Protein AF-0000000073393209 (afdb_homodimer)

Sequence (1224 aa):
MGIVVMQAIILAAGMGKRLKELTNDVTKCMVKINDVTMIERMLSQLDNLNLNKIIIVIGYKGNKLKDFIKTLNVNTPIDFVENKIYDKTNNIYSLFLAKDYLLNEDSLILESDLIFENGILEDLVNDPYPNLALVAKFESWMDGTVVTIDNQNNIMNFLSKNQFSFENIPNYYKTVNIYKFSKDFSNHYYVPFLEAYIQALGTNEYYEQVLKVISNLDESHIKVKKLVNKNWYEIDDIQDLNIAESIFASDDEKLSNFNSRYGGYWRYPHMLDFCYLVNPYFPPQSLIDELKSNFEILLESYPSGIEINSLLAAKYFGVHQNQICVGNGASELIKSLIEKVSNPNDNLGIVIPTFEEYSHRKNPDNIIAFTPTNNNFKYGVNDLISFFSDKNIGMLILINPDNPSGNYICKNDVLRLAKWADNNDITLIVDESFVDFEDIEENPSFLNQEILTNYPNLIIVKSISKSFGVPGLRLGILASNNLKLVDYIKKDVAIWNINSFGEFYLQIFEKYKSDYENGIVKFKRSRDKLEKELNSIKNLRVIPSQANYFMCEVFGEINSSKLSEILLNEYDILIKDLSSKIGCDGKSYIRLAVHDEKDNSVLINALKEILGMGIVVMQAIILAAGMGKRLKELTNDVTKCMVKINDVTMIERMLSQLDNLNLNKIIIVIGYKGNKLKDFIKTLNVNTPIDFVENKIYDKTNNIYSLFLAKDYLLNEDSLILESDLIFENGILEDLVNDPYPNLALVAKFESWMDGTVVTIDNQNNIMNFLSKNQFSFENIPNYYKTVNIYKFSKDFSNHYYVPFLEAYIQALGTNEYYEQVLKVISNLDESHIKVKKLVNKNWYEIDDIQDLNIAESIFASDDEKLSNFNSRYGGYWRYPHMLDFCYLVNPYFPPQSLIDELKSNFEILLESYPSGIEINSLLAAKYFGVHQNQICVGNGASELIKSLIEKVSNPNDNLGIVIPTFEEYSHRKNPDNIIAFTPTNNNFKYGVNDLISFFSDKNIGMLILINPDNPSGNYICKNDVLRLAKWADNNDITLIVDESFVDFEDIEENPSFLNQEILTNYPNLIIVKSISKSFGVPGLRLGILASNNLKLVDYIKKDVAIWNINSFGEFYLQIFEKYKSDYENGIVKFKRSRDKLEKELNSIKNLRVIPSQANYFMCEVFGEINSSKLSEILLNEYDILIKDLSSKIGCDGKSYIRLAVHDEKDNSVLINALKEILG

InterPro domains:
  IPR004838 Aminotransferases, class-I, pyridoxal-phosphate-binding site [PS00105] (463-476)
  IPR004839 Aminotransferase, class I/classII, large domain [PF00155] (313-607)
  IPR005835 Nucleotidyl transferase domain [PF00483] (8-123)
  IPR015421 Pyridoxal phosphate-dependent transferase, major domain [G3DSA:3.40.640.10] (283-512)
  IPR015422 Pyridoxal phosphate-dependent transferase, small domain [G3DSA:3.90.1150.10] (278-607)
  IPR015424 Pyridoxal phosphate-dependent transferase [SSF53383] (267-611)
  IPR029044 Nucleotide-diphospho-sugar transferases [G3DSA:3.90.550.10] (4-251)
  IPR029044 Nucleotide-diphospho-sugar transferases [SSF53448] (5-248)

Secondary structure (DSSP, 8-state):
-----EEEEEEE----GGGGGGGSSS-GGG-EETTEEHHHHHHHHHHTTT-SEEEEEE-TTHHHHHHHHHTS---S-EEEEE-TTTTT--HHHHHHHTHHHHHHSEEEEEETTEEE-TTHHHHHHH-S-SSEEEEEE--TT--S-EEEE-TTSBEEEEEPTTT--GGGGGG-EEEEEEEEE-HHHIIIIIHHHHHHHHHHH-SSS-THHHHHHHHTSSS---EEEE--S--EEE--SHHHHHHHHHHT--HHHHHHHHHTT-S-GGG-TT-EE-SS---TT-S-HHHHHHHHHTHHHHHTSPPP-HHHHHHHHHHHHTS-GGGEEEEEHHHHHHHHIIIIIS-TTSEEEEESS--TTTGGGS-GGGEEEE---STT----HHHHHHHHTTS-EEEEEEESS-TTT-----HHHHHHHHHHHHHTT-EEEEE-TTGGG--SSSS-----HHHHHH-TTEEEEEESSSTT--GGG-EEEEEES-HHHHHHHHHHSPTT-S-HHHHHHHHHGGGGHHHHHHHHHHHHHHHHHHHHHHHTSTTEEEPP-SSSEEEEEE-SSS-HHHHHHHHHHHH-EE-EE-TTSTTSTT--EEEEE---HHHHHHHHHHHHHHH-/-----EEEEEEE----GGGGGGGSSS-GGG-EETTEEHHHHHHHHHHTTT-SEEEEEE-TTHHHHHHHHHTS---S-EEEEE-TTTTT--HHHHHHHTHHHHHHSEEEEEETTEEE-TTHHHHHHH-S-SSEEEEEE--TT--S-EEEE-TTSBEEEEEPTTT--GGGGGG-EEEEEEEEE-HHHIIIIIHHHHHHHHHHH-SSS-THHHHHHHHTSSS---EEEE--S--EEE--SHHHHHHHHHHT--HHHHHHHHHTT-S-GGG-TT-EE-SS---TT-S-HHHHHHHHHTHHHHHTSPPP-HHHHHHHHHHHHTS-GGGEEEEEBHHHHHHHIIIIIS-TTSEEEEESS--THHHHTS-GGGEEEE---STT----HHHHHHHHTTS-EEEEEEESS-TTT-----HHHHHHHHHHHHHTT-EEEEE-TTGGG--SSSS-----HHHHHH-TTEEEEEESSSTT--GGG-EEEEEES-HHHHHHHHHHSPTT-S-HHHHHHHHHGGGGHHHHHHHHHHHHHHHHHHHHHHHTSTTEEEPP-SSSEEEEEE-SSS-HHHHHHHHHHHH-EE-EE-TTSTTSTT--EEEEE---HHHHHHHHHHHHHHH-

Nearest PDB structures (foldseek):
  1lc7-assembly1_A  TM=9.256E-01  e=9.920E-27  Salmonella enterica
  6oux-assembly1_B  TM=8.685E-01  e=1.019E-27  Sulfurospirillum multivorans
  3get-assembly1_A  TM=8.807E-01  e=2.008E-24  Campylobacter jejuni subsp. jejuni NCTC 11168 = ATCC 700819
  3get-assembly1_B  TM=8.725E-01  e=7.683E-24  Campylobacter jejuni subsp. jejuni NCTC 11168 = ATCC 700819
  2o1b-assembly1_A-2  TM=7.915E-01  e=1.973E-19  Staphylococcus aureus

Organism: Methanobrevibacter smithii (strain ATCC 35061 / DSM 861 / OCM 144 / PS) (NCBI:txid420247)

Solvent-accessible surface area (backbone atoms only — not comparable to full-atom values): 63473 Å² total; per-residue (Å²): 128,82,80,63,75,31,31,35,38,34,52,45,25,51,55,45,73,63,39,47,80,69,23,71,87,37,25,46,27,61,39,61,53,85,88,40,28,30,45,59,53,51,48,55,59,50,44,72,67,60,39,67,32,36,37,39,29,26,26,39,53,30,66,60,50,53,56,52,54,68,74,47,94,65,83,46,49,74,47,78,43,79,37,89,54,40,92,74,38,33,63,29,39,50,51,54,74,46,41,70,60,37,52,72,31,23,30,35,40,34,54,33,48,40,47,66,49,87,58,56,65,59,53,57,71,67,40,85,65,58,29,32,39,33,26,30,74,55,52,91,88,64,80,79,59,32,31,31,61,52,98,83,34,36,56,72,41,69,52,50,82,88,66,59,53,66,90,50,43,90,58,32,26,27,58,70,55,38,34,35,39,27,26,66,49,26,58,72,45,51,48,56,45,44,53,49,44,37,71,73,77,41,46,68,41,58,51,64,56,46,51,46,57,50,45,70,39,95,60,74,72,50,32,53,41,77,62,73,98,67,62,67,47,70,54,63,31,63,66,40,47,55,53,47,35,37,75,69,36,54,74,85,45,25,57,58,50,57,60,69,30,65,37,44,56,81,80,39,80,78,49,46,71,26,54,62,60,44,33,71,56,23,69,53,69,69,61,54,45,53,54,59,66,46,40,70,64,31,37,57,27,44,26,36,28,69,68,58,49,10,43,38,50,16,64,71,53,57,39,60,43,73,28,37,43,69,28,35,16,37,50,41,48,49,47,48,45,49,59,66,65,39,56,87,85,41,22,39,32,38,54,35,49,46,70,56,75,64,59,72,52,44,64,72,90,33,55,47,73,47,62,54,87,52,97,59,48,57,72,50,55,67,58,50,50,66,63,48,67,87,49,82,44,42,32,36,51,42,53,41,26,26,43,59,39,8,36,64,65,58,55,71,50,49,51,50,46,49,50,52,26,50,76,64,69,20,38,34,33,40,34,41,40,34,40,80,51,40,83,84,64,82,81,64,67,69,73,35,49,68,54,30,66,76,34,54,48,40,34,39,35,31,40,44,24,24,68,55,16,30,33,10,38,24,35,14,36,38,37,28,49,38,43,70,59,45,52,49,49,62,67,66,47,42,76,48,49,46,26,17,63,37,52,52,45,51,70,50,48,69,84,42,47,67,58,47,55,51,20,46,53,52,46,49,53,40,46,54,53,48,51,57,55,51,59,68,28,45,53,41,46,70,31,73,49,32,31,60,38,35,22,28,40,43,43,79,94,49,44,24,65,56,47,39,35,49,35,34,72,74,65,32,31,41,52,34,62,36,32,82,39,68,69,34,85,68,39,34,26,30,37,41,33,45,52,47,71,69,60,42,48,55,52,49,54,51,46,36,70,74,53,69,127,81,80,63,75,29,32,35,38,34,51,46,25,52,56,43,73,62,38,46,80,68,22,71,86,36,24,46,27,63,39,62,54,83,88,39,29,29,46,61,54,50,49,54,60,49,45,72,66,63,38,67,31,36,37,37,28,25,25,37,53,30,66,59,49,53,56,52,54,67,72,46,94,68,81,46,49,74,49,78,42,80,35,89,54,39,92,75,38,31,61,30,38,49,52,54,74,45,41,68,58,39,52,72,31,24,30,35,41,33,52,31,47,40,50,66,48,86,59,55,65,58,54,56,71,68,40,84,64,60,29,32,38,32,26,30,73,55,52,90,87,63,80,80,61,34,30,32,60,51,98,83,34,36,55,72,42,67,50,51,82,87,65,60,49,64,88,48,40,90,59,32,26,27,59,69,54,38,33,35,39,30,27,65,48,25,59,71,44,52,47,56,44,45,53,50,44,37,71,74,75,40,43,68,40,58,52,64,56,44,51,46,56,50,43,70,38,95,60,76,72,49,33,52,41,77,61,74,98,68,64,65,47,70,54,63,33,63,67,40,44,57,52,45,36,38,75,70,36,54,75,86,45,24,57,59,50,58,58,71,32,65,37,44,56,80,81,41,80,78,50,46,71,26,53,62,59,44,34,70,55,23,70,54,70,69,59,54,44,53,53,58,66,44,40,69,64,32,36,57,27,46,26,36,29,70,70,58,50,10,42,37,50,15,65,72,53,56,39,58,45,72,28,38,41,67,27,35,16,36,52,41,48,48,47,49,45,49,59,66,66,40,57,90,84,41,21,37,32,39,53,35,49,45,69,57,73,63,60,71,51,44,64,72,90,33,54,47,73,46,62,55,88,49,97,58,48,56,71,51,53,66,57,50,49,66,64,48,68,85,47,84,46,42,32,36,50,43,53,40,24,25,44,60,38,7,36,66,67,56,54,71,50,49,50,51,46,49,51,52,27,50,77,63,68,20,35,35,36,39,33,40,40,33,39,80,52,40,83,84,64,80,81,66,68,70,74,35,49,68,56,30,67,76,34,52,46,39,34,40,36,31,41,43,24,22,67,53,15,31,32,10,39,25,35,13,36,40,36,29,48,39,43,71,58,43,52,48,48,62,66,66,47,41,75,48,48,45,27,16,63,36,52,54,44,51,70,48,49,70,84,41,47,65,58,45,55,50,19,46,55,53,46,49,52,40,46,53,53,48,50,57,56,51,60,68,29,44,53,41,47,72,31,73,48,32,32,60,38,33,23,29,40,42,43,79,94,50,44,23,66,57,48,41,36,48,34,35,73,75,65,31,30,42,53,35,61,36,32,83,39,68,68,35,85,67,39,34,26,31,36,41,33,46,50,48,69,69,60,42,50,55,52,50,54,51,46,36,70,75,54,70

pLDDT: mean 95.32, std 5.56, range [32.53, 98.81]

Structure (mmCIF, N/CA/C/O backbone):
data_AF-0000000073393209-model_v1
#
loop_
_entity.id
_entity.type
_entity.pdbx_description
1 polymer Aminotransferase
#
loop_
_atom_site.group_PDB
_atom_site.id
_atom_site.type_symbol
_atom_site.label_atom_id
_atom_site.label_alt_id
_atom_site.label_comp_id
_atom_site.label_asym_id
_atom_site.label_entity_id
_atom_site.label_seq_id
_atom_site.pdbx_PDB_ins_code
_atom_site.Cartn_x
_atom_site.Cartn_y
_atom_site.Cartn_z
_atom_site.occupancy
_atom_site.B_iso_or_equiv
_atom_site.auth_seq_id
_atom_site.auth_comp_id
_atom_site.auth_asym_id
_atom_site.auth_atom_id
_atom_site.pdbx_PDB_model_num
ATOM 1 N N . MET A 1 1 ? -11.734 -40.438 -41.656 1 32.59 1 MET A N 1
ATOM 2 C CA . MET A 1 1 ? -11.289 -39.094 -41.281 1 32.59 1 MET A CA 1
ATOM 3 C C . MET A 1 1 ? -10.055 -38.719 -42.094 1 32.59 1 MET A C 1
ATOM 5 O O . MET A 1 1 ? -9.055 -39.438 -42.094 1 32.59 1 MET A O 1
ATOM 9 N N . GLY A 1 2 ? -10.172 -38.062 -43.188 1 40.88 2 GLY A N 1
ATOM 10 C CA . GLY A 1 2 ? -9.102 -37.844 -44.125 1 40.88 2 GLY A CA 1
ATOM 11 C C . GLY A 1 2 ? -7.812 -37.375 -43.5 1 40.88 2 GLY A C 1
ATOM 12 O O . GLY A 1 2 ? -7.836 -36.594 -42.531 1 40.88 2 GLY A O 1
ATOM 13 N N . ILE A 1 3 ? -6.715 -38.031 -43.625 1 46.75 3 ILE A N 1
ATOM 14 C CA . ILE A 1 3 ? -5.414 -37.875 -42.969 1 46.75 3 ILE A CA 1
ATOM 15 C C . ILE A 1 3 ? -4.926 -36.438 -43.156 1 46.75 3 ILE A C 1
ATOM 17 O O . ILE A 1 3 ? -4.762 -35.969 -44.281 1 46.75 3 ILE A O 1
ATOM 21 N N . VAL A 1 4 ? -5.324 -35.5 -42.281 1 57.31 4 VAL A N 1
ATOM 22 C CA . VAL A 1 4 ? -4.691 -34.188 -42.344 1 57.31 4 VAL A CA 1
ATOM 23 C C . VAL A 1 4 ? -3.174 -34.344 -42.344 1 57.31 4 VAL A C 1
ATOM 25 O O . VAL A 1 4 ? -2.609 -34.969 -41.438 1 57.31 4 VAL A O 1
ATOM 28 N N . VAL A 1 5 ? -2.459 -34.188 -43.406 1 80.31 5 VAL A N 1
ATOM 29 C CA . VAL A 1 5 ? -1.004 -34.219 -43.531 1 80.31 5 VAL A CA 1
ATOM 30 C C . VAL A 1 5 ? -0.389 -33.031 -42.812 1 80.31 5 VAL A C 1
ATOM 32 O O . VAL A 1 5 ? -0.316 -31.938 -43.344 1 80.31 5 VAL A O 1
ATOM 35 N N . MET A 1 6 ? -0.241 -33.188 -41.5 1 94.69 6 MET A N 1
ATOM 36 C CA . MET A 1 6 ? 0.311 -32.125 -40.656 1 94.69 6 MET A CA 1
ATOM 37 C C . MET A 1 6 ? 1.357 -32.656 -39.688 1 94.69 6 MET A C 1
ATOM 39 O O . MET A 1 6 ? 1.319 -33.844 -39.344 1 94.69 6 MET A O 1
ATOM 43 N N . GLN A 1 7 ? 2.383 -31.859 -39.375 1 98.31 7 GLN A N 1
ATOM 44 C CA . GLN A 1 7 ? 3.414 -32.188 -38.375 1 98.31 7 GLN A CA 1
ATOM 45 C C . GLN A 1 7 ? 3.459 -31.125 -37.281 1 98.31 7 GLN A C 1
ATOM 47 O O . GLN A 1 7 ? 2.746 -30.125 -37.344 1 98.31 7 GLN A O 1
ATOM 52 N N . ALA A 1 8 ? 4.203 -31.438 -36.219 1 98.62 8 ALA A N 1
ATOM 53 C CA . ALA A 1 8 ? 4.434 -30.453 -35.156 1 98.62 8 ALA A CA 1
ATOM 54 C C . ALA A 1 8 ? 5.926 -30.25 -34.906 1 98.62 8 ALA A C 1
ATOM 56 O O . ALA A 1 8 ? 6.711 -31.203 -34.969 1 98.62 8 ALA A O 1
ATOM 57 N N . ILE A 1 9 ? 6.273 -29.031 -34.656 1 98.75 9 ILE A N 1
ATOM 58 C CA . ILE A 1 9 ? 7.637 -28.688 -34.281 1 98.75 9 ILE A CA 1
ATOM 59 C C . ILE A 1 9 ? 7.648 -28.078 -32.906 1 98.75 9 ILE A C 1
ATOM 61 O O . ILE A 1 9 ? 6.988 -27.062 -32.656 1 98.75 9 ILE A O 1
ATOM 65 N N . ILE A 1 10 ? 8.375 -28.688 -31.953 1 98.75 10 ILE A N 1
ATOM 66 C CA . ILE A 1 10 ? 8.523 -28.203 -30.578 1 98.75 10 ILE A CA 1
ATOM 67 C C . ILE A 1 10 ? 9.914 -27.609 -30.391 1 98.75 10 ILE A C 1
ATOM 69 O O . ILE A 1 10 ? 10.922 -28.297 -30.609 1 98.75 10 ILE A O 1
ATOM 73 N N . LEU A 1 11 ? 9.953 -26.375 -30 1 98.5 11 LEU A N 1
ATOM 74 C CA . LEU A 1 11 ? 11.234 -25.75 -29.703 1 98.5 11 LEU A CA 1
ATOM 75 C C . LEU A 1 11 ? 11.625 -25.969 -28.25 1 98.5 11 LEU A C 1
ATOM 77 O O . LEU A 1 11 ? 11.102 -25.297 -27.359 1 98.5 11 LEU A O 1
ATOM 81 N N . ALA A 1 12 ? 12.617 -26.828 -27.953 1 98 12 ALA A N 1
ATOM 82 C CA . ALA A 1 12 ? 12.961 -27.266 -26.594 1 98 12 ALA A CA 1
ATOM 83 C C . ALA A 1 12 ? 14.461 -27.188 -26.359 1 98 12 ALA A C 1
ATOM 85 O O . ALA A 1 12 ? 15.031 -28.016 -25.641 1 98 12 ALA A O 1
ATOM 86 N N . ALA A 1 13 ? 15.094 -26.172 -26.938 1 95.19 13 ALA A N 1
ATOM 87 C CA . ALA A 1 13 ? 16.562 -26.125 -26.891 1 95.19 13 ALA A CA 1
ATOM 88 C C . ALA A 1 13 ? 17.031 -25.234 -25.734 1 95.19 13 ALA A C 1
ATOM 90 O O . ALA A 1 13 ? 18.203 -25.281 -25.359 1 95.19 13 ALA A O 1
ATOM 91 N N . GLY A 1 14 ? 16.125 -24.516 -25.141 1 90.88 14 GLY A N 1
ATOM 92 C CA . GLY A 1 14 ? 16.516 -23.469 -24.203 1 90.88 14 GLY A CA 1
ATOM 93 C C . GLY A 1 14 ? 16.969 -24 -22.859 1 90.88 14 GLY A C 1
ATOM 94 O O . GLY A 1 14 ? 16.625 -25.109 -22.469 1 90.88 14 GLY A O 1
ATOM 95 N N . MET A 1 15 ? 17.719 -23.188 -22.078 1 88.44 15 MET A N 1
ATOM 96 C CA . MET A 1 15 ? 18.344 -23.578 -20.828 1 88.44 15 MET A CA 1
ATOM 97 C C . MET A 1 15 ? 17.391 -23.391 -19.656 1 88.44 15 MET A C 1
ATOM 99 O O . MET A 1 15 ? 17.531 -24.047 -18.625 1 88.44 15 MET A O 1
ATOM 103 N N . GLY A 1 16 ? 16.406 -22.5 -19.766 1 90.25 16 GLY A N 1
ATOM 104 C CA . GLY A 1 16 ? 15.477 -22.234 -18.672 1 90.25 16 GLY A CA 1
ATOM 105 C C . GLY A 1 16 ? 16.156 -21.688 -17.438 1 90.25 16 GLY A C 1
ATOM 106 O O . GLY A 1 16 ? 15.859 -22.125 -16.328 1 90.25 16 GLY A O 1
ATOM 107 N N . LYS A 1 17 ? 17.094 -20.719 -17.438 1 83.62 17 LYS A N 1
ATOM 108 C CA . LYS A 1 17 ? 17.922 -20.188 -16.359 1 83.62 17 LYS A CA 1
ATOM 109 C C . LYS A 1 17 ? 17.078 -19.594 -15.242 1 83.62 17 LYS A C 1
ATOM 111 O O . LYS A 1 17 ? 17.484 -19.594 -14.078 1 83.62 17 LYS A O 1
ATOM 116 N N . ARG A 1 18 ? 15.93 -19.172 -15.5 1 88 18 ARG A N 1
ATOM 117 C CA . ARG A 1 18 ? 15.078 -18.5 -14.523 1 88 18 ARG A CA 1
ATOM 118 C C . ARG A 1 18 ? 14.406 -19.5 -13.594 1 88 18 ARG A C 1
ATOM 120 O O . ARG A 1 18 ? 13.844 -19.125 -12.57 1 88 18 ARG A O 1
ATOM 127 N N . LEU A 1 19 ? 14.43 -20.672 -13.875 1 91.12 19 LEU A N 1
ATOM 128 C CA . LEU A 1 19 ? 13.875 -21.703 -13.023 1 91.12 19 LEU A CA 1
ATOM 129 C C . LEU A 1 19 ? 14.922 -22.219 -12.039 1 91.12 19 LEU A C 1
ATOM 131 O O . LEU A 1 19 ? 14.609 -23 -11.141 1 91.12 19 LEU A O 1
ATOM 135 N N . LYS A 1 20 ? 16.125 -21.719 -12.164 1 88.69 20 LYS A N 1
ATOM 136 C CA . LYS A 1 20 ? 17.219 -21.938 -11.227 1 88.69 20 LYS A CA 1
ATOM 137 C C . LYS A 1 20 ? 17.484 -23.422 -11.016 1 88.69 20 LYS A C 1
ATOM 139 O O . LYS A 1 20 ? 17.703 -24.172 -11.977 1 88.69 20 LYS A O 1
ATOM 144 N N . GLU A 1 21 ? 17.281 -23.891 -9.789 1 89.31 21 GLU A N 1
ATOM 145 C CA . GLU A 1 21 ? 17.656 -25.266 -9.438 1 89.31 21 GLU A CA 1
ATOM 146 C C . GLU A 1 21 ? 16.75 -26.281 -10.141 1 89.31 21 GLU A C 1
ATOM 148 O O . GLU A 1 21 ? 17.156 -27.422 -10.367 1 89.31 21 GLU A O 1
ATOM 153 N N . LEU A 1 22 ? 15.648 -25.859 -10.609 1 91.12 22 LEU A N 1
ATOM 154 C CA . LEU A 1 22 ? 14.688 -26.766 -11.242 1 91.12 22 LEU A CA 1
ATOM 155 C C . LEU A 1 22 ? 15.188 -27.219 -12.609 1 91.12 22 LEU A C 1
ATOM 157 O O . LEU A 1 22 ? 14.719 -28.234 -13.133 1 91.12 22 LEU A O 1
ATOM 161 N N . THR A 1 23 ? 16.188 -26.484 -13.219 1 93.06 23 THR A N 1
ATOM 162 C CA . THR A 1 23 ? 16.672 -26.844 -14.555 1 93.06 23 THR A CA 1
ATOM 163 C C . THR A 1 23 ? 18.156 -27.125 -14.531 1 93.06 23 THR A C 1
ATOM 165 O O . THR A 1 23 ? 18.812 -27.094 -15.578 1 93.06 23 THR A O 1
ATOM 168 N N . ASN A 1 24 ? 18.688 -27.344 -13.359 1 91.31 24 ASN A N 1
ATOM 169 C CA . ASN A 1 24 ? 20.109 -27.625 -13.258 1 91.31 24 ASN A CA 1
ATOM 170 C C . ASN A 1 24 ? 20.5 -28.875 -14.039 1 91.31 24 ASN A C 1
ATOM 172 O O . ASN A 1 24 ? 21.562 -28.922 -14.664 1 91.31 24 ASN A O 1
ATOM 176 N N . ASP A 1 25 ? 19.578 -29.875 -14.008 1 92.94 25 ASP A N 1
ATOM 177 C CA . ASP A 1 25 ? 19.984 -31.156 -14.578 1 92.94 25 ASP A CA 1
ATOM 178 C C . ASP A 1 25 ? 18.984 -31.594 -15.656 1 92.94 25 ASP A C 1
ATOM 180 O O . ASP A 1 25 ? 19.078 -32.719 -16.156 1 92.94 25 ASP A O 1
ATOM 184 N N . VAL A 1 26 ? 18.078 -30.828 -15.984 1 94.31 26 VAL A N 1
ATOM 185 C CA . VAL A 1 26 ? 17.094 -31.156 -17 1 94.31 26 VAL A CA 1
ATOM 186 C C . VAL A 1 26 ? 16.766 -29.906 -17.828 1 94.31 26 VAL A C 1
ATOM 188 O O . VAL A 1 26 ? 17.031 -28.781 -17.391 1 94.31 26 VAL A O 1
ATOM 191 N N . THR A 1 27 ? 16.266 -30.125 -19.031 1 94.94 27 THR A N 1
ATOM 192 C CA . THR A 1 27 ? 15.789 -29 -19.828 1 94.94 27 THR A CA 1
ATOM 193 C C . THR A 1 27 ? 14.438 -28.531 -19.312 1 94.94 27 THR A C 1
ATOM 195 O O . THR A 1 27 ? 13.75 -29.234 -18.578 1 94.94 27 THR A O 1
ATOM 198 N N . LYS A 1 28 ? 14.125 -27.359 -19.656 1 94.75 28 LYS A N 1
ATOM 199 C CA . LYS A 1 28 ? 12.984 -26.609 -19.141 1 94.75 28 LYS A CA 1
ATOM 200 C C . LYS A 1 28 ? 11.695 -27.422 -19.266 1 94.75 28 LYS A C 1
ATOM 202 O O . LYS A 1 28 ? 10.836 -27.375 -18.391 1 94.75 28 LYS A O 1
ATOM 207 N N . CYS A 1 29 ? 11.438 -28.078 -20.375 1 97.31 29 CYS A N 1
ATOM 208 C CA . CYS A 1 29 ? 10.172 -28.75 -20.641 1 97.31 29 CYS A CA 1
ATOM 209 C C . CYS A 1 29 ? 10.07 -30.047 -19.844 1 97.31 29 CYS A C 1
ATOM 211 O O . CYS A 1 29 ? 9.023 -30.688 -19.828 1 97.31 29 CYS A O 1
ATOM 213 N N . MET A 1 30 ? 11.148 -30.422 -19.125 1 97.19 30 MET A N 1
ATOM 214 C CA . MET A 1 30 ? 11.125 -31.625 -18.281 1 97.19 30 MET A CA 1
ATOM 215 C C . MET A 1 30 ? 10.734 -31.266 -16.859 1 97.19 30 MET A C 1
ATOM 217 O O . MET A 1 30 ? 10.609 -32.156 -16 1 97.19 30 MET A O 1
ATOM 221 N N . VAL A 1 31 ? 10.555 -29.969 -16.562 1 96.75 31 VAL A N 1
ATOM 222 C CA . VAL A 1 31 ? 10.062 -29.547 -15.258 1 96.75 31 VAL A CA 1
ATOM 223 C C . VAL A 1 31 ? 8.641 -30.062 -15.055 1 96.75 31 VAL A C 1
ATOM 225 O O . VAL A 1 31 ? 7.82 -30.016 -15.969 1 96.75 31 VAL A O 1
ATOM 228 N N . LYS A 1 32 ? 8.367 -30.578 -13.859 1 97.44 32 LYS A N 1
ATOM 229 C CA . LYS A 1 32 ? 7.086 -31.203 -13.562 1 97.44 32 LYS A CA 1
ATOM 230 C C . LYS A 1 32 ? 6.078 -30.188 -13.031 1 97.44 32 LYS A C 1
ATOM 232 O O . LYS A 1 32 ? 6.438 -29.297 -12.266 1 97.44 32 LYS A O 1
ATOM 237 N N . ILE A 1 33 ? 4.918 -30.219 -13.539 1 97.62 33 ILE A N 1
ATOM 238 C CA . ILE A 1 33 ? 3.727 -29.562 -13.008 1 97.62 33 ILE A CA 1
ATOM 239 C C . ILE A 1 33 ? 2.734 -30.625 -12.523 1 97.62 33 ILE A C 1
ATOM 241 O O . ILE A 1 33 ? 2.16 -31.359 -13.32 1 97.62 33 ILE A O 1
ATOM 245 N N . ASN A 1 34 ? 2.498 -30.656 -11.25 1 96.94 34 ASN A N 1
ATOM 246 C CA . ASN A 1 34 ? 1.673 -31.703 -10.656 1 96.94 34 ASN A CA 1
ATOM 247 C C . ASN A 1 34 ? 2.162 -33.094 -11.039 1 96.94 34 ASN A C 1
ATOM 249 O O . ASN A 1 34 ? 1.383 -33.906 -11.523 1 96.94 34 ASN A O 1
ATOM 253 N N . ASP A 1 35 ? 3.453 -33.344 -11.008 1 95.38 35 ASP A N 1
ATOM 254 C CA . ASP A 1 35 ? 4.133 -34.656 -11.125 1 95.38 35 ASP A CA 1
ATOM 255 C C . ASP A 1 35 ? 4.211 -35.094 -12.586 1 95.38 35 ASP A C 1
ATOM 257 O O . ASP A 1 35 ? 4.625 -36.219 -12.867 1 95.38 35 ASP A O 1
ATOM 261 N N . VAL A 1 36 ? 3.801 -34.344 -13.531 1 97.31 36 VAL A N 1
ATOM 262 C CA . VAL A 1 36 ? 3.912 -34.656 -14.961 1 97.31 36 VAL A CA 1
ATOM 263 C C . VAL A 1 36 ? 4.758 -33.562 -15.648 1 97.31 36 VAL A C 1
ATOM 265 O O . VAL A 1 36 ? 4.555 -32.375 -15.422 1 97.31 36 VAL A O 1
ATOM 268 N N . THR A 1 37 ? 5.695 -33.969 -16.406 1 97.81 37 THR A N 1
ATOM 269 C CA . THR A 1 37 ? 6.547 -33 -17.078 1 97.81 37 THR A CA 1
ATOM 270 C C . THR A 1 37 ? 5.766 -32.25 -18.156 1 97.81 37 THR A C 1
ATOM 272 O O . THR A 1 37 ? 4.797 -32.781 -18.703 1 97.81 37 THR A O 1
ATOM 275 N N . MET A 1 38 ? 6.125 -31.031 -18.5 1 97.94 38 MET A N 1
ATOM 276 C CA . MET A 1 38 ? 5.469 -30.25 -19.531 1 97.94 38 MET A CA 1
ATOM 277 C C . MET A 1 38 ? 5.527 -30.953 -20.875 1 97.94 38 MET A C 1
ATOM 279 O O . MET A 1 38 ? 4.535 -31 -21.609 1 97.94 38 MET A O 1
ATOM 283 N N . ILE A 1 39 ? 6.656 -31.594 -21.203 1 98.19 39 ILE A N 1
ATOM 284 C CA . ILE A 1 39 ? 6.859 -32.25 -22.484 1 98.19 39 ILE A CA 1
ATOM 285 C C . ILE A 1 39 ? 5.984 -33.5 -22.578 1 98.19 39 ILE A C 1
ATOM 287 O O . ILE A 1 39 ? 5.457 -33.812 -23.656 1 98.19 39 ILE A O 1
ATOM 291 N N . GLU A 1 40 ? 5.887 -34.219 -21.5 1 98.06 40 GLU A N 1
ATOM 292 C CA . GLU A 1 40 ? 5.016 -35.406 -21.469 1 98.06 40 GLU A CA 1
ATOM 293 C C . GLU A 1 40 ? 3.572 -35.031 -21.781 1 98.06 40 GLU A C 1
ATOM 295 O O . GLU A 1 40 ? 2.91 -35.688 -22.578 1 98.06 40 GLU A O 1
ATOM 300 N N . ARG A 1 41 ? 3.094 -33.969 -21.172 1 97.38 41 ARG A N 1
ATOM 301 C CA . ARG A 1 41 ? 1.738 -33.469 -21.406 1 97.38 41 ARG A CA 1
ATOM 302 C C . ARG A 1 41 ? 1.561 -33.031 -22.844 1 97.38 41 ARG A C 1
ATOM 304 O O . ARG A 1 41 ? 0.574 -33.375 -23.5 1 97.38 41 ARG A O 1
ATOM 311 N N . MET A 1 42 ? 2.475 -32.25 -23.344 1 98.19 42 MET A N 1
ATOM 312 C CA . MET A 1 42 ? 2.404 -31.703 -24.688 1 98.19 42 MET A CA 1
ATOM 313 C C . MET A 1 42 ? 2.424 -32.812 -25.734 1 98.19 42 MET A C 1
ATOM 315 O O . MET A 1 42 ? 1.621 -32.812 -26.672 1 98.19 42 MET A O 1
ATOM 319 N N . LEU A 1 43 ? 3.279 -33.781 -25.562 1 98.25 43 LEU A N 1
ATOM 320 C CA . LEU A 1 43 ? 3.398 -34.906 -26.516 1 98.25 43 LEU A CA 1
ATOM 321 C C . LEU A 1 43 ? 2.131 -35.75 -26.516 1 98.25 43 LEU A C 1
ATOM 323 O O . LEU A 1 43 ? 1.713 -36.25 -27.578 1 98.25 43 LEU A O 1
ATOM 327 N N . SER A 1 44 ? 1.611 -35.938 -25.328 1 97.38 44 SER A N 1
ATOM 328 C CA . SER A 1 44 ? 0.354 -36.656 -25.25 1 97.38 44 SER A CA 1
ATOM 329 C C . SER A 1 44 ? -0.748 -35.969 -26.031 1 97.38 44 SER A C 1
ATOM 331 O O . SER A 1 44 ? -1.513 -36.594 -26.766 1 97.38 44 SER A O 1
ATOM 333 N N . GLN A 1 45 ? -0.851 -34.688 -25.922 1 97.62 45 GLN A N 1
ATOM 334 C CA . GLN A 1 45 ? -1.865 -33.875 -26.625 1 97.62 45 GLN A CA 1
ATOM 335 C C . GLN A 1 45 ? -1.626 -33.875 -28.125 1 97.62 45 GLN A C 1
ATOM 337 O O . GLN A 1 45 ? -2.574 -33.969 -28.906 1 97.62 45 GLN A O 1
ATOM 342 N N . LEU A 1 46 ? -0.399 -33.812 -28.531 1 98 46 LEU A N 1
ATOM 343 C CA . LEU A 1 46 ? -0.048 -33.844 -29.953 1 98 46 LEU A CA 1
ATOM 344 C C . LEU A 1 46 ? -0.313 -35.219 -30.547 1 98 46 LEU A C 1
ATOM 346 O O . LEU A 1 46 ? -0.745 -35.344 -31.703 1 98 46 LEU A O 1
ATOM 350 N N . ASP A 1 47 ? -0.017 -36.219 -29.797 1 96.38 47 ASP A N 1
ATOM 351 C CA . ASP A 1 47 ? -0.199 -37.594 -30.234 1 96.38 47 ASP A CA 1
ATOM 352 C C . ASP A 1 47 ? -1.661 -37.875 -30.578 1 96.38 47 ASP A C 1
ATOM 354 O O . ASP A 1 47 ? -1.956 -38.719 -31.453 1 96.38 47 ASP A O 1
ATOM 358 N N . ASN A 1 48 ? -2.525 -37.188 -29.953 1 95 48 ASN A N 1
ATOM 359 C CA . ASN A 1 48 ? -3.959 -37.375 -30.156 1 95 48 ASN A CA 1
ATOM 360 C C . ASN A 1 48 ? -4.43 -36.719 -31.453 1 95 48 ASN A C 1
ATOM 362 O O . ASN A 1 48 ? -5.555 -36.969 -31.891 1 95 48 ASN A O 1
ATOM 366 N N . LEU A 1 49 ? -3.645 -35.969 -32.125 1 96 49 LEU A N 1
ATOM 367 C CA . LEU A 1 49 ? -4.023 -35.25 -33.344 1 96 49 LEU A CA 1
ATOM 368 C C . LEU A 1 49 ? -3.742 -36.094 -34.594 1 96 49 LEU A C 1
ATOM 370 O O . LEU A 1 49 ? -4.102 -35.688 -35.688 1 96 49 LEU A O 1
ATOM 374 N N . ASN A 1 50 ? -3.143 -37.25 -34.438 1 90.88 50 ASN A N 1
ATOM 375 C CA . ASN A 1 50 ? -2.781 -38.094 -35.562 1 90.88 50 ASN A CA 1
ATOM 376 C C . ASN A 1 50 ? -1.896 -37.375 -36.562 1 90.88 50 ASN A C 1
ATOM 378 O O . ASN A 1 50 ? -2.205 -37.344 -37.75 1 90.88 50 ASN A O 1
ATOM 382 N N . LEU A 1 51 ? -0.846 -36.812 -36.125 1 96.75 51 LEU A N 1
ATOM 383 C CA . LEU A 1 51 ? 0.12 -36.062 -36.938 1 96.75 51 LEU A CA 1
ATOM 384 C C . LEU A 1 51 ? 1.035 -37.031 -37.688 1 96.75 51 LEU A C 1
ATOM 386 O O . LEU A 1 51 ? 1.193 -38.188 -37.25 1 96.75 51 LEU A O 1
ATOM 390 N N . ASN A 1 52 ? 1.601 -36.531 -38.75 1 96.94 52 ASN A N 1
ATOM 391 C CA . ASN A 1 52 ? 2.576 -37.312 -39.469 1 96.94 52 ASN A CA 1
ATOM 392 C C . ASN A 1 52 ? 3.865 -37.5 -38.688 1 96.94 52 ASN A C 1
ATOM 394 O O . ASN A 1 52 ? 4.512 -38.562 -38.781 1 96.94 52 ASN A O 1
ATOM 398 N N . LYS A 1 53 ? 4.219 -36.469 -38.031 1 97.44 53 LYS A N 1
ATOM 399 C CA . LYS A 1 53 ? 5.492 -36.469 -37.344 1 97.44 53 LYS A CA 1
ATOM 400 C C . LYS A 1 53 ? 5.543 -35.344 -36.312 1 97.44 53 LYS A C 1
ATOM 402 O O . LYS A 1 53 ? 4.844 -34.344 -36.438 1 97.44 53 LYS A O 1
ATOM 407 N N . ILE A 1 54 ? 6.332 -35.594 -35.281 1 98.44 54 ILE A N 1
ATOM 408 C CA . ILE A 1 54 ? 6.676 -34.531 -34.312 1 98.44 54 ILE A CA 1
ATOM 409 C C . ILE A 1 54 ? 8.18 -34.281 -34.344 1 98.44 54 ILE A C 1
ATOM 411 O O . ILE A 1 54 ? 8.977 -35.219 -34.219 1 98.44 54 ILE A O 1
ATOM 415 N N . ILE A 1 55 ? 8.531 -33.094 -34.625 1 98.75 55 ILE A N 1
ATOM 416 C CA . ILE A 1 55 ? 9.938 -32.688 -34.594 1 98.75 55 ILE A CA 1
ATOM 417 C C . ILE A 1 55 ? 10.25 -31.922 -33.312 1 98.75 55 ILE A C 1
ATOM 419 O O . ILE A 1 55 ? 9.555 -30.969 -32.969 1 98.75 55 ILE A O 1
ATOM 423 N N . ILE A 1 56 ? 11.258 -32.375 -32.562 1 98.69 56 ILE A N 1
ATOM 424 C CA . ILE A 1 56 ? 11.68 -31.672 -31.359 1 98.69 56 ILE A CA 1
ATOM 425 C C . ILE A 1 56 ? 13.086 -31.109 -31.547 1 98.69 56 ILE A C 1
ATOM 427 O O . ILE A 1 56 ? 14.039 -31.859 -31.797 1 98.69 56 ILE A O 1
ATOM 431 N N . VAL A 1 57 ? 13.164 -29.766 -31.469 1 98.69 57 VAL A N 1
ATOM 432 C CA . VAL A 1 57 ? 14.477 -29.141 -31.516 1 98.69 57 VAL A CA 1
ATOM 433 C C . VAL A 1 57 ? 15.102 -29.141 -30.109 1 98.69 57 VAL A C 1
ATOM 435 O O . VAL A 1 57 ? 14.602 -28.469 -29.203 1 98.69 57 VAL A O 1
ATOM 438 N N . ILE A 1 58 ? 16.203 -29.859 -29.922 1 98.25 58 ILE A N 1
ATOM 439 C CA . ILE A 1 58 ? 16.828 -30.031 -28.609 1 98.25 58 ILE A CA 1
ATOM 440 C C . ILE A 1 58 ? 18.141 -29.25 -28.547 1 98.25 58 ILE A C 1
ATOM 442 O O . ILE A 1 58 ? 18.688 -28.859 -29.594 1 98.25 58 ILE A O 1
ATOM 446 N N . GLY A 1 59 ? 18.625 -28.922 -27.406 1 97.81 59 GLY A N 1
ATOM 447 C CA . GLY A 1 59 ? 19.875 -28.234 -27.125 1 97.81 59 GLY A CA 1
ATOM 448 C C . GLY A 1 59 ? 20.406 -28.531 -25.719 1 97.81 59 GLY A C 1
ATOM 449 O O . GLY A 1 59 ? 21.031 -29.562 -25.5 1 97.81 59 GLY A O 1
ATOM 450 N N . TYR A 1 60 ? 20.125 -27.641 -24.734 1 96.81 60 TYR A N 1
ATOM 451 C CA . TYR A 1 60 ? 20.531 -27.812 -23.344 1 96.81 60 TYR A CA 1
ATOM 452 C C . TYR A 1 60 ? 19.953 -29.109 -22.766 1 96.81 60 TYR A C 1
ATOM 454 O O . TYR A 1 60 ? 18.734 -29.312 -22.781 1 96.81 60 TYR A O 1
ATOM 462 N N . LYS A 1 61 ? 20.828 -30.078 -22.344 1 96.94 61 LYS A N 1
ATOM 463 C CA . LYS A 1 61 ? 20.438 -31.375 -21.781 1 96.94 61 LYS A CA 1
ATOM 464 C C . LYS A 1 61 ? 19.594 -32.156 -22.781 1 96.94 61 LYS A C 1
ATOM 466 O O . LYS A 1 61 ? 18.656 -32.875 -22.391 1 96.94 61 LYS A O 1
ATOM 471 N N . GLY A 1 62 ? 19.891 -32 -24.078 1 97 62 GLY A N 1
ATOM 472 C CA . GLY A 1 62 ? 19.125 -32.594 -25.156 1 97 62 GLY A CA 1
ATOM 473 C C . GLY A 1 62 ? 19.094 -34.125 -25.094 1 97 62 GLY A C 1
ATOM 474 O O . GLY A 1 62 ? 18.047 -34.75 -25.344 1 97 62 GLY A O 1
ATOM 475 N N . ASN A 1 63 ? 20.203 -34.75 -24.766 1 96.88 63 ASN A N 1
ATOM 476 C CA . ASN A 1 63 ? 20.266 -36.188 -24.688 1 96.88 63 ASN A CA 1
ATOM 477 C C . ASN A 1 63 ? 19.375 -36.75 -23.578 1 96.88 63 ASN A C 1
ATOM 479 O O . ASN A 1 63 ? 18.75 -37.781 -23.75 1 96.88 63 ASN A O 1
ATOM 483 N N . LYS A 1 64 ? 19.391 -36.031 -22.516 1 97.19 64 LYS A N 1
ATOM 484 C CA . LYS A 1 64 ? 18.5 -36.406 -21.422 1 97.19 64 LYS A CA 1
ATOM 485 C C . LYS A 1 64 ? 17.031 -36.344 -21.844 1 97.19 64 LYS A C 1
ATOM 487 O O . LYS A 1 64 ? 16.234 -37.188 -21.453 1 97.19 64 LYS A O 1
ATOM 492 N N . LEU A 1 65 ? 16.734 -35.344 -22.547 1 97.75 65 LEU A N 1
ATOM 493 C CA . LEU A 1 65 ? 15.375 -35.188 -23.062 1 97.75 65 LEU A CA 1
ATOM 494 C C . LEU A 1 65 ? 15.031 -36.344 -24.016 1 97.75 65 LEU A C 1
ATOM 496 O O . LEU A 1 65 ? 13.953 -36.906 -23.938 1 97.75 65 LEU A O 1
ATOM 500 N N . LYS A 1 66 ? 15.938 -36.656 -24.922 1 97.38 66 LYS A N 1
ATOM 501 C CA . LYS A 1 66 ? 15.742 -37.75 -25.875 1 97.38 66 LYS A CA 1
ATOM 502 C C . LYS A 1 66 ? 15.461 -39.062 -25.156 1 97.38 66 LYS A C 1
ATOM 504 O O . LYS A 1 66 ? 14.523 -39.781 -25.516 1 97.38 66 LYS A O 1
ATOM 509 N N . ASP A 1 67 ? 16.312 -39.281 -24.188 1 97.5 67 ASP A N 1
ATOM 510 C CA . ASP A 1 67 ? 16.172 -40.531 -23.422 1 97.5 67 ASP A CA 1
ATOM 511 C C . ASP A 1 67 ? 14.836 -40.594 -22.688 1 97.5 67 ASP A C 1
ATOM 513 O O . ASP A 1 67 ? 14.203 -41.625 -22.625 1 97.5 67 ASP A O 1
ATOM 517 N N . PHE A 1 68 ? 14.477 -39.5 -22.141 1 97.62 68 PHE A N 1
ATOM 518 C CA . PHE A 1 68 ? 13.219 -39.406 -21.422 1 97.62 68 PHE A CA 1
ATOM 519 C C . PHE A 1 68 ? 12.039 -39.656 -22.359 1 97.62 68 PHE A C 1
ATOM 521 O O . PHE A 1 68 ? 11.117 -40.406 -22.016 1 97.62 68 PHE A O 1
ATOM 528 N N . ILE A 1 69 ? 12.055 -39.031 -23.516 1 97.75 69 ILE A N 1
ATOM 529 C CA . ILE A 1 69 ? 10.961 -39.125 -24.484 1 97.75 69 ILE A CA 1
ATOM 530 C C . ILE A 1 69 ? 10.797 -40.594 -24.938 1 97.75 69 ILE A C 1
ATOM 532 O O . ILE A 1 69 ? 9.672 -41.062 -25.141 1 97.75 69 ILE A O 1
ATOM 536 N N . LYS A 1 70 ? 11.875 -41.281 -25 1 95.69 70 LYS A N 1
ATOM 537 C CA . LYS A 1 70 ? 11.844 -42.688 -25.391 1 95.69 70 LYS A CA 1
ATOM 538 C C . LYS A 1 70 ? 11.07 -43.531 -24.375 1 95.69 70 LYS A C 1
ATOM 540 O O . LYS A 1 70 ? 10.555 -44.594 -24.719 1 95.69 70 LYS A O 1
ATOM 545 N N . THR A 1 71 ? 11.109 -43.031 -23.203 1 97.19 71 THR A N 1
ATOM 546 C CA . THR A 1 71 ? 10.398 -43.781 -22.156 1 97.19 71 THR A CA 1
ATOM 547 C C . THR A 1 71 ? 8.898 -43.5 -22.234 1 97.19 71 THR A C 1
ATOM 549 O O . THR A 1 71 ? 8.102 -44.219 -21.609 1 97.19 71 THR A O 1
ATOM 552 N N . LEU A 1 72 ? 8.578 -42.531 -23.016 1 96.56 72 LEU A N 1
ATOM 553 C CA . LEU A 1 72 ? 7.176 -42.125 -23.125 1 96.56 72 LEU A CA 1
ATOM 554 C C . LEU A 1 72 ? 6.469 -42.938 -24.203 1 96.56 72 LEU A C 1
ATOM 556 O O . LEU A 1 72 ? 7.109 -43.438 -25.125 1 96.56 72 LEU A O 1
ATOM 560 N N . ASN A 1 73 ? 5.23 -43.344 -24.047 1 91.56 73 ASN A N 1
ATOM 561 C CA . ASN A 1 73 ? 4.426 -44.062 -25.016 1 91.56 73 ASN A CA 1
ATOM 562 C C . ASN A 1 73 ? 3.783 -43.125 -26.031 1 91.56 73 ASN A C 1
ATOM 564 O O . ASN A 1 73 ? 2.586 -42.844 -25.953 1 91.56 73 ASN A O 1
ATOM 568 N N . VAL A 1 74 ? 4.605 -42.625 -27.031 1 96 74 VAL A N 1
ATOM 569 C CA . VAL A 1 74 ? 4.113 -41.75 -28.078 1 96 74 VAL A CA 1
ATOM 570 C C . VAL A 1 74 ? 4.012 -42.5 -29.391 1 96 74 VAL A C 1
ATOM 572 O O . VAL A 1 74 ? 4.988 -43.125 -29.828 1 96 74 VAL A O 1
ATOM 575 N N . ASN A 1 75 ? 2.898 -42.531 -30.031 1 96.19 75 ASN A N 1
ATOM 576 C CA . ASN A 1 75 ? 2.67 -43.281 -31.266 1 96.19 75 ASN A CA 1
ATOM 577 C C . ASN A 1 75 ? 3.193 -42.5 -32.469 1 96.19 75 ASN A C 1
ATOM 579 O O . ASN A 1 75 ? 3.662 -43.094 -33.438 1 96.19 75 ASN A O 1
ATOM 583 N N . THR A 1 76 ? 3.018 -41.219 -32.438 1 97.06 76 THR A N 1
ATOM 584 C CA . THR A 1 76 ? 3.484 -40.375 -33.562 1 97.06 76 THR A CA 1
ATOM 585 C C . THR A 1 76 ? 5.004 -40.438 -33.656 1 97.06 76 THR A C 1
ATOM 587 O O . THR A 1 76 ? 5.711 -40.312 -32.656 1 97.06 76 THR A O 1
ATOM 590 N N . PRO A 1 77 ? 5.531 -40.719 -34.906 1 97.31 77 PRO A N 1
ATOM 591 C CA . PRO A 1 77 ? 6.988 -40.688 -35.062 1 97.31 77 PRO A CA 1
ATOM 592 C C . PRO A 1 77 ? 7.613 -39.375 -34.625 1 97.31 77 PRO A C 1
ATOM 594 O O . PRO A 1 77 ? 7.055 -38.312 -34.875 1 97.31 77 PRO A O 1
ATOM 597 N N . ILE A 1 78 ? 8.805 -39.469 -33.969 1 98.19 78 ILE A N 1
ATOM 598 C CA . ILE A 1 78 ? 9.477 -38.281 -33.469 1 98.19 78 ILE A CA 1
ATOM 599 C C . ILE A 1 78 ? 10.859 -38.156 -34.094 1 98.19 78 ILE A C 1
ATOM 601 O O . ILE A 1 78 ? 11.633 -39.125 -34.094 1 98.19 78 ILE A O 1
ATOM 605 N N . ASP A 1 79 ? 11.141 -37.031 -34.688 1 98.25 79 ASP A N 1
ATOM 606 C CA . ASP A 1 79 ? 12.477 -36.625 -35.125 1 98.25 79 ASP A CA 1
ATOM 607 C C . ASP A 1 79 ? 13.094 -35.594 -34.188 1 98.25 79 ASP A C 1
ATOM 609 O O . ASP A 1 79 ? 12.367 -34.812 -33.562 1 98.25 79 ASP A O 1
ATOM 613 N N . PHE A 1 80 ? 14.398 -35.656 -34.094 1 98.38 80 PHE A N 1
ATOM 614 C CA . PHE A 1 80 ? 15.102 -34.656 -33.281 1 98.38 80 PHE A CA 1
ATOM 615 C C . PHE A 1 80 ? 16.016 -33.812 -34.156 1 98.38 80 PHE A C 1
ATOM 617 O O . PHE A 1 80 ? 16.656 -34.312 -35.094 1 98.38 80 PHE A O 1
ATOM 624 N N . VAL A 1 81 ? 15.961 -32.562 -34 1 98.5 81 VAL A N 1
ATOM 625 C CA . VAL A 1 81 ? 16.906 -31.594 -34.562 1 98.5 81 VAL A CA 1
ATOM 626 C C . VAL A 1 81 ? 17.75 -30.984 -33.438 1 98.5 81 VAL A C 1
ATOM 628 O O . VAL A 1 81 ? 17.219 -30.578 -32.375 1 98.5 81 VAL A O 1
ATOM 631 N N . GLU A 1 82 ? 19.047 -30.953 -33.594 1 98 82 GLU A N 1
ATOM 632 C CA . GLU A 1 82 ? 19.922 -30.516 -32.5 1 98 82 GLU A CA 1
ATOM 633 C C . GLU A 1 82 ? 20.469 -29.109 -32.75 1 98 82 GLU A C 1
ATOM 635 O O . GLU A 1 82 ? 21.078 -28.859 -33.812 1 98 82 GLU A O 1
ATOM 640 N N . ASN A 1 83 ? 20.203 -28.203 -31.875 1 98.25 83 ASN A N 1
ATOM 641 C CA . ASN A 1 83 ? 20.906 -26.938 -31.797 1 98.25 83 ASN A CA 1
ATOM 642 C C . ASN A 1 83 ? 22.172 -27.031 -30.938 1 98.25 83 ASN A C 1
ATOM 644 O O . ASN A 1 83 ? 22.094 -26.891 -29.719 1 98.25 83 ASN A O 1
ATOM 648 N N . LYS A 1 84 ? 23.281 -27.094 -31.484 1 96.75 84 LYS A N 1
ATOM 649 C CA . LYS A 1 84 ? 24.547 -27.328 -30.797 1 96.75 84 LYS A CA 1
ATOM 650 C C . LYS A 1 84 ? 25.078 -26.062 -30.141 1 96.75 84 LYS A C 1
ATOM 652 O O . LYS A 1 84 ? 25.953 -26.125 -29.281 1 96.75 84 LYS A O 1
ATOM 657 N N . ILE A 1 85 ? 24.547 -24.953 -30.578 1 97.25 85 ILE A N 1
ATOM 658 C CA . ILE A 1 85 ? 25.016 -23.688 -30.016 1 97.25 85 ILE A CA 1
ATOM 659 C C . ILE A 1 85 ? 23.859 -22.969 -29.328 1 97.25 85 ILE A C 1
ATOM 661 O O . ILE A 1 85 ? 23.688 -21.766 -29.484 1 97.25 85 ILE A O 1
ATOM 665 N N . TYR A 1 86 ? 23.109 -23.812 -28.625 1 95.62 86 TYR A N 1
ATOM 666 C CA . TYR A 1 86 ? 21.906 -23.328 -27.953 1 95.62 86 TYR A CA 1
ATOM 667 C C . TYR A 1 86 ? 22.234 -22.188 -26.984 1 95.62 86 TYR A C 1
ATOM 669 O O . TYR A 1 86 ? 21.391 -21.344 -26.703 1 95.62 86 TYR A O 1
ATOM 677 N N . ASP A 1 87 ? 23.422 -22.094 -26.438 1 94.38 87 ASP A N 1
ATOM 678 C CA . ASP A 1 87 ? 23.828 -21.109 -25.422 1 94.38 87 ASP A CA 1
ATOM 679 C C . ASP A 1 87 ? 24.266 -19.797 -26.062 1 94.38 87 ASP A C 1
ATOM 681 O O . ASP A 1 87 ? 24.484 -18.812 -25.359 1 94.38 87 ASP A O 1
ATOM 685 N N . LYS A 1 88 ? 24.297 -19.719 -27.406 1 95.31 88 LYS A N 1
ATOM 686 C CA . LYS A 1 88 ? 24.719 -18.516 -28.125 1 95.31 88 LYS A CA 1
ATOM 687 C C . LYS A 1 88 ? 23.625 -18 -29.047 1 95.31 88 LYS A C 1
ATOM 689 O O . LYS A 1 88 ? 23.797 -16.953 -29.688 1 95.31 88 LYS A O 1
ATOM 694 N N . THR A 1 89 ? 22.578 -18.797 -29.172 1 96.12 89 THR A N 1
ATOM 695 C CA . THR A 1 89 ? 21.5 -18.438 -30.094 1 96.12 89 THR A CA 1
ATOM 696 C C . THR A 1 89 ? 20.172 -18.375 -29.359 1 96.12 89 THR A C 1
ATOM 698 O O . THR A 1 89 ? 20.094 -18.656 -28.156 1 96.12 89 THR A O 1
ATOM 701 N N . ASN A 1 90 ? 19.141 -17.891 -30.062 1 95.62 90 ASN A N 1
ATOM 702 C CA . ASN A 1 90 ? 17.781 -17.859 -29.531 1 95.62 90 ASN A CA 1
ATOM 703 C C . ASN A 1 90 ? 16.828 -18.719 -30.359 1 95.62 90 ASN A C 1
ATOM 705 O O . ASN A 1 90 ? 17.281 -19.516 -31.203 1 95.62 90 ASN A O 1
ATOM 709 N N . ASN A 1 91 ? 15.539 -18.656 -30.125 1 95.88 91 ASN A N 1
ATOM 710 C CA . ASN A 1 91 ? 14.586 -19.609 -30.688 1 95.88 91 ASN A CA 1
ATOM 711 C C . ASN A 1 91 ? 14.422 -19.406 -32.188 1 95.88 91 ASN A C 1
ATOM 713 O O . ASN A 1 91 ? 13.953 -20.312 -32.906 1 95.88 91 ASN A O 1
ATOM 717 N N . ILE A 1 92 ? 14.867 -18.266 -32.719 1 97.06 92 ILE A N 1
ATOM 718 C CA . ILE A 1 92 ? 14.812 -18.062 -34.156 1 97.06 92 ILE A CA 1
ATOM 719 C C . ILE A 1 92 ? 15.758 -19.031 -34.844 1 97.06 92 ILE A C 1
ATOM 721 O O . ILE A 1 92 ? 15.445 -19.547 -35.938 1 97.06 92 ILE A O 1
ATOM 725 N N . TYR A 1 93 ? 16.875 -19.266 -34.219 1 97.88 93 TYR A N 1
ATOM 726 C CA . TYR A 1 93 ? 17.844 -20.172 -34.812 1 97.88 93 TYR A CA 1
ATOM 727 C C . TYR A 1 93 ? 17.375 -21.625 -34.688 1 97.88 93 TYR A C 1
ATOM 729 O O . TYR A 1 93 ? 17.562 -22.406 -35.625 1 97.88 93 TYR A O 1
ATOM 737 N N . SER A 1 94 ? 16.812 -21.953 -33.562 1 98 94 SER A N 1
ATOM 738 C CA . SER A 1 94 ? 16.25 -23.281 -33.375 1 98 94 SER A CA 1
ATOM 739 C C . SER A 1 94 ? 15.227 -23.578 -34.469 1 98 94 SER A C 1
ATOM 741 O O . SER A 1 94 ? 15.227 -24.672 -35.062 1 98 94 SER A O 1
ATOM 743 N N . LEU A 1 95 ? 14.344 -22.625 -34.656 1 98.31 95 LEU A N 1
ATOM 744 C CA . LEU A 1 95 ? 13.328 -22.828 -35.688 1 98.31 95 LEU A CA 1
ATOM 745 C C . LEU A 1 95 ? 13.969 -22.906 -37.062 1 98.31 95 LEU A C 1
ATOM 747 O O . LEU A 1 95 ? 13.523 -23.688 -37.938 1 98.31 95 LEU A O 1
ATOM 751 N N . PHE A 1 96 ? 14.969 -22.109 -37.312 1 98.31 96 PHE A N 1
ATOM 752 C CA . PHE A 1 96 ? 15.711 -22.125 -38.562 1 98.31 96 PHE A CA 1
ATOM 753 C C . PHE A 1 96 ? 16.297 -23.5 -38.844 1 98.31 96 PHE A C 1
ATOM 755 O O . PHE A 1 96 ? 16.266 -23.984 -39.969 1 98.31 96 PHE A O 1
ATOM 762 N N . LEU A 1 97 ? 16.797 -24.141 -37.812 1 98.5 97 LEU A N 1
ATOM 763 C CA . LEU A 1 97 ? 17.406 -25.469 -37.969 1 98.5 97 LEU A CA 1
ATOM 764 C C . LEU A 1 97 ? 16.359 -26.484 -38.406 1 98.5 97 LEU A C 1
ATOM 766 O O . LEU A 1 97 ? 16.703 -27.516 -38.969 1 98.5 97 LEU A O 1
ATOM 770 N N . ALA A 1 98 ? 15.156 -26.203 -38.125 1 98.44 98 ALA A N 1
ATOM 771 C CA . ALA A 1 98 ? 14.07 -27.094 -38.5 1 98.44 98 ALA A CA 1
ATOM 772 C C . ALA A 1 98 ? 13.359 -26.625 -39.781 1 98.44 98 ALA A C 1
ATOM 774 O O . ALA A 1 98 ? 12.25 -27.078 -40.062 1 98.44 98 ALA A O 1
ATOM 775 N N . LYS A 1 99 ? 13.883 -25.703 -40.562 1 98.44 99 LYS A N 1
ATOM 776 C CA . LYS A 1 99 ? 13.211 -25.031 -41.656 1 98.44 99 LYS A CA 1
ATOM 777 C C . LYS A 1 99 ? 12.789 -26.031 -42.719 1 98.44 99 LYS A C 1
ATOM 779 O O . LYS A 1 99 ? 11.75 -25.859 -43.375 1 98.44 99 LYS A O 1
ATOM 784 N N . ASP A 1 100 ? 13.602 -27.094 -42.969 1 98.25 100 ASP A N 1
ATOM 785 C CA . ASP A 1 100 ? 13.281 -28.047 -44.031 1 98.25 100 ASP A CA 1
ATOM 786 C C . ASP A 1 100 ? 11.969 -28.766 -43.719 1 98.25 100 ASP A C 1
ATOM 788 O O . ASP A 1 100 ? 11.211 -29.094 -44.656 1 98.25 100 ASP A O 1
ATOM 792 N N . TYR A 1 101 ? 11.766 -29.031 -42.531 1 98.12 101 TYR A N 1
ATOM 793 C CA . TYR A 1 101 ? 10.492 -29.625 -42.125 1 98.12 101 TYR A CA 1
ATOM 794 C C . TYR A 1 101 ? 9.336 -28.656 -42.406 1 98.12 101 TYR A C 1
ATOM 796 O O . TYR A 1 101 ? 8.281 -29.078 -42.906 1 98.12 101 TYR A O 1
ATOM 804 N N . LEU A 1 102 ? 9.508 -27.375 -42.125 1 97.75 102 LEU A N 1
ATOM 805 C CA . LEU A 1 102 ? 8.492 -26.359 -42.406 1 97.75 102 LEU A CA 1
ATOM 806 C C . LEU A 1 102 ? 8.141 -26.312 -43.875 1 97.75 102 LEU A C 1
ATOM 808 O O . LEU A 1 102 ? 6.977 -26.109 -44.25 1 97.75 102 LEU A O 1
ATOM 812 N N . LEU A 1 103 ? 9.125 -26.516 -44.688 1 97.81 103 LEU A N 1
ATOM 813 C CA . LEU A 1 103 ? 8.961 -26.391 -46.125 1 97.81 103 LEU A CA 1
ATOM 814 C C . LEU A 1 103 ? 8.242 -27.609 -46.719 1 97.81 103 LEU A C 1
ATOM 816 O O . LEU A 1 103 ? 7.703 -27.547 -47.812 1 97.81 103 LEU A O 1
ATOM 820 N N . ASN A 1 104 ? 8.156 -28.656 -45.969 1 96.94 104 ASN A N 1
ATOM 821 C CA . ASN A 1 104 ? 7.723 -29.922 -46.531 1 96.94 104 ASN A CA 1
ATOM 822 C C . ASN A 1 104 ? 6.293 -30.266 -46.125 1 96.94 104 ASN A C 1
ATOM 824 O O . ASN A 1 104 ? 5.625 -31.047 -46.812 1 96.94 104 ASN A O 1
ATOM 828 N N . GLU A 1 105 ? 5.852 -29.688 -45.094 1 97.06 105 GLU A N 1
ATOM 829 C CA . GLU A 1 105 ? 4.547 -30.078 -44.594 1 97.06 105 GLU A CA 1
ATOM 830 C C . GLU A 1 105 ? 3.91 -28.969 -43.781 1 97.06 105 GLU A C 1
ATOM 832 O O . GLU A 1 105 ? 4.617 -28.109 -43.219 1 97.06 105 GLU A O 1
ATOM 837 N N . ASP A 1 106 ? 2.527 -28.891 -43.719 1 97.75 106 ASP A N 1
ATOM 838 C CA . ASP A 1 106 ? 1.848 -28.031 -42.75 1 97.75 106 ASP A CA 1
ATOM 839 C C . ASP A 1 106 ? 2.316 -28.328 -41.312 1 97.75 106 ASP A C 1
ATOM 841 O O . ASP A 1 106 ? 2.549 -29.484 -40.969 1 97.75 106 ASP A O 1
ATOM 845 N N . SER A 1 107 ? 2.465 -27.281 -40.531 1 98.5 107 SER A N 1
ATOM 846 C CA . SER A 1 107 ? 3.133 -27.516 -39.25 1 98.5 107 SER A CA 1
ATOM 847 C C . SER A 1 107 ? 2.463 -26.719 -38.125 1 98.5 107 SER A C 1
ATOM 849 O O . SER A 1 107 ? 2.035 -25.578 -38.344 1 98.5 107 SER A O 1
ATOM 851 N N . LEU A 1 108 ? 2.34 -27.328 -36.969 1 98.5 108 LEU A N 1
ATOM 852 C CA . LEU A 1 108 ? 2.166 -26.625 -35.719 1 98.5 108 LEU A CA 1
ATOM 853 C C . LEU A 1 108 ? 3.516 -26.281 -35.094 1 98.5 108 LEU A C 1
ATOM 855 O O . LEU A 1 108 ? 4.426 -27.125 -35.062 1 98.5 108 LEU A O 1
ATOM 859 N N . ILE A 1 109 ? 3.641 -25.109 -34.719 1 98.62 109 ILE A N 1
ATOM 860 C CA . ILE A 1 109 ? 4.852 -24.688 -34 1 98.62 109 ILE A CA 1
ATOM 861 C C . ILE A 1 109 ? 4.531 -24.391 -32.531 1 98.62 109 ILE A C 1
ATOM 863 O O . ILE A 1 109 ? 3.625 -23.625 -32.25 1 98.62 109 ILE A O 1
ATOM 867 N N . LEU A 1 110 ? 5.297 -24.984 -31.578 1 98.5 110 LEU A N 1
ATOM 868 C CA . LEU A 1 110 ? 5.035 -24.812 -30.156 1 98.5 110 LEU A CA 1
ATOM 869 C C . LEU A 1 110 ? 6.324 -24.531 -29.406 1 98.5 110 LEU A C 1
ATOM 871 O O . LEU A 1 110 ? 7.359 -25.141 -29.672 1 98.5 110 LEU A O 1
ATOM 875 N N . GLU A 1 111 ? 6.215 -23.625 -28.438 1 97.62 111 GLU A N 1
ATOM 876 C CA . GLU A 1 111 ? 7.262 -23.531 -27.422 1 97.62 111 GLU A CA 1
ATOM 877 C C . GLU A 1 111 ? 7.117 -24.625 -26.359 1 97.62 111 GLU A C 1
ATOM 879 O O . GLU A 1 111 ? 6 -25 -26.016 1 97.62 111 GLU A O 1
ATOM 884 N N . SER A 1 112 ? 8.195 -25.094 -25.859 1 97.25 112 SER A N 1
ATOM 885 C CA . SER A 1 112 ? 8.18 -26.281 -25 1 97.25 112 SER A CA 1
ATOM 886 C C . SER A 1 112 ? 7.852 -25.922 -23.562 1 97.25 112 SER A C 1
ATOM 888 O O . SER A 1 112 ? 7.617 -26.797 -22.719 1 97.25 112 SER A O 1
ATOM 890 N N . ASP A 1 113 ? 7.859 -24.609 -23.156 1 96.62 113 ASP A N 1
ATOM 891 C CA . ASP A 1 113 ? 7.645 -24.188 -21.781 1 96.62 113 ASP A CA 1
ATOM 892 C C . ASP A 1 113 ? 6.188 -23.797 -21.531 1 96.62 113 ASP A C 1
ATOM 894 O O . ASP A 1 113 ? 5.898 -22.875 -20.781 1 96.62 113 ASP A O 1
ATOM 898 N N . LEU A 1 114 ? 5.27 -24.516 -22.203 1 97.75 114 LEU A N 1
ATOM 899 C CA . LEU A 1 114 ? 3.842 -24.234 -22.109 1 97.75 114 LEU A CA 1
ATOM 900 C C . LEU A 1 114 ? 3.1 -25.391 -21.453 1 97.75 114 LEU A C 1
ATOM 902 O O . LEU A 1 114 ? 3.504 -26.547 -21.578 1 97.75 114 LEU A O 1
ATOM 906 N N . ILE A 1 115 ? 2.102 -25.047 -20.766 1 98 115 ILE A N 1
ATOM 907 C CA . ILE A 1 115 ? 1.056 -25.984 -20.359 1 98 115 ILE A CA 1
ATOM 908 C C . ILE A 1 115 ? -0.309 -25.438 -20.781 1 98 115 ILE A C 1
ATOM 910 O O . ILE A 1 115 ? -0.564 -24.234 -20.703 1 98 115 ILE A O 1
ATOM 914 N N . PHE A 1 116 ? -1.125 -26.25 -21.359 1 97.94 116 PHE A N 1
ATOM 915 C CA . PHE A 1 116 ? -2.422 -25.812 -21.859 1 97.94 116 PHE A CA 1
ATOM 916 C C . PHE A 1 116 ? -3.42 -26.969 -21.875 1 97.94 116 PHE A C 1
ATOM 918 O O . PHE A 1 116 ? -3.027 -28.125 -21.891 1 97.94 116 PHE A O 1
ATOM 925 N N . GLU A 1 117 ? -4.637 -26.688 -21.891 1 96.12 117 GLU A N 1
ATOM 926 C CA . GLU A 1 117 ? -5.727 -27.656 -21.797 1 96.12 117 GLU A CA 1
ATOM 927 C C . GLU A 1 117 ? -5.922 -28.391 -23.125 1 96.12 117 GLU A C 1
ATOM 929 O O . GLU A 1 117 ? -5.578 -27.859 -24.188 1 96.12 117 GLU A O 1
ATOM 934 N N . ASN A 1 118 ? -6.469 -29.547 -22.938 1 95.69 118 ASN A N 1
ATOM 935 C CA . ASN A 1 118 ? -6.867 -30.281 -24.125 1 95.69 118 ASN A CA 1
ATOM 936 C C . ASN A 1 118 ? -7.863 -29.5 -24.969 1 95.69 118 ASN A C 1
ATOM 938 O O . ASN A 1 118 ? -8.602 -28.656 -24.453 1 95.69 118 ASN A O 1
ATOM 942 N N . GLY A 1 119 ? -7.883 -29.688 -26.141 1 95.56 119 GLY A N 1
ATOM 943 C CA . GLY A 1 119 ? -8.836 -29.047 -27.031 1 95.56 119 GLY A CA 1
ATOM 944 C C . GLY A 1 119 ? -8.258 -27.859 -27.766 1 95.56 119 GLY A C 1
ATOM 945 O O . GLY A 1 119 ? -8.703 -27.531 -28.875 1 95.56 119 GLY A O 1
ATOM 946 N N . ILE A 1 120 ? -7.277 -27.234 -27.172 1 97.31 120 ILE A N 1
ATOM 947 C CA . ILE A 1 120 ? -6.707 -26.016 -27.766 1 97.31 120 ILE A CA 1
ATOM 948 C C . ILE A 1 120 ? -6.066 -26.359 -29.109 1 97.31 120 ILE A C 1
ATOM 950 O O . ILE A 1 120 ? -6.305 -25.672 -30.094 1 97.31 120 ILE A O 1
ATOM 954 N N . LEU A 1 121 ? -5.281 -27.438 -29.203 1 97.69 121 LEU A N 1
ATOM 955 C CA . LEU A 1 121 ? -4.609 -27.812 -30.438 1 97.69 121 LEU A CA 1
ATOM 956 C C . LEU A 1 121 ? -5.613 -28.281 -31.469 1 97.69 121 LEU A C 1
ATOM 958 O O . LEU A 1 121 ? -5.469 -28 -32.656 1 97.69 121 LEU A O 1
ATOM 962 N N . GLU A 1 122 ? -6.598 -29 -31 1 96.12 122 GLU A N 1
ATOM 963 C CA . GLU A 1 122 ? -7.652 -29.453 -31.906 1 96.12 122 GLU A CA 1
ATOM 964 C C . GLU A 1 122 ? -8.375 -28.266 -32.531 1 96.12 122 GLU A C 1
ATOM 966 O O . GLU A 1 122 ? -8.641 -28.281 -33.75 1 96.12 122 GLU A O 1
ATOM 971 N N . ASP A 1 123 ? -8.656 -27.297 -31.719 1 95.75 123 ASP A N 1
ATOM 972 C CA . ASP A 1 123 ? -9.32 -26.094 -32.219 1 95.75 123 ASP A CA 1
ATOM 973 C C . ASP A 1 123 ? -8.469 -25.391 -33.281 1 95.75 123 ASP A C 1
ATOM 975 O O . ASP A 1 123 ? -8.992 -24.891 -34.281 1 95.75 123 ASP A O 1
ATOM 979 N N . LEU A 1 124 ? -7.227 -25.406 -33.062 1 95.62 124 LEU A N 1
ATOM 980 C CA . LEU A 1 124 ? -6.293 -24.75 -33.969 1 95.62 124 LEU A CA 1
ATOM 981 C C . LEU A 1 124 ? -6.191 -25.516 -35.281 1 95.62 124 LEU A C 1
ATOM 983 O O . LEU A 1 124 ? -6.246 -24.922 -36.344 1 95.62 124 LEU A O 1
ATOM 987 N N . VAL A 1 125 ? -6.062 -26.812 -35.25 1 96.12 125 VAL A N 1
ATOM 988 C CA . VAL A 1 125 ? -5.883 -27.672 -36.406 1 96.12 125 VAL A CA 1
ATOM 989 C C . VAL A 1 125 ? -7.141 -27.641 -37.281 1 96.12 125 VAL A C 1
ATOM 991 O O . VAL A 1 125 ? -7.059 -27.641 -38.5 1 96.12 125 VAL A O 1
ATOM 994 N N . ASN A 1 126 ? -8.289 -27.531 -36.625 1 95.19 126 ASN A N 1
ATOM 995 C CA . ASN A 1 126 ? -9.562 -27.625 -37.344 1 95.19 126 ASN A CA 1
ATOM 996 C C . ASN A 1 126 ? -10.023 -26.281 -37.875 1 95.19 126 ASN A C 1
ATOM 998 O O . ASN A 1 126 ? -11.008 -26.188 -38.594 1 95.19 126 ASN A O 1
ATOM 1002 N N . ASP A 1 127 ? -9.336 -25.25 -37.469 1 95.5 127 ASP A N 1
ATOM 1003 C CA . ASP A 1 127 ? -9.695 -23.938 -38 1 95.5 127 ASP A CA 1
ATOM 1004 C C . ASP A 1 127 ? -9.5 -23.875 -39.5 1 95.5 127 ASP A C 1
ATOM 1006 O O . ASP A 1 127 ? -8.508 -24.375 -40.031 1 95.5 127 ASP A O 1
ATOM 1010 N N . PRO A 1 128 ? -10.406 -23.266 -40.188 1 94.62 128 PRO A N 1
ATOM 1011 C CA . PRO A 1 128 ? -10.32 -23.234 -41.656 1 94.62 128 PRO A CA 1
ATOM 1012 C C . PRO A 1 128 ? -9.172 -22.375 -42.156 1 94.62 128 PRO A C 1
ATOM 1014 O O . PRO A 1 128 ? -8.656 -22.594 -43.25 1 94.62 128 PRO A O 1
ATOM 1017 N N . TYR A 1 129 ? -8.812 -21.391 -41.438 1 95.38 129 TYR A N 1
ATOM 1018 C CA . TYR A 1 129 ? -7.676 -20.578 -41.844 1 95.38 129 TYR A CA 1
ATOM 1019 C C . TYR A 1 129 ? -6.371 -21.344 -41.719 1 95.38 129 TYR A C 1
ATOM 1021 O O . TYR A 1 129 ? -6.082 -21.906 -40.656 1 95.38 129 TYR A O 1
ATOM 1029 N N . PRO A 1 130 ? -5.547 -21.359 -42.719 1 95.56 130 PRO A N 1
ATOM 1030 C CA . PRO A 1 130 ? -4.383 -22.25 -42.75 1 95.56 130 PRO A CA 1
ATOM 1031 C C . PRO A 1 130 ? -3.211 -21.703 -41.938 1 95.56 130 PRO A C 1
ATOM 1033 O O . PRO A 1 130 ? -2.328 -22.453 -41.531 1 95.56 130 PRO A O 1
ATOM 1036 N N . ASN A 1 131 ? -3.123 -20.375 -41.75 1 97 131 ASN A N 1
ATOM 1037 C CA . ASN A 1 131 ? -2.027 -19.734 -41.031 1 97 131 ASN A CA 1
ATOM 1038 C C . ASN A 1 131 ? -2.539 -18.906 -39.844 1 97 131 ASN A C 1
ATOM 1040 O O . ASN A 1 131 ? -3.193 -17.891 -40.031 1 97 131 ASN A O 1
ATOM 1044 N N . LEU A 1 132 ? -2.213 -19.391 -38.625 1 97.5 132 LEU A N 1
ATOM 1045 C CA . LEU A 1 132 ? -2.803 -18.797 -37.438 1 97.5 132 LEU A CA 1
ATOM 1046 C C . LEU A 1 132 ? -1.747 -18.594 -36.344 1 97.5 132 LEU A C 1
ATOM 1048 O O . LEU A 1 132 ? -0.864 -19.438 -36.188 1 97.5 132 LEU A O 1
ATOM 1052 N N . ALA A 1 133 ? -1.818 -17.453 -35.719 1 97.56 133 ALA A N 1
ATOM 1053 C CA . ALA A 1 133 ? -1.178 -17.25 -34.438 1 97.56 133 ALA A CA 1
ATOM 1054 C C . ALA A 1 133 ? -2.191 -17.344 -33.281 1 97.56 133 ALA A C 1
ATOM 1056 O O . ALA A 1 133 ? -3.182 -16.609 -33.281 1 97.56 133 ALA A O 1
ATOM 1057 N N . LEU A 1 134 ? -1.964 -18.266 -32.375 1 98.12 134 LEU A N 1
ATOM 1058 C CA . LEU A 1 134 ? -2.834 -18.344 -31.203 1 98.12 134 LEU A CA 1
ATOM 1059 C C . LEU A 1 134 ? -2.529 -17.203 -30.234 1 98.12 134 LEU A C 1
ATOM 1061 O O . LEU A 1 134 ? -1.37 -16.969 -29.875 1 98.12 134 LEU A O 1
ATOM 1065 N N . VAL A 1 135 ? -3.574 -16.438 -29.844 1 98.06 135 VAL A N 1
ATOM 1066 C CA . VAL A 1 135 ? -3.369 -15.305 -28.938 1 98.06 135 VAL A CA 1
ATOM 1067 C C . VAL A 1 135 ? -4.375 -15.375 -27.797 1 98.06 135 VAL A C 1
ATOM 1069 O O . VAL A 1 135 ? -5.41 -16.031 -27.906 1 98.06 135 VAL A O 1
ATOM 1072 N N . ALA A 1 136 ? -4.004 -14.812 -26.672 1 97.31 136 ALA A N 1
ATOM 1073 C CA . ALA A 1 136 ? -4.879 -14.648 -25.516 1 97.31 136 ALA A CA 1
ATOM 1074 C C . ALA A 1 136 ? -4.918 -13.188 -25.062 1 97.31 136 ALA A C 1
ATOM 1076 O O . ALA A 1 136 ? -3.934 -12.461 -25.203 1 97.31 136 ALA A O 1
ATOM 1077 N N . LYS A 1 137 ? -6.121 -12.773 -24.578 1 96.5 137 LYS A N 1
ATOM 1078 C CA . LYS A 1 137 ? -6.203 -11.438 -24 1 96.5 137 LYS A CA 1
ATOM 1079 C C . LYS A 1 137 ? -5.117 -11.227 -22.953 1 96.5 137 LYS A C 1
ATOM 1081 O O . LYS A 1 137 ? -4.871 -12.102 -22.125 1 96.5 137 LYS A O 1
ATOM 1086 N N . PHE A 1 138 ? -4.531 -10.047 -23.016 1 95.5 138 PHE A N 1
ATOM 1087 C CA . PHE A 1 138 ? -3.379 -9.781 -22.156 1 95.5 138 PHE A CA 1
ATOM 1088 C C . PHE A 1 138 ? -3.787 -9.742 -20.688 1 95.5 138 PHE A C 1
ATOM 1090 O O . PHE A 1 138 ? -4.777 -9.102 -20.328 1 95.5 138 PHE A O 1
ATOM 1097 N N . GLU A 1 139 ? -3.078 -10.461 -19.859 1 91.94 139 GLU A N 1
ATOM 1098 C CA . GLU A 1 139 ? -3.217 -10.461 -18.406 1 91.94 139 GLU A CA 1
ATOM 1099 C C . GLU A 1 139 ? -1.896 -10.109 -17.734 1 91.94 139 GLU A C 1
ATOM 1101 O O . GLU A 1 139 ? -0.828 -10.258 -18.328 1 91.94 139 GLU A O 1
ATOM 1106 N N . SER A 1 140 ? -1.91 -9.773 -16.469 1 86.81 140 SER A N 1
ATOM 1107 C CA . SER A 1 140 ? -0.784 -9.188 -15.75 1 86.81 140 SER A CA 1
ATOM 1108 C C . SER A 1 140 ? 0.363 -10.18 -15.617 1 86.81 140 SER A C 1
ATOM 1110 O O . SER A 1 140 ? 1.521 -9.789 -15.469 1 86.81 140 SER A O 1
ATOM 1112 N N . TRP A 1 141 ? 0.045 -11.461 -15.656 1 87.06 141 TRP A N 1
ATOM 1113 C CA . TRP A 1 141 ? 1.082 -12.469 -15.445 1 87.06 141 TRP A CA 1
ATOM 1114 C C . TRP A 1 141 ? 1.848 -12.734 -16.734 1 87.06 141 TRP A C 1
ATOM 1116 O O . TRP A 1 141 ? 2.902 -13.375 -16.719 1 87.06 141 TRP A O 1
ATOM 1126 N N . MET A 1 142 ? 1.342 -12.195 -17.797 1 91.06 142 MET A N 1
ATOM 1127 C CA . MET A 1 142 ? 1.898 -12.5 -19.109 1 91.06 142 MET A CA 1
ATOM 1128 C C . MET A 1 142 ? 3.086 -11.594 -19.422 1 91.06 142 MET A C 1
ATOM 1130 O O . MET A 1 142 ? 3.084 -10.414 -19.078 1 91.06 142 MET A O 1
ATOM 1134 N N . ASP A 1 143 ? 4.059 -12.273 -19.953 1 87.69 143 ASP A N 1
ATOM 1135 C CA . ASP A 1 143 ? 5.242 -11.586 -20.453 1 87.69 143 ASP A CA 1
ATOM 1136 C C . ASP A 1 143 ? 5.566 -12.023 -21.891 1 87.69 143 ASP A C 1
ATOM 1138 O O . ASP A 1 143 ? 5.184 -13.117 -22.297 1 87.69 143 ASP A O 1
ATOM 1142 N N . GLY A 1 144 ? 6.105 -11.117 -22.688 1 90 144 GLY A N 1
ATOM 1143 C CA . GLY A 1 144 ? 6.504 -11.516 -24.031 1 90 144 GLY A CA 1
ATOM 1144 C C . GLY A 1 144 ? 5.863 -10.672 -25.109 1 90 144 GLY A C 1
ATOM 1145 O O . GLY A 1 144 ? 5.617 -9.477 -24.922 1 90 144 GLY A O 1
ATOM 1146 N N . THR A 1 145 ? 5.609 -11.344 -26.219 1 93.25 145 THR A N 1
ATOM 1147 C CA . THR A 1 145 ? 5.168 -10.648 -27.422 1 93.25 145 THR A CA 1
ATOM 1148 C C . THR A 1 145 ? 3.688 -10.297 -27.328 1 93.25 145 THR A C 1
ATOM 1150 O O . THR A 1 145 ? 2.848 -11.18 -27.125 1 93.25 145 THR A O 1
ATOM 1153 N N . VAL A 1 146 ? 3.441 -9.016 -27.469 1 96.12 146 VAL A N 1
ATOM 1154 C CA . VAL A 1 146 ? 2.082 -8.484 -27.422 1 96.12 146 VAL A CA 1
ATOM 1155 C C . VAL A 1 146 ? 1.688 -7.926 -28.781 1 96.12 146 VAL A C 1
ATOM 1157 O O . VAL A 1 146 ? 2.516 -7.332 -29.469 1 96.12 146 VAL A O 1
ATOM 1160 N N . VAL A 1 147 ? 0.434 -8.188 -29.203 1 96.94 147 VAL A N 1
ATOM 1161 C CA . VAL A 1 147 ? -0.054 -7.715 -30.5 1 96.94 147 VAL A CA 1
ATOM 1162 C C . VAL A 1 147 ? -1.375 -6.973 -30.312 1 96.94 147 VAL A C 1
ATOM 1164 O O . VAL A 1 147 ? -2.049 -7.137 -29.297 1 96.94 147 VAL A O 1
ATOM 1167 N N . THR A 1 148 ? -1.715 -6.055 -31.172 1 96.62 148 THR A N 1
ATOM 1168 C CA . THR A 1 148 ? -3.062 -5.523 -31.344 1 96.62 148 THR A CA 1
ATOM 1169 C C . THR A 1 148 ? -3.723 -6.121 -32.594 1 96.62 148 THR A C 1
ATOM 1171 O O . THR A 1 148 ? -3.037 -6.52 -33.531 1 96.62 148 THR A O 1
ATOM 1174 N N . ILE A 1 149 ? -4.988 -6.254 -32.531 1 96.69 149 ILE A N 1
ATOM 1175 C CA . ILE A 1 149 ? -5.703 -6.953 -33.594 1 96.69 149 ILE A CA 1
ATOM 1176 C C . ILE A 1 149 ? -6.879 -6.105 -34.062 1 96.69 149 ILE A C 1
ATOM 1178 O O . ILE A 1 149 ? -7.418 -5.293 -33.312 1 96.69 149 ILE A O 1
ATOM 1182 N N . ASP A 1 150 ? -7.297 -6.223 -35.281 1 94.75 150 ASP A N 1
ATOM 1183 C CA . ASP A 1 150 ? -8.477 -5.523 -35.781 1 94.75 150 ASP A CA 1
ATOM 1184 C C . ASP A 1 150 ? -9.719 -6.406 -35.688 1 94.75 150 ASP A C 1
ATOM 1186 O O . ASP A 1 150 ? -9.672 -7.504 -35.125 1 94.75 150 ASP A O 1
ATOM 1190 N N . ASN A 1 151 ? -10.812 -5.977 -36.219 1 94.56 151 ASN A N 1
ATOM 1191 C CA . ASN A 1 151 ? -12.094 -6.664 -36.094 1 94.56 151 ASN A CA 1
ATOM 1192 C C . ASN A 1 151 ? -12.156 -7.906 -36.969 1 94.56 151 ASN A C 1
ATOM 1194 O O . ASN A 1 151 ? -13.023 -8.758 -36.812 1 94.56 151 ASN A O 1
ATOM 1198 N N . GLN A 1 152 ? -11.164 -8.047 -37.906 1 92.94 152 GLN A N 1
ATOM 1199 C CA . GLN A 1 152 ? -11.133 -9.195 -38.812 1 92.94 152 GLN A CA 1
ATOM 1200 C C . GLN A 1 152 ? -10.086 -10.203 -38.375 1 92.94 152 GLN A C 1
ATOM 1202 O O . GLN A 1 152 ? -9.719 -11.102 -39.125 1 92.94 152 GLN A O 1
ATOM 1207 N N . ASN A 1 153 ? -9.5 -10.039 -37.156 1 94.88 153 ASN A N 1
ATOM 1208 C CA . ASN A 1 153 ? -8.516 -10.938 -36.531 1 94.88 153 ASN A CA 1
ATOM 1209 C C . ASN A 1 153 ? -7.18 -10.875 -37.281 1 94.88 153 ASN A C 1
ATOM 1211 O O . ASN A 1 153 ? -6.469 -11.875 -37.375 1 94.88 153 ASN A O 1
ATOM 1215 N N . ASN A 1 154 ? -6.969 -9.766 -37.906 1 94.56 154 ASN A N 1
ATOM 1216 C CA . ASN A 1 154 ? -5.629 -9.508 -38.438 1 94.56 154 ASN A CA 1
ATOM 1217 C C . ASN A 1 154 ? -4.727 -8.883 -37.375 1 94.56 154 ASN A C 1
ATOM 1219 O O . ASN A 1 154 ? -5.188 -8.102 -36.531 1 94.56 154 ASN A O 1
ATOM 1223 N N . ILE A 1 155 ? -3.494 -9.227 -37.438 1 94.88 155 ILE A N 1
ATOM 1224 C CA . ILE A 1 155 ? -2.529 -8.586 -36.562 1 94.88 155 ILE A CA 1
ATOM 1225 C C . ILE A 1 155 ? -2.209 -7.184 -37.062 1 94.88 155 ILE A C 1
ATOM 1227 O O . ILE A 1 155 ? -1.718 -7.02 -38.188 1 94.88 155 ILE A O 1
ATOM 1231 N N . MET A 1 156 ? -2.443 -6.195 -36.25 1 92.69 156 MET A N 1
ATOM 1232 C CA . MET A 1 156 ? -2.182 -4.812 -36.625 1 92.69 156 MET A CA 1
ATOM 1233 C C . MET A 1 156 ? -0.751 -4.41 -36.281 1 92.69 156 MET A C 1
ATOM 1235 O O . MET A 1 156 ? -0.085 -3.734 -37.062 1 92.69 156 MET A O 1
ATOM 1239 N N . ASN A 1 157 ? -0.374 -4.809 -35.094 1 91.75 157 ASN A N 1
ATOM 1240 C CA . ASN A 1 157 ? 0.96 -4.434 -34.656 1 91.75 157 ASN A CA 1
ATOM 1241 C C . ASN A 1 157 ? 1.537 -5.465 -33.688 1 91.75 157 ASN A C 1
ATOM 1243 O O . ASN A 1 157 ? 0.811 -6.027 -32.875 1 91.75 157 ASN A O 1
ATOM 1247 N N . PHE A 1 158 ? 2.793 -5.754 -33.906 1 93.25 158 PHE A N 1
ATOM 1248 C CA . PHE A 1 158 ? 3.625 -6.332 -32.844 1 93.25 158 PHE A CA 1
ATOM 1249 C C . PHE A 1 158 ? 4.281 -5.242 -32.031 1 93.25 158 PHE A C 1
ATOM 1251 O O . PHE A 1 158 ? 5.051 -4.43 -32.531 1 93.25 158 PHE A O 1
ATOM 1258 N N . LEU A 1 159 ? 4.023 -5.301 -30.734 1 92.56 159 LEU A N 1
ATOM 1259 C CA . LEU A 1 159 ? 4.48 -4.191 -29.906 1 92.56 159 LEU A CA 1
ATOM 1260 C C . LEU A 1 159 ? 5.918 -4.414 -29.438 1 92.56 159 LEU A C 1
ATOM 1262 O O . LEU A 1 159 ? 6.254 -5.488 -28.953 1 92.56 159 LEU A O 1
ATOM 1266 N N . SER A 1 160 ? 6.738 -3.426 -29.672 1 85.56 160 SER A N 1
ATOM 1267 C CA . SER A 1 160 ? 8.039 -3.383 -29 1 85.56 160 SER A CA 1
ATOM 1268 C C . SER A 1 160 ? 7.898 -2.939 -27.547 1 85.56 160 SER A C 1
ATOM 1270 O O . SER A 1 160 ? 6.824 -2.512 -27.125 1 85.56 160 SER A O 1
ATOM 1272 N N . LYS A 1 161 ? 8.969 -3.008 -26.828 1 80.62 161 LYS A N 1
ATOM 1273 C CA . LYS A 1 161 ? 8.977 -2.6 -25.422 1 80.62 161 LYS A CA 1
ATOM 1274 C C . LYS A 1 161 ? 8.586 -1.132 -25.266 1 80.62 161 LYS A C 1
ATOM 1276 O O . LYS A 1 161 ? 7.91 -0.757 -24.312 1 80.62 161 LYS A O 1
ATOM 1281 N N . ASN A 1 162 ? 9.016 -0.375 -26.203 1 85.19 162 ASN A N 1
ATOM 1282 C CA . ASN A 1 162 ? 8.781 1.064 -26.125 1 85.19 162 ASN A CA 1
ATOM 1283 C C . ASN A 1 162 ? 7.352 1.424 -26.516 1 85.19 162 ASN A C 1
ATOM 1285 O O . ASN A 1 162 ? 6.867 2.506 -26.188 1 85.19 162 ASN A O 1
ATOM 1289 N N . GLN A 1 163 ? 6.75 0.504 -27.203 1 90.38 163 GLN A N 1
ATOM 1290 C CA . GLN A 1 163 ? 5.395 0.76 -27.672 1 90.38 163 GLN A CA 1
ATOM 1291 C C . GLN A 1 163 ? 4.355 0.268 -26.672 1 90.38 163 GLN A C 1
ATOM 1293 O O . GLN A 1 163 ? 3.182 0.638 -26.75 1 90.38 163 GLN A O 1
ATOM 1298 N N . PHE A 1 164 ? 4.824 -0.514 -25.797 1 93.06 164 PHE A N 1
ATOM 1299 C CA . PHE A 1 164 ? 3.908 -1.067 -24.812 1 93.06 164 PHE A CA 1
ATOM 1300 C C . PHE A 1 164 ? 3.516 -0.011 -23.781 1 93.06 164 PHE A C 1
ATOM 1302 O O . PHE A 1 164 ? 4.379 0.66 -23.203 1 93.06 164 PHE A O 1
ATOM 1309 N N . SER A 1 165 ? 2.209 0.234 -23.625 1 92.94 165 SER A N 1
ATOM 1310 C CA . SER A 1 165 ? 1.652 1.119 -22.609 1 92.94 165 SER A CA 1
ATOM 1311 C C . SER A 1 165 ? 0.655 0.383 -21.719 1 92.94 165 SER A C 1
ATOM 1313 O O . SER A 1 165 ? -0.303 -0.214 -22.219 1 92.94 165 SER A O 1
ATOM 1315 N N . PHE A 1 166 ? 0.83 0.481 -20.422 1 92.19 166 PHE A N 1
ATOM 1316 C CA . PHE A 1 166 ? -0.045 -0.218 -19.484 1 92.19 166 PHE A CA 1
ATOM 1317 C C . PHE A 1 166 ? -1.467 0.327 -19.562 1 92.19 166 PHE A C 1
ATOM 1319 O O . PHE A 1 166 ? -2.428 -0.384 -19.266 1 92.19 166 PHE A O 1
ATOM 1326 N N . GLU A 1 167 ? -1.668 1.506 -19.984 1 88.81 167 GLU A N 1
ATOM 1327 C CA . GLU A 1 167 ? -2.984 2.123 -20.125 1 88.81 167 GLU A CA 1
ATOM 1328 C C . GLU A 1 167 ? -3.777 1.477 -21.25 1 88.81 167 GLU A C 1
ATOM 1330 O O . GLU A 1 167 ? -5.008 1.519 -21.25 1 88.81 167 GLU A O 1
ATOM 1335 N N . ASN A 1 168 ? -3.076 0.834 -22.141 1 93.56 168 ASN A N 1
ATOM 1336 C CA . ASN A 1 168 ? -3.721 0.294 -23.344 1 93.56 168 ASN A CA 1
ATOM 1337 C C . ASN A 1 168 ? -3.875 -1.222 -23.25 1 93.56 168 ASN A C 1
ATOM 1339 O O . ASN A 1 168 ? -4.137 -1.88 -24.266 1 93.56 168 ASN A O 1
ATOM 1343 N N . ILE A 1 169 ? -3.771 -1.775 -22.109 1 93.56 169 ILE A N 1
ATOM 1344 C CA . ILE A 1 169 ? -3.816 -3.215 -21.859 1 93.56 169 ILE A CA 1
ATOM 1345 C C . ILE A 1 169 ? -5.121 -3.787 -22.406 1 93.56 169 ILE A C 1
ATOM 1347 O O . ILE A 1 169 ? -5.129 -4.863 -23.016 1 93.56 169 ILE A O 1
ATOM 1351 N N . PRO A 1 170 ? -6.219 -3.076 -22.328 1 93.06 170 PRO A N 1
ATOM 1352 C CA . PRO A 1 170 ? -7.477 -3.629 -22.828 1 93.06 170 PRO A CA 1
ATOM 1353 C C . PRO A 1 170 ? -7.426 -3.926 -24.328 1 93.06 170 PRO A C 1
ATOM 1355 O O . PRO A 1 170 ? -8.188 -4.766 -24.812 1 93.06 170 PRO A O 1
ATOM 1358 N N . ASN A 1 171 ? -6.48 -3.365 -25.031 1 95.5 171 ASN A N 1
ATOM 1359 C CA . ASN A 1 171 ? -6.375 -3.555 -26.484 1 95.5 171 ASN A CA 1
ATOM 1360 C C . ASN A 1 171 ? -5.309 -4.586 -26.828 1 95.5 171 ASN A C 1
ATOM 1362 O O . ASN A 1 171 ? -5.094 -4.887 -28.016 1 95.5 171 ASN A O 1
ATOM 1366 N N . TYR A 1 172 ? -4.715 -5.164 -25.859 1 97 172 TYR A N 1
ATOM 1367 C CA . TYR A 1 172 ? -3.543 -5.996 -26.094 1 97 172 TYR A CA 1
ATOM 1368 C C . TYR A 1 172 ? -3.908 -7.473 -26.062 1 97 172 TYR A C 1
ATOM 1370 O O . TYR A 1 172 ? -4.766 -7.891 -25.281 1 97 172 TYR A O 1
ATOM 1378 N N . TYR A 1 173 ? -3.277 -8.219 -26.906 1 97.62 173 TYR A N 1
ATOM 1379 C CA . TYR A 1 173 ? -3.262 -9.68 -26.875 1 97.62 173 TYR A CA 1
ATOM 1380 C C . TYR A 1 173 ? -1.834 -10.211 -26.828 1 97.62 173 TYR A C 1
ATOM 1382 O O . TYR A 1 173 ? -0.929 -9.633 -27.438 1 97.62 173 TYR A O 1
ATOM 1390 N N . LYS A 1 174 ? -1.64 -11.242 -26.047 1 97.06 174 LYS A N 1
ATOM 1391 C CA . LYS A 1 174 ? -0.35 -11.922 -25.984 1 97.06 174 LYS A CA 1
ATOM 1392 C C . LYS A 1 174 ? -0.346 -13.172 -26.859 1 97.06 174 LYS A C 1
ATOM 1394 O O . LYS A 1 174 ? -1.319 -13.93 -26.875 1 97.06 174 LYS A O 1
ATOM 1399 N N . THR A 1 175 ? 0.732 -13.344 -27.625 1 96.69 175 THR A N 1
ATOM 1400 C CA . THR A 1 175 ? 0.881 -14.602 -28.328 1 96.69 175 THR A CA 1
ATOM 1401 C C . THR A 1 175 ? 1.088 -15.758 -27.359 1 96.69 175 THR A C 1
ATOM 1403 O O . THR A 1 175 ? 1.835 -15.633 -26.391 1 96.69 175 THR A O 1
ATOM 1406 N N . VAL A 1 176 ? 0.414 -16.859 -27.562 1 97.25 176 VAL A N 1
ATOM 1407 C CA . VAL A 1 176 ? 0.466 -18.031 -26.688 1 97.25 176 VAL A CA 1
ATOM 1408 C C . VAL A 1 176 ? 1.683 -18.875 -27.031 1 97.25 176 VAL A C 1
ATOM 1410 O O . VAL A 1 176 ? 2.002 -19.828 -26.328 1 97.25 176 VAL A O 1
ATOM 1413 N N . ASN A 1 177 ? 2.375 -18.5 -28.188 1 97 177 ASN A N 1
ATOM 1414 C CA . ASN A 1 177 ? 3.557 -19.203 -28.672 1 97 177 ASN A CA 1
ATOM 1415 C C . ASN A 1 177 ? 3.205 -20.578 -29.234 1 97 177 ASN A C 1
ATOM 1417 O O . ASN A 1 177 ? 3.918 -21.547 -28.984 1 97 177 ASN A O 1
ATOM 1421 N N . ILE A 1 178 ? 2.039 -20.609 -29.812 1 98.38 178 ILE A N 1
ATOM 1422 C CA . ILE A 1 178 ? 1.563 -21.719 -30.656 1 98.38 178 ILE A CA 1
ATOM 1423 C C . ILE A 1 178 ? 1.07 -21.156 -31.984 1 98.38 178 ILE A C 1
ATOM 1425 O O . ILE A 1 178 ? 0.265 -20.234 -32.031 1 98.38 178 ILE A O 1
ATOM 1429 N N . TYR A 1 179 ? 1.541 -21.766 -33.062 1 98.12 179 TYR A N 1
ATOM 1430 C CA . TYR A 1 179 ? 1.21 -21.281 -34.406 1 98.12 179 TYR A CA 1
ATOM 1431 C C . TYR A 1 179 ? 0.84 -22.438 -35.312 1 98.12 179 TYR A C 1
ATOM 1433 O O . TYR A 1 179 ? 1.257 -23.562 -35.094 1 98.12 179 TYR A O 1
ATOM 1441 N N . LYS A 1 180 ? 0.028 -22.156 -36.25 1 98.19 180 LYS A N 1
ATOM 1442 C CA . LYS A 1 180 ? -0.295 -23.016 -37.375 1 98.19 180 LYS A CA 1
ATOM 1443 C C . LYS A 1 180 ? 0.157 -22.406 -38.688 1 98.19 180 LYS A C 1
ATOM 1445 O O . LYS A 1 180 ? -0.275 -21.312 -39.062 1 98.19 180 LYS A O 1
ATOM 1450 N N . PHE A 1 181 ? 1.115 -23.141 -39.375 1 97.94 181 PHE A N 1
ATOM 1451 C CA . PHE A 1 181 ? 1.627 -22.672 -40.656 1 97.94 181 PHE A CA 1
ATOM 1452 C C . PHE A 1 181 ? 1.352 -23.688 -41.75 1 97.94 181 PHE A C 1
ATOM 1454 O O . PHE A 1 181 ? 1.678 -24.875 -41.625 1 97.94 181 PHE A O 1
ATOM 1461 N N . SER A 1 182 ? 0.826 -23.219 -42.844 1 97.5 182 SER A N 1
ATOM 1462 C CA . SER A 1 182 ? 0.738 -24.078 -44.031 1 97.5 182 SER A CA 1
ATOM 1463 C C . SER A 1 182 ? 2.09 -24.219 -44.719 1 97.5 182 SER A C 1
ATOM 1465 O O . SER A 1 182 ? 2.947 -23.328 -44.594 1 97.5 182 SER A O 1
ATOM 1467 N N . LYS A 1 183 ? 2.152 -25.328 -45.438 1 97.19 183 LYS A N 1
ATOM 1468 C CA . LYS A 1 183 ? 3.336 -25.531 -46.281 1 97.19 183 LYS A CA 1
ATOM 1469 C C . LYS A 1 183 ? 3.531 -24.359 -47.219 1 97.19 183 LYS A C 1
ATOM 1471 O O . LYS A 1 183 ? 4.652 -23.906 -47.438 1 97.19 183 LYS A O 1
ATOM 1476 N N . ASP A 1 184 ? 2.467 -23.859 -47.75 1 97 184 ASP A N 1
ATOM 1477 C CA . ASP A 1 184 ? 2.498 -22.75 -48.719 1 97 184 ASP A CA 1
ATOM 1478 C C . ASP A 1 184 ? 3.014 -21.484 -48.062 1 97 184 ASP A C 1
ATOM 1480 O O . ASP A 1 184 ? 3.869 -20.781 -48.594 1 97 184 ASP A O 1
ATOM 1484 N N . PHE A 1 185 ? 2.512 -21.172 -46.875 1 96.75 185 PHE A N 1
ATOM 1485 C CA . PHE A 1 185 ? 2.941 -20 -46.125 1 96.75 185 PHE A CA 1
ATOM 1486 C C . PHE A 1 185 ? 4.426 -20.094 -45.781 1 96.75 185 PHE A C 1
ATOM 1488 O O . PHE A 1 185 ? 5.156 -19.109 -45.906 1 96.75 185 PHE A O 1
ATOM 1495 N N . SER A 1 186 ? 4.902 -21.281 -45.375 1 97.88 186 SER A N 1
ATOM 1496 C CA . SER A 1 186 ? 6.301 -21.484 -45 1 97.88 186 SER A CA 1
ATOM 1497 C C . SER A 1 186 ? 7.215 -21.312 -46.219 1 97.88 186 SER A C 1
ATOM 1499 O O . SER A 1 186 ? 8.273 -20.688 -46.125 1 97.88 186 SER A O 1
ATOM 1501 N N . ASN A 1 187 ? 6.781 -21.812 -47.375 1 97.62 187 ASN A N 1
ATOM 1502 C CA . ASN A 1 187 ? 7.598 -21.781 -48.594 1 97.62 187 ASN A CA 1
ATOM 1503 C C . ASN A 1 187 ? 7.676 -20.375 -49.156 1 97.62 187 ASN A C 1
ATOM 1505 O O . ASN A 1 187 ? 8.734 -19.953 -49.625 1 97.62 187 ASN A O 1
ATOM 1509 N N . HIS A 1 188 ? 6.633 -19.641 -49.062 1 96.44 188 HIS A N 1
ATOM 1510 C CA . HIS A 1 188 ? 6.551 -18.422 -49.844 1 96.44 188 HIS A CA 1
ATOM 1511 C C . HIS A 1 188 ? 6.793 -17.188 -48.969 1 96.44 188 HIS A C 1
ATOM 1513 O O . HIS A 1 188 ? 7.168 -16.125 -49.469 1 96.44 188 HIS A O 1
ATOM 1519 N N . TYR A 1 189 ? 6.566 -17.359 -47.719 1 96.19 189 TYR A N 1
ATOM 1520 C CA . TYR A 1 189 ? 6.66 -16.172 -46.906 1 96.19 189 TYR A CA 1
ATOM 1521 C C . TYR A 1 189 ? 7.566 -16.422 -45.688 1 96.19 189 TYR A C 1
ATOM 1523 O O . TYR A 1 189 ? 8.656 -15.852 -45.594 1 96.19 189 TYR A O 1
ATOM 1531 N N . TYR A 1 190 ? 7.215 -17.344 -44.812 1 97.38 190 TYR A N 1
ATOM 1532 C CA . TYR A 1 190 ? 7.852 -17.391 -43.5 1 97.38 190 TYR A CA 1
ATOM 1533 C C . TYR A 1 190 ? 9.328 -17.75 -43.625 1 97.38 190 TYR A C 1
ATOM 1535 O O . TYR A 1 190 ? 10.188 -17.031 -43.094 1 97.38 190 TYR A O 1
ATOM 1543 N N . VAL A 1 191 ? 9.695 -18.859 -44.312 1 98.06 191 VAL A N 1
ATOM 1544 C CA . VAL A 1 191 ? 11.07 -19.344 -44.344 1 98.06 191 VAL A CA 1
ATOM 1545 C C . VAL A 1 191 ? 11.953 -18.359 -45.094 1 98.06 191 VAL A C 1
ATOM 1547 O O . VAL A 1 191 ? 13.062 -18.047 -44.688 1 98.06 191 VAL A O 1
ATOM 1550 N N . PRO A 1 192 ? 11.469 -17.859 -46.25 1 97.5 192 PRO A N 1
ATOM 1551 C CA . PRO A 1 192 ? 12.281 -16.844 -46.906 1 97.5 192 PRO A CA 1
ATOM 1552 C C . PRO A 1 192 ? 12.586 -15.641 -46 1 97.5 192 PRO A C 1
ATOM 1554 O O . PRO A 1 192 ? 13.727 -15.172 -45.969 1 97.5 192 PRO A O 1
ATOM 1557 N N . PHE A 1 193 ? 11.656 -15.156 -45.312 1 96.69 193 PHE A N 1
ATOM 1558 C CA . PHE A 1 193 ? 11.867 -14.023 -44.406 1 96.69 193 PHE A CA 1
ATOM 1559 C C . PHE A 1 193 ? 12.695 -14.438 -43.188 1 96.69 193 PHE A C 1
ATOM 1561 O O . PHE A 1 193 ? 13.477 -13.641 -42.688 1 96.69 193 PHE A O 1
ATOM 1568 N N . LEU A 1 194 ? 12.492 -15.664 -42.719 1 97.75 194 LEU A N 1
ATOM 1569 C CA . LEU A 1 194 ? 13.297 -16.203 -41.625 1 97.75 194 LEU A CA 1
ATOM 1570 C C . LEU A 1 194 ? 14.781 -16.188 -42 1 97.75 194 LEU A C 1
ATOM 1572 O O . LEU A 1 194 ? 15.609 -15.711 -41.219 1 97.75 194 LEU A O 1
ATOM 1576 N N . GLU A 1 195 ? 15.07 -16.656 -43.188 1 97.56 195 GLU A N 1
ATOM 1577 C CA . GLU A 1 195 ? 16.453 -16.688 -43.656 1 97.56 195 GLU A CA 1
ATOM 1578 C C . GLU A 1 195 ? 17.016 -15.281 -43.812 1 97.56 195 GLU A C 1
ATOM 1580 O O . GLU A 1 195 ? 18.141 -15.008 -43.438 1 97.56 195 GLU A O 1
ATOM 1585 N N . ALA A 1 196 ? 16.219 -14.445 -44.375 1 96.31 196 ALA A N 1
ATOM 1586 C CA . ALA A 1 196 ? 16.641 -13.062 -44.562 1 96.31 196 ALA A CA 1
ATOM 1587 C C . ALA A 1 196 ? 16.906 -12.383 -43.219 1 96.31 196 ALA A C 1
ATOM 1589 O O . ALA A 1 196 ? 17.859 -11.617 -43.094 1 96.31 196 ALA A O 1
ATOM 1590 N N . TYR A 1 197 ? 16.016 -12.625 -42.312 1 95.38 197 TYR A N 1
ATOM 1591 C CA . TYR A 1 197 ? 16.141 -12 -41 1 95.38 197 TYR A CA 1
ATOM 1592 C C . TYR A 1 197 ? 17.422 -12.445 -40.281 1 95.38 197 TYR A C 1
ATOM 1594 O O . TYR A 1 197 ? 18.156 -11.617 -39.75 1 95.38 197 TYR A O 1
ATOM 1602 N N . ILE A 1 198 ? 17.703 -13.695 -40.281 1 96.38 198 ILE A N 1
ATOM 1603 C CA . ILE A 1 198 ? 18.875 -14.258 -39.625 1 96.38 198 ILE A CA 1
ATOM 1604 C C . ILE A 1 198 ? 20.141 -13.695 -40.281 1 96.38 198 ILE A C 1
ATOM 1606 O O . ILE A 1 198 ? 21.109 -13.383 -39.594 1 96.38 198 ILE A O 1
ATOM 1610 N N . GLN A 1 199 ? 20.078 -13.57 -41.594 1 96 199 GLN A N 1
ATOM 1611 C CA . GLN A 1 199 ? 21.219 -13.023 -42.312 1 96 199 GLN A CA 1
ATOM 1612 C C . GLN A 1 199 ? 21.453 -11.555 -41.969 1 96 199 GLN A C 1
ATOM 1614 O O . GLN A 1 199 ? 22.594 -11.117 -41.812 1 96 199 GLN A O 1
ATOM 1619 N N . ALA A 1 200 ? 20.438 -10.859 -41.75 1 95.56 200 ALA A N 1
ATOM 1620 C CA . ALA A 1 200 ? 20.5 -9.414 -41.562 1 95.56 200 ALA A CA 1
ATOM 1621 C C . ALA A 1 200 ? 20.781 -9.094 -40.094 1 95.56 200 ALA A C 1
ATOM 1623 O O . ALA A 1 200 ? 21.5 -8.141 -39.781 1 95.56 200 ALA A O 1
ATOM 1624 N N . LEU A 1 201 ? 20.109 -9.805 -39.156 1 94.12 201 LEU A N 1
ATOM 1625 C CA . LEU A 1 201 ? 20.078 -9.367 -37.75 1 94.12 201 LEU A CA 1
ATOM 1626 C C . LEU A 1 201 ? 20.719 -10.398 -36.844 1 94.12 201 LEU A C 1
ATOM 1628 O O . LEU A 1 201 ? 20.938 -10.141 -35.656 1 94.12 201 LEU A O 1
ATOM 1632 N N . GLY A 1 202 ? 21 -11.586 -37.375 1 94.19 202 GLY A N 1
ATOM 1633 C CA . GLY A 1 202 ? 21.703 -12.578 -36.594 1 94.19 202 GLY A CA 1
ATOM 1634 C C . GLY A 1 202 ? 20.797 -13.664 -36.031 1 94.19 202 GLY A C 1
ATOM 1635 O O . GLY A 1 202 ? 19.641 -13.766 -36.406 1 94.19 202 GLY A O 1
ATOM 1636 N N . THR A 1 203 ? 21.391 -14.547 -35.094 1 95.12 203 THR A N 1
ATOM 1637 C CA . THR A 1 203 ? 20.719 -15.766 -34.656 1 95.12 203 THR A CA 1
ATOM 1638 C C . THR A 1 203 ? 20.234 -15.633 -33.219 1 95.12 203 THR A C 1
ATOM 1640 O O . THR A 1 203 ? 19.734 -16.594 -32.625 1 95.12 203 THR A O 1
ATOM 1643 N N . ASN A 1 204 ? 20.438 -14.469 -32.688 1 94.56 204 ASN A N 1
ATOM 1644 C CA . ASN A 1 204 ? 20.078 -14.266 -31.281 1 94.56 204 ASN A CA 1
ATOM 1645 C C . ASN A 1 204 ? 18.828 -13.398 -31.141 1 94.56 204 ASN A C 1
ATOM 1647 O O . ASN A 1 204 ? 18.844 -12.414 -30.406 1 94.56 204 ASN A O 1
ATOM 1651 N N . GLU A 1 205 ? 17.766 -13.758 -31.922 1 93.12 205 GLU A N 1
ATOM 1652 C CA . GLU A 1 205 ? 16.484 -13.07 -31.922 1 93.12 205 GLU A CA 1
ATOM 1653 C C . GLU A 1 205 ? 15.328 -14.047 -31.719 1 93.12 205 GLU A C 1
ATOM 1655 O O . GLU A 1 205 ? 15.547 -15.25 -31.609 1 93.12 205 GLU A O 1
ATOM 1660 N N . TYR A 1 206 ? 14.195 -13.477 -31.578 1 93.25 206 TYR A N 1
ATOM 1661 C CA . TYR A 1 206 ? 12.992 -14.289 -31.453 1 93.25 206 TYR A CA 1
ATOM 1662 C C . TYR A 1 206 ? 12.352 -14.523 -32.812 1 93.25 206 TYR A C 1
ATOM 1664 O O . TYR A 1 206 ? 12.305 -13.617 -33.656 1 93.25 206 TYR A O 1
ATOM 1672 N N . TYR A 1 207 ? 11.844 -15.719 -33.031 1 95.31 207 TYR A N 1
ATOM 1673 C CA . TYR A 1 207 ? 11.266 -16.062 -34.344 1 95.31 207 TYR A CA 1
ATOM 1674 C C . TYR A 1 207 ? 10.016 -15.234 -34.594 1 95.31 207 TYR A C 1
ATOM 1676 O O . TYR A 1 207 ? 9.594 -15.086 -35.75 1 95.31 207 TYR A O 1
ATOM 1684 N N . GLU A 1 208 ? 9.375 -14.68 -33.562 1 92.75 208 GLU A N 1
ATOM 1685 C CA . GLU A 1 208 ? 8.172 -13.867 -33.688 1 92.75 208 GLU A CA 1
ATOM 1686 C C . GLU A 1 208 ? 8.453 -12.578 -34.469 1 92.75 208 GLU A C 1
ATOM 1688 O O . GLU A 1 208 ? 7.555 -12 -35.062 1 92.75 208 GLU A O 1
ATOM 1693 N N . GLN A 1 209 ? 9.68 -12.188 -34.469 1 92 209 GLN A N 1
ATOM 1694 C CA . GLN A 1 209 ? 10.062 -10.984 -35.219 1 92 209 GLN A CA 1
ATOM 1695 C C . GLN A 1 209 ? 9.828 -11.156 -36.719 1 92 209 GLN A C 1
ATOM 1697 O O . GLN A 1 209 ? 9.531 -10.195 -37.406 1 92 209 GLN A O 1
ATOM 1702 N N . VAL A 1 210 ? 9.961 -12.352 -37.125 1 94.88 210 VAL A N 1
ATOM 1703 C CA . VAL A 1 210 ? 9.711 -12.656 -38.531 1 94.88 210 VAL A CA 1
ATOM 1704 C C . VAL A 1 210 ? 8.234 -12.438 -38.844 1 94.88 210 VAL A C 1
ATOM 1706 O O . VAL A 1 210 ? 7.895 -11.898 -39.906 1 94.88 210 VAL A O 1
ATOM 1709 N N . LEU A 1 211 ? 7.398 -12.859 -37.938 1 94.19 211 LEU A N 1
ATOM 1710 C CA . LEU A 1 211 ? 5.961 -12.664 -38.125 1 94.19 211 LEU A CA 1
ATOM 1711 C C . LEU A 1 211 ? 5.609 -11.18 -38.156 1 94.19 211 LEU A C 1
ATOM 1713 O O . LEU A 1 211 ? 4.688 -10.766 -38.844 1 94.19 211 LEU A O 1
ATOM 1717 N N . LYS A 1 212 ? 6.297 -10.414 -37.312 1 91.25 212 LYS A N 1
ATOM 1718 C CA . LYS A 1 212 ? 6.121 -8.961 -37.312 1 91.25 212 LYS A CA 1
ATOM 1719 C C . LYS A 1 212 ? 6.375 -8.375 -38.688 1 91.25 212 LYS A C 1
ATOM 1721 O O . LYS A 1 212 ? 5.598 -7.551 -39.188 1 91.25 212 LYS A O 1
ATOM 1726 N N . VAL A 1 213 ? 7.402 -8.891 -39.312 1 90.62 213 VAL A N 1
ATOM 1727 C CA . VAL A 1 213 ? 7.762 -8.422 -40.656 1 90.62 213 VAL A CA 1
ATOM 1728 C C . VAL A 1 213 ? 6.676 -8.828 -41.656 1 90.62 213 VAL A C 1
ATOM 1730 O O . VAL A 1 213 ? 6.227 -8.008 -42.469 1 90.62 213 VAL A O 1
ATOM 1733 N N . ILE A 1 214 ? 6.258 -10.031 -41.562 1 92.69 214 ILE A N 1
ATOM 1734 C CA . ILE A 1 214 ? 5.309 -10.586 -42.531 1 92.69 214 ILE A CA 1
ATOM 1735 C C . ILE A 1 214 ? 3.949 -9.906 -42.375 1 92.69 214 ILE A C 1
ATOM 1737 O O . ILE A 1 214 ? 3.25 -9.664 -43.344 1 92.69 214 ILE A O 1
ATOM 1741 N N . SER A 1 215 ? 3.541 -9.688 -41.156 1 88.62 215 SER A N 1
ATOM 1742 C CA . SER A 1 215 ? 2.236 -9.086 -40.875 1 88.62 215 SER A CA 1
ATOM 1743 C C . SER A 1 215 ? 2.152 -7.672 -41.438 1 88.62 215 SER A C 1
ATOM 1745 O O . SER A 1 215 ? 1.059 -7.141 -41.625 1 88.62 215 SER A O 1
ATOM 1747 N N . ASN A 1 216 ? 3.254 -7.02 -41.594 1 84.88 216 ASN A N 1
ATOM 1748 C CA . ASN A 1 216 ? 3.285 -5.648 -42.094 1 84.88 216 ASN A CA 1
ATOM 1749 C C . ASN A 1 216 ? 3.219 -5.609 -43.625 1 84.88 216 ASN A C 1
ATOM 1751 O O . ASN A 1 216 ? 3.162 -4.531 -44.219 1 84.88 216 ASN A O 1
ATOM 1755 N N . LEU A 1 217 ? 3.133 -6.777 -44.188 1 85.31 217 LEU A N 1
ATOM 1756 C CA . LEU A 1 217 ? 2.959 -6.84 -45.625 1 85.31 217 LEU A CA 1
ATOM 1757 C C . LEU A 1 217 ? 1.533 -6.469 -46.031 1 85.31 217 LEU A C 1
ATOM 1759 O O . LEU A 1 217 ? 0.631 -6.477 -45.188 1 85.31 217 LEU A O 1
ATOM 1763 N N . ASP A 1 218 ? 1.315 -6.082 -47.25 1 73.38 218 ASP A N 1
ATOM 1764 C CA . ASP A 1 218 ? 0.05 -5.543 -47.75 1 73.38 218 ASP A CA 1
ATOM 1765 C C . ASP A 1 218 ? -1.095 -6.523 -47.5 1 73.38 218 ASP A C 1
ATOM 1767 O O . ASP A 1 218 ? -2.193 -6.121 -47.125 1 73.38 218 ASP A O 1
ATOM 1771 N N . GLU A 1 219 ? -0.861 -7.723 -47.75 1 76.94 219 GLU A N 1
ATOM 1772 C CA . GLU A 1 219 ? -1.874 -8.742 -47.5 1 76.94 219 GLU A CA 1
ATOM 1773 C C . GLU A 1 219 ? -1.56 -9.508 -46.219 1 76.94 219 GLU A C 1
ATOM 1775 O O . GLU A 1 219 ? -0.402 -9.844 -45.969 1 76.94 219 GLU A O 1
ATOM 1780 N N . SER A 1 220 ? -2.646 -9.617 -45.469 1 77.5 220 SER A N 1
ATOM 1781 C CA . SER A 1 220 ? -2.465 -10.398 -44.25 1 77.5 220 SER A CA 1
ATOM 1782 C C . SER A 1 220 ? -2.365 -11.891 -44.562 1 77.5 220 SER A C 1
ATOM 1784 O O . SER A 1 220 ? -3.312 -12.484 -45.094 1 77.5 220 SER A O 1
ATOM 1786 N N . HIS A 1 221 ? -1.219 -12.438 -44.281 1 88.31 221 HIS A N 1
ATOM 1787 C CA . HIS A 1 221 ? -0.977 -13.844 -44.594 1 88.31 221 HIS A CA 1
ATOM 1788 C C . HIS A 1 221 ? -1.107 -14.703 -43.344 1 88.31 221 HIS A C 1
ATOM 1790 O O . HIS A 1 221 ? -1.081 -15.93 -43.406 1 88.31 221 HIS A O 1
ATOM 1796 N N . ILE A 1 222 ? -1.25 -14.07 -42.25 1 93.56 222 ILE A N 1
ATOM 1797 C CA . ILE A 1 222 ? -1.427 -14.766 -40.969 1 93.56 222 ILE A CA 1
ATOM 1798 C C . ILE A 1 222 ? -2.496 -14.07 -40.156 1 93.56 222 ILE A C 1
ATOM 1800 O O . ILE A 1 222 ? -2.52 -12.836 -40.062 1 93.56 222 ILE A O 1
ATOM 1804 N N . LYS A 1 223 ? -3.439 -14.828 -39.625 1 95.31 223 LYS A N 1
ATOM 1805 C CA . LYS A 1 223 ? -4.496 -14.32 -38.75 1 95.31 223 LYS A CA 1
ATOM 1806 C C . LYS A 1 223 ? -4.32 -14.812 -37.312 1 95.31 223 LYS A C 1
ATOM 1808 O O . LYS A 1 223 ? -3.453 -15.648 -37.031 1 95.31 223 LYS A O 1
ATOM 1813 N N . VAL A 1 224 ? -5.098 -14.25 -36.438 1 96.69 224 VAL A N 1
ATOM 1814 C CA . VAL A 1 224 ? -5.027 -14.719 -35.062 1 96.69 224 VAL A CA 1
ATOM 1815 C C . VAL A 1 224 ? -6.219 -15.633 -34.781 1 96.69 224 VAL A C 1
ATOM 1817 O O . VAL A 1 224 ? -7.281 -15.492 -35.375 1 96.69 224 VAL A O 1
ATOM 1820 N N . LYS A 1 225 ? -5.934 -16.594 -34 1 97.44 225 LYS A N 1
ATOM 1821 C CA . LYS A 1 225 ? -6.984 -17.344 -33.312 1 97.44 225 LYS A CA 1
ATOM 1822 C C . LYS A 1 225 ? -7.02 -17 -31.844 1 97.44 225 LYS A C 1
ATOM 1824 O O . LYS A 1 225 ? -6.047 -17.219 -31.125 1 97.44 225 LYS A O 1
ATOM 1829 N N . LYS A 1 226 ? -8.109 -16.406 -31.359 1 95.75 226 LYS A N 1
ATOM 1830 C CA . LYS A 1 226 ? -8.234 -16 -29.953 1 95.75 226 LYS A CA 1
ATOM 1831 C C . LYS A 1 226 ? -8.57 -17.203 -29.062 1 95.75 226 LYS A C 1
ATOM 1833 O O . LYS A 1 226 ? -9.508 -17.938 -29.344 1 95.75 226 LYS A O 1
ATOM 1838 N N . LEU A 1 227 ? -7.758 -17.344 -28.094 1 96.06 227 LEU A N 1
ATOM 1839 C CA . LEU A 1 227 ? -8.039 -18.344 -27.078 1 96.06 227 LEU A CA 1
ATOM 1840 C C . LEU A 1 227 ? -9.133 -17.875 -26.141 1 96.06 227 LEU A C 1
ATOM 1842 O O . LEU A 1 227 ? -9.016 -16.797 -25.531 1 96.06 227 LEU A O 1
ATOM 1846 N N . VAL A 1 228 ? -10.25 -18.641 -26.047 1 89.12 228 VAL A N 1
ATOM 1847 C CA . VAL A 1 228 ? -11.383 -18.25 -25.219 1 89.12 228 VAL A CA 1
ATOM 1848 C C . VAL A 1 228 ? -11.766 -19.391 -24.281 1 89.12 228 VAL A C 1
ATOM 1850 O O . VAL A 1 228 ? -11.992 -20.516 -24.734 1 89.12 228 VAL A O 1
ATOM 1853 N N . ASN A 1 229 ? -11.75 -19.141 -22.969 1 87.56 229 ASN A N 1
ATOM 1854 C CA . ASN A 1 229 ? -12.328 -19.984 -21.938 1 87.56 229 ASN A CA 1
ATOM 1855 C C . ASN A 1 229 ? -11.531 -21.281 -21.766 1 87.56 229 ASN A C 1
ATOM 1857 O O . ASN A 1 229 ? -12.117 -22.344 -21.578 1 87.56 229 ASN A O 1
ATOM 1861 N N . LYS A 1 230 ? -10.242 -21.312 -22.078 1 94.25 230 LYS A N 1
ATOM 1862 C CA . LYS A 1 230 ? -9.359 -22.453 -21.812 1 94.25 230 LYS A CA 1
ATOM 1863 C C . LYS A 1 230 ? -8.078 -21.984 -21.125 1 94.25 230 LYS A C 1
ATOM 1865 O O . LYS A 1 230 ? -7.547 -20.922 -21.422 1 94.25 230 LYS A O 1
ATOM 1870 N N . ASN A 1 231 ? -7.668 -22.812 -20.25 1 95.56 231 ASN A N 1
ATOM 1871 C CA . ASN A 1 231 ? -6.5 -22.438 -19.453 1 95.56 231 ASN A CA 1
ATOM 1872 C C . ASN A 1 231 ? -5.203 -22.734 -20.203 1 95.56 231 ASN A C 1
ATOM 1874 O O . ASN A 1 231 ? -5.102 -23.719 -20.922 1 95.56 231 ASN A O 1
ATOM 1878 N N . TRP A 1 232 ? -4.336 -21.891 -20.156 1 97.25 232 TRP A N 1
ATOM 1879 C CA . TRP A 1 232 ? -2.953 -22.062 -20.609 1 97.25 232 TRP A CA 1
ATOM 1880 C C . TRP A 1 232 ? -2.002 -21.25 -19.719 1 97.25 232 TRP A C 1
ATOM 1882 O O . TRP A 1 232 ? -2.436 -20.391 -18.969 1 97.25 232 TRP A O 1
ATOM 1892 N N . TYR A 1 233 ? -0.781 -21.594 -19.688 1 97.25 233 TYR A N 1
ATOM 1893 C CA . TYR A 1 233 ? 0.205 -20.859 -18.906 1 97.25 233 TYR A CA 1
ATOM 1894 C C . TYR A 1 233 ? 1.606 -21.062 -19.469 1 97.25 233 TYR A C 1
ATOM 1896 O O . TYR A 1 233 ? 1.941 -22.141 -19.953 1 97.25 233 TYR A O 1
ATOM 1904 N N . GLU A 1 234 ? 2.357 -20.047 -19.578 1 96.94 234 GLU A N 1
ATOM 1905 C CA . GLU A 1 234 ? 3.777 -20.094 -19.906 1 96.94 234 GLU A CA 1
ATOM 1906 C C . GLU A 1 234 ? 4.641 -20.125 -18.641 1 96.94 234 GLU A C 1
ATOM 1908 O O . GLU A 1 234 ? 4.531 -19.234 -17.797 1 96.94 234 GLU A O 1
ATOM 1913 N N . ILE A 1 235 ? 5.496 -21.094 -18.484 1 96.81 235 ILE A N 1
ATOM 1914 C CA . ILE A 1 235 ? 6.281 -21.281 -17.266 1 96.81 235 ILE A CA 1
ATOM 1915 C C . ILE A 1 235 ? 7.676 -20.672 -17.469 1 96.81 235 ILE A C 1
ATOM 1917 O O . ILE A 1 235 ? 8.539 -21.297 -18.094 1 96.81 235 ILE A O 1
ATOM 1921 N N . ASP A 1 236 ? 7.883 -19.562 -16.828 1 93.88 236 ASP A N 1
ATOM 1922 C CA . ASP A 1 236 ? 9.172 -18.891 -16.969 1 93.88 236 ASP A CA 1
ATOM 1923 C C . ASP A 1 236 ? 9.977 -18.984 -15.672 1 93.88 236 ASP A C 1
ATOM 1925 O O . ASP A 1 236 ? 11.211 -18.969 -15.695 1 93.88 236 ASP A O 1
ATOM 1929 N N . ASP A 1 237 ? 9.297 -19.031 -14.523 1 93.88 237 ASP A N 1
ATOM 1930 C CA . ASP A 1 237 ? 9.969 -19.062 -13.234 1 93.88 237 ASP A CA 1
ATOM 1931 C C . ASP A 1 237 ? 9.141 -19.828 -12.203 1 93.88 237 ASP A C 1
ATOM 1933 O O . ASP A 1 237 ? 8.133 -20.453 -12.547 1 93.88 237 ASP A O 1
ATOM 1937 N N . ILE A 1 238 ? 9.602 -19.859 -10.992 1 95.56 238 ILE A N 1
ATOM 1938 C CA . ILE A 1 238 ? 9.008 -20.688 -9.953 1 95.56 238 ILE A CA 1
ATOM 1939 C C . ILE A 1 238 ? 7.625 -20.141 -9.594 1 95.56 238 ILE A C 1
ATOM 1941 O O . ILE A 1 238 ? 6.738 -20.906 -9.203 1 95.56 238 ILE A O 1
ATOM 1945 N N . GLN A 1 239 ? 7.434 -18.875 -9.68 1 95.56 239 GLN A N 1
ATOM 1946 C CA . GLN A 1 239 ? 6.109 -18.297 -9.445 1 95.56 239 GLN A CA 1
ATOM 1947 C C . GLN A 1 239 ? 5.098 -18.812 -10.453 1 95.56 239 GLN A C 1
ATOM 1949 O O . GLN A 1 239 ? 3.979 -19.188 -10.094 1 95.56 239 GLN A O 1
ATOM 1954 N N . ASP A 1 240 ? 5.484 -18.797 -11.727 1 96.5 240 ASP A N 1
ATOM 1955 C CA . ASP A 1 240 ? 4.629 -19.328 -12.773 1 96.5 240 ASP A CA 1
ATOM 1956 C C . ASP A 1 240 ? 4.273 -20.797 -12.5 1 96.5 240 ASP A C 1
ATOM 1958 O O . ASP A 1 240 ? 3.121 -21.203 -12.664 1 96.5 240 ASP A O 1
ATOM 1962 N N . LEU A 1 241 ? 5.332 -21.5 -12.117 1 97.06 241 LEU A N 1
ATOM 1963 C CA . LEU A 1 241 ? 5.125 -22.906 -11.805 1 97.06 241 LEU A CA 1
ATOM 1964 C C . LEU A 1 241 ? 4.082 -23.078 -10.711 1 97.06 241 LEU A C 1
ATOM 1966 O O . LEU A 1 241 ? 3.174 -23.906 -10.828 1 97.06 241 LEU A O 1
ATOM 1970 N N . ASN A 1 242 ? 4.18 -22.281 -9.664 1 97.12 242 ASN A N 1
ATOM 1971 C CA . ASN A 1 242 ? 3.256 -22.344 -8.539 1 97.12 242 ASN A CA 1
ATOM 1972 C C . ASN A 1 242 ? 1.825 -22.031 -8.969 1 97.12 242 ASN A C 1
ATOM 1974 O O . ASN A 1 242 ? 0.888 -22.719 -8.555 1 97.12 242 ASN A O 1
ATOM 1978 N N . ILE A 1 243 ? 1.626 -21.047 -9.789 1 96.88 243 ILE A N 1
ATOM 1979 C CA . ILE A 1 243 ? 0.308 -20.641 -10.273 1 96.88 243 ILE A CA 1
ATOM 1980 C C . ILE A 1 243 ? -0.273 -21.734 -11.164 1 96.88 243 ILE A C 1
ATOM 1982 O O . ILE A 1 243 ? -1.431 -22.125 -11 1 96.88 243 ILE A O 1
ATOM 1986 N N . ALA A 1 244 ? 0.577 -22.266 -12.078 1 97.5 244 ALA A N 1
ATOM 1987 C CA . ALA A 1 244 ? 0.142 -23.312 -13 1 97.5 244 ALA A CA 1
ATOM 1988 C C . ALA A 1 244 ? -0.26 -24.578 -12.25 1 97.5 244 ALA A C 1
ATOM 1990 O O . ALA A 1 244 ? -1.199 -25.266 -12.648 1 97.5 244 ALA A O 1
ATOM 1991 N N . GLU A 1 245 ? 0.43 -24.891 -11.18 1 97.75 245 GLU A N 1
ATOM 1992 C CA . GLU A 1 245 ? 0.125 -26.078 -10.383 1 97.75 245 GLU A CA 1
ATOM 1993 C C . GLU A 1 245 ? -1.285 -26 -9.805 1 97.75 245 GLU A C 1
ATOM 1995 O O . GLU A 1 245 ? -1.964 -27.016 -9.68 1 97.75 245 GLU A O 1
ATOM 2000 N N . SER A 1 246 ? -1.708 -24.812 -9.5 1 96.94 246 SER A N 1
ATOM 2001 C CA . SER A 1 246 ? -3.068 -24.641 -9 1 96.94 246 SER A CA 1
ATOM 2002 C C . SER A 1 246 ? -4.086 -24.703 -10.133 1 96.94 246 SER A C 1
ATOM 2004 O O . SER A 1 246 ? -5.125 -25.359 -10 1 96.94 246 SER A O 1
ATOM 2006 N N . ILE A 1 247 ? -3.793 -24.078 -11.25 1 96.56 247 ILE A N 1
ATOM 2007 C CA . ILE A 1 247 ? -4.711 -23.984 -12.383 1 96.56 247 ILE A CA 1
ATOM 2008 C C . ILE A 1 247 ? -4.949 -25.375 -12.961 1 96.56 247 ILE A C 1
ATOM 2010 O O . ILE A 1 247 ? -6.078 -25.719 -13.32 1 96.56 247 ILE A O 1
ATOM 2014 N N . PHE A 1 248 ? -3.902 -26.234 -12.977 1 97.12 248 PHE A N 1
ATOM 2015 C CA . PHE A 1 248 ? -3.973 -27.516 -13.664 1 97.12 248 PHE A CA 1
ATOM 2016 C C . PHE A 1 248 ? -3.982 -28.672 -12.672 1 97.12 248 PHE A C 1
ATOM 2018 O O . PHE A 1 248 ? -3.662 -29.797 -13.023 1 97.12 248 PHE A O 1
ATOM 2025 N N . ALA A 1 249 ? -4.246 -28.359 -11.461 1 96.88 249 ALA A N 1
ATOM 2026 C CA . ALA A 1 249 ? -4.348 -29.391 -10.438 1 96.88 249 ALA A CA 1
ATOM 2027 C C . ALA A 1 249 ? -5.516 -30.328 -10.719 1 96.88 249 ALA A C 1
ATOM 2029 O O . ALA A 1 249 ? -6.438 -29.984 -11.461 1 96.88 249 ALA A O 1
ATOM 2030 N N . SER A 1 250 ? -5.402 -31.562 -10.156 1 95.38 250 SER A N 1
ATOM 2031 C CA . SER A 1 250 ? -6.547 -32.469 -10.188 1 95.38 250 SER A CA 1
ATOM 2032 C C . SER A 1 250 ? -7.723 -31.906 -9.406 1 95.38 250 SER A C 1
ATOM 2034 O O . SER A 1 250 ? -7.543 -31.031 -8.555 1 95.38 250 SER A O 1
ATOM 2036 N N . ASP A 1 251 ? -8.867 -32.375 -9.672 1 93.31 251 ASP A N 1
ATOM 2037 C CA . ASP A 1 251 ? -10.094 -31.875 -9.047 1 93.31 251 ASP A CA 1
ATOM 2038 C C . ASP A 1 251 ? -10.008 -31.969 -7.523 1 93.31 251 ASP A C 1
ATOM 2040 O O . ASP A 1 251 ? -10.531 -31.109 -6.812 1 93.31 251 ASP A O 1
ATOM 2044 N N . ASP A 1 252 ? -9.305 -32.969 -7.086 1 92.25 252 ASP A N 1
ATOM 2045 C CA . ASP A 1 252 ? -9.266 -33.188 -5.645 1 92.25 252 ASP A CA 1
ATOM 2046 C C . ASP A 1 252 ? -8.219 -32.312 -4.969 1 92.25 252 ASP A C 1
ATOM 2048 O O . ASP A 1 252 ? -8.258 -32.125 -3.752 1 92.25 252 ASP A O 1
ATOM 2052 N N . GLU A 1 253 ? -7.332 -31.734 -5.766 1 95.31 253 GLU A N 1
ATOM 2053 C CA . GLU A 1 253 ? -6.23 -30.984 -5.172 1 95.31 253 GLU A CA 1
ATOM 2054 C C . GLU A 1 253 ? -6.41 -29.484 -5.387 1 95.31 253 GLU A C 1
ATOM 2056 O O . GLU A 1 253 ? -5.793 -28.672 -4.691 1 95.31 253 GLU A O 1
ATOM 2061 N N . LYS A 1 254 ? -7.199 -29.141 -6.324 1 96.75 254 LYS A N 1
ATOM 2062 C CA . LYS A 1 254 ? -7.32 -27.75 -6.754 1 96.75 254 LYS A CA 1
ATOM 2063 C C . LYS A 1 254 ? -7.77 -26.859 -5.602 1 96.75 254 LYS A C 1
ATOM 2065 O O . LYS A 1 254 ? -7.164 -25.812 -5.344 1 96.75 254 LYS A O 1
ATOM 2070 N N . LEU A 1 255 ? -8.805 -27.312 -4.898 1 96.88 255 LEU A N 1
ATOM 2071 C CA . LEU A 1 255 ? -9.352 -26.516 -3.803 1 96.88 255 LEU A CA 1
ATOM 2072 C C . LEU A 1 255 ? -8.297 -26.266 -2.73 1 96.88 255 LEU A C 1
ATOM 2074 O O . LEU A 1 255 ? -8.164 -25.141 -2.236 1 96.88 255 LEU A O 1
ATOM 2078 N N . SER A 1 256 ? -7.609 -27.297 -2.344 1 96.06 256 SER A N 1
ATOM 2079 C CA . SER A 1 256 ? -6.57 -27.188 -1.327 1 96.06 256 SER A CA 1
ATOM 2080 C C . SER A 1 256 ? -5.477 -26.219 -1.768 1 96.06 256 SER A C 1
ATOM 2082 O O . SER A 1 256 ? -4.98 -25.422 -0.964 1 96.06 256 SER A O 1
ATOM 2084 N N . ASN A 1 257 ? -5.062 -26.25 -3.045 1 96.5 257 ASN A N 1
ATOM 2085 C CA . ASN A 1 257 ? -4.039 -25.344 -3.58 1 96.5 257 ASN A CA 1
ATOM 2086 C C . ASN A 1 257 ? -4.48 -23.891 -3.518 1 96.5 257 ASN A C 1
ATOM 2088 O O . ASN A 1 257 ? -3.693 -23.016 -3.158 1 96.5 257 ASN A O 1
ATOM 2092 N N . PHE A 1 258 ? -5.719 -23.641 -3.869 1 96.88 258 PHE A N 1
ATOM 2093 C CA . PHE A 1 258 ? -6.242 -22.281 -3.82 1 96.88 258 PHE A CA 1
ATOM 2094 C C . PHE A 1 258 ? -6.344 -21.781 -2.381 1 96.88 258 PHE A C 1
ATOM 2096 O O . PHE A 1 258 ? -5.938 -20.656 -2.072 1 96.88 258 PHE A O 1
ATOM 2103 N N . ASN A 1 259 ? -6.812 -22.656 -1.452 1 95.38 259 ASN A N 1
ATOM 2104 C CA . ASN A 1 259 ? -7.004 -22.281 -0.056 1 95.38 259 ASN A CA 1
ATOM 2105 C C . ASN A 1 259 ? -5.676 -21.969 0.628 1 95.38 259 ASN A C 1
ATOM 2107 O O . ASN A 1 259 ? -5.602 -21.094 1.492 1 95.38 259 ASN A O 1
ATOM 2111 N N . SER A 1 260 ? -4.691 -22.656 0.231 1 94.5 260 SER A N 1
ATOM 2112 C CA . SER A 1 260 ? -3.402 -22.531 0.899 1 94.5 260 SER A CA 1
ATOM 2113 C C . SER A 1 260 ? -2.723 -21.219 0.557 1 94.5 260 SER A C 1
ATOM 2115 O O . SER A 1 260 ? -1.761 -20.812 1.216 1 94.5 260 SER A O 1
ATOM 2117 N N . ARG A 1 261 ? -3.27 -20.5 -0.396 1 94.94 261 ARG A N 1
ATOM 2118 C CA . ARG A 1 261 ? -2.684 -19.219 -0.799 1 94.94 261 ARG A CA 1
ATOM 2119 C C . ARG A 1 261 ? -3.115 -18.109 0.14 1 94.94 261 ARG A C 1
ATOM 2121 O O . ARG A 1 261 ? -2.406 -17.109 0.292 1 94.94 261 ARG A O 1
ATOM 2128 N N . TYR A 1 262 ? -4.324 -18.156 0.683 1 94.62 262 TYR A N 1
ATOM 2129 C CA . TYR A 1 262 ? -4.902 -17.234 1.646 1 94.62 262 TYR A CA 1
ATOM 2130 C C . TYR A 1 262 ? -5.191 -15.883 0.998 1 94.62 262 TYR A C 1
ATOM 2132 O O . TYR A 1 262 ? -5.559 -14.922 1.682 1 94.62 262 TYR A O 1
ATOM 2140 N N . GLY A 1 263 ? -4.953 -15.719 -0.24 1 96.56 263 GLY A N 1
ATOM 2141 C CA . GLY A 1 263 ? -5.18 -14.469 -0.954 1 96.56 263 GLY A CA 1
ATOM 2142 C C . GLY A 1 263 ? -4.293 -14.312 -2.178 1 96.56 263 GLY A C 1
ATOM 2143 O O . GLY A 1 263 ? -3.82 -15.305 -2.736 1 96.56 263 GLY A O 1
ATOM 2144 N N . GLY A 1 264 ? -4.121 -13.062 -2.658 1 97.12 264 GLY A N 1
ATOM 2145 C CA . GLY A 1 264 ? -3.377 -12.852 -3.889 1 97.12 264 GLY A CA 1
ATOM 2146 C C . GLY A 1 264 ? -4.066 -13.43 -5.113 1 97.12 264 GLY A C 1
ATOM 2147 O O . GLY A 1 264 ? -3.41 -13.922 -6.031 1 97.12 264 GLY A O 1
ATOM 2148 N N . TYR A 1 265 ? -5.344 -13.445 -5.09 1 97.31 265 TYR A N 1
ATOM 2149 C CA . TYR A 1 265 ? -6.105 -14.18 -6.094 1 97.31 265 TYR A CA 1
ATOM 2150 C C . TYR A 1 265 ? -6.172 -13.398 -7.402 1 97.31 265 TYR A C 1
ATOM 2152 O O . TYR A 1 265 ? -6.707 -13.891 -8.398 1 97.31 265 TYR A O 1
ATOM 2160 N N . TRP A 1 266 ? -5.52 -12.109 -7.434 1 96.56 266 TRP A N 1
ATOM 2161 C CA . TRP A 1 266 ? -5.379 -11.406 -8.703 1 96.56 266 TRP A CA 1
ATOM 2162 C C . TRP A 1 266 ? -4.594 -12.242 -9.711 1 96.56 266 TRP A C 1
ATOM 2164 O O . TRP A 1 266 ? -4.617 -11.969 -10.914 1 96.56 266 TRP A O 1
ATOM 2174 N N . ARG A 1 267 ? -3.928 -13.289 -9.266 1 96.25 267 ARG A N 1
ATOM 2175 C CA . ARG A 1 267 ? -3.184 -14.211 -10.117 1 96.25 267 ARG A CA 1
ATOM 2176 C C . ARG A 1 267 ? -4.125 -15.133 -10.883 1 96.25 267 ARG A C 1
ATOM 2178 O O . ARG A 1 267 ? -3.715 -15.797 -11.836 1 96.25 267 ARG A O 1
ATOM 2185 N N . TYR A 1 268 ? -5.352 -15.203 -10.438 1 95.75 268 TYR A N 1
ATOM 2186 C CA . TYR A 1 268 ? -6.398 -16.031 -11.047 1 95.75 268 TYR A CA 1
ATOM 2187 C C . TYR A 1 268 ? -7.578 -15.164 -11.477 1 95.75 268 TYR A C 1
ATOM 2189 O O . TYR A 1 268 ? -8.664 -15.25 -10.898 1 95.75 268 TYR A O 1
ATOM 2197 N N . PRO A 1 269 ? -7.441 -14.43 -12.555 1 91.62 269 PRO A N 1
ATOM 2198 C CA . PRO A 1 269 ? -8.398 -13.383 -12.906 1 91.62 269 PRO A CA 1
ATOM 2199 C C . PRO A 1 269 ? -9.773 -13.938 -13.273 1 91.62 269 PRO A C 1
ATOM 2201 O O . PRO A 1 269 ? -10.766 -13.203 -13.258 1 91.62 269 PRO A O 1
ATOM 2204 N N . HIS A 1 270 ? -9.906 -15.211 -13.531 1 92 270 HIS A N 1
ATOM 2205 C CA . HIS A 1 270 ? -11.188 -15.766 -13.961 1 92 270 HIS A CA 1
ATOM 2206 C C . HIS A 1 270 ? -11.938 -16.391 -12.797 1 92 270 HIS A C 1
ATOM 2208 O O . HIS A 1 270 ? -13.078 -16.844 -12.953 1 92 270 HIS A O 1
ATOM 2214 N N . MET A 1 271 ? -11.32 -16.469 -11.664 1 96.06 271 MET A N 1
ATOM 2215 C CA . MET A 1 271 ? -11.945 -17.078 -10.492 1 96.06 271 MET A CA 1
ATOM 2216 C C . MET A 1 271 ? -12.688 -16.016 -9.672 1 96.06 271 MET A C 1
ATOM 2218 O O . MET A 1 271 ? -12.164 -14.938 -9.414 1 96.06 271 MET A O 1
ATOM 2222 N N . LEU A 1 272 ? -13.977 -16.281 -9.344 1 97.62 272 LEU A N 1
ATOM 2223 C CA . LEU A 1 272 ? -14.75 -15.414 -8.461 1 97.62 272 LEU A CA 1
ATOM 2224 C C . LEU A 1 272 ? -14.555 -15.812 -7.004 1 97.62 272 LEU A C 1
ATOM 2226 O O . LEU A 1 272 ? -14.828 -16.953 -6.629 1 97.62 272 LEU A O 1
ATOM 2230 N N . ASP A 1 273 ? -14.086 -14.906 -6.188 1 97.81 273 ASP A N 1
ATOM 2231 C CA . ASP A 1 273 ? -13.773 -15.164 -4.785 1 97.81 273 ASP A CA 1
ATOM 2232 C C . ASP A 1 273 ? -14.961 -14.828 -3.887 1 97.81 273 ASP A C 1
ATOM 2234 O O . ASP A 1 273 ? -15.188 -13.664 -3.557 1 97.81 273 ASP A O 1
ATOM 2238 N N . PHE A 1 274 ? -15.719 -15.852 -3.469 1 98.44 274 PHE A N 1
ATOM 2239 C CA . PHE A 1 274 ? -16.797 -15.68 -2.512 1 98.44 274 PHE A CA 1
ATOM 2240 C C . PHE A 1 274 ? -16.359 -16.062 -1.106 1 98.44 274 PHE A C 1
ATOM 2242 O O . PHE A 1 274 ? -17.188 -16.312 -0.229 1 98.44 274 PHE A O 1
ATOM 2249 N N . CYS A 1 275 ? -15.016 -16.172 -0.896 1 96.38 275 CYS A N 1
ATOM 2250 C CA . CYS A 1 275 ? -14.453 -16.516 0.405 1 96.38 275 CYS A CA 1
ATOM 2251 C C . CYS A 1 275 ? -14.227 -15.258 1.241 1 96.38 275 CYS A C 1
ATOM 2253 O O . CYS A 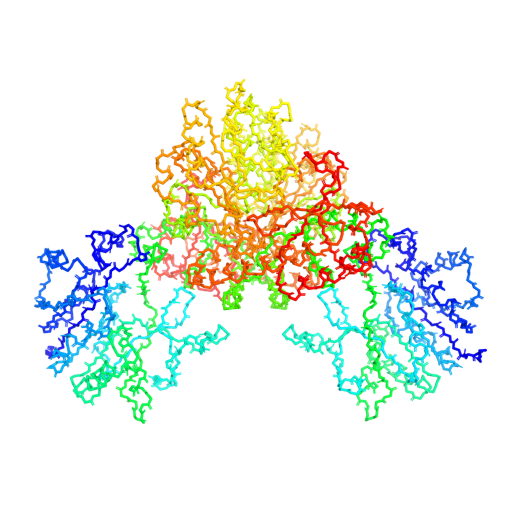1 275 ? -14.539 -15.234 2.432 1 96.38 275 CYS A O 1
ATOM 2255 N N . TYR A 1 276 ? -13.609 -14.305 0.652 1 93.62 276 TYR A N 1
ATOM 2256 C CA . TYR A 1 276 ? -13.195 -13.148 1.44 1 93.62 276 TYR A CA 1
ATOM 2257 C C . TYR A 1 276 ? -14.281 -12.078 1.451 1 93.62 276 TYR A C 1
ATOM 2259 O O . TYR A 1 276 ? -15.023 -11.922 0.475 1 93.62 276 TYR A O 1
ATOM 2267 N N . LEU A 1 277 ? -14.414 -11.469 2.551 1 97.69 277 LEU A N 1
ATOM 2268 C CA . LEU A 1 277 ? -15.539 -10.617 2.918 1 97.69 277 LEU A CA 1
ATOM 2269 C C . LEU A 1 277 ? -15.211 -9.148 2.676 1 97.69 277 LEU A C 1
ATOM 2271 O O . LEU A 1 277 ? -14.727 -8.461 3.578 1 97.69 277 LEU A O 1
ATOM 2275 N N . VAL A 1 278 ? -15.484 -8.664 1.455 1 97.19 278 VAL A N 1
ATOM 2276 C CA . VAL A 1 278 ? -15.117 -7.309 1.057 1 97.19 278 VAL A CA 1
ATOM 2277 C C . VAL A 1 278 ? -16.328 -6.605 0.449 1 97.19 278 VAL A C 1
ATOM 2279 O O . VAL A 1 278 ? -17.031 -7.18 -0.392 1 97.19 278 VAL A O 1
ATOM 2282 N N . ASN A 1 279 ? -16.609 -5.348 0.859 1 97.69 279 ASN A N 1
ATOM 2283 C CA . ASN A 1 279 ? -17.688 -4.539 0.314 1 97.69 279 ASN A CA 1
ATOM 2284 C C . ASN A 1 279 ? -17.469 -4.234 -1.166 1 97.69 279 ASN A C 1
ATOM 2286 O O . ASN A 1 279 ? -16.547 -3.51 -1.526 1 97.69 279 ASN A O 1
ATOM 2290 N N . PRO A 1 280 ? -18.344 -4.793 -2.029 1 97.19 280 PRO A N 1
ATOM 2291 C CA . PRO A 1 280 ? -18.141 -4.578 -3.463 1 97.19 280 PRO A CA 1
ATOM 2292 C C . PRO A 1 280 ? -18.594 -3.197 -3.928 1 97.19 280 PRO A C 1
ATOM 2294 O O . PRO A 1 280 ? -18.328 -2.812 -5.07 1 97.19 280 PRO A O 1
ATOM 2297 N N . TYR A 1 281 ? -19.219 -2.385 -3.074 1 97.88 281 TYR A N 1
ATOM 2298 C CA . TYR A 1 281 ? -19.812 -1.125 -3.506 1 97.88 281 TYR A CA 1
ATOM 2299 C C . TYR A 1 281 ? -19.016 0.062 -2.977 1 97.88 281 TYR A C 1
ATOM 2301 O O . TYR A 1 281 ? -19.484 1.201 -3.016 1 97.88 281 TYR A O 1
ATOM 2309 N N . PHE A 1 282 ? -17.859 -0.169 -2.465 1 97.19 282 PHE A N 1
ATOM 2310 C CA . PHE A 1 282 ? -16.875 0.8 -2.004 1 97.19 282 PHE A CA 1
ATOM 2311 C C . PHE A 1 282 ? -15.469 0.218 -2.08 1 97.19 282 PHE A C 1
ATOM 2313 O O . PHE A 1 282 ? -15.25 -0.944 -1.729 1 97.19 282 PHE A O 1
ATOM 2320 N N . PRO A 1 283 ? -14.539 1.072 -2.533 1 97.62 283 PRO A N 1
ATOM 2321 C CA . PRO A 1 283 ? -14.492 2.527 -2.689 1 97.62 283 PRO A CA 1
ATOM 2322 C C . PRO A 1 283 ? -15.023 2.994 -4.043 1 97.62 283 PRO A C 1
ATOM 2324 O O . PRO A 1 283 ? -15.062 2.213 -4.996 1 97.62 283 PRO A O 1
ATOM 2327 N N . PRO A 1 284 ? -15.484 4.262 -4.133 1 97.19 284 PRO A N 1
ATOM 2328 C CA . PRO A 1 284 ? -15.867 4.836 -5.422 1 97.19 284 PRO A CA 1
ATOM 2329 C C . PRO A 1 284 ? -14.672 5.117 -6.324 1 97.19 284 PRO A C 1
ATOM 2331 O O . PRO A 1 284 ? -13.539 5.23 -5.836 1 97.19 284 PRO A O 1
ATOM 2334 N N . GLN A 1 285 ? -14.922 5.242 -7.617 1 95.94 285 GLN A N 1
ATOM 2335 C CA . GLN A 1 285 ? -13.867 5.473 -8.594 1 95.94 285 GLN A CA 1
ATOM 2336 C C . GLN A 1 285 ? -13.086 6.746 -8.273 1 95.94 285 GLN A C 1
ATOM 2338 O O . GLN A 1 285 ? -11.875 6.805 -8.469 1 95.94 285 GLN A O 1
ATOM 2343 N N . SER A 1 286 ? -13.711 7.805 -7.797 1 95.06 286 SER A N 1
ATOM 2344 C CA . SER A 1 286 ? -13.055 9.07 -7.488 1 95.06 286 SER A CA 1
ATOM 2345 C C . SER A 1 286 ? -11.992 8.898 -6.402 1 95.06 286 SER A C 1
ATOM 2347 O O . SER A 1 286 ? -10.93 9.516 -6.461 1 95.06 286 SER A O 1
ATOM 2349 N N . LEU A 1 287 ? -12.289 8.094 -5.375 1 97 287 LEU A N 1
ATOM 2350 C CA . LEU A 1 287 ? -11.32 7.797 -4.328 1 97 287 LEU A CA 1
ATOM 2351 C C . LEU A 1 287 ? -10.117 7.051 -4.902 1 97 287 LEU A C 1
ATOM 2353 O O . LEU A 1 287 ? -8.969 7.379 -4.59 1 97 287 LEU A O 1
ATOM 2357 N N . ILE A 1 288 ? -10.359 6.051 -5.777 1 97.38 288 ILE A N 1
ATOM 2358 C CA . ILE A 1 288 ? -9.305 5.281 -6.426 1 97.38 288 ILE A CA 1
ATOM 2359 C C . ILE A 1 288 ? -8.422 6.211 -7.254 1 97.38 288 ILE A C 1
ATOM 2361 O O . ILE A 1 288 ? -7.191 6.129 -7.188 1 97.38 288 ILE A O 1
ATOM 2365 N N . ASP A 1 289 ? -9.031 7.102 -8.008 1 96.12 289 ASP A N 1
ATOM 2366 C CA . ASP A 1 289 ? -8.297 8.047 -8.852 1 96.12 289 ASP A CA 1
ATOM 2367 C C . ASP A 1 289 ? -7.422 8.969 -8.016 1 96.12 289 ASP A C 1
ATOM 2369 O O . ASP A 1 289 ? -6.305 9.312 -8.414 1 96.12 289 ASP A O 1
ATOM 2373 N N . GLU A 1 290 ? -7.922 9.445 -6.887 1 95.94 290 GLU A N 1
ATOM 2374 C CA . GLU A 1 290 ? -7.145 10.312 -6.008 1 95.94 290 GLU A CA 1
ATOM 2375 C C . GLU A 1 290 ? -5.922 9.586 -5.457 1 95.94 290 GLU A C 1
ATOM 2377 O O . GLU A 1 290 ? -4.82 10.141 -5.438 1 95.94 290 GLU A O 1
ATOM 2382 N N . LEU A 1 291 ? -6.117 8.328 -5.043 1 97.62 291 LEU A N 1
ATOM 2383 C CA . LEU A 1 291 ? -4.992 7.52 -4.582 1 97.62 291 LEU A CA 1
ATOM 2384 C C . LEU A 1 291 ? -3.959 7.352 -5.691 1 97.62 291 LEU A C 1
ATOM 2386 O O . LEU A 1 291 ? -2.76 7.523 -5.461 1 97.62 291 LEU A O 1
ATOM 2390 N N . LYS A 1 292 ? -4.395 7.07 -6.898 1 96.19 292 LYS A N 1
ATOM 2391 C CA . LYS A 1 292 ? -3.518 6.84 -8.047 1 96.19 292 LYS A CA 1
ATOM 2392 C C . LYS A 1 292 ? -2.732 8.102 -8.398 1 96.19 292 LYS A C 1
ATOM 2394 O O . LYS A 1 292 ? -1.574 8.016 -8.812 1 96.19 292 LYS A O 1
ATOM 2399 N N . SER A 1 293 ? -3.379 9.227 -8.258 1 95.56 293 SER A N 1
ATOM 2400 C CA . SER A 1 293 ? -2.734 10.484 -8.617 1 95.56 293 SER A CA 1
ATOM 2401 C C . SER A 1 293 ? -1.562 10.781 -7.688 1 95.56 293 SER A C 1
ATOM 2403 O O . SER A 1 293 ? -0.694 11.594 -8.016 1 95.56 293 SER A O 1
ATOM 2405 N N . ASN A 1 294 ? -1.499 10.156 -6.52 1 96.44 294 ASN A N 1
ATOM 2406 C CA . ASN A 1 294 ? -0.411 10.352 -5.57 1 96.44 294 ASN A CA 1
ATOM 2407 C C . ASN A 1 294 ? 0.473 9.109 -5.465 1 96.44 294 ASN A C 1
ATOM 2409 O O . ASN A 1 294 ? 1.278 8.992 -4.539 1 96.44 294 ASN A O 1
ATOM 2413 N N . PHE A 1 295 ? 0.368 8.211 -6.406 1 97.44 295 PHE A N 1
ATOM 2414 C CA . PHE A 1 295 ? 0.983 6.891 -6.312 1 97.44 295 PHE A CA 1
ATOM 2415 C C . PHE A 1 295 ? 2.496 7.004 -6.172 1 97.44 295 PHE A C 1
ATOM 2417 O O . PHE A 1 295 ? 3.092 6.391 -5.285 1 97.44 295 PHE A O 1
ATOM 2424 N N . GLU A 1 296 ? 3.123 7.801 -7.023 1 96.56 296 GLU A N 1
ATOM 2425 C CA . GLU A 1 296 ? 4.582 7.855 -7.09 1 96.56 296 GLU A CA 1
ATOM 2426 C C . GLU A 1 296 ? 5.172 8.383 -5.785 1 96.56 296 GLU A C 1
ATOM 2428 O O . GLU A 1 296 ? 6.098 7.785 -5.23 1 96.56 296 GLU A O 1
ATOM 2433 N N . ILE A 1 297 ? 4.637 9.484 -5.27 1 96.44 297 ILE A N 1
ATOM 2434 C CA . ILE A 1 297 ? 5.184 10.094 -4.059 1 96.44 297 ILE A CA 1
ATOM 2435 C C . ILE A 1 297 ? 4.938 9.172 -2.865 1 96.44 297 ILE A C 1
ATOM 2437 O O . ILE A 1 297 ? 5.773 9.078 -1.963 1 96.44 297 ILE A O 1
ATOM 2441 N N . LEU A 1 298 ? 3.781 8.492 -2.834 1 97.94 298 LEU A N 1
ATOM 2442 C CA . LEU A 1 298 ? 3.477 7.57 -1.743 1 97.94 298 LEU A CA 1
ATOM 2443 C C . LEU A 1 298 ? 4.402 6.359 -1.776 1 97.94 298 LEU A C 1
ATOM 2445 O O . LEU A 1 298 ? 4.863 5.898 -0.73 1 97.94 298 LEU A O 1
ATOM 2449 N N . LEU A 1 299 ? 4.684 5.852 -2.975 1 98.31 299 LEU A N 1
ATOM 2450 C CA . LEU A 1 299 ? 5.578 4.711 -3.166 1 98.31 299 LEU A CA 1
ATOM 2451 C C . LEU A 1 299 ? 6.973 5.023 -2.643 1 98.31 299 LEU A C 1
ATOM 2453 O O . LEU A 1 299 ? 7.609 4.172 -2.014 1 98.31 299 LEU A O 1
ATOM 2457 N N . GLU A 1 300 ? 7.441 6.27 -2.783 1 97.62 300 GLU A N 1
ATOM 2458 C CA . GLU A 1 300 ? 8.836 6.629 -2.568 1 97.62 300 GLU A CA 1
ATOM 2459 C C . GLU A 1 300 ? 9.023 7.328 -1.224 1 97.62 300 GLU A C 1
ATOM 2461 O O . GLU A 1 300 ? 10.109 7.844 -0.934 1 97.62 300 GLU A O 1
ATOM 2466 N N . SER A 1 301 ? 7.957 7.332 -0.364 1 97.19 301 SER A N 1
ATOM 2467 C CA . SER A 1 301 ? 8.047 8.023 0.917 1 97.19 301 SER A CA 1
ATOM 2468 C C . SER A 1 301 ? 7.664 7.105 2.072 1 97.19 301 SER A C 1
ATOM 2470 O O . SER A 1 301 ? 6.781 6.258 1.928 1 97.19 301 SER A O 1
ATOM 2472 N N . TYR A 1 302 ? 8.32 7.352 3.195 1 97.31 302 TYR A N 1
ATOM 2473 C CA . TYR A 1 302 ? 7.914 6.688 4.43 1 97.31 302 TYR A CA 1
ATOM 2474 C C . TYR A 1 302 ? 6.609 7.27 4.961 1 97.31 302 TYR A C 1
ATOM 2476 O O . TYR A 1 302 ? 6.375 8.477 4.859 1 97.31 302 TYR A O 1
ATOM 2484 N N . PRO A 1 303 ? 5.773 6.418 5.496 1 98 303 PRO A N 1
ATOM 2485 C CA . PRO A 1 303 ? 4.598 6.945 6.195 1 98 303 PRO A CA 1
ATOM 2486 C C . PRO A 1 303 ? 4.961 7.656 7.496 1 98 303 PRO A C 1
ATOM 2488 O O . PRO A 1 303 ? 6.102 7.57 7.957 1 98 303 PRO A O 1
ATOM 2491 N N . SER A 1 304 ? 4.035 8.375 8.016 1 97.88 304 SER A N 1
ATOM 2492 C CA . SER A 1 304 ? 4.203 9.039 9.305 1 97.88 304 SER A CA 1
ATOM 2493 C C . SER A 1 304 ? 4.246 8.023 10.445 1 97.88 304 SER A C 1
ATOM 2495 O O . SER A 1 304 ? 4.004 6.836 10.234 1 97.88 304 SER A O 1
ATOM 2497 N N . GLY A 1 305 ? 4.605 8.516 11.602 1 96.62 305 GLY A N 1
ATOM 2498 C CA . GLY A 1 305 ? 4.582 7.699 12.805 1 96.62 305 GLY A CA 1
ATOM 2499 C C . GLY A 1 305 ? 3.184 7.496 13.359 1 96.62 305 GLY A C 1
ATOM 2500 O O . GLY A 1 305 ? 2.211 8.016 12.812 1 96.62 305 GLY A O 1
ATOM 2501 N N . ILE A 1 306 ? 3.104 6.793 14.422 1 96.56 306 ILE A N 1
ATOM 2502 C CA . ILE A 1 306 ? 1.858 6.297 15 1 96.56 306 ILE A CA 1
ATOM 2503 C C . ILE A 1 306 ? 1.014 7.469 15.492 1 96.56 306 ILE A C 1
ATOM 2505 O O . ILE A 1 306 ? -0.218 7.41 15.461 1 96.56 306 ILE A O 1
ATOM 2509 N N . GLU A 1 307 ? 1.647 8.57 15.906 1 96.56 307 GLU A N 1
ATOM 2510 C CA . GLU A 1 307 ? 0.909 9.711 16.422 1 96.56 307 GLU A CA 1
ATOM 2511 C C . GLU A 1 307 ? 0.053 10.359 15.344 1 96.56 307 GLU A C 1
ATOM 2513 O O . GLU A 1 307 ? -1.107 10.703 15.586 1 96.56 307 GLU A O 1
ATOM 2518 N N . ILE A 1 308 ? 0.658 10.547 14.148 1 97.62 308 ILE A N 1
ATOM 2519 C CA . ILE A 1 308 ? -0.07 11.141 13.039 1 97.62 308 ILE A CA 1
ATOM 2520 C C . ILE A 1 308 ? -1.162 10.188 12.562 1 97.62 308 ILE A C 1
ATOM 2522 O O . ILE A 1 308 ? -2.289 10.609 12.289 1 97.62 308 ILE A O 1
ATOM 2526 N N . ASN A 1 309 ? -0.872 8.938 12.477 1 98.06 309 ASN A N 1
ATOM 2527 C CA . ASN A 1 309 ? -1.854 7.957 12.039 1 98.06 309 ASN A CA 1
ATOM 2528 C C . ASN A 1 309 ? -3.033 7.871 13 1 98.06 309 ASN A C 1
ATOM 2530 O O . ASN A 1 309 ? -4.18 7.711 12.578 1 98.06 309 ASN A O 1
ATOM 2534 N N . SER A 1 310 ? -2.742 7.953 14.289 1 98.25 310 SER A N 1
ATOM 2535 C CA . SER A 1 310 ? -3.807 7.965 15.289 1 98.25 310 SER A CA 1
ATOM 2536 C C . SER A 1 310 ? -4.68 9.211 15.156 1 98.25 310 SER A C 1
ATOM 2538 O O . SER A 1 310 ? -5.895 9.141 15.336 1 98.25 310 SER A O 1
ATOM 2540 N N . LEU A 1 311 ? -4.043 10.336 14.852 1 97.69 311 LEU A N 1
ATOM 2541 C CA . LEU A 1 311 ? -4.773 11.578 14.633 1 97.69 311 LEU A CA 1
ATOM 2542 C C . LEU A 1 311 ? -5.766 11.438 13.484 1 97.69 311 LEU A C 1
ATOM 2544 O O . LEU A 1 311 ? -6.918 11.852 13.602 1 97.69 311 LEU A O 1
ATOM 2548 N N . LEU A 1 312 ? -5.309 10.828 12.398 1 97.5 312 LEU A N 1
ATOM 2549 C CA . LEU A 1 312 ? -6.152 10.641 11.227 1 97.5 312 LEU A CA 1
ATOM 2550 C C . LEU A 1 312 ? -7.336 9.734 11.539 1 97.5 312 LEU A C 1
ATOM 2552 O O . LEU A 1 312 ? -8.469 10.031 11.156 1 97.5 312 LEU A O 1
ATOM 2556 N N . ALA A 1 313 ? -7.07 8.648 12.281 1 97.56 313 ALA A N 1
ATOM 2557 C CA . ALA A 1 313 ? -8.133 7.727 12.664 1 97.56 313 ALA A CA 1
ATOM 2558 C C . ALA A 1 313 ? -9.109 8.383 13.633 1 97.56 313 ALA A C 1
ATOM 2560 O O . ALA A 1 313 ? -10.328 8.227 13.5 1 97.56 313 ALA A O 1
ATOM 2561 N N . ALA A 1 314 ? -8.57 9.086 14.578 1 97.38 314 ALA A N 1
ATOM 2562 C CA . ALA A 1 314 ? -9.398 9.773 15.57 1 97.38 314 ALA A CA 1
ATOM 2563 C C . ALA A 1 314 ? -10.336 10.773 14.898 1 97.38 314 ALA A C 1
ATOM 2565 O O . ALA A 1 314 ? -11.508 10.883 15.281 1 97.38 314 ALA A O 1
ATOM 2566 N N . LYS A 1 315 ? -9.797 11.492 13.938 1 95.19 315 LYS A N 1
ATOM 2567 C CA . LYS A 1 315 ? -10.586 12.469 13.18 1 95.19 315 LYS A CA 1
ATOM 2568 C C . LYS A 1 315 ? -11.773 11.805 12.492 1 95.19 315 LYS A C 1
ATOM 2570 O O . LYS A 1 315 ? -12.906 12.289 12.586 1 95.19 315 LYS A O 1
ATOM 2575 N N . TYR A 1 316 ? -11.586 10.703 11.93 1 93.38 316 TYR A N 1
ATOM 2576 C CA . TYR A 1 316 ? -12.633 10.039 11.172 1 93.38 316 TYR A CA 1
ATOM 2577 C C . TYR A 1 316 ? -13.688 9.438 12.094 1 93.38 316 TYR A C 1
ATOM 2579 O O . TYR A 1 316 ? -14.891 9.578 11.844 1 93.38 316 TYR A O 1
ATOM 2587 N N . PHE A 1 317 ? -13.258 8.789 13.18 1 95.5 317 PHE A N 1
ATOM 2588 C CA . PHE A 1 317 ? -14.188 8.023 14 1 95.5 317 PHE A CA 1
ATOM 2589 C C . PHE A 1 317 ? -14.727 8.875 15.148 1 95.5 317 PHE A C 1
ATOM 2591 O O . PHE A 1 317 ? -15.602 8.43 15.898 1 95.5 317 PHE A O 1
ATOM 2598 N N . GLY A 1 318 ? -14.25 10.094 15.242 1 94.19 318 GLY A N 1
ATOM 2599 C CA . GLY A 1 318 ? -14.797 11.031 16.203 1 94.19 318 GLY A CA 1
ATOM 2600 C C . GLY A 1 318 ? -14.484 10.664 17.641 1 94.19 318 GLY A C 1
ATOM 2601 O O . GLY A 1 318 ? -15.359 10.727 18.516 1 94.19 318 GLY A O 1
ATOM 2602 N N . VAL A 1 319 ? -13.273 10.109 17.891 1 96.81 319 VAL A N 1
ATOM 2603 C CA . VAL A 1 319 ? -12.82 9.789 19.234 1 96.81 319 VAL A CA 1
ATOM 2604 C C . VAL A 1 319 ? -11.508 10.516 19.516 1 96.81 319 VAL A C 1
ATOM 2606 O O . VAL A 1 319 ? -10.938 11.148 18.641 1 96.81 319 VAL A O 1
ATOM 2609 N N . HIS A 1 320 ? -11.078 10.484 20.766 1 97.25 320 HIS A N 1
ATOM 2610 C CA . HIS A 1 320 ? -9.844 11.18 21.141 1 97.25 320 HIS A CA 1
ATOM 2611 C C . HIS A 1 320 ? -8.617 10.43 20.609 1 97.25 320 HIS A C 1
ATOM 2613 O O . HIS A 1 320 ? -8.594 9.195 20.609 1 97.25 320 HIS A O 1
ATOM 2619 N N . GLN A 1 321 ? -7.656 11.188 20.234 1 97.25 321 GLN A N 1
ATOM 2620 C CA . GLN A 1 321 ? -6.445 10.664 19.625 1 97.25 321 GLN A CA 1
ATOM 2621 C C . GLN A 1 321 ? -5.734 9.68 20.547 1 97.25 321 GLN A C 1
ATOM 2623 O O . GLN A 1 321 ? -5.18 8.68 20.094 1 97.25 321 GLN A O 1
ATOM 2628 N N . ASN A 1 322 ? -5.707 9.953 21.859 1 97.44 322 ASN A N 1
ATOM 2629 C CA . ASN A 1 322 ? -4.988 9.117 22.812 1 97.44 322 ASN A CA 1
ATOM 2630 C C . ASN A 1 322 ? -5.746 7.82 23.094 1 97.44 322 ASN A C 1
ATOM 2632 O O . ASN A 1 322 ? -5.227 6.934 23.781 1 97.44 322 ASN A O 1
ATOM 2636 N N . GLN A 1 323 ? -6.949 7.617 22.484 1 98.06 323 GLN A N 1
ATOM 2637 C CA . GLN A 1 323 ? -7.77 6.441 22.766 1 98.06 323 GLN A CA 1
ATOM 2638 C C . GLN A 1 323 ? -7.805 5.492 21.562 1 98.06 323 GLN A C 1
ATOM 2640 O O . GLN A 1 323 ? -8.516 4.488 21.594 1 98.06 323 GLN A O 1
ATOM 2645 N N . ILE A 1 324 ? -7.031 5.836 20.531 1 98.25 324 ILE A N 1
ATOM 2646 C CA . ILE A 1 324 ? -7.156 5.031 19.328 1 98.25 324 ILE A CA 1
ATOM 2647 C C . ILE A 1 324 ? -5.766 4.715 18.766 1 98.25 324 ILE A C 1
ATOM 2649 O O . ILE A 1 324 ? -4.844 5.52 18.906 1 98.25 324 ILE A O 1
ATOM 2653 N N . CYS A 1 325 ? -5.578 3.498 18.234 1 98 325 CYS A N 1
ATOM 2654 C CA . CYS A 1 325 ? -4.348 3.023 17.609 1 98 325 CYS A CA 1
ATOM 2655 C C . CYS A 1 325 ? -4.641 2.396 16.25 1 98 325 CYS A C 1
ATOM 2657 O O . CYS A 1 325 ? -5.637 1.69 16.078 1 98 325 CYS A O 1
ATOM 2659 N N . VAL A 1 326 ? -3.795 2.773 15.273 1 98.25 326 VAL A N 1
ATOM 2660 C CA . VAL A 1 326 ? -3.926 2.205 13.93 1 98.25 326 VAL A CA 1
ATOM 2661 C C . VAL A 1 326 ? -2.949 1.043 13.766 1 98.25 326 VAL A C 1
ATOM 2663 O O . VAL A 1 326 ? -1.804 1.117 14.219 1 98.25 326 VAL A O 1
ATOM 2666 N N . GLY A 1 327 ? -3.42 -0.037 13.164 1 97.94 327 GLY A N 1
ATOM 2667 C CA . GLY A 1 327 ? -2.574 -1.198 12.945 1 97.94 327 GLY A CA 1
ATOM 2668 C C . GLY A 1 327 ? -2.531 -1.636 11.492 1 97.94 327 GLY A C 1
ATOM 2669 O O . GLY A 1 327 ? -3.363 -1.212 10.688 1 97.94 327 GLY A O 1
ATOM 2670 N N . ASN A 1 328 ? -1.452 -2.432 11.125 1 97.69 328 ASN A N 1
ATOM 2671 C CA . ASN A 1 328 ? -1.405 -3.15 9.859 1 97.69 328 ASN A CA 1
ATOM 2672 C C . ASN A 1 328 ? -2.443 -4.27 9.812 1 97.69 328 ASN A C 1
ATOM 2674 O O . ASN A 1 328 ? -2.096 -5.449 9.898 1 97.69 328 ASN A O 1
ATOM 2678 N N . GLY A 1 329 ? -3.658 -3.838 9.547 1 96.62 329 GLY A N 1
ATOM 2679 C CA . GLY A 1 329 ? -4.789 -4.727 9.75 1 96.62 329 GLY A CA 1
ATOM 2680 C C . GLY A 1 329 ? -5.176 -4.883 11.211 1 96.62 329 GLY A C 1
ATOM 2681 O O . GLY A 1 329 ? -4.371 -4.605 12.102 1 96.62 329 GLY A O 1
ATOM 2682 N N . ALA A 1 330 ? -6.414 -5.355 11.422 1 96.38 330 ALA A N 1
ATOM 2683 C CA . ALA A 1 330 ? -6.832 -5.648 12.789 1 96.38 330 ALA A CA 1
ATOM 2684 C C . ALA A 1 330 ? -6 -6.785 13.383 1 96.38 330 ALA A C 1
ATOM 2686 O O . ALA A 1 330 ? -5.789 -6.836 14.594 1 96.38 330 ALA A O 1
ATOM 2687 N N . SER A 1 331 ? -5.449 -7.602 12.516 1 94.62 331 SER A N 1
ATOM 2688 C CA . SER A 1 331 ? -4.715 -8.789 12.945 1 94.62 331 SER A CA 1
ATOM 2689 C C . SER A 1 331 ? -3.486 -8.414 13.766 1 94.62 331 SER A C 1
ATOM 2691 O O . SER A 1 331 ? -3.154 -9.086 14.742 1 94.62 331 SER A O 1
ATOM 2693 N N . GLU A 1 332 ? -2.76 -7.352 13.336 1 95.69 332 GLU A N 1
ATOM 2694 C CA . GLU A 1 332 ? -1.593 -6.914 14.102 1 95.69 332 GLU A CA 1
ATOM 2695 C C . GLU A 1 332 ? -1.984 -6.492 15.508 1 95.69 332 GLU A C 1
ATOM 2697 O O . GLU A 1 332 ? -1.274 -6.793 16.469 1 95.69 332 GLU A O 1
ATOM 2702 N N . LEU A 1 333 ? -3.102 -5.809 15.625 1 96.88 333 LEU A N 1
ATOM 2703 C CA . LEU A 1 333 ? -3.578 -5.301 16.906 1 96.88 333 LEU A CA 1
ATOM 2704 C C . LEU A 1 333 ? -4.07 -6.438 17.797 1 96.88 333 LEU A C 1
ATOM 2706 O O . LEU A 1 333 ? -3.836 -6.434 19.016 1 96.88 333 LEU A O 1
ATOM 2710 N N . ILE A 1 334 ? -4.75 -7.414 17.188 1 95.94 334 ILE A N 1
ATOM 2711 C CA . ILE A 1 334 ? -5.227 -8.594 17.891 1 95.94 334 ILE A CA 1
ATOM 2712 C C . ILE A 1 334 ? -4.043 -9.344 18.5 1 95.94 334 ILE A C 1
ATOM 2714 O O . ILE A 1 334 ? -4.086 -9.734 19.672 1 95.94 334 ILE A O 1
ATOM 2718 N N . LYS A 1 335 ? -3.014 -9.492 17.734 1 92.94 335 LYS A N 1
ATOM 2719 C CA . LYS A 1 335 ? -1.808 -10.156 18.219 1 92.94 335 LYS A CA 1
ATOM 2720 C C . LYS A 1 335 ? -1.246 -9.445 19.453 1 92.94 335 LYS A C 1
ATOM 2722 O O . LYS A 1 335 ? -0.971 -10.078 20.469 1 92.94 335 LYS A O 1
ATOM 2727 N N . SER A 1 336 ? -1.061 -8.148 19.312 1 92.81 336 SER A N 1
ATOM 2728 C CA . SER A 1 336 ? -0.52 -7.363 20.422 1 92.81 336 SER A CA 1
ATOM 2729 C C . SER A 1 336 ? -1.42 -7.453 21.656 1 92.81 336 SER A C 1
ATOM 2731 O O . SER A 1 336 ? -0.937 -7.645 22.766 1 92.81 336 SER A O 1
ATOM 2733 N N . LEU A 1 337 ? -2.717 -7.402 21.438 1 93.44 337 LEU A N 1
ATOM 2734 C CA . LEU A 1 337 ? -3.709 -7.395 22.5 1 93.44 337 LEU A CA 1
ATOM 2735 C C . LEU A 1 337 ? -3.703 -8.711 23.266 1 93.44 337 LEU A C 1
ATOM 2737 O O . LEU A 1 337 ? -3.635 -8.727 24.5 1 93.44 337 LEU A O 1
ATOM 2741 N N . ILE A 1 338 ? -3.723 -9.82 22.578 1 92.06 338 ILE A N 1
ATOM 2742 C CA . ILE A 1 338 ? -3.889 -11.133 23.203 1 92.06 338 ILE A CA 1
ATOM 2743 C C . ILE A 1 338 ? -2.555 -11.594 23.781 1 92.06 338 ILE A C 1
ATOM 2745 O O . ILE A 1 338 ? -2.506 -12.117 24.906 1 92.06 338 ILE A O 1
ATOM 2749 N N . GLU A 1 339 ? -1.44 -11.336 23.141 1 86 339 GLU A N 1
ATOM 2750 C CA . GLU A 1 339 ? -0.155 -11.883 23.562 1 86 339 GLU A CA 1
ATOM 2751 C C . GLU A 1 339 ? 0.483 -11.016 24.641 1 86 339 GLU A C 1
ATOM 2753 O O . GLU A 1 339 ? 1.213 -11.516 25.5 1 86 339 GLU A O 1
ATOM 2758 N N . LYS A 1 340 ? 0.197 -9.75 24.578 1 80.19 340 LYS A N 1
ATOM 2759 C CA . LYS A 1 340 ? 0.98 -8.875 25.438 1 80.19 340 LYS A CA 1
ATOM 2760 C C . LYS A 1 340 ? 0.113 -8.273 26.547 1 80.19 340 LYS A C 1
ATOM 2762 O O . LYS A 1 340 ? 0.6 -7.984 27.641 1 80.19 340 LYS A O 1
ATOM 2767 N N . VAL A 1 341 ? -1.1 -8.094 26.281 1 76.81 341 VAL A N 1
ATOM 2768 C CA . VAL A 1 341 ? -1.947 -7.398 27.25 1 76.81 341 VAL A CA 1
ATOM 2769 C C . VAL A 1 341 ? -2.656 -8.414 28.141 1 76.81 341 VAL A C 1
ATOM 2771 O O . VAL A 1 341 ? -2.77 -8.219 29.359 1 76.81 341 VAL A O 1
ATOM 2774 N N . SER A 1 342 ? -3.025 -9.438 27.484 1 80.19 342 SER A N 1
ATOM 2775 C CA . SER A 1 342 ? -3.678 -10.469 28.281 1 80.19 342 SER A CA 1
ATOM 2776 C C . SER A 1 342 ? -2.676 -11.203 29.172 1 80.19 342 SER A C 1
ATOM 2778 O O . SER A 1 342 ? -1.561 -11.5 28.734 1 80.19 342 SER A O 1
ATOM 2780 N N . ASN A 1 343 ? -3.039 -11.359 30.391 1 81.19 343 ASN A N 1
ATOM 2781 C CA . ASN A 1 343 ? -2.219 -12.195 31.266 1 81.19 343 ASN A CA 1
ATOM 2782 C C . ASN A 1 343 ? -2.154 -13.633 30.766 1 81.19 343 ASN A C 1
ATOM 2784 O O . ASN A 1 343 ? -3.188 -14.25 30.5 1 81.19 343 ASN A O 1
ATOM 2788 N N . PRO A 1 344 ? -0.997 -14.086 30.625 1 81.31 344 PRO A N 1
ATOM 2789 C CA . PRO A 1 344 ? -0.84 -15.438 30.094 1 81.31 344 PRO A CA 1
ATOM 2790 C C . PRO A 1 344 ? -1.591 -16.484 30.906 1 81.31 344 PRO A C 1
ATOM 2792 O O . PRO A 1 344 ? -2.02 -17.516 30.375 1 81.31 344 PRO A O 1
ATOM 2795 N N . ASN A 1 345 ? -1.854 -16.156 32.094 1 86.25 345 ASN A N 1
ATOM 2796 C CA . ASN A 1 345 ? -2.479 -17.125 32.969 1 86.25 345 ASN A CA 1
ATOM 2797 C C . ASN A 1 345 ? -3.994 -16.938 33.031 1 86.25 345 ASN A C 1
ATOM 2799 O O . ASN A 1 345 ? -4.707 -17.797 33.562 1 86.25 345 ASN A O 1
ATOM 2803 N N . ASP A 1 346 ? -4.457 -15.922 32.406 1 90.94 346 ASP A N 1
ATOM 2804 C CA . ASP A 1 346 ? -5.898 -15.688 32.406 1 90.94 346 ASP A CA 1
ATOM 2805 C C . ASP A 1 346 ? -6.578 -16.469 31.281 1 90.94 346 ASP A C 1
ATOM 2807 O O . ASP A 1 346 ? -5.969 -16.734 30.25 1 90.94 346 ASP A O 1
ATOM 2811 N N . ASN A 1 347 ? -7.785 -16.844 31.625 1 95.69 347 ASN A N 1
ATOM 2812 C CA . ASN A 1 347 ? -8.586 -17.516 30.609 1 95.69 347 ASN A CA 1
ATOM 2813 C C . ASN A 1 347 ? -9.242 -16.5 29.672 1 95.69 347 ASN A C 1
ATOM 2815 O O . ASN A 1 347 ? -9.648 -15.422 30.094 1 95.69 347 ASN A O 1
ATOM 2819 N N . LEU A 1 348 ? -9.273 -16.891 28.406 1 96.44 348 LEU A N 1
ATOM 2820 C CA . LEU A 1 348 ? -9.93 -16.109 27.359 1 96.44 348 LEU A CA 1
ATOM 2821 C C . LEU A 1 348 ? -11.281 -16.719 27 1 96.44 348 LEU A C 1
ATOM 2823 O O . LEU A 1 348 ? -11.367 -17.906 26.641 1 96.44 348 LEU A O 1
ATOM 2827 N N . GLY A 1 349 ? -12.352 -15.984 27.234 1 97.56 349 GLY A N 1
ATOM 2828 C CA . GLY A 1 349 ? -13.672 -16.391 26.781 1 97.56 349 GLY A CA 1
ATOM 2829 C C . GLY A 1 349 ? -13.938 -16.062 25.328 1 97.56 349 GLY A C 1
ATOM 2830 O O . GLY A 1 349 ? -13.664 -14.953 24.875 1 97.56 349 GLY A O 1
ATOM 2831 N N . ILE A 1 350 ? -14.43 -17.047 24.516 1 97.44 350 ILE A N 1
ATOM 2832 C CA . ILE A 1 350 ? -14.781 -16.812 23.125 1 97.44 350 ILE A CA 1
ATOM 2833 C C . ILE A 1 350 ? -16.094 -17.531 22.797 1 97.44 350 ILE A C 1
ATOM 2835 O O . ILE A 1 350 ? -16.594 -18.312 23.594 1 97.44 350 ILE A O 1
ATOM 2839 N N . VAL A 1 351 ? -16.672 -17.109 21.703 1 97.31 351 VAL A N 1
ATOM 2840 C CA . VAL A 1 351 ? -17.781 -17.828 21.094 1 97.31 351 VAL A CA 1
ATOM 2841 C C . VAL A 1 351 ? -17.281 -18.672 19.922 1 97.31 351 VAL A C 1
ATOM 2843 O O . VAL A 1 351 ? -16.375 -18.266 19.203 1 97.31 351 VAL A O 1
ATOM 2846 N N . ILE A 1 352 ? -17.766 -19.891 19.781 1 95.69 352 ILE A N 1
ATOM 2847 C CA . ILE A 1 352 ? -17.406 -20.703 18.625 1 95.69 352 ILE A CA 1
ATOM 2848 C C . ILE A 1 352 ? -18.656 -21.156 17.891 1 95.69 352 ILE A C 1
ATOM 2850 O O . ILE A 1 352 ? -19.703 -21.391 18.531 1 95.69 352 ILE A O 1
ATOM 2854 N N . PRO A 1 353 ? -18.766 -21.375 16.578 1 95.25 353 PRO A N 1
ATOM 2855 C CA . PRO A 1 353 ? -17.625 -21.047 15.727 1 95.25 353 PRO A CA 1
ATOM 2856 C C . PRO A 1 353 ? -17.375 -19.547 15.625 1 95.25 353 PRO A C 1
ATOM 2858 O O . PRO A 1 353 ? -18.312 -18.75 15.805 1 95.25 353 PRO A O 1
ATOM 2861 N N . THR A 1 354 ? -16.094 -19.172 15.461 1 93.44 354 THR A N 1
ATOM 2862 C CA . THR A 1 354 ? -15.758 -17.75 15.398 1 93.44 354 THR A CA 1
ATOM 2863 C C . THR A 1 354 ? -14.5 -17.531 14.562 1 93.44 354 THR A C 1
ATOM 2865 O O . THR A 1 354 ? -13.969 -18.484 13.977 1 93.44 354 THR A O 1
ATOM 2868 N N . PHE A 1 355 ? -14.18 -16.281 14.336 1 90.81 355 PHE A N 1
ATOM 2869 C CA . PHE A 1 355 ? -12.891 -15.914 13.766 1 90.81 355 PHE A CA 1
ATOM 2870 C C . PHE A 1 355 ? -11.742 -16.344 14.68 1 90.81 355 PHE A C 1
ATOM 2872 O O . PHE A 1 355 ? -11.594 -15.82 15.781 1 90.81 355 PHE A O 1
ATOM 2879 N N . GLU A 1 356 ? -10.836 -17.156 14.242 1 90.12 356 GLU A N 1
ATOM 2880 C CA . GLU A 1 356 ? -9.938 -17.922 15.102 1 90.12 356 GLU A CA 1
ATOM 2881 C C . GLU A 1 356 ? -8.633 -17.172 15.344 1 90.12 356 GLU A C 1
ATOM 2883 O O . GLU A 1 356 ? -7.742 -17.656 16.031 1 90.12 356 GLU A O 1
ATOM 2888 N N . GLU A 1 357 ? -8.461 -15.961 14.82 1 88.56 357 GLU A N 1
ATOM 2889 C CA . GLU A 1 357 ? -7.234 -15.195 15.023 1 88.56 357 GLU A CA 1
ATOM 2890 C C . GLU A 1 357 ? -7.02 -14.883 16.5 1 88.56 357 GLU A C 1
ATOM 2892 O O . GLU A 1 357 ? -5.883 -14.828 16.969 1 88.56 357 GLU A O 1
ATOM 2897 N N . TYR A 1 358 ? -8.094 -14.734 17.25 1 92.81 358 TYR A N 1
ATOM 2898 C CA . TYR A 1 358 ? -7.988 -14.461 18.688 1 92.81 358 TYR A CA 1
ATOM 2899 C C . TYR A 1 358 ? -7.516 -15.688 19.453 1 92.81 358 TYR A C 1
ATOM 2901 O O . TYR A 1 358 ? -6.531 -15.633 20.188 1 92.81 358 TYR A O 1
ATOM 2909 N N . SER A 1 359 ? -8.164 -16.797 19.234 1 91.5 359 SER A N 1
ATOM 2910 C CA . SER A 1 359 ? -7.844 -18.016 19.984 1 91.5 359 SER A CA 1
ATOM 2911 C C . SER A 1 359 ? -6.48 -18.562 19.578 1 91.5 359 SER A C 1
ATOM 2913 O O . SER A 1 359 ? -5.781 -19.172 20.406 1 91.5 359 SER A O 1
ATOM 2915 N N . HIS A 1 360 ? -6.086 -18.281 18.344 1 89.75 360 HIS A N 1
ATOM 2916 C CA . HIS A 1 360 ? -4.805 -18.781 17.859 1 89.75 360 HIS A CA 1
ATOM 2917 C C . HIS A 1 360 ? -3.643 -18.109 18.578 1 89.75 360 HIS A C 1
ATOM 2919 O O . HIS A 1 360 ? -2.525 -18.625 18.594 1 89.75 360 HIS A O 1
ATOM 2925 N N . ARG A 1 361 ? -3.896 -16.953 19.203 1 89.69 361 ARG A N 1
ATOM 2926 C CA . ARG A 1 361 ? -2.842 -16.188 19.859 1 89.69 361 ARG A CA 1
ATOM 2927 C C . ARG A 1 361 ? -2.764 -16.516 21.344 1 89.69 361 ARG A C 1
ATOM 2929 O O . ARG A 1 361 ? -1.979 -15.914 22.078 1 89.69 361 ARG A O 1
ATOM 2936 N N . LYS A 1 362 ? -3.629 -17.453 21.812 1 92.38 362 LYS A N 1
ATOM 2937 C CA . LYS A 1 362 ? -3.693 -17.844 23.219 1 92.38 362 LYS A CA 1
ATOM 2938 C C . LYS A 1 362 ? -3.418 -19.328 23.391 1 92.38 362 LYS A C 1
ATOM 2940 O O . LYS A 1 362 ? -3.674 -20.125 22.484 1 92.38 362 LYS A O 1
ATOM 2945 N N . ASN A 1 363 ? -2.791 -19.719 24.531 1 92.62 363 ASN A N 1
ATOM 2946 C CA . ASN A 1 363 ? -2.693 -21.141 24.875 1 92.62 363 ASN A CA 1
ATOM 2947 C C . ASN A 1 363 ? -4.062 -21.812 24.875 1 92.62 363 ASN A C 1
ATOM 2949 O O . ASN A 1 363 ? -4.988 -21.344 25.547 1 92.62 363 ASN A O 1
ATOM 2953 N N . PRO A 1 364 ? -4.172 -22.859 24.156 1 92.69 364 PRO A N 1
ATOM 2954 C CA . PRO A 1 364 ? -5.465 -23.531 24.031 1 92.69 364 PRO A CA 1
ATOM 2955 C C . PRO A 1 364 ? -6.043 -23.938 25.391 1 92.69 364 PRO A C 1
ATOM 2957 O O . PRO A 1 364 ? -7.266 -23.969 25.562 1 92.69 364 PRO A O 1
ATOM 2960 N N . ASP A 1 365 ? -5.211 -24.219 26.359 1 94.31 365 ASP A N 1
ATOM 2961 C CA . ASP A 1 365 ? -5.656 -24.641 27.688 1 94.31 365 ASP A CA 1
ATOM 2962 C C . ASP A 1 365 ? -6.328 -23.5 28.438 1 94.31 365 ASP A C 1
ATOM 2964 O O . ASP A 1 365 ? -7.031 -23.719 29.422 1 94.31 365 ASP A O 1
ATOM 2968 N N . ASN A 1 366 ? -6.117 -22.328 27.922 1 95.56 366 ASN A N 1
ATOM 2969 C CA . ASN A 1 366 ? -6.652 -21.141 28.594 1 95.56 366 ASN A CA 1
ATOM 2970 C C . ASN A 1 366 ? -7.844 -20.562 27.844 1 95.56 366 ASN A C 1
ATOM 2972 O O . ASN A 1 366 ? -8.211 -19.406 28.047 1 95.56 366 ASN A O 1
ATOM 2976 N N . ILE A 1 367 ? -8.461 -21.359 26.984 1 96.06 367 ILE A N 1
ATOM 2977 C CA . ILE A 1 367 ? -9.617 -20.906 26.219 1 96.06 367 ILE A CA 1
ATOM 2978 C C . ILE A 1 367 ? -10.891 -21.516 26.797 1 96.06 367 ILE A C 1
ATOM 2980 O O . ILE A 1 367 ? -10.969 -22.734 26.984 1 96.06 367 ILE A O 1
ATOM 2984 N N . ILE A 1 368 ? -11.844 -20.719 27.156 1 97.38 368 ILE A N 1
ATOM 2985 C CA . ILE A 1 368 ? -13.188 -21.141 27.547 1 97.38 368 ILE A CA 1
ATOM 2986 C C . ILE A 1 368 ? -14.195 -20.719 26.484 1 97.38 368 ILE A C 1
ATOM 2988 O O . ILE A 1 368 ? -14.43 -19.516 26.281 1 97.38 368 ILE A O 1
ATOM 2992 N N . ALA A 1 369 ? -14.844 -21.719 25.812 1 96.75 369 ALA A N 1
ATOM 2993 C CA . ALA A 1 369 ? -15.641 -21.422 24.625 1 96.75 369 ALA A CA 1
ATOM 2994 C C . ALA A 1 369 ? -17.125 -21.656 24.891 1 96.75 369 ALA A C 1
ATOM 2996 O O . ALA A 1 369 ? -17.5 -22.641 25.516 1 96.75 369 ALA A O 1
ATOM 2997 N N . PHE A 1 370 ? -17.922 -20.688 24.5 1 97.62 370 PHE A N 1
ATOM 2998 C CA . PHE A 1 370 ? -19.359 -20.812 24.422 1 97.62 370 PHE A CA 1
ATOM 2999 C C . PHE A 1 370 ? -19.797 -21.25 23.031 1 97.62 370 PHE A C 1
ATOM 3001 O O . PHE A 1 370 ? -19.375 -20.672 22.031 1 97.62 370 PHE A O 1
ATOM 3008 N N . THR A 1 371 ? -20.641 -22.234 22.875 1 95.31 371 THR A N 1
ATOM 3009 C CA . THR A 1 371 ? -21.188 -22.688 21.609 1 95.31 371 THR A CA 1
ATOM 3010 C C . THR A 1 371 ? -22.719 -22.641 21.641 1 95.31 371 THR A C 1
ATOM 3012 O O . THR A 1 371 ? -23.344 -23.344 22.438 1 95.31 371 THR A O 1
ATOM 3015 N N . PRO A 1 372 ? -23.25 -21.844 20.75 1 94.81 372 PRO A N 1
ATOM 3016 C CA . PRO A 1 372 ? -24.703 -21.891 20.656 1 94.81 372 PRO A CA 1
ATOM 3017 C C . PRO A 1 372 ? -25.25 -23.266 20.312 1 94.81 372 PRO A C 1
ATOM 3019 O O . PRO A 1 372 ? -24.672 -23.969 19.469 1 94.81 372 PRO A O 1
ATOM 3022 N N . THR A 1 373 ? -26.375 -23.656 20.875 1 89.19 373 THR A N 1
ATOM 3023 C CA . THR A 1 373 ? -26.844 -25.031 20.734 1 89.19 373 THR A CA 1
ATOM 3024 C C . THR A 1 373 ? -27.969 -25.109 19.703 1 89.19 373 THR A C 1
ATOM 3026 O O . THR A 1 373 ? -28.406 -26.203 19.344 1 89.19 373 THR A O 1
ATOM 3029 N N . ASN A 1 374 ? -28.328 -24.016 19.156 1 93.12 374 ASN A N 1
ATOM 3030 C CA . ASN A 1 374 ? -29.406 -24.047 18.172 1 93.12 374 ASN A CA 1
ATOM 3031 C C . ASN A 1 374 ? -28.859 -24.094 16.734 1 93.12 374 ASN A C 1
ATOM 3033 O O . ASN A 1 374 ? -27.672 -23.875 16.516 1 93.12 374 ASN A O 1
ATOM 3037 N N . ASN A 1 375 ? -29.75 -24.297 15.742 1 89.38 375 ASN A N 1
ATOM 3038 C CA . ASN A 1 375 ? -29.328 -24.562 14.375 1 89.38 375 ASN A CA 1
ATOM 3039 C C . ASN A 1 375 ? -28.938 -23.266 13.648 1 89.38 375 ASN A C 1
ATOM 3041 O O . ASN A 1 375 ? -28.281 -23.312 12.609 1 89.38 375 ASN A O 1
ATOM 3045 N N . ASN A 1 376 ? -29.297 -22.188 14.188 1 94.81 376 ASN A N 1
ATOM 3046 C CA . ASN A 1 376 ? -28.984 -20.922 13.531 1 94.81 376 ASN A CA 1
ATOM 3047 C C . ASN A 1 376 ? -27.797 -20.219 14.18 1 94.81 376 ASN A C 1
ATOM 3049 O O . ASN A 1 376 ? -27.469 -19.078 13.828 1 94.81 376 ASN A O 1
ATOM 3053 N N . PHE A 1 377 ? -27.219 -20.906 15.18 1 96.19 377 PHE A N 1
ATOM 3054 C CA . PHE A 1 377 ? -26.078 -20.344 15.906 1 96.19 377 PHE A CA 1
ATOM 3055 C C . PHE A 1 377 ? -26.453 -18.984 16.516 1 96.19 377 PHE A C 1
ATOM 3057 O O . PHE A 1 377 ? -25.641 -18.062 16.547 1 96.19 377 PHE A O 1
ATOM 3064 N N . LYS A 1 378 ? -27.688 -18.812 16.875 1 97.31 378 LYS A N 1
ATOM 3065 C CA . LYS A 1 378 ? -28.188 -17.578 17.484 1 97.31 378 LYS A CA 1
ATOM 3066 C C . LYS A 1 378 ? -27.875 -17.531 18.984 1 97.31 378 LYS A C 1
ATOM 3068 O O . LYS A 1 378 ? -27.984 -18.547 19.672 1 97.31 378 LYS A O 1
ATOM 3073 N N . TYR A 1 379 ? -27.469 -16.438 19.5 1 98.06 379 TYR A N 1
ATOM 3074 C CA . TYR A 1 379 ? -27.234 -16.219 20.922 1 98.06 379 TYR A CA 1
ATOM 3075 C C . TYR A 1 379 ? -27.359 -14.734 21.266 1 98.06 379 TYR A C 1
ATOM 3077 O O . TYR A 1 379 ? -27.297 -13.875 20.391 1 98.06 379 TYR A O 1
ATOM 3085 N N . GLY A 1 380 ? -27.672 -14.438 22.516 1 97.81 380 GLY A N 1
ATOM 3086 C CA . GLY A 1 380 ? -27.734 -13.07 23.016 1 97.81 380 GLY A CA 1
ATOM 3087 C C . GLY A 1 380 ? -26.906 -12.852 24.266 1 97.81 380 GLY A C 1
ATOM 3088 O O . GLY A 1 380 ? -26.125 -13.727 24.656 1 97.81 380 GLY A O 1
ATOM 3089 N N . VAL A 1 381 ? -27.047 -11.711 24.844 1 97.88 381 VAL A N 1
ATOM 3090 C CA . VAL A 1 381 ? -26.25 -11.297 25.984 1 97.88 381 VAL A CA 1
ATOM 3091 C C . VAL A 1 381 ? -26.547 -12.18 27.188 1 97.88 381 VAL A C 1
ATOM 3093 O O . VAL A 1 381 ? -25.656 -12.523 27.969 1 97.88 381 VAL A O 1
ATOM 3096 N N . ASN A 1 382 ? -27.812 -12.547 27.312 1 98 382 ASN A N 1
ATOM 3097 C CA . ASN A 1 382 ? -28.203 -13.391 28.438 1 98 382 ASN A CA 1
ATOM 3098 C C . ASN A 1 382 ? -27.547 -14.766 28.375 1 98 382 ASN A C 1
ATOM 3100 O O . ASN A 1 382 ? -27.172 -15.328 29.391 1 98 382 ASN A O 1
ATOM 3104 N N . ASP A 1 383 ? -27.422 -15.297 27.188 1 98.31 383 ASP A N 1
ATOM 3105 C CA . ASP A 1 383 ? -26.734 -16.578 27.016 1 98.31 383 ASP A CA 1
ATOM 3106 C C . ASP A 1 383 ? -25.281 -16.469 27.422 1 98.31 383 ASP A C 1
ATOM 3108 O O . ASP A 1 383 ? -24.766 -17.359 28.125 1 98.31 383 ASP A O 1
ATOM 3112 N N . LEU A 1 384 ? -24.625 -15.422 27.062 1 98.56 384 LEU A N 1
ATOM 3113 C CA . LEU A 1 384 ? -23.203 -15.227 27.359 1 98.56 384 LEU A CA 1
ATOM 3114 C C . LEU A 1 384 ? -22.984 -15.016 28.844 1 98.56 384 LEU A C 1
ATOM 3116 O O . LEU A 1 384 ? -22.094 -15.633 29.438 1 98.56 384 LEU A O 1
ATOM 3120 N N . ILE A 1 385 ? -23.812 -14.172 29.438 1 98.31 385 ILE A N 1
ATOM 3121 C CA . ILE A 1 385 ? -23.672 -13.883 30.859 1 98.31 385 ILE A CA 1
ATOM 3122 C C . ILE A 1 385 ? -23.906 -15.156 31.672 1 98.31 385 ILE A C 1
ATOM 3124 O O . ILE A 1 385 ? -23.125 -15.477 32.562 1 98.31 385 ILE A O 1
ATOM 3128 N N . SER A 1 386 ? -24.953 -15.859 31.312 1 97.88 386 SER A N 1
ATOM 3129 C CA . SER A 1 386 ? -25.281 -17.094 32.031 1 97.88 386 SER A CA 1
ATOM 3130 C C . SER A 1 386 ? -24.141 -18.109 31.922 1 97.88 386 SER A C 1
ATOM 3132 O O . SER A 1 386 ? -23.828 -18.781 32.906 1 97.88 386 SER A O 1
ATOM 3134 N N . PHE A 1 387 ? -23.547 -18.188 30.828 1 98.12 387 PHE A N 1
ATOM 3135 C CA . PHE A 1 387 ? -22.5 -19.188 30.594 1 98.12 387 PHE A CA 1
ATOM 3136 C C . PHE A 1 387 ? -21.203 -18.797 31.297 1 98.12 387 PHE A C 1
ATOM 3138 O O . PHE A 1 387 ? -20.547 -19.625 31.906 1 98.12 387 PHE A O 1
ATOM 3145 N N . PHE A 1 388 ? -20.797 -17.547 31.234 1 98 388 PHE A N 1
ATOM 3146 C CA . PHE A 1 388 ? -19.469 -17.141 31.656 1 98 388 PHE A CA 1
ATOM 3147 C C . PHE A 1 388 ? -19.469 -16.703 33.125 1 98 388 PHE A C 1
ATOM 3149 O O . PHE A 1 388 ? -18.422 -16.5 33.719 1 98 388 PHE A O 1
ATOM 3156 N N . SER A 1 389 ? -20.625 -16.578 33.75 1 97 389 SER A N 1
ATOM 3157 C CA . SER A 1 389 ? -20.734 -16.047 35.094 1 97 389 SER A CA 1
ATOM 3158 C C . SER A 1 389 ? -19.984 -16.922 36.094 1 97 389 SER A C 1
ATOM 3160 O O . SER A 1 389 ? -19.5 -16.422 37.094 1 97 389 SER A O 1
ATOM 3162 N N . ASP A 1 390 ? -19.922 -18.188 35.906 1 95.75 390 ASP A N 1
ATOM 3163 C CA . ASP A 1 390 ? -19.266 -19.094 36.844 1 95.75 390 ASP A CA 1
ATOM 3164 C C . ASP A 1 390 ? -17.891 -19.531 36.312 1 95.75 390 ASP A C 1
ATOM 3166 O O . ASP A 1 390 ? -17.344 -20.531 36.781 1 95.75 390 ASP A O 1
ATOM 3170 N N . LYS A 1 391 ? -17.438 -18.875 35.281 1 96.06 391 LYS A N 1
ATOM 3171 C CA . LYS A 1 391 ? -16.141 -19.172 34.688 1 96.06 391 LYS A CA 1
ATOM 3172 C C . LYS A 1 391 ? -15.109 -18.109 35.062 1 96.06 391 LYS A C 1
ATOM 3174 O O . LYS A 1 391 ? -15.438 -16.938 35.188 1 96.06 391 LYS A O 1
ATOM 3179 N N . ASN A 1 392 ? -13.938 -18.484 35.344 1 94.31 392 ASN A N 1
ATOM 3180 C CA . ASN A 1 392 ? -12.844 -17.562 35.656 1 94.31 392 ASN A CA 1
ATOM 3181 C C . ASN A 1 392 ? -12.164 -17.062 34.406 1 94.31 392 ASN A C 1
ATOM 3183 O O . ASN A 1 392 ? -11.117 -17.562 34 1 94.31 392 ASN A O 1
ATOM 3187 N N . ILE A 1 393 ? -12.75 -16.016 33.781 1 95.62 393 ILE A N 1
ATOM 3188 C CA . ILE A 1 393 ? -12.164 -15.43 32.594 1 95.62 393 ILE A CA 1
ATOM 3189 C C . ILE A 1 393 ? -11.695 -14.008 32.875 1 95.62 393 ILE A C 1
ATOM 3191 O O . ILE A 1 393 ? -12.344 -13.281 33.625 1 95.62 393 ILE A O 1
ATOM 3195 N N . GLY A 1 394 ? -10.562 -13.641 32.312 1 94.69 394 GLY A N 1
ATOM 3196 C CA . GLY A 1 394 ? -10.055 -12.289 32.406 1 94.69 394 GLY A CA 1
ATOM 3197 C C . GLY A 1 394 ? -10.414 -11.414 31.234 1 94.69 394 GLY A C 1
ATOM 3198 O O . GLY A 1 394 ? -10.406 -10.188 31.344 1 94.69 394 GLY A O 1
ATOM 3199 N N . MET A 1 395 ? -10.688 -12.039 30.141 1 95.88 395 MET A N 1
ATOM 3200 C CA . MET A 1 395 ? -11 -11.359 28.891 1 95.88 395 MET A CA 1
ATOM 3201 C C . MET A 1 395 ? -12.094 -12.109 28.125 1 95.88 395 MET A C 1
ATOM 3203 O O . MET A 1 395 ? -12.125 -13.344 28.141 1 95.88 395 MET A O 1
ATOM 3207 N N . LEU A 1 396 ? -13.031 -11.398 27.578 1 97.44 396 LEU A N 1
ATOM 3208 C CA . LEU A 1 396 ? -14.102 -11.945 26.75 1 97.44 396 LEU A CA 1
ATOM 3209 C C . LEU A 1 396 ? -14.125 -11.281 25.375 1 97.44 396 LEU A C 1
ATOM 3211 O O . LEU A 1 396 ? -14.094 -10.047 25.281 1 97.44 396 LEU A O 1
ATOM 3215 N N . ILE A 1 397 ? -14.094 -12.125 24.297 1 97.88 397 ILE A N 1
ATOM 3216 C CA . ILE A 1 397 ? -14.141 -11.609 22.922 1 97.88 397 ILE A CA 1
ATOM 3217 C C . ILE A 1 397 ? -15.547 -11.766 22.359 1 97.88 397 ILE A C 1
ATOM 3219 O O . ILE A 1 397 ? -16.109 -12.859 22.375 1 97.88 397 ILE A O 1
ATOM 3223 N N . LEU A 1 398 ? -16.094 -10.719 21.891 1 98.38 398 LEU A N 1
ATOM 3224 C CA . LEU A 1 398 ? -17.359 -10.742 21.172 1 98.38 398 LEU A CA 1
ATOM 3225 C C . LEU A 1 398 ? -17.188 -10.172 19.766 1 98.38 398 LEU A C 1
ATOM 3227 O O . LEU A 1 398 ? -16.891 -8.992 19.594 1 98.38 398 LEU A O 1
ATOM 3231 N N . ILE A 1 399 ? -17.266 -10.992 18.766 1 98.38 399 ILE A N 1
ATOM 3232 C CA . ILE A 1 399 ? -17.344 -10.555 17.375 1 98.38 399 ILE A CA 1
ATOM 3233 C C . ILE A 1 399 ? -18.797 -10.312 17 1 98.38 399 ILE A C 1
ATOM 3235 O O . ILE A 1 399 ? -19.625 -11.227 17.062 1 98.38 399 ILE A O 1
ATOM 3239 N N . ASN A 1 400 ? -19.141 -9.055 16.641 1 98.5 400 ASN A N 1
ATOM 3240 C CA . ASN A 1 400 ? -20.531 -8.656 16.453 1 98.5 400 ASN A CA 1
ATOM 3241 C C . ASN A 1 400 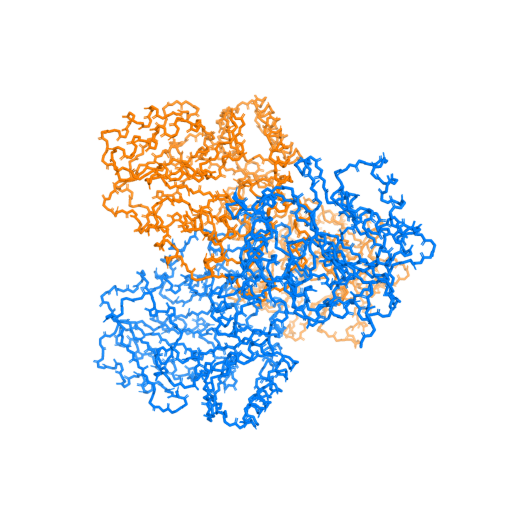? -20.688 -7.66 15.312 1 98.5 400 ASN A C 1
ATOM 3243 O O . ASN A 1 400 ? -20.344 -6.484 15.461 1 98.5 400 ASN A O 1
ATOM 3247 N N . PRO A 1 401 ? -21.234 -8.148 14.125 1 98.25 401 PRO A N 1
ATOM 3248 C CA . PRO A 1 401 ? -21.797 -9.461 13.812 1 98.25 401 PRO A CA 1
ATOM 3249 C C . PRO A 1 401 ? -20.75 -10.57 13.844 1 98.25 401 PRO A C 1
ATOM 3251 O O . PRO A 1 401 ? -19.594 -10.336 13.523 1 98.25 401 PRO A O 1
ATOM 3254 N N . ASP A 1 402 ? -21.25 -11.719 14.203 1 98.12 402 ASP A N 1
ATOM 3255 C CA . ASP A 1 402 ? -20.391 -12.883 14.383 1 98.12 402 ASP A CA 1
ATOM 3256 C C . ASP A 1 402 ? -19.906 -13.422 13.031 1 98.12 402 ASP A C 1
ATOM 3258 O O . ASP A 1 402 ? -20.609 -13.305 12.023 1 98.12 402 ASP A O 1
ATOM 3262 N N . ASN A 1 403 ? -18.719 -13.867 12.93 1 97.25 403 ASN A N 1
ATOM 3263 C CA . ASN A 1 403 ? -18.156 -14.625 11.812 1 97.25 403 ASN A CA 1
ATOM 3264 C C . ASN A 1 403 ? -17.859 -16.062 12.211 1 97.25 403 ASN A C 1
ATOM 3266 O O . ASN A 1 403 ? -16.953 -16.312 13.008 1 97.25 403 ASN A O 1
ATOM 3270 N N . PRO A 1 404 ? -18.672 -16.938 11.781 1 97.19 404 PRO A N 1
ATOM 3271 C CA . PRO A 1 404 ? -19.234 -16.906 10.43 1 97.19 404 PRO A CA 1
ATOM 3272 C C . PRO A 1 404 ? -20.766 -16.844 10.438 1 97.19 404 PRO A C 1
ATOM 3274 O O . PRO A 1 404 ? -21.391 -16.828 9.375 1 97.19 404 PRO A O 1
ATOM 3277 N N . SER A 1 405 ? -21.406 -16.797 11.586 1 97.31 405 SER A N 1
ATOM 3278 C CA . SER A 1 405 ? -22.859 -17.016 11.641 1 97.31 405 SER A CA 1
ATOM 3279 C C . SER A 1 405 ? -23.609 -15.781 11.18 1 97.31 405 SER A C 1
ATOM 3281 O O . SER A 1 405 ? -24.75 -15.883 10.719 1 97.31 405 SER A O 1
ATOM 3283 N N . GLY A 1 406 ? -23.031 -14.648 11.375 1 98.12 406 GLY A N 1
ATOM 3284 C CA . GLY A 1 406 ? -23.734 -13.406 11.078 1 98.12 406 GLY A CA 1
ATOM 3285 C C . GLY A 1 406 ? -24.656 -12.969 12.203 1 98.12 406 GLY A C 1
ATOM 3286 O O . GLY A 1 406 ? -25.359 -11.961 12.07 1 98.12 406 GLY A O 1
ATOM 3287 N N . ASN A 1 407 ? -24.594 -13.703 13.328 1 98.31 407 ASN A N 1
ATOM 3288 C CA . ASN A 1 407 ? -25.391 -13.336 14.492 1 98.31 407 ASN A CA 1
ATOM 3289 C C . ASN A 1 407 ? -25.062 -11.922 14.969 1 98.31 407 ASN A C 1
ATOM 3291 O O . ASN A 1 407 ? -23.906 -11.516 14.992 1 98.31 407 ASN A O 1
ATOM 3295 N N . TYR A 1 408 ? -26.141 -11.195 15.32 1 98.44 408 TYR A N 1
ATOM 3296 C CA . TYR A 1 408 ? -25.969 -9.812 15.75 1 98.44 408 TYR A CA 1
ATOM 3297 C C . TYR A 1 408 ? -26.703 -9.555 17.062 1 98.44 408 TYR A C 1
ATOM 3299 O O . TYR A 1 408 ? -27.844 -10.008 17.25 1 98.44 408 TYR A O 1
ATOM 3307 N N . ILE A 1 409 ? -26.031 -9 17.984 1 98.56 409 ILE A N 1
ATOM 3308 C CA . ILE A 1 409 ? -26.609 -8.531 19.234 1 98.56 409 ILE A CA 1
ATOM 3309 C C . ILE A 1 409 ? -26.719 -7.012 19.219 1 98.56 409 ILE A C 1
ATOM 3311 O O . ILE A 1 409 ? -25.734 -6.312 18.953 1 98.56 409 ILE A O 1
ATOM 3315 N N . CYS A 1 410 ? -27.891 -6.461 19.531 1 98.12 410 CYS A N 1
ATOM 3316 C CA . CYS A 1 410 ? -28.141 -5.023 19.484 1 98.12 410 CYS A CA 1
ATOM 3317 C C . CYS A 1 410 ? -27.234 -4.281 20.469 1 98.12 410 CYS A C 1
ATOM 3319 O O . CYS A 1 410 ? -26.859 -4.832 21.5 1 98.12 410 CYS A O 1
ATOM 3321 N N . LYS A 1 411 ? -26.953 -3.086 20.172 1 97.69 411 LYS A N 1
ATOM 3322 C CA . LYS A 1 411 ? -25.984 -2.238 20.859 1 97.69 411 LYS A CA 1
ATOM 3323 C C . LYS A 1 411 ? -26.297 -2.154 22.344 1 97.69 411 LYS A C 1
ATOM 3325 O O . LYS A 1 411 ? -25.406 -2.316 23.188 1 97.69 411 LYS A O 1
ATOM 3330 N N . ASN A 1 412 ? -27.531 -1.924 22.688 1 97.38 412 ASN A N 1
ATOM 3331 C CA . ASN A 1 412 ? -27.906 -1.774 24.078 1 97.38 412 ASN A CA 1
ATOM 3332 C C . ASN A 1 412 ? -27.656 -3.053 24.875 1 97.38 412 ASN A C 1
ATOM 3334 O O . ASN A 1 412 ? -27.297 -2.996 26.047 1 97.38 412 ASN A O 1
ATOM 3338 N N . ASP A 1 413 ? -27.906 -4.172 24.266 1 98.19 413 ASP A N 1
ATOM 3339 C CA . ASP A 1 413 ? -27.641 -5.453 24.906 1 98.19 413 ASP A CA 1
ATOM 3340 C C . ASP A 1 413 ? -26.141 -5.66 25.094 1 98.19 413 ASP A C 1
ATOM 3342 O O . ASP A 1 413 ? -25.703 -6.164 26.141 1 98.19 413 ASP A O 1
ATOM 3346 N N . VAL A 1 414 ? -25.359 -5.266 24.141 1 98.44 414 VAL A N 1
ATOM 3347 C CA . VAL A 1 414 ? -23.906 -5.391 24.266 1 98.44 414 VAL A CA 1
ATOM 3348 C C . VAL A 1 414 ? -23.406 -4.477 25.391 1 98.44 414 VAL A C 1
ATOM 3350 O O . VAL A 1 414 ? -22.469 -4.816 26.094 1 98.44 414 VAL A O 1
ATOM 3353 N N . LEU A 1 415 ? -24.016 -3.275 25.531 1 98 415 LEU A N 1
ATOM 3354 C CA . LEU A 1 415 ? -23.641 -2.379 26.625 1 98 415 LEU A CA 1
ATOM 3355 C C . LEU A 1 415 ? -23.938 -3.02 27.969 1 98 415 LEU A C 1
ATOM 3357 O O . LEU A 1 415 ? -23.203 -2.807 28.938 1 98 415 LEU A O 1
ATOM 3361 N N . ARG A 1 416 ? -25.031 -3.826 28.031 1 97.88 416 ARG A N 1
ATOM 3362 C CA . ARG A 1 416 ? -25.297 -4.59 29.25 1 97.88 416 ARG A CA 1
ATOM 3363 C C . ARG A 1 416 ? -24.203 -5.609 29.516 1 97.88 416 ARG A C 1
ATOM 3365 O O . ARG A 1 416 ? -23.812 -5.809 30.672 1 97.88 416 ARG A O 1
ATOM 3372 N N . LEU A 1 417 ? -23.766 -6.23 28.5 1 98.38 417 LEU A N 1
ATOM 3373 C CA . LEU A 1 417 ? -22.641 -7.16 28.625 1 98.38 417 LEU A CA 1
ATOM 3374 C C . LEU A 1 417 ? -21.391 -6.441 29.109 1 98.38 417 LEU A C 1
ATOM 3376 O O . LEU A 1 417 ? -20.656 -6.965 29.938 1 98.38 417 LEU A O 1
ATOM 3380 N N . ALA A 1 418 ? -21.141 -5.246 28.547 1 97.94 418 ALA A N 1
ATOM 3381 C CA . ALA A 1 418 ? -19.984 -4.449 28.938 1 97.94 418 ALA A CA 1
ATOM 3382 C C . ALA A 1 418 ? -20.047 -4.078 30.422 1 97.94 418 ALA A C 1
ATOM 3384 O O . ALA A 1 418 ? -19.031 -4.117 31.125 1 97.94 418 ALA A O 1
ATOM 3385 N N . LYS A 1 419 ? -21.203 -3.725 30.891 1 97.12 419 LYS A N 1
ATOM 3386 C CA . LYS A 1 419 ? -21.391 -3.393 32.281 1 97.12 419 LYS A CA 1
ATOM 3387 C C . LYS A 1 419 ? -21.141 -4.605 33.188 1 97.12 419 LYS A C 1
ATOM 3389 O O . LYS A 1 419 ? -20.484 -4.496 34.219 1 97.12 419 LYS A O 1
ATOM 3394 N N . TRP A 1 420 ? -21.703 -5.703 32.781 1 97.44 420 TRP A N 1
ATOM 3395 C CA . TRP A 1 420 ? -21.469 -6.945 33.5 1 97.44 420 TRP A CA 1
ATOM 3396 C C . TRP A 1 420 ? -19.969 -7.262 33.562 1 97.44 420 TRP A C 1
ATOM 3398 O O . TRP A 1 420 ? -19.469 -7.633 34.625 1 97.44 420 TRP A O 1
ATOM 3408 N N . ALA A 1 421 ? -19.297 -7.152 32.469 1 96.56 421 ALA A N 1
ATOM 3409 C CA . ALA A 1 421 ? -17.859 -7.406 32.406 1 96.56 421 ALA A CA 1
ATOM 3410 C C . ALA A 1 421 ? -17.109 -6.477 33.375 1 96.56 421 ALA A C 1
ATOM 3412 O O . ALA A 1 421 ? -16.219 -6.914 34.094 1 96.56 421 ALA A O 1
ATOM 3413 N N . ASP A 1 422 ? -17.5 -5.223 33.375 1 95 422 ASP A N 1
ATOM 3414 C CA . ASP A 1 422 ? -16.875 -4.234 34.25 1 95 422 ASP A CA 1
ATOM 3415 C C . ASP A 1 422 ? -17.047 -4.621 35.719 1 95 422 ASP A C 1
ATOM 3417 O O . ASP A 1 422 ? -16.094 -4.582 36.5 1 95 422 ASP A O 1
ATOM 3421 N N . ASN A 1 423 ? -18.219 -5.051 36.031 1 95.69 423 ASN A N 1
ATOM 3422 C CA . ASN A 1 423 ? -18.547 -5.414 37.406 1 95.69 423 ASN A CA 1
ATOM 3423 C C . ASN A 1 423 ? -17.766 -6.645 37.875 1 95.69 423 ASN A C 1
ATOM 3425 O O . ASN A 1 423 ? -17.609 -6.875 39.062 1 95.69 423 ASN A O 1
ATOM 3429 N N . ASN A 1 424 ? -17.297 -7.387 36.969 1 95.44 424 ASN A N 1
ATOM 3430 C CA . ASN A 1 424 ? -16.609 -8.633 37.281 1 95.44 424 ASN A CA 1
ATOM 3431 C C . ASN A 1 424 ? -15.133 -8.562 36.938 1 95.44 424 ASN A C 1
ATOM 3433 O O . ASN A 1 424 ? -14.461 -9.586 36.844 1 95.44 424 ASN A O 1
ATOM 3437 N N . ASP A 1 425 ? -14.641 -7.371 36.594 1 93 425 ASP A N 1
ATOM 3438 C CA . ASP A 1 425 ? -13.242 -7.105 36.281 1 93 425 ASP A CA 1
ATOM 3439 C C . ASP A 1 425 ? -12.789 -7.941 35.094 1 93 425 ASP A C 1
ATOM 3441 O O . ASP A 1 425 ? -11.734 -8.586 35.125 1 93 425 ASP A O 1
ATOM 3445 N N . ILE A 1 426 ? -13.648 -8.07 34.125 1 95.25 426 ILE A N 1
ATOM 3446 C CA . ILE A 1 426 ? -13.375 -8.75 32.844 1 95.25 426 ILE A CA 1
ATOM 3447 C C . ILE A 1 426 ? -13.188 -7.723 31.75 1 95.25 426 ILE A C 1
ATOM 3449 O O . ILE A 1 426 ? -13.977 -6.785 31.609 1 95.25 426 ILE A O 1
ATOM 3453 N N . THR A 1 427 ? -12.094 -7.789 30.984 1 95.88 427 THR A N 1
ATOM 3454 C CA . THR A 1 427 ? -11.93 -6.973 29.781 1 95.88 427 THR A CA 1
ATOM 3455 C C . THR A 1 427 ? -12.797 -7.492 28.641 1 95.88 427 THR A C 1
ATOM 3457 O O . THR A 1 427 ? -12.734 -8.672 28.297 1 95.88 427 THR A O 1
ATOM 3460 N N . LEU A 1 428 ? -13.633 -6.672 28.109 1 97.62 428 LEU A N 1
ATOM 3461 C CA . LEU A 1 428 ? -14.477 -7.055 26.984 1 97.62 428 LEU A CA 1
ATOM 3462 C C . LEU A 1 428 ? -13.93 -6.484 25.672 1 97.62 428 LEU A C 1
ATOM 3464 O O . LEU A 1 428 ? -13.766 -5.27 25.547 1 97.62 428 LEU A O 1
ATOM 3468 N N . ILE A 1 429 ? -13.609 -7.324 24.734 1 97.94 429 ILE A N 1
ATOM 3469 C CA . ILE A 1 429 ? -13.242 -6.914 23.391 1 97.94 429 ILE A CA 1
ATOM 3470 C C . ILE A 1 429 ? -14.445 -7.078 22.453 1 97.94 429 ILE A C 1
ATOM 3472 O O . ILE A 1 429 ? -15.016 -8.164 22.359 1 97.94 429 ILE A O 1
ATOM 3476 N N . VAL A 1 430 ? -14.852 -6.043 21.859 1 98.56 430 VAL A N 1
ATOM 3477 C CA . VAL A 1 430 ? -15.891 -6.094 20.828 1 98.56 430 VAL A CA 1
ATOM 3478 C C . VAL A 1 430 ? -15.266 -5.848 19.453 1 98.56 430 VAL A C 1
ATOM 3480 O O . VAL A 1 430 ? -14.805 -4.742 19.172 1 98.56 430 VAL A O 1
ATOM 3483 N N . ASP A 1 431 ? -15.18 -6.891 18.703 1 98.62 431 ASP A N 1
ATOM 3484 C CA . ASP A 1 431 ? -14.781 -6.777 17.297 1 98.62 431 ASP A CA 1
ATOM 3485 C C . ASP A 1 431 ? -15.977 -6.426 16.406 1 98.62 431 ASP A C 1
ATOM 3487 O O . ASP A 1 431 ? -16.828 -7.277 16.141 1 98.62 431 ASP A O 1
ATOM 3491 N N . GLU A 1 432 ? -16.016 -5.176 16 1 98.56 432 GLU A N 1
ATOM 3492 C CA . GLU A 1 432 ? -17.172 -4.719 15.242 1 98.56 432 GLU A CA 1
ATOM 3493 C C . GLU A 1 432 ? -16.828 -4.539 13.766 1 98.56 432 GLU A C 1
ATOM 3495 O O . GLU A 1 432 ? -17.359 -3.639 13.102 1 98.56 432 GLU A O 1
ATOM 3500 N N . SER A 1 433 ? -15.93 -5.422 13.211 1 98.25 433 SER A N 1
ATOM 3501 C CA . SER A 1 433 ? -15.414 -5.352 11.844 1 98.25 433 SER A CA 1
ATOM 3502 C C . SER A 1 433 ? -16.547 -5.445 10.828 1 98.25 433 SER A C 1
ATOM 3504 O O . SER A 1 433 ? -16.391 -4.992 9.688 1 98.25 433 SER A O 1
ATOM 3506 N N . PHE A 1 434 ? -17.75 -5.973 11.195 1 98.44 434 PHE A N 1
ATOM 3507 C CA . PHE A 1 434 ? -18.828 -6.164 10.242 1 98.44 434 PHE A CA 1
ATOM 3508 C C . PHE A 1 434 ? -20.047 -5.316 10.617 1 98.44 434 PHE A C 1
ATOM 3510 O O . PHE A 1 434 ? -21.109 -5.441 10.008 1 98.44 434 PHE A O 1
ATOM 3517 N N . VAL A 1 435 ? -19.906 -4.402 11.516 1 98.31 435 VAL A N 1
ATOM 3518 C CA . VAL A 1 435 ? -21.047 -3.748 12.164 1 98.31 435 VAL A CA 1
ATOM 3519 C C . VAL A 1 435 ? -21.75 -2.828 11.164 1 98.31 435 VAL A C 1
ATOM 3521 O O . VAL A 1 435 ? -22.953 -2.607 11.258 1 98.31 435 VAL A O 1
ATOM 3524 N N . ASP A 1 436 ? -21.031 -2.344 10.18 1 97.88 436 ASP A N 1
ATOM 3525 C CA . ASP A 1 436 ? -21.594 -1.383 9.227 1 97.88 436 ASP A CA 1
ATOM 3526 C C . ASP A 1 436 ? -22.641 -2.035 8.328 1 97.88 436 ASP A C 1
ATOM 3528 O O . ASP A 1 436 ? -23.438 -1.343 7.695 1 97.88 436 ASP A O 1
ATOM 3532 N N . PHE A 1 437 ? -22.625 -3.33 8.297 1 98.19 437 PHE A N 1
ATOM 3533 C CA . PHE A 1 437 ? -23.5 -4.039 7.371 1 98.19 437 PHE A CA 1
ATOM 3534 C C . PHE A 1 437 ? -24.859 -4.285 7.996 1 98.19 437 PHE A C 1
ATOM 3536 O O . PHE A 1 437 ? -25.812 -4.633 7.301 1 98.19 437 PHE A O 1
ATOM 3543 N N . GLU A 1 438 ? -24.969 -4.184 9.344 1 97.62 438 GLU A N 1
ATOM 3544 C CA . GLU A 1 438 ? -26.219 -4.535 10.008 1 97.62 438 GLU A CA 1
ATOM 3545 C C . GLU A 1 438 ? -27.328 -3.553 9.648 1 97.62 438 GLU A C 1
ATOM 3547 O O . GLU A 1 438 ? -27.062 -2.4 9.305 1 97.62 438 GLU A O 1
ATOM 3552 N N . ASP A 1 439 ? -28.547 -3.979 9.617 1 96.5 439 ASP A N 1
ATOM 3553 C CA . ASP A 1 439 ? -29.656 -3.102 9.258 1 96.5 439 ASP A CA 1
ATOM 3554 C C . ASP A 1 439 ? -30.781 -3.186 10.281 1 96.5 439 ASP A C 1
ATOM 3556 O O . ASP A 1 439 ? -31.953 -3.07 9.922 1 96.5 439 ASP A O 1
ATOM 3560 N N . ILE A 1 440 ? -30.484 -3.418 11.508 1 95.88 440 ILE A N 1
ATOM 3561 C CA . ILE A 1 440 ? -31.469 -3.607 12.562 1 95.88 440 ILE A CA 1
ATOM 3562 C C . ILE A 1 440 ? -31.656 -2.299 13.328 1 95.88 440 ILE A C 1
ATOM 3564 O O . ILE A 1 440 ? -32.781 -2.002 13.789 1 95.88 440 ILE A O 1
ATOM 3568 N N . GLU A 1 441 ? -30.578 -1.575 13.547 1 96.25 441 GLU A N 1
ATOM 3569 C CA . GLU A 1 441 ? -30.672 -0.358 14.344 1 96.25 441 GLU A CA 1
ATOM 3570 C C . GLU A 1 441 ? -29.828 0.764 13.75 1 96.25 441 GLU A C 1
ATOM 3572 O O . GLU A 1 441 ? -29.016 0.525 12.859 1 96.25 441 GLU A O 1
ATOM 3577 N N . GLU A 1 442 ? -30.172 1.912 14.281 1 92.94 442 GLU A N 1
ATOM 3578 C CA . GLU A 1 442 ? -29.422 3.088 13.859 1 92.94 442 GLU A CA 1
ATOM 3579 C C . GLU A 1 442 ? -28.156 3.258 14.68 1 92.94 442 GLU A C 1
ATOM 3581 O O . GLU A 1 442 ? -28.109 2.902 15.859 1 92.94 442 GLU A O 1
ATOM 3586 N N . ASN A 1 443 ? -27.078 3.654 14.188 1 93.12 443 ASN A N 1
ATOM 3587 C CA . ASN A 1 443 ? -25.797 3.973 14.82 1 93.12 443 ASN A CA 1
ATOM 3588 C C . ASN A 1 443 ? -25.266 2.797 15.633 1 93.12 443 ASN A C 1
ATOM 3590 O O . ASN A 1 443 ? -25.047 2.918 16.844 1 93.12 443 ASN A O 1
ATOM 3594 N N . PRO A 1 444 ? -24.984 1.685 15.109 1 96.88 444 PRO A N 1
ATOM 3595 C CA . PRO A 1 444 ? -24.641 0.438 15.797 1 96.88 444 PRO A CA 1
ATOM 3596 C C . PRO A 1 444 ? -23.203 0.444 16.344 1 96.88 444 PRO A C 1
ATOM 3598 O O . PRO A 1 444 ? -22.875 -0.375 17.203 1 96.88 444 PRO A O 1
ATOM 3601 N N . SER A 1 445 ? -22.375 1.311 15.945 1 97.62 445 SER A N 1
ATOM 3602 C CA . SER A 1 445 ? -20.953 1.24 16.281 1 97.62 445 SER A CA 1
ATOM 3603 C C . SER A 1 445 ? -20.703 1.68 17.719 1 97.62 445 SER A C 1
ATOM 3605 O O . SER A 1 445 ? -21.391 2.557 18.234 1 97.62 445 SER A O 1
ATOM 3607 N N . PHE A 1 446 ? -19.672 1.083 18.312 1 97.81 446 PHE A N 1
ATOM 3608 C CA . PHE A 1 446 ? -19.25 1.439 19.656 1 97.81 446 PHE A CA 1
ATOM 3609 C C . PHE A 1 446 ? -18.109 2.449 19.609 1 97.81 446 PHE A C 1
ATOM 3611 O O . PHE A 1 446 ? -17.688 2.973 20.641 1 97.81 446 PHE A O 1
ATOM 3618 N N . LEU A 1 447 ? -17.609 2.77 18.438 1 97.38 447 LEU A N 1
ATOM 3619 C CA . LEU A 1 447 ? -16.656 3.852 18.266 1 97.38 447 LEU A CA 1
ATOM 3620 C C . LEU A 1 447 ? -17.328 5.211 18.438 1 97.38 447 LEU A C 1
ATOM 3622 O O . LEU A 1 447 ? -17.609 5.898 17.453 1 97.38 447 LEU A O 1
ATOM 3626 N N . ASN A 1 448 ? -17.547 5.477 19.594 1 96.19 448 ASN A N 1
ATOM 3627 C CA . ASN A 1 448 ? -18.234 6.656 20.109 1 96.19 448 ASN A CA 1
ATOM 3628 C C . ASN A 1 448 ? -17.578 7.184 21.375 1 96.19 448 ASN A C 1
ATOM 3630 O O . ASN A 1 448 ? -17.297 6.414 22.297 1 96.19 448 ASN A O 1
ATOM 3634 N N . GLN A 1 449 ? -17.328 8.438 21.422 1 96.31 449 GLN A N 1
ATOM 3635 C CA . GLN A 1 449 ? -16.547 9.031 22.5 1 96.31 449 GLN A CA 1
ATOM 3636 C C . GLN A 1 449 ? -17.203 8.781 23.859 1 96.31 449 GLN A C 1
ATOM 3638 O O . GLN A 1 449 ? -16.531 8.43 24.828 1 96.31 449 GLN A O 1
ATOM 3643 N N . GLU A 1 450 ? -18.516 8.945 23.922 1 95.88 450 GLU A N 1
ATOM 3644 C CA . GLU A 1 450 ? -19.234 8.766 25.172 1 95.88 450 GLU A CA 1
ATOM 3645 C C . GLU A 1 450 ? -19.188 7.316 25.641 1 95.88 450 GLU A C 1
ATOM 3647 O O . GLU A 1 450 ? -18.984 7.047 26.828 1 95.88 450 GLU A O 1
ATOM 3652 N N . ILE A 1 451 ? -19.328 6.414 24.734 1 96.62 451 ILE A N 1
ATOM 3653 C CA . ILE A 1 451 ? -19.297 4.992 25.062 1 96.62 451 ILE A CA 1
ATOM 3654 C C . ILE A 1 451 ? -17.906 4.609 25.578 1 96.62 451 ILE A C 1
ATOM 3656 O O . ILE A 1 451 ? -17.781 3.969 26.625 1 96.62 451 ILE A O 1
ATOM 3660 N N . LEU A 1 452 ? -16.875 5.008 24.875 1 96.25 452 LEU A N 1
ATOM 3661 C CA . LEU A 1 452 ? -15.516 4.688 25.312 1 96.25 452 LEU A CA 1
ATOM 3662 C C . LEU A 1 452 ? -15.234 5.23 26.703 1 96.25 452 LEU A C 1
ATOM 3664 O O . LEU A 1 452 ? -14.617 4.555 27.531 1 96.25 452 LEU A O 1
ATOM 3668 N N . THR A 1 453 ? -15.719 6.41 26.984 1 95.25 453 THR A N 1
ATOM 3669 C CA . THR A 1 453 ? -15.477 7.07 28.266 1 95.25 453 THR A CA 1
ATOM 3670 C C . THR A 1 453 ? -16.203 6.344 29.391 1 95.25 453 THR A C 1
ATOM 3672 O O . THR A 1 453 ? -15.672 6.203 30.484 1 95.25 453 THR A O 1
ATOM 3675 N N . ASN A 1 454 ? -17.359 5.84 29.156 1 94.75 454 ASN A N 1
ATOM 3676 C CA . ASN A 1 454 ? -18.234 5.277 30.188 1 94.75 454 ASN A CA 1
ATOM 3677 C C . ASN A 1 454 ? -17.906 3.811 30.469 1 94.75 454 ASN A C 1
ATOM 3679 O O . ASN A 1 454 ? -18.328 3.256 31.484 1 94.75 454 ASN A O 1
ATOM 3683 N N . TYR A 1 455 ? -17.156 3.166 29.641 1 94.38 455 TYR A N 1
ATOM 3684 C CA . TYR A 1 455 ? -16.812 1.757 29.797 1 94.38 455 TYR A CA 1
ATOM 3685 C C . TYR A 1 455 ? -15.305 1.546 29.688 1 94.38 455 TYR A C 1
ATOM 3687 O O . TYR A 1 455 ? -14.812 1.122 28.641 1 94.38 455 TYR A O 1
ATOM 3695 N N . PRO A 1 456 ? -14.594 1.717 30.734 1 90.06 456 PRO A N 1
ATOM 3696 C CA . PRO A 1 456 ? -13.133 1.727 30.688 1 90.06 456 PRO A CA 1
ATOM 3697 C C . PRO A 1 456 ? -12.539 0.362 30.328 1 90.06 456 PRO A C 1
ATOM 3699 O O . PRO A 1 456 ? -11.414 0.281 29.844 1 90.06 456 PRO A O 1
ATOM 3702 N N . ASN A 1 457 ? -13.312 -0.77 30.578 1 93.12 457 ASN A N 1
ATOM 3703 C CA . ASN A 1 457 ? -12.789 -2.104 30.297 1 93.12 457 ASN A CA 1
ATOM 3704 C C . ASN A 1 457 ? -13.227 -2.598 28.906 1 93.12 457 ASN A C 1
ATOM 3706 O O . ASN A 1 457 ? -12.992 -3.756 28.562 1 93.12 457 ASN A O 1
ATOM 3710 N N . LEU A 1 458 ? -13.797 -1.712 28.172 1 97.19 458 LEU A N 1
ATOM 3711 C CA . LEU A 1 458 ? -14.242 -2.035 26.828 1 97.19 458 LEU A CA 1
ATOM 3712 C C . LEU A 1 458 ? -13.164 -1.699 25.797 1 97.19 458 LEU A C 1
ATOM 3714 O O . LEU A 1 458 ? -12.586 -0.61 25.828 1 97.19 458 LEU A O 1
ATOM 3718 N N . ILE A 1 459 ? -12.789 -2.637 24.953 1 98.06 459 ILE A N 1
ATOM 3719 C CA . ILE A 1 459 ? -11.875 -2.445 23.828 1 98.06 459 ILE A CA 1
ATOM 3720 C C . ILE A 1 459 ? -12.609 -2.719 22.516 1 98.06 459 ILE A C 1
ATOM 3722 O O . ILE A 1 459 ? -13.25 -3.76 22.359 1 98.06 459 ILE A O 1
ATOM 3726 N N . ILE A 1 460 ? -12.547 -1.758 21.594 1 98.69 460 ILE A N 1
ATOM 3727 C CA . ILE A 1 460 ? -13.18 -1.914 20.297 1 98.69 460 ILE A CA 1
ATOM 3728 C C . ILE A 1 460 ? -12.117 -2.211 19.234 1 98.69 460 ILE A C 1
ATOM 3730 O O . ILE A 1 460 ? -11.102 -1.524 19.156 1 98.69 460 ILE A O 1
ATOM 3734 N N . VAL A 1 461 ? -12.305 -3.256 18.453 1 98.5 461 VAL A N 1
ATOM 3735 C CA . VAL A 1 461 ? -11.461 -3.58 17.312 1 98.5 461 VAL A CA 1
ATOM 3736 C C . VAL A 1 461 ? -12.281 -3.488 16.031 1 98.5 461 VAL A C 1
ATOM 3738 O O . VAL A 1 461 ? -13.438 -3.922 15.984 1 98.5 461 VAL A O 1
ATOM 3741 N N . LYS A 1 462 ? -11.734 -2.889 15.008 1 98.5 462 LYS A N 1
ATOM 3742 C CA . LYS A 1 462 ? -12.445 -2.736 13.742 1 98.5 462 LYS A CA 1
ATOM 3743 C C . LYS A 1 462 ? -11.5 -2.861 12.555 1 98.5 462 LYS A C 1
ATOM 3745 O O . LYS A 1 462 ? -10.492 -2.154 12.484 1 98.5 462 LYS A O 1
ATOM 3750 N N . SER A 1 463 ? -11.812 -3.725 11.664 1 97.5 463 SER A N 1
ATOM 3751 C CA . SER A 1 463 ? -11.078 -3.85 10.406 1 97.5 463 SER A CA 1
ATOM 3752 C C . SER A 1 463 ? -11.508 -2.777 9.406 1 97.5 463 SER A C 1
ATOM 3754 O O . SER A 1 463 ? -12.688 -2.457 9.297 1 97.5 463 SER A O 1
ATOM 3756 N N . ILE A 1 464 ? -10.562 -2.111 8.695 1 96.75 464 ILE A N 1
ATOM 3757 C CA . ILE A 1 464 ? -10.859 -1.195 7.602 1 96.75 464 ILE A CA 1
ATOM 3758 C C . ILE A 1 464 ? -10.773 -1.941 6.27 1 96.75 464 ILE A C 1
ATOM 3760 O O . ILE A 1 464 ? -10.977 -1.35 5.207 1 96.75 464 ILE A O 1
ATOM 3764 N N . SER A 1 465 ? -10.727 -3.275 6.246 1 92.69 465 SER A N 1
ATOM 3765 C CA . SER A 1 465 ? -10.602 -4.102 5.051 1 92.69 465 SER A CA 1
ATOM 3766 C C . SER A 1 465 ? -11.969 -4.504 4.512 1 92.69 465 SER A C 1
ATOM 3768 O O . SER A 1 465 ? -12.141 -4.691 3.307 1 92.69 465 SER A O 1
ATOM 3770 N N . LYS A 1 466 ? -13.016 -4.594 5.426 1 97.06 466 LYS A N 1
ATOM 3771 C CA . LYS A 1 466 ? -14.266 -5.277 5.105 1 97.06 466 LYS A CA 1
ATOM 3772 C C . LYS A 1 466 ? -15.289 -4.305 4.535 1 97.06 466 LYS A C 1
ATOM 3774 O O . LYS A 1 466 ? -15.375 -4.125 3.318 1 97.06 466 LYS A O 1
ATOM 3779 N N . SER A 1 467 ? -15.906 -3.494 5.41 1 97.38 467 SER A N 1
ATOM 3780 C CA . SER A 1 467 ? -16.938 -2.564 4.961 1 97.38 467 SER A CA 1
ATOM 3781 C C . SER A 1 467 ? -16.344 -1.436 4.129 1 97.38 467 SER A C 1
ATOM 3783 O O . SER A 1 467 ? -17 -0.903 3.234 1 97.38 467 SER A O 1
ATOM 3785 N N . PHE A 1 468 ? -15.047 -1.149 4.359 1 97.25 468 PHE A N 1
ATOM 3786 C CA . PHE A 1 468 ? -14.398 -0.054 3.646 1 97.25 468 PHE A CA 1
ATOM 3787 C C . PHE A 1 468 ? -13.844 -0.532 2.312 1 97.25 468 PHE A C 1
ATOM 3789 O O . PHE A 1 468 ? -13.414 0.278 1.486 1 97.25 468 PHE A O 1
ATOM 3796 N N . GLY A 1 469 ? -13.758 -1.831 2.066 1 97.75 469 GLY A N 1
ATOM 3797 C CA . GLY A 1 469 ? -13.516 -2.416 0.757 1 97.75 469 GLY A CA 1
ATOM 3798 C C . GLY A 1 469 ? -12.07 -2.277 0.301 1 97.75 469 GLY A C 1
ATOM 3799 O O . GLY A 1 469 ? -11.797 -2.268 -0.9 1 97.75 469 GLY A O 1
ATOM 3800 N N . VAL A 1 470 ? -11.094 -2.094 1.24 1 98.31 470 VAL A N 1
ATOM 3801 C CA . VAL A 1 470 ? -9.719 -1.846 0.832 1 98.31 470 VAL A CA 1
ATOM 3802 C C . VAL A 1 470 ? -8.773 -2.789 1.58 1 98.31 470 VAL A C 1
ATOM 3804 O O . VAL A 1 470 ? -7.809 -2.346 2.203 1 98.31 470 VAL A O 1
ATOM 3807 N N . PRO A 1 471 ? -9 -4.141 1.443 1 98.19 471 PRO A N 1
ATOM 3808 C CA . PRO A 1 471 ? -8.148 -5.078 2.182 1 98.19 471 PRO A CA 1
ATOM 3809 C C . PRO A 1 471 ? -6.68 -4.973 1.793 1 98.19 471 PRO A C 1
ATOM 3811 O O . PRO A 1 471 ? -5.801 -5.309 2.592 1 98.19 471 PRO A O 1
ATOM 3814 N N . GLY A 1 472 ? -6.406 -4.461 0.622 1 98.44 472 GLY A N 1
ATOM 3815 C CA . GLY A 1 472 ? -5.039 -4.367 0.135 1 98.44 472 GLY A CA 1
ATOM 3816 C C . GLY A 1 472 ? -4.207 -3.346 0.889 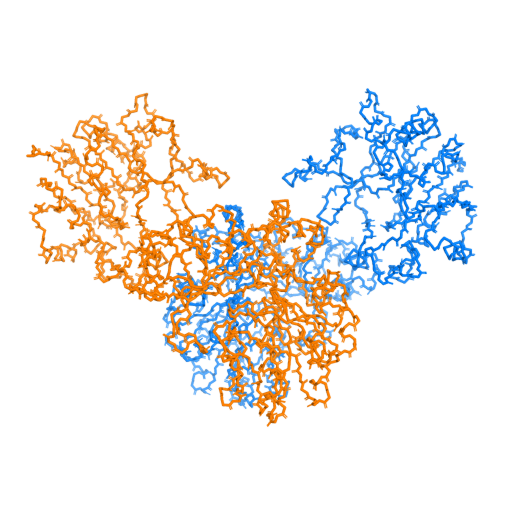1 98.44 472 GLY A C 1
ATOM 3817 O O . GLY A 1 472 ? -2.979 -3.35 0.799 1 98.44 472 GLY A O 1
ATOM 3818 N N . LEU A 1 473 ? -4.812 -2.412 1.606 1 98.5 473 LEU A N 1
ATOM 3819 C CA . LEU A 1 473 ? -4.105 -1.361 2.328 1 98.5 473 LEU A CA 1
ATOM 3820 C C . LEU A 1 473 ? -3.631 -1.862 3.688 1 98.5 473 LEU A C 1
ATOM 3822 O O . LEU A 1 473 ? -2.723 -1.279 4.289 1 98.5 473 LEU A O 1
ATOM 3826 N N . ARG A 1 474 ? -4.289 -2.908 4.207 1 97.88 474 ARG A N 1
ATOM 3827 C CA . ARG A 1 474 ? -3.969 -3.48 5.508 1 97.88 474 ARG A CA 1
ATOM 3828 C C . ARG A 1 474 ? -4.098 -2.438 6.613 1 97.88 474 ARG A C 1
ATOM 3830 O O . ARG A 1 474 ? -3.104 -2.045 7.227 1 97.88 474 ARG A O 1
ATOM 3837 N N . LEU A 1 475 ? -5.316 -2.098 6.965 1 98.31 475 LEU A N 1
ATOM 3838 C CA . LEU A 1 475 ? -5.59 -1.127 8.016 1 98.31 475 LEU A CA 1
ATOM 3839 C C . LEU A 1 475 ? -6.562 -1.698 9.047 1 98.31 475 LEU A C 1
ATOM 3841 O O . LEU A 1 475 ? -7.492 -2.424 8.688 1 98.31 475 LEU A O 1
ATOM 3845 N N . GLY A 1 476 ? -6.371 -1.457 10.266 1 98.19 476 GLY A N 1
ATOM 3846 C CA . GLY A 1 476 ? -7.254 -1.772 11.383 1 98.19 476 GLY A CA 1
ATOM 3847 C C . GLY A 1 476 ? -7.164 -0.766 12.508 1 98.19 476 GLY A C 1
ATOM 3848 O O . GLY A 1 476 ? -6.242 0.05 12.555 1 98.19 476 GLY A O 1
ATOM 3849 N N . ILE A 1 477 ? -8.188 -0.813 13.367 1 97.75 477 ILE A N 1
ATOM 3850 C CA . ILE A 1 477 ? -8.258 0.155 14.461 1 97.75 477 ILE A CA 1
ATOM 3851 C C . ILE A 1 477 ? -8.531 -0.569 15.773 1 97.75 477 ILE A C 1
ATOM 3853 O O . ILE A 1 477 ? -9.234 -1.586 15.797 1 97.75 477 ILE A O 1
ATOM 3857 N N . LEU A 1 478 ? -7.93 -0.082 16.781 1 98.44 478 LEU A N 1
ATOM 3858 C CA . LEU A 1 478 ? -8.242 -0.434 18.172 1 98.44 478 LEU A CA 1
ATOM 3859 C C . LEU A 1 478 ? -8.5 0.816 19 1 98.44 478 LEU A C 1
ATOM 3861 O O . LEU A 1 478 ? -7.762 1.801 18.891 1 98.44 478 LEU A O 1
ATOM 3865 N N . ALA A 1 479 ? -9.578 0.898 19.719 1 98.56 479 ALA A N 1
ATOM 3866 C CA . ALA A 1 479 ? -9.914 2.053 20.562 1 98.56 479 ALA A CA 1
ATOM 3867 C C . ALA A 1 479 ? -10.328 1.618 21.953 1 98.56 479 ALA A C 1
ATOM 3869 O O . ALA A 1 479 ? -10.992 0.595 22.125 1 98.56 479 ALA A O 1
ATOM 3870 N N . SER A 1 480 ? -9.938 2.316 22.984 1 97.94 480 SER A N 1
ATOM 3871 C CA . SER A 1 480 ? -10.258 2.039 24.375 1 97.94 480 SER A CA 1
ATOM 3872 C C . SER A 1 480 ? -10.008 3.262 25.25 1 97.94 480 SER A C 1
ATOM 3874 O O . SER A 1 480 ? -9.266 4.168 24.859 1 97.94 480 SER A O 1
ATOM 3876 N N . ASN A 1 481 ? -10.672 3.309 26.375 1 96.62 481 ASN A N 1
ATOM 3877 C CA . ASN A 1 481 ? -10.391 4.344 27.359 1 96.62 481 ASN A CA 1
ATOM 3878 C C . ASN A 1 481 ? -9.258 3.936 28.297 1 96.62 481 ASN A C 1
ATOM 3880 O O . ASN A 1 481 ? -8.797 4.734 29.109 1 96.62 481 ASN A O 1
ATOM 3884 N N . ASN A 1 482 ? -8.859 2.697 28.234 1 95.12 482 ASN A N 1
ATOM 3885 C CA . ASN A 1 482 ? -7.641 2.293 28.922 1 95.12 482 ASN A CA 1
ATOM 3886 C C . ASN A 1 482 ? -6.398 2.852 28.234 1 95.12 482 ASN A C 1
ATOM 3888 O O . ASN A 1 482 ? -5.742 2.152 27.469 1 95.12 482 ASN A O 1
ATOM 3892 N N . LEU A 1 483 ? -6.035 4.059 28.594 1 96.38 483 LEU A N 1
ATOM 3893 C CA . LEU A 1 483 ? -5.004 4.816 27.906 1 96.38 483 LEU A CA 1
ATOM 3894 C C . LEU A 1 483 ? -3.646 4.133 28.031 1 96.38 483 LEU A C 1
ATOM 3896 O O . LEU A 1 483 ? -2.83 4.184 27.109 1 96.38 483 LEU A O 1
ATOM 3900 N N . LYS A 1 484 ? -3.385 3.502 29.172 1 95.12 484 LYS A N 1
ATOM 3901 C CA . LYS A 1 484 ? -2.137 2.77 29.359 1 95.12 484 LYS A CA 1
ATOM 3902 C C . LYS A 1 484 ? -2.016 1.62 28.359 1 95.12 484 LYS A C 1
ATOM 3904 O O . LYS A 1 484 ? -0.943 1.387 27.797 1 95.12 484 LYS A O 1
ATOM 3909 N N . LEU A 1 485 ? -3.127 0.955 28.203 1 95 485 LEU A N 1
ATOM 3910 C CA . LEU A 1 485 ? -3.164 -0.146 27.25 1 95 485 LEU A CA 1
ATOM 3911 C C . LEU A 1 485 ? -2.93 0.359 25.828 1 95 485 LEU A C 1
ATOM 3913 O O . LEU A 1 485 ? -2.143 -0.224 25.078 1 95 485 LEU A O 1
ATOM 3917 N N . VAL A 1 486 ? -3.6 1.414 25.422 1 96.62 486 VAL A N 1
ATOM 3918 C CA . VAL A 1 486 ? -3.475 1.974 24.078 1 96.62 486 VAL A CA 1
ATOM 3919 C C . VAL A 1 486 ? -2.037 2.43 23.828 1 96.62 486 VAL A C 1
ATOM 3921 O O . VAL A 1 486 ? -1.463 2.162 22.781 1 96.62 486 VAL A O 1
ATOM 3924 N N . ASP A 1 487 ? -1.48 3.062 24.812 1 96.25 487 ASP A N 1
ATOM 3925 C CA . ASP A 1 487 ? -0.097 3.518 24.719 1 96.25 487 ASP A CA 1
ATOM 3926 C C . ASP A 1 487 ? 0.86 2.338 24.562 1 96.25 487 ASP A C 1
ATOM 3928 O O . ASP A 1 487 ? 1.834 2.414 23.812 1 96.25 487 ASP A O 1
ATOM 3932 N N . TYR A 1 488 ? 0.574 1.343 25.312 1 94.88 488 TYR A N 1
ATOM 3933 C CA . TYR A 1 488 ? 1.396 0.141 25.219 1 94.88 488 TYR A CA 1
ATOM 3934 C C . TYR A 1 488 ? 1.347 -0.448 23.812 1 94.88 488 TYR A C 1
ATOM 3936 O O . TYR A 1 488 ? 2.383 -0.805 23.25 1 94.88 488 TYR A O 1
ATOM 3944 N N . ILE A 1 489 ? 0.195 -0.558 23.281 1 95.81 489 ILE A N 1
ATOM 3945 C CA . ILE A 1 489 ? 0.026 -1.143 21.953 1 95.81 489 ILE A CA 1
ATOM 3946 C C . ILE A 1 489 ? 0.746 -0.284 20.906 1 95.81 489 ILE A C 1
ATOM 3948 O O . ILE A 1 489 ? 1.41 -0.81 20.016 1 95.81 489 ILE A O 1
ATOM 3952 N N . LYS A 1 490 ? 0.645 1.045 21.016 1 95.88 490 LYS A N 1
ATOM 3953 C CA . LYS A 1 490 ? 1.32 1.968 20.109 1 95.88 490 LYS A CA 1
ATOM 3954 C C . LYS A 1 490 ? 2.83 1.745 20.125 1 95.88 490 LYS A C 1
ATOM 3956 O O . LYS A 1 490 ? 3.494 1.885 19.094 1 95.88 490 LYS A O 1
ATOM 3961 N N . LYS A 1 491 ? 3.354 1.395 21.266 1 92.31 491 LYS A N 1
ATOM 3962 C CA . LYS A 1 491 ? 4.789 1.159 21.391 1 92.31 491 LYS A CA 1
ATOM 3963 C C . LYS A 1 491 ? 5.164 -0.24 20.922 1 92.31 491 LYS A C 1
ATOM 3965 O O . LYS A 1 491 ? 6.297 -0.471 20.484 1 92.31 491 LYS A O 1
ATOM 3970 N N . ASP A 1 492 ? 4.176 -1.123 21.016 1 92.06 492 ASP A N 1
ATOM 3971 C CA . ASP A 1 492 ? 4.445 -2.521 20.703 1 92.06 492 ASP A CA 1
ATOM 3972 C C . ASP A 1 492 ? 4.492 -2.742 19.188 1 92.06 492 ASP A C 1
ATOM 3974 O O . ASP A 1 492 ? 5.27 -3.566 18.703 1 92.06 492 ASP A O 1
ATOM 3978 N N . VAL A 1 493 ? 3.627 -2.043 18.469 1 91.25 493 VAL A N 1
ATOM 3979 C CA . VAL A 1 493 ? 3.637 -2.23 17.016 1 91.25 493 VAL A CA 1
ATOM 3980 C C . VAL A 1 493 ? 4.938 -1.677 16.438 1 91.25 493 VAL A C 1
ATOM 3982 O O . VAL A 1 493 ? 5.574 -0.811 17.031 1 91.25 493 VAL A O 1
ATOM 3985 N N . ALA A 1 494 ? 5.348 -2.188 15.336 1 87.56 494 ALA A N 1
ATOM 3986 C CA . ALA A 1 494 ? 6.594 -1.753 14.703 1 87.56 494 ALA A CA 1
ATOM 3987 C C . ALA A 1 494 ? 6.496 -0.301 14.242 1 87.56 494 ALA A C 1
ATOM 3989 O O . ALA A 1 494 ? 5.406 0.197 13.961 1 87.56 494 ALA A O 1
ATOM 3990 N N . ILE A 1 495 ? 7.676 0.349 14.219 1 86.38 495 ILE A N 1
ATOM 3991 C CA . ILE A 1 495 ? 7.707 1.681 13.625 1 86.38 495 ILE A CA 1
ATOM 3992 C C . ILE A 1 495 ? 7.273 1.601 12.156 1 86.38 495 ILE A C 1
ATOM 3994 O O . ILE A 1 495 ? 7.633 0.656 11.453 1 86.38 495 ILE A O 1
ATOM 3998 N N . TRP A 1 496 ? 6.535 2.576 11.695 1 92.31 496 TRP A N 1
ATOM 3999 C CA . TRP A 1 496 ? 6.008 2.568 10.336 1 92.31 496 TRP A CA 1
ATOM 4000 C C . TRP A 1 496 ? 5.258 1.273 10.047 1 92.31 496 TRP A C 1
ATOM 4002 O O . TRP A 1 496 ? 5.535 0.596 9.055 1 92.31 496 TRP A O 1
ATOM 4012 N N . ASN A 1 497 ? 4.344 0.995 10.984 1 95.56 497 ASN A N 1
ATOM 4013 C CA . ASN A 1 497 ? 3.648 -0.286 10.906 1 95.56 497 ASN A CA 1
ATOM 4014 C C . ASN A 1 497 ? 2.615 -0.299 9.789 1 95.56 497 ASN A C 1
ATOM 4016 O O . ASN A 1 497 ? 2.117 -1.361 9.406 1 95.56 497 ASN A O 1
ATOM 4020 N N . ILE A 1 498 ? 2.232 0.82 9.195 1 97.81 498 ILE A N 1
ATOM 4021 C CA . ILE A 1 498 ? 1.326 0.817 8.055 1 97.81 498 ILE A CA 1
ATOM 4022 C C . ILE A 1 498 ? 2.035 1.396 6.832 1 97.81 498 ILE A C 1
ATOM 4024 O O . ILE A 1 498 ? 3.047 2.088 6.965 1 97.81 498 ILE A O 1
ATOM 4028 N N . ASN A 1 499 ? 1.573 1.066 5.664 1 98.31 499 ASN A N 1
ATOM 4029 C CA . ASN A 1 499 ? 2.168 1.545 4.418 1 98.31 499 ASN A CA 1
ATOM 4030 C C . ASN A 1 499 ? 1.657 2.936 4.051 1 98.31 499 ASN A C 1
ATOM 4032 O O . ASN A 1 499 ? 0.67 3.408 4.617 1 98.31 499 ASN A O 1
ATOM 4036 N N . SER A 1 500 ? 2.326 3.605 3.119 1 98.62 500 SER A N 1
ATOM 4037 C CA . SER A 1 500 ? 2.031 4.996 2.783 1 98.62 500 SER A CA 1
ATOM 4038 C C . SER A 1 500 ? 0.661 5.125 2.127 1 98.62 500 SER A C 1
ATOM 4040 O O . SER A 1 500 ? -0.028 6.129 2.311 1 98.62 500 SER A O 1
ATOM 4042 N N . PHE A 1 501 ? 0.246 4.129 1.325 1 98.62 501 PHE A N 1
ATOM 4043 C CA . PHE A 1 501 ? -1.066 4.152 0.691 1 98.62 501 PHE A CA 1
ATOM 4044 C C . PHE A 1 501 ? -2.174 4.098 1.736 1 98.62 501 PHE A C 1
ATOM 4046 O O . PHE A 1 501 ? -3.186 4.793 1.614 1 98.62 501 PHE A O 1
ATOM 4053 N N . GLY A 1 502 ? -1.918 3.236 2.754 1 98.62 502 GLY A N 1
ATOM 4054 C CA . GLY A 1 502 ? -2.859 3.176 3.859 1 98.62 502 GLY A CA 1
ATOM 4055 C C . GLY A 1 502 ? -3.002 4.492 4.598 1 98.62 502 GLY A C 1
ATOM 4056 O O . GLY A 1 502 ? -4.117 4.922 4.91 1 98.62 502 GLY A O 1
ATOM 4057 N N . GLU A 1 503 ? -1.861 5.164 4.871 1 98.38 503 GLU A N 1
ATOM 4058 C CA . GLU A 1 503 ? -1.923 6.457 5.547 1 98.38 503 GLU A CA 1
ATOM 4059 C C . GLU A 1 503 ? -2.66 7.488 4.695 1 98.38 503 GLU A C 1
ATOM 4061 O O . GLU A 1 503 ? -3.5 8.234 5.203 1 98.38 503 GLU A O 1
ATOM 4066 N N . PHE A 1 504 ? -2.291 7.582 3.404 1 98.44 504 PHE A N 1
ATOM 4067 C CA . PHE A 1 504 ? -2.926 8.555 2.525 1 98.44 504 PHE A CA 1
ATOM 4068 C C . PHE A 1 504 ? -4.426 8.305 2.434 1 98.44 504 PHE A C 1
ATOM 4070 O O . PHE A 1 504 ? -5.219 9.25 2.414 1 98.44 504 PHE A O 1
ATOM 4077 N N . TYR A 1 505 ? -4.828 7.031 2.475 1 98.5 505 TYR A N 1
ATOM 4078 C CA . TYR A 1 505 ? -6.246 6.676 2.514 1 98.5 505 TYR A CA 1
ATOM 4079 C C . TYR A 1 505 ? -6.922 7.273 3.742 1 98.5 505 TYR A C 1
ATOM 4081 O O . TYR A 1 505 ? -7.992 7.875 3.635 1 98.5 505 TYR A O 1
ATOM 4089 N N . LEU A 1 506 ? -6.301 7.141 4.898 1 97.88 506 LEU A N 1
ATOM 4090 C CA . LEU A 1 506 ? -6.848 7.695 6.133 1 97.88 506 LEU A CA 1
ATOM 4091 C C . LEU A 1 506 ? -6.961 9.211 6.039 1 97.88 506 LEU A C 1
ATOM 4093 O O . LEU A 1 506 ? -7.871 9.812 6.621 1 97.88 506 LEU A O 1
ATOM 4097 N N . GLN A 1 507 ? -6.07 9.828 5.285 1 96.94 507 GLN A N 1
ATOM 4098 C CA . GLN A 1 507 ? -6.066 11.281 5.133 1 96.94 507 GLN A CA 1
ATOM 4099 C C . GLN A 1 507 ? -7.309 11.758 4.379 1 96.94 507 GLN A C 1
ATOM 4101 O O . GLN A 1 507 ? -7.879 12.797 4.711 1 96.94 507 GLN A O 1
ATOM 4106 N N . ILE A 1 508 ? -7.785 10.93 3.387 1 95.81 508 ILE A N 1
ATOM 4107 C CA . ILE A 1 508 ? -8.727 11.508 2.436 1 95.81 508 ILE A CA 1
ATOM 4108 C C . ILE A 1 508 ? -10.102 10.859 2.605 1 95.81 508 ILE A C 1
ATOM 4110 O O . ILE A 1 508 ? -11.094 11.336 2.057 1 95.81 508 ILE A O 1
ATOM 4114 N N . PHE A 1 509 ? -10.234 9.781 3.371 1 93.12 509 PHE A N 1
ATOM 4115 C CA . PHE A 1 509 ? -11.438 8.953 3.369 1 93.12 509 PHE A CA 1
ATOM 4116 C C . PHE A 1 509 ? -12.656 9.758 3.807 1 93.12 509 PHE A C 1
ATOM 4118 O O . PHE A 1 509 ? -13.766 9.5 3.352 1 93.12 509 PHE A O 1
ATOM 4125 N N . GLU A 1 510 ? -12.484 10.75 4.621 1 92.62 510 GLU A N 1
ATOM 4126 C CA . GLU A 1 510 ? -13.602 11.547 5.109 1 92.62 510 GLU A CA 1
ATOM 4127 C C . GLU A 1 510 ? -14.32 12.258 3.957 1 92.62 510 GLU A C 1
ATOM 4129 O O . GLU A 1 510 ? -15.531 12.445 3.998 1 92.62 510 GLU A O 1
ATOM 4134 N N . LYS A 1 511 ? -13.578 12.633 2.918 1 91.94 511 LYS A N 1
ATOM 4135 C CA . LYS A 1 511 ? -14.141 13.273 1.729 1 91.94 511 LYS A CA 1
ATOM 4136 C C . LYS A 1 511 ? -15.18 12.375 1.061 1 91.94 511 LYS A C 1
ATOM 4138 O O . LYS A 1 511 ? -16.031 12.852 0.319 1 91.94 511 LYS A O 1
ATOM 4143 N N . TYR A 1 512 ? -15.133 11.07 1.397 1 95.88 512 TYR A N 1
ATOM 4144 C CA . TYR A 1 512 ? -15.945 10.102 0.659 1 95.88 512 TYR A CA 1
ATOM 4145 C C . TYR A 1 512 ? -16.953 9.422 1.575 1 95.88 512 TYR A C 1
ATOM 4147 O O . TYR A 1 512 ? -17.422 8.32 1.282 1 95.88 512 TYR A O 1
ATOM 4155 N N . LYS A 1 513 ? -17.281 10.062 2.652 1 95.81 513 LYS A N 1
ATOM 4156 C CA . LYS A 1 513 ? -18.188 9.508 3.645 1 95.81 513 LYS A CA 1
ATOM 4157 C C . LYS A 1 513 ? -19.562 9.258 3.043 1 95.81 513 LYS A C 1
ATOM 4159 O O . LYS A 1 513 ? -20.188 8.227 3.301 1 95.81 513 LYS A O 1
ATOM 4164 N N . SER A 1 514 ? -20.047 10.242 2.234 1 96.81 514 SER A N 1
ATOM 4165 C CA . SER A 1 514 ? -21.359 10.078 1.607 1 96.81 514 SER A CA 1
ATOM 4166 C C . SER A 1 514 ? -21.359 8.898 0.644 1 96.81 514 SER A C 1
ATOM 4168 O O . SER A 1 514 ? -22.328 8.125 0.604 1 96.81 514 SER A O 1
ATOM 4170 N N . ASP A 1 515 ? -20.266 8.766 -0.139 1 97.44 515 ASP A N 1
ATOM 4171 C CA . ASP A 1 515 ? -20.141 7.617 -1.033 1 97.44 515 ASP A CA 1
ATOM 4172 C C . ASP A 1 515 ? -20.156 6.305 -0.251 1 97.44 515 ASP A C 1
ATOM 4174 O O . ASP A 1 515 ? -20.734 5.316 -0.7 1 97.44 515 ASP A O 1
ATOM 4178 N N . TYR A 1 516 ? -19.531 6.301 0.902 1 97.81 516 TYR A N 1
ATOM 4179 C CA . TYR A 1 516 ? -19.484 5.125 1.763 1 97.81 516 TYR A CA 1
ATOM 4180 C C . TYR A 1 516 ? -20.875 4.742 2.248 1 97.81 516 TYR A C 1
ATOM 4182 O O . TYR A 1 516 ? -21.266 3.578 2.154 1 97.81 516 TYR A O 1
ATOM 4190 N N . GLU A 1 517 ? -21.609 5.695 2.725 1 97.31 517 GLU A N 1
ATOM 4191 C CA . GLU A 1 517 ? -22.953 5.453 3.221 1 97.31 517 GLU A CA 1
ATOM 4192 C C . GLU A 1 517 ? -23.875 4.938 2.111 1 97.31 517 GLU A C 1
ATOM 4194 O O . GLU A 1 517 ? -24.641 4.004 2.322 1 97.31 517 GLU A O 1
ATOM 4199 N N . ASN A 1 518 ? -23.703 5.543 0.959 1 97.88 518 ASN A N 1
ATOM 4200 C CA . ASN A 1 518 ? -24.484 5.082 -0.19 1 97.88 518 ASN A CA 1
ATOM 4201 C C . ASN A 1 518 ? -24.109 3.652 -0.575 1 97.88 518 ASN A C 1
ATOM 4203 O O . ASN A 1 518 ? -24.984 2.865 -0.958 1 97.88 518 ASN A O 1
ATOM 4207 N N . GLY A 1 519 ? -22.797 3.389 -0.5 1 97.75 519 GLY A N 1
ATOM 4208 C CA . GLY A 1 519 ? -22.344 2.035 -0.785 1 97.75 519 GLY A CA 1
ATOM 4209 C C . GLY A 1 519 ? -22.922 1 0.158 1 97.75 519 GLY A C 1
ATOM 4210 O O . GLY A 1 519 ? -23.297 -0.092 -0.27 1 97.75 519 GLY A O 1
ATOM 4211 N N . ILE A 1 520 ? -23.031 1.329 1.393 1 98.06 520 ILE A N 1
ATOM 4212 C CA . ILE A 1 520 ? -23.578 0.423 2.4 1 98.06 520 ILE A CA 1
ATOM 4213 C C . ILE A 1 520 ? -25.047 0.169 2.123 1 98.06 520 ILE A C 1
ATOM 4215 O O . ILE A 1 520 ? -25.531 -0.958 2.264 1 98.06 520 ILE A O 1
ATOM 4219 N N . VAL A 1 521 ? -25.766 1.219 1.715 1 97.88 521 VAL A N 1
ATOM 4220 C CA . VAL A 1 521 ? -27.172 1.078 1.382 1 97.88 521 VAL A CA 1
ATOM 4221 C C . VAL A 1 521 ? -27.344 0.121 0.203 1 97.88 521 VAL A C 1
ATOM 4223 O O . VAL A 1 521 ? -28.188 -0.774 0.232 1 97.88 521 VAL A O 1
ATOM 4226 N N . LYS A 1 522 ? -26.531 0.295 -0.83 1 98 522 LYS A N 1
ATOM 4227 C CA . LYS A 1 522 ? -26.562 -0.593 -1.988 1 98 522 LYS A CA 1
ATOM 4228 C C . LYS A 1 522 ? -26.234 -2.031 -1.588 1 98 522 LYS A C 1
ATOM 4230 O O . LYS A 1 522 ? -26.859 -2.973 -2.082 1 98 522 LYS A O 1
ATOM 4235 N N . PHE A 1 523 ? -25.312 -2.143 -0.733 1 98.06 523 PHE A N 1
ATOM 4236 C CA . PHE A 1 523 ? -24.922 -3.465 -0.256 1 98.06 523 PHE A CA 1
ATOM 4237 C C . PHE A 1 523 ? -26.094 -4.168 0.419 1 98.06 523 PHE A C 1
ATOM 4239 O O . PHE A 1 523 ? -26.344 -5.344 0.16 1 98.06 523 PHE A O 1
ATOM 4246 N N . LYS A 1 524 ? -26.766 -3.492 1.329 1 98.12 524 LYS A N 1
ATOM 4247 C CA . LYS A 1 524 ? -27.875 -4.078 2.074 1 98.12 524 LYS A CA 1
ATOM 4248 C C . LYS A 1 524 ? -28.969 -4.562 1.131 1 98.12 524 LYS A C 1
ATOM 4250 O O . LYS A 1 524 ? -29.562 -5.621 1.353 1 98.12 524 LYS A O 1
ATOM 4255 N N . ARG A 1 525 ? -29.172 -3.82 0.095 1 97.94 525 ARG A N 1
ATOM 4256 C CA . ARG A 1 525 ? -30.141 -4.238 -0.91 1 97.94 525 ARG A CA 1
ATOM 4257 C C . ARG A 1 525 ? -29.688 -5.52 -1.605 1 97.94 525 ARG A C 1
ATOM 4259 O O . ARG A 1 525 ? -30.5 -6.43 -1.815 1 97.94 525 ARG A O 1
ATOM 4266 N N . SER A 1 526 ? -28.406 -5.543 -1.971 1 97.94 526 SER A N 1
ATOM 4267 C CA . SER A 1 526 ? -27.859 -6.723 -2.627 1 97.94 526 SER A CA 1
ATOM 4268 C C . SER A 1 526 ? -27.906 -7.938 -1.712 1 97.94 526 SER A C 1
ATOM 4270 O O . SER A 1 526 ? -28.188 -9.055 -2.164 1 97.94 526 SER A O 1
ATOM 4272 N N . ARG A 1 527 ? -27.578 -7.746 -0.425 1 98.44 527 ARG A N 1
ATOM 4273 C CA . ARG A 1 527 ? -27.641 -8.828 0.552 1 98.44 527 ARG A CA 1
ATOM 4274 C C . ARG A 1 527 ? -29.047 -9.406 0.654 1 98.44 527 ARG A C 1
ATOM 4276 O O . ARG A 1 527 ? -29.219 -10.625 0.673 1 98.44 527 ARG A O 1
ATOM 4283 N N . ASP A 1 528 ? -30.062 -8.523 0.686 1 98.25 528 ASP A N 1
ATOM 4284 C CA . ASP A 1 528 ? -31.453 -8.953 0.782 1 98.25 528 ASP A CA 1
ATOM 4285 C C . ASP A 1 528 ? -31.859 -9.789 -0.431 1 98.25 528 ASP A C 1
ATOM 4287 O O . ASP A 1 528 ? -32.5 -10.828 -0.288 1 98.25 528 ASP A O 1
ATOM 4291 N N . LYS A 1 529 ? -31.484 -9.266 -1.562 1 98.38 529 LYS A N 1
ATOM 4292 C CA . LYS A 1 529 ? -31.797 -9.984 -2.795 1 98.38 529 LYS A CA 1
ATOM 4293 C C . LYS A 1 529 ? -31.125 -11.352 -2.818 1 98.38 529 LYS A C 1
ATOM 4295 O O . LYS A 1 529 ? -31.75 -12.352 -3.188 1 98.38 529 LYS A O 1
ATOM 4300 N N . LEU A 1 530 ? -29.875 -11.391 -2.473 1 98.62 530 LEU A N 1
ATOM 4301 C CA . LEU A 1 530 ? -29.125 -12.648 -2.463 1 98.62 530 LEU A CA 1
ATOM 4302 C C . LEU A 1 530 ? -29.75 -13.633 -1.487 1 98.62 530 LEU A C 1
ATOM 4304 O O . LEU A 1 530 ? -29.844 -14.828 -1.782 1 98.62 530 LEU A O 1
ATOM 4308 N N . GLU A 1 531 ? -30.094 -13.156 -0.296 1 98.56 531 GLU A N 1
ATOM 4309 C CA . GLU A 1 531 ? -30.719 -14.016 0.698 1 98.56 531 GLU A CA 1
ATOM 4310 C C . GLU A 1 531 ? -31.969 -14.68 0.135 1 98.56 531 GLU A C 1
ATOM 4312 O O . GLU A 1 531 ? -32.188 -15.883 0.317 1 98.56 531 GLU A O 1
ATOM 4317 N N . LYS A 1 532 ? -32.812 -13.883 -0.485 1 98.44 532 LYS A N 1
ATOM 4318 C CA . LYS A 1 532 ? -34.031 -14.398 -1.083 1 98.44 532 LYS A CA 1
ATOM 4319 C C . LYS A 1 532 ? -33.719 -15.469 -2.125 1 98.44 532 LYS A C 1
ATOM 4321 O O . LYS A 1 532 ? -34.375 -16.516 -2.146 1 98.44 532 LYS A O 1
ATOM 4326 N N . GLU A 1 533 ? -32.781 -15.188 -2.971 1 98.31 533 GLU A N 1
ATOM 4327 C CA . GLU A 1 533 ? -32.406 -16.125 -4.02 1 98.31 533 GLU A CA 1
ATOM 4328 C C . GLU A 1 533 ? -31.812 -17.406 -3.422 1 98.31 533 GLU A C 1
ATOM 4330 O O . GLU A 1 533 ? -32.125 -18.516 -3.875 1 98.31 533 GLU A O 1
ATOM 4335 N N . LEU A 1 534 ? -30.969 -17.281 -2.42 1 98.69 534 LEU A N 1
ATOM 4336 C CA . LEU A 1 534 ? -30.375 -18.438 -1.768 1 98.69 534 LEU A CA 1
ATOM 4337 C C . LEU A 1 534 ? -31.453 -19.312 -1.129 1 98.69 534 LEU A C 1
ATOM 4339 O O . LEU A 1 534 ? -31.375 -20.531 -1.181 1 98.69 534 LEU A O 1
ATOM 4343 N N . ASN A 1 535 ? -32.438 -18.703 -0.504 1 98.06 535 ASN A N 1
ATOM 4344 C CA . ASN A 1 535 ? -33.531 -19.406 0.174 1 98.06 535 ASN A CA 1
ATOM 4345 C C . ASN A 1 535 ? -34.375 -20.219 -0.809 1 98.06 535 ASN A C 1
ATOM 4347 O O . ASN A 1 535 ? -35.062 -21.141 -0.412 1 98.06 535 ASN A O 1
ATOM 4351 N N . SER A 1 536 ? -34.25 -19.875 -2.037 1 97.19 536 SER A N 1
ATOM 4352 C CA . SER A 1 536 ? -35.062 -20.578 -3.053 1 97.19 536 SER A CA 1
ATOM 4353 C C . SER A 1 536 ? -34.344 -21.828 -3.543 1 97.19 536 SER A C 1
ATOM 4355 O O . SER A 1 536 ? -34.906 -22.609 -4.301 1 97.19 536 SER A O 1
ATOM 4357 N N . ILE A 1 537 ? -33.125 -22.016 -3.189 1 97.12 537 ILE A N 1
ATOM 4358 C CA . ILE A 1 537 ? -32.344 -23.156 -3.645 1 97.12 537 ILE A CA 1
ATOM 4359 C C . ILE A 1 537 ? -32.656 -24.375 -2.771 1 97.12 537 ILE A C 1
ATOM 4361 O O . ILE A 1 537 ? -32.594 -24.297 -1.542 1 97.12 537 ILE A O 1
ATOM 4365 N N . LYS A 1 538 ? -32.906 -25.516 -3.385 1 93.38 538 LYS A N 1
ATOM 4366 C CA . LYS A 1 538 ? -33.156 -26.766 -2.664 1 93.38 538 LYS A CA 1
ATOM 4367 C C . LYS A 1 538 ? -31.875 -27.25 -1.964 1 93.38 538 LYS A C 1
ATOM 4369 O O . LYS A 1 538 ? -30.766 -26.953 -2.4 1 93.38 538 LYS A O 1
ATOM 4374 N N . ASN A 1 539 ? -32.031 -27.938 -0.859 1 94.94 539 ASN A N 1
ATOM 4375 C CA . ASN A 1 539 ? -30.938 -28.578 -0.137 1 94.94 539 ASN A CA 1
ATOM 4376 C C . ASN A 1 539 ? -29.953 -27.562 0.423 1 94.94 539 ASN A C 1
ATOM 4378 O O . ASN A 1 539 ? -28.75 -27.828 0.546 1 94.94 539 ASN A O 1
ATOM 4382 N N . LEU A 1 540 ? -30.375 -26.344 0.525 1 97.31 540 LEU A N 1
ATOM 4383 C CA . LEU A 1 540 ? -29.594 -25.281 1.133 1 97.31 540 LEU A CA 1
ATOM 4384 C C . LEU A 1 540 ? -30.406 -24.531 2.182 1 97.31 540 LEU A C 1
ATOM 4386 O O . LEU A 1 540 ? -31.484 -24.031 1.887 1 97.31 540 LEU A O 1
ATOM 4390 N N . ARG A 1 541 ? -29.906 -24.516 3.385 1 97.12 541 ARG A N 1
ATOM 4391 C CA . ARG A 1 541 ? -30.531 -23.703 4.426 1 97.12 541 ARG A CA 1
ATOM 4392 C C . ARG A 1 541 ? -29.672 -22.484 4.762 1 97.12 541 ARG A C 1
ATOM 4394 O O . ARG A 1 541 ? -28.516 -22.625 5.176 1 97.12 541 ARG A O 1
ATOM 4401 N N . VAL A 1 542 ? -30.234 -21.359 4.609 1 98.38 542 VAL A N 1
ATOM 4402 C CA . VAL A 1 542 ? -29.516 -20.109 4.816 1 98.38 542 VAL A CA 1
ATOM 4403 C C . VAL A 1 542 ? -29.719 -19.625 6.258 1 98.38 542 VAL A C 1
ATOM 4405 O O . VAL A 1 542 ? -30.859 -19.547 6.734 1 98.38 542 VAL A O 1
ATOM 4408 N N . ILE A 1 543 ? -28.656 -19.406 6.988 1 98 543 ILE A N 1
ATOM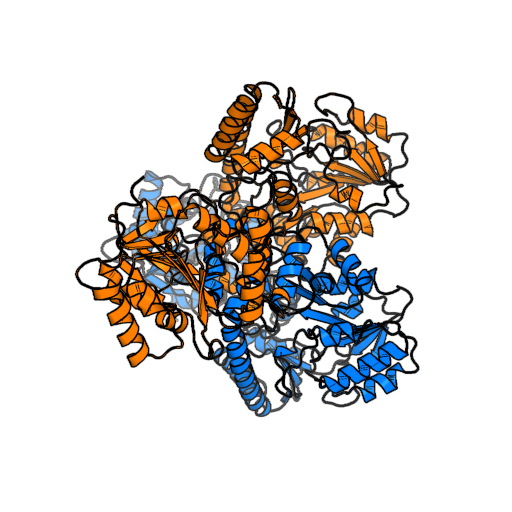 4409 C CA . ILE A 1 543 ? -28.719 -18.828 8.32 1 98 543 ILE A CA 1
ATOM 4410 C C . ILE A 1 543 ? -28.797 -17.297 8.211 1 98 543 ILE A C 1
ATOM 4412 O O . ILE A 1 543 ? -27.984 -16.688 7.52 1 98 543 ILE A O 1
ATOM 4416 N N . PRO A 1 544 ? -29.812 -16.703 8.859 1 97.31 544 PRO A N 1
ATOM 4417 C CA . PRO A 1 544 ? -29.922 -15.242 8.789 1 97.31 544 PRO A CA 1
ATOM 4418 C C . PRO A 1 544 ? -28.641 -14.531 9.227 1 97.31 544 PRO A C 1
ATOM 4420 O O . PRO A 1 544 ? -27.984 -14.961 10.172 1 97.31 544 PRO A O 1
ATOM 4423 N N . SER A 1 545 ? -28.344 -13.453 8.5 1 98.19 545 SER A N 1
ATOM 4424 C CA . SER A 1 545 ? -27.062 -12.789 8.758 1 98.19 545 SER A CA 1
ATOM 4425 C C . SER A 1 545 ? -27.219 -11.273 8.758 1 98.19 545 SER A C 1
ATOM 4427 O O . SER A 1 545 ? -28 -10.719 7.98 1 98.19 545 SER A O 1
ATOM 4429 N N . GLN A 1 546 ? -26.5 -10.625 9.648 1 98.31 546 GLN A N 1
ATOM 4430 C CA . GLN A 1 546 ? -26.406 -9.164 9.648 1 98.31 546 GLN A CA 1
ATOM 4431 C C . GLN A 1 546 ? -25.047 -8.703 9.164 1 98.31 546 GLN A C 1
ATOM 4433 O O . GLN A 1 546 ? -24.672 -7.547 9.367 1 98.31 546 GLN A O 1
ATOM 4438 N N . ALA A 1 547 ? -24.25 -9.602 8.586 1 98.44 547 ALA A N 1
ATOM 4439 C CA . ALA A 1 547 ? -22.922 -9.32 8.055 1 98.44 547 ALA A CA 1
ATOM 4440 C C . ALA A 1 547 ? -22.922 -9.344 6.527 1 98.44 547 ALA A C 1
ATOM 4442 O O . ALA A 1 547 ? -23.984 -9.312 5.898 1 98.44 547 ALA A O 1
ATOM 4443 N N . ASN A 1 548 ? -21.766 -9.242 5.883 1 98.69 548 ASN A N 1
ATOM 4444 C CA . ASN A 1 548 ? -21.688 -9.25 4.426 1 98.69 548 ASN A CA 1
ATOM 4445 C C . ASN A 1 548 ? -21.438 -10.648 3.881 1 98.69 548 ASN A C 1
ATOM 4447 O O . ASN A 1 548 ? -20.719 -10.82 2.898 1 98.69 548 ASN A O 1
ATOM 4451 N N . TYR A 1 549 ? -22.031 -11.648 4.566 1 98.75 549 TYR A N 1
ATOM 4452 C CA . TYR A 1 549 ? -21.938 -13.047 4.164 1 98.75 549 TYR A CA 1
ATOM 4453 C C . TYR A 1 549 ? -23.109 -13.844 4.727 1 98.75 549 TYR A C 1
ATOM 4455 O O . TYR A 1 549 ? -23.828 -13.375 5.617 1 98.75 549 TYR A O 1
ATOM 4463 N N . PHE A 1 550 ? -23.25 -15.086 4.18 1 98.75 550 PHE A N 1
ATOM 4464 C CA . PHE A 1 550 ? -24.219 -16.047 4.707 1 98.75 550 PHE A CA 1
ATOM 4465 C C . PHE A 1 550 ? -23.547 -17.359 5.039 1 98.75 550 PHE A C 1
ATOM 4467 O O . PHE A 1 550 ? -22.812 -17.922 4.211 1 98.75 550 PHE A O 1
ATOM 4474 N N . MET A 1 551 ? -23.719 -17.734 6.277 1 98.31 551 MET A N 1
ATOM 4475 C CA . MET A 1 551 ? -23.484 -19.141 6.594 1 98.31 551 MET A CA 1
ATOM 4476 C C . MET A 1 551 ? -24.656 -20.016 6.145 1 98.31 551 MET A C 1
ATOM 4478 O O . MET A 1 551 ? -25.812 -19.641 6.344 1 98.31 551 MET A O 1
ATOM 4482 N N . CYS A 1 552 ? -24.391 -21.109 5.449 1 98.25 552 CYS A N 1
ATOM 4483 C CA . CYS A 1 552 ? -25.438 -22 4.938 1 98.25 552 CYS A CA 1
ATOM 4484 C C . CYS A 1 552 ? -25.125 -23.453 5.285 1 98.25 552 CYS A C 1
ATOM 4486 O O . CYS A 1 552 ? -23.969 -23.844 5.328 1 98.25 552 CYS A O 1
ATOM 4488 N N . GLU A 1 553 ? -26.125 -24.109 5.562 1 96.75 553 GLU A N 1
ATOM 4489 C CA . GLU A 1 553 ? -26.031 -25.562 5.715 1 96.75 553 GLU A CA 1
ATOM 4490 C C . GLU A 1 553 ? -26.422 -26.281 4.426 1 96.75 553 GLU A C 1
ATOM 4492 O O . GLU A 1 553 ? -27.453 -25.984 3.832 1 96.75 553 GLU A O 1
ATOM 4497 N N . VAL A 1 554 ? -25.578 -27.125 3.982 1 96.75 554 VAL A N 1
ATOM 4498 C CA . VAL A 1 554 ? -25.812 -27.875 2.76 1 96.75 554 VAL A CA 1
ATOM 4499 C C . VAL A 1 554 ? -26.391 -29.25 3.107 1 96.75 554 VAL A C 1
ATOM 4501 O O . VAL A 1 554 ? -25.906 -29.922 4.016 1 96.75 554 VAL A O 1
ATOM 4504 N N . PHE A 1 555 ? -27.469 -29.641 2.389 1 91.12 555 PHE A N 1
ATOM 4505 C CA . PHE A 1 555 ? -28.141 -30.922 2.564 1 91.12 555 PHE A CA 1
ATOM 4506 C C . PHE A 1 555 ? -28.125 -31.719 1.268 1 91.12 555 PHE A C 1
ATOM 4508 O O . PHE A 1 555 ? -27.766 -31.203 0.211 1 91.12 555 PHE A O 1
ATOM 4515 N N . GLY A 1 556 ? -28.562 -32.938 1.415 1 89.44 556 GLY A N 1
ATOM 4516 C CA . GLY A 1 556 ? -28.734 -33.781 0.235 1 89.44 556 GLY A CA 1
ATOM 4517 C C . GLY A 1 556 ? -27.531 -34.656 -0.034 1 89.44 556 GLY A C 1
ATOM 4518 O O . GLY A 1 556 ? -26.891 -35.156 0.9 1 89.44 556 GLY A O 1
ATOM 4519 N N . GLU A 1 557 ? -27.297 -34.906 -1.334 1 91.25 557 GLU A N 1
ATOM 4520 C CA . GLU A 1 557 ? -26.312 -35.906 -1.749 1 91.25 557 GLU A CA 1
ATOM 4521 C C . GLU A 1 557 ? -24.891 -35.344 -1.661 1 91.25 557 GLU A C 1
ATOM 4523 O O . GLU A 1 557 ? -23.938 -36.125 -1.578 1 91.25 557 GLU A O 1
ATOM 4528 N N . ILE A 1 558 ? -24.781 -34.125 -1.73 1 93.38 558 ILE A N 1
ATOM 4529 C CA . ILE A 1 558 ? -23.438 -33.531 -1.706 1 93.38 558 ILE A CA 1
ATOM 4530 C C . ILE A 1 558 ? -23.25 -32.719 -0.415 1 93.38 558 ILE A C 1
ATOM 4532 O O . ILE A 1 558 ? -24.172 -32.062 0.055 1 93.38 558 ILE A O 1
ATOM 4536 N N . ASN A 1 559 ? -22.109 -32.875 0.211 1 95.19 559 ASN A N 1
ATOM 4537 C CA . ASN A 1 559 ? -21.797 -32.094 1.404 1 95.19 559 ASN A CA 1
ATOM 4538 C C . ASN A 1 559 ? -21.047 -30.812 1.055 1 95.19 559 ASN A C 1
ATOM 4540 O O . ASN A 1 559 ? -20.812 -30.516 -0.121 1 95.19 559 ASN A O 1
ATOM 4544 N N . SER A 1 560 ? -20.703 -30.047 2.043 1 96.56 560 SER A N 1
ATOM 4545 C CA . SER A 1 560 ? -20.094 -28.734 1.867 1 96.56 560 SER A CA 1
ATOM 4546 C C . SER A 1 560 ? -18.766 -28.828 1.145 1 96.56 560 SER A C 1
ATOM 4548 O O . SER A 1 560 ? -18.469 -28.016 0.263 1 96.56 560 SER A O 1
ATOM 4550 N N . SER A 1 561 ? -17.891 -29.766 1.472 1 95.69 561 SER A N 1
ATOM 4551 C CA . SER A 1 561 ? -16.578 -29.938 0.841 1 95.69 561 SER A CA 1
ATOM 4552 C C . SER A 1 561 ? -16.719 -30.234 -0.649 1 95.69 561 SER A C 1
ATOM 4554 O O . SER A 1 561 ? -16.016 -29.625 -1.473 1 95.69 561 SER A O 1
ATOM 4556 N N . LYS A 1 562 ? -17.578 -31.188 -0.951 1 96.44 562 LYS A N 1
ATOM 4557 C CA . LYS A 1 562 ? -17.797 -31.547 -2.346 1 96.44 562 LYS A CA 1
ATOM 4558 C C . LYS A 1 562 ? -18.391 -30.375 -3.133 1 96.44 562 LYS A C 1
ATOM 4560 O O . LYS A 1 562 ? -18.031 -30.156 -4.289 1 96.44 562 LYS A O 1
ATOM 4565 N N . LEU A 1 563 ? -19.359 -29.703 -2.541 1 97.75 563 LEU A N 1
ATOM 4566 C CA . LEU A 1 563 ? -19.922 -28.531 -3.189 1 97.75 563 LEU A CA 1
ATOM 4567 C C . LEU A 1 563 ? -18.828 -27.516 -3.523 1 97.75 563 LEU A C 1
ATOM 4569 O O . LEU A 1 563 ? -18.812 -26.953 -4.617 1 97.75 563 LEU A O 1
ATOM 4573 N N . SER A 1 564 ? -17.938 -27.234 -2.541 1 98.12 564 SER A N 1
ATOM 4574 C CA . SER A 1 564 ? -16.828 -26.312 -2.752 1 98.12 564 SER A CA 1
ATOM 4575 C C . SER A 1 564 ? -15.945 -26.75 -3.912 1 98.12 564 SER A C 1
ATOM 4577 O O . SER A 1 564 ? -15.516 -25.922 -4.719 1 98.12 564 SER A O 1
ATOM 4579 N N . GLU A 1 565 ? -15.688 -28 -4.027 1 97.81 565 GLU A N 1
ATOM 4580 C CA . GLU A 1 565 ? -14.875 -28.547 -5.109 1 97.81 565 GLU A CA 1
ATOM 4581 C C . GLU A 1 565 ? -15.555 -28.359 -6.465 1 97.81 565 GLU A C 1
ATOM 4583 O O . GLU A 1 565 ? -14.922 -27.922 -7.422 1 97.81 565 GLU A O 1
ATOM 4588 N N . ILE A 1 566 ? -16.859 -28.688 -6.57 1 98 566 ILE A N 1
ATOM 4589 C CA . ILE A 1 566 ? -17.594 -28.578 -7.82 1 98 566 ILE A CA 1
ATOM 4590 C C . ILE A 1 566 ? -17.625 -27.125 -8.289 1 98 566 ILE A C 1
ATOM 4592 O O . ILE A 1 566 ? -17.359 -26.844 -9.453 1 98 566 ILE A O 1
ATOM 4596 N N . LEU A 1 567 ? -17.938 -26.25 -7.328 1 98.56 567 LEU A N 1
ATOM 4597 C CA . LEU A 1 567 ? -18.031 -24.828 -7.668 1 98.56 567 LEU A CA 1
ATOM 4598 C C . LEU A 1 567 ? -16.719 -24.312 -8.227 1 98.56 567 LEU A C 1
ATOM 4600 O O . LEU A 1 567 ? -16.703 -23.578 -9.211 1 98.56 567 LEU A O 1
ATOM 4604 N N . LEU A 1 568 ? -15.57 -24.688 -7.617 1 98.38 568 LEU A N 1
ATOM 4605 C CA . LEU A 1 568 ? -14.273 -24.203 -8.094 1 98.38 568 LEU A CA 1
ATOM 4606 C C . LEU A 1 568 ? -13.898 -24.875 -9.406 1 98.38 568 LEU A C 1
ATOM 4608 O O . LEU A 1 568 ? -13.461 -24.203 -10.344 1 98.38 568 LEU A O 1
ATOM 4612 N N . ASN A 1 569 ? -14.062 -26.203 -9.547 1 97.25 569 ASN A N 1
ATOM 4613 C CA . ASN A 1 569 ? -13.602 -26.969 -10.688 1 97.25 569 ASN A CA 1
ATOM 4614 C C . ASN A 1 569 ? -14.438 -26.688 -11.938 1 97.25 569 ASN A C 1
ATOM 4616 O O . ASN A 1 569 ? -13.898 -26.625 -13.047 1 97.25 569 ASN A O 1
ATOM 4620 N N . GLU A 1 570 ? -15.711 -26.5 -11.734 1 96.75 570 GLU A N 1
ATOM 4621 C CA . GLU A 1 570 ? -16.609 -26.453 -12.891 1 96.75 570 GLU A CA 1
ATOM 4622 C C . GLU A 1 570 ? -17.062 -25.016 -13.18 1 96.75 570 GLU A C 1
ATOM 4624 O O . GLU A 1 570 ? -17.422 -24.688 -14.312 1 96.75 570 GLU A O 1
ATOM 4629 N N . TYR A 1 571 ? -17.031 -24.188 -12.164 1 97.44 571 TYR A N 1
ATOM 4630 C CA . TYR A 1 571 ? -17.641 -22.875 -12.352 1 97.44 571 TYR A CA 1
ATOM 4631 C C . TYR A 1 571 ? -16.641 -21.766 -12.023 1 97.44 571 TYR A C 1
ATOM 4633 O O . TYR A 1 571 ? -16.938 -20.578 -12.188 1 97.44 571 TYR A O 1
ATOM 4641 N N . ASP A 1 572 ? -15.391 -22.047 -11.539 1 96.88 572 ASP A N 1
ATOM 4642 C CA . ASP A 1 572 ? -14.367 -21.094 -11.148 1 96.88 572 ASP A CA 1
ATOM 4643 C C . ASP A 1 572 ? -14.875 -20.172 -10.039 1 96.88 572 ASP A C 1
ATOM 4645 O O . ASP A 1 572 ? -14.68 -18.953 -10.094 1 96.88 572 ASP A O 1
ATOM 4649 N N . ILE A 1 573 ? -15.6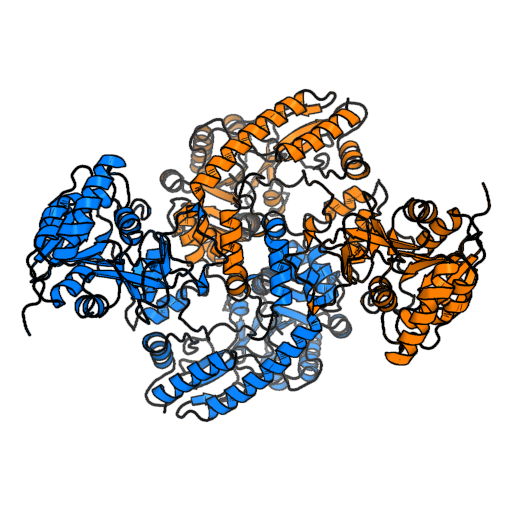25 -20.75 -9.094 1 98.62 573 ILE A N 1
ATOM 4650 C CA . ILE A 1 573 ? -16.125 -20.016 -7.941 1 98.62 573 ILE A CA 1
ATOM 4651 C C . ILE A 1 573 ? -15.516 -20.578 -6.664 1 98.62 573 ILE A C 1
ATOM 4653 O O . ILE A 1 573 ? -15.664 -21.766 -6.367 1 98.62 573 ILE A O 1
ATOM 4657 N N . LEU A 1 574 ? -14.766 -19.766 -5.949 1 98.56 574 LEU A N 1
ATOM 4658 C CA . LEU A 1 574 ? -14.172 -20.156 -4.68 1 98.56 574 LEU A CA 1
ATOM 4659 C C . LEU A 1 574 ? -15.062 -19.75 -3.512 1 98.56 574 LEU A C 1
ATOM 4661 O O . LEU A 1 574 ? -15.43 -18.578 -3.377 1 98.56 574 LEU A O 1
ATOM 4665 N N . ILE A 1 575 ? -15.516 -20.688 -2.688 1 98.56 575 ILE A N 1
ATOM 4666 C CA . ILE A 1 575 ? -16.312 -20.406 -1.499 1 98.56 575 ILE A CA 1
ATOM 4667 C C . ILE A 1 575 ? -15.602 -20.953 -0.261 1 98.56 575 ILE A C 1
ATOM 4669 O O . ILE A 1 575 ? -14.594 -21.656 -0.374 1 98.56 575 ILE A O 1
ATOM 4673 N N . LYS A 1 576 ? -16.125 -20.641 0.894 1 97.69 576 LYS A N 1
ATOM 4674 C CA . LYS A 1 576 ? -15.492 -21.094 2.133 1 97.69 576 LYS A CA 1
ATOM 4675 C C . LYS A 1 576 ? -16.203 -22.312 2.709 1 97.69 576 LYS A C 1
ATOM 4677 O O . LYS A 1 576 ? -17.391 -22.234 3.064 1 97.69 576 LYS A O 1
ATOM 4682 N N . ASP A 1 577 ? -15.5 -23.422 2.748 1 96.88 577 ASP A N 1
ATOM 4683 C CA . ASP A 1 577 ? -15.977 -24.609 3.447 1 96.88 577 ASP A CA 1
ATOM 4684 C C . ASP A 1 577 ? -15.734 -24.5 4.949 1 96.88 577 ASP A C 1
ATOM 4686 O O . ASP A 1 577 ? -14.594 -24.297 5.387 1 96.88 577 ASP A O 1
ATOM 4690 N N . LEU A 1 578 ? -16.75 -24.641 5.773 1 96.31 578 LEU A N 1
ATOM 4691 C CA . LEU A 1 578 ? -16.625 -24.438 7.215 1 96.31 578 LEU A CA 1
ATOM 4692 C C . LEU A 1 578 ? -16.609 -25.781 7.945 1 96.31 578 LEU A C 1
ATOM 4694 O O . LEU A 1 578 ? -16.656 -25.828 9.18 1 96.31 578 LEU A O 1
ATOM 4698 N N . SER A 1 579 ? -16.547 -26.859 7.207 1 91.69 579 SER A N 1
ATOM 4699 C CA . SER A 1 579 ? -16.703 -28.188 7.816 1 91.69 579 SER A CA 1
ATOM 4700 C C . SER A 1 579 ? -15.586 -28.469 8.82 1 91.69 579 SER A C 1
ATOM 4702 O O . SER A 1 579 ? -15.789 -29.188 9.797 1 91.69 579 SER A O 1
ATOM 4704 N N . SER A 1 580 ? -14.422 -27.812 8.648 1 88.5 580 SER A N 1
ATOM 4705 C CA . SER A 1 580 ? -13.281 -28.078 9.516 1 88.5 580 SER A CA 1
ATOM 4706 C C . SER A 1 580 ? -13.188 -27.047 10.641 1 88.5 580 SER A C 1
ATOM 4708 O O . SER A 1 580 ? -12.312 -27.156 11.508 1 88.5 580 SER A O 1
ATOM 4710 N N . LYS A 1 581 ? -14.047 -26.172 10.672 1 91.75 581 LYS A N 1
ATOM 4711 C CA . LYS A 1 581 ? -13.992 -25.109 11.672 1 91.75 581 LYS A CA 1
ATOM 4712 C C . LYS A 1 581 ? -14.453 -25.609 13.031 1 91.75 581 LYS A C 1
ATOM 4714 O O . LYS A 1 581 ? -15.445 -26.328 13.133 1 91.75 581 LYS A O 1
ATOM 4719 N N . ILE A 1 582 ? -13.727 -25.109 14.055 1 89.62 582 ILE A N 1
ATOM 4720 C CA . ILE A 1 582 ? -14.117 -25.453 15.414 1 89.62 582 ILE A CA 1
ATOM 4721 C C . ILE A 1 582 ? -15.516 -24.906 15.703 1 89.62 582 ILE A C 1
ATOM 4723 O O . ILE A 1 582 ? -15.797 -23.734 15.438 1 89.62 582 ILE A O 1
ATOM 4727 N N . GLY A 1 583 ? -16.359 -25.672 16.141 1 90 583 GLY A N 1
ATOM 4728 C CA . GLY A 1 583 ? -17.734 -25.25 16.406 1 90 583 GLY A CA 1
ATOM 4729 C C . GLY A 1 583 ? -18.719 -25.766 15.367 1 90 583 GLY A C 1
ATOM 4730 O O . GLY A 1 583 ? -19.938 -25.766 15.602 1 90 583 GLY A O 1
ATOM 4731 N N . CYS A 1 584 ? -18.172 -26.188 14.156 1 88 584 CYS A N 1
ATOM 4732 C CA . CYS A 1 584 ? -19.016 -26.766 13.117 1 88 584 CYS A CA 1
ATOM 4733 C C . CYS A 1 584 ? -18.891 -28.281 13.086 1 88 584 CYS A C 1
ATOM 4735 O O . CYS A 1 584 ? -19.359 -28.938 12.156 1 88 584 CYS A O 1
ATOM 4737 N N . ASP A 1 585 ? -18.5 -29.016 13.953 1 77.06 585 ASP A N 1
ATOM 4738 C CA . ASP A 1 585 ? -18.328 -30.422 14.312 1 77.06 585 ASP A CA 1
ATOM 4739 C C . ASP A 1 585 ? -18.484 -31.312 13.094 1 77.06 585 ASP A C 1
ATOM 4741 O O . ASP A 1 585 ? -19.25 -32.281 13.125 1 77.06 585 ASP A O 1
ATOM 4745 N N . GLY A 1 586 ? -17.859 -30.969 11.945 1 80.19 586 GLY A N 1
ATOM 4746 C CA . GLY A 1 586 ? -17.906 -31.844 10.789 1 80.19 586 GLY A CA 1
ATOM 4747 C C . GLY A 1 586 ? -19.203 -31.734 10.008 1 80.19 586 GLY A C 1
ATOM 4748 O O . GLY A 1 586 ? -19.422 -32.5 9.055 1 80.19 586 GLY A O 1
ATOM 4749 N N . LYS A 1 587 ? -20.016 -30.828 10.453 1 90.94 587 LYS A N 1
ATOM 4750 C CA . LYS A 1 587 ? -21.266 -30.562 9.727 1 90.94 587 LYS A CA 1
ATOM 4751 C C . LYS A 1 587 ? -20.984 -29.844 8.414 1 90.94 587 LYS A C 1
ATOM 4753 O O . LYS A 1 587 ? -19.875 -29.359 8.18 1 90.94 587 LYS A O 1
ATOM 4758 N N . SER A 1 588 ? -22.031 -29.906 7.547 1 95.81 588 SER A N 1
ATOM 4759 C CA . SER A 1 588 ? -21.891 -29.406 6.18 1 95.81 588 SER A CA 1
ATOM 4760 C C . SER A 1 588 ? -22.297 -27.938 6.07 1 95.81 588 SER A C 1
ATOM 4762 O O . SER A 1 588 ? -23.375 -27.625 5.562 1 95.81 588 SER A O 1
ATOM 4764 N N . TYR A 1 589 ? -21.375 -27.109 6.5 1 97 589 TYR A N 1
ATOM 4765 C CA . TYR A 1 589 ? -21.625 -25.672 6.434 1 97 589 TYR A CA 1
ATOM 4766 C C . TYR A 1 589 ? -20.672 -25 5.453 1 97 589 TYR A C 1
ATOM 4768 O O . TYR A 1 589 ? -19.531 -25.438 5.285 1 97 589 TYR A O 1
ATOM 4776 N N . ILE A 1 590 ? -21.172 -24.031 4.738 1 98.12 590 ILE A N 1
ATOM 4777 C CA . ILE A 1 590 ? -20.375 -23.156 3.885 1 98.12 590 ILE A CA 1
ATOM 4778 C C . ILE A 1 590 ? -20.641 -21.688 4.242 1 98.12 590 ILE A C 1
ATOM 4780 O O . ILE A 1 590 ? -21.609 -21.391 4.953 1 98.12 590 ILE A O 1
ATOM 4784 N N . ARG A 1 591 ? -19.766 -20.844 3.873 1 98.62 591 ARG A N 1
ATOM 4785 C CA . ARG A 1 591 ? -19.969 -19.391 3.967 1 98.62 591 ARG A CA 1
ATOM 4786 C C . ARG A 1 591 ? -19.828 -18.734 2.602 1 98.62 591 ARG A C 1
ATOM 4788 O O . ARG A 1 591 ? -18.875 -19.016 1.865 1 98.62 591 ARG A O 1
ATOM 4795 N N . LEU A 1 592 ? -20.75 -17.875 2.26 1 98.81 592 LEU A N 1
ATOM 4796 C CA . LEU A 1 592 ? -20.812 -17.172 0.979 1 98.81 592 LEU A CA 1
ATOM 4797 C C . LEU A 1 592 ? -20.781 -15.664 1.183 1 98.81 592 LEU A C 1
ATOM 4799 O O . LEU A 1 592 ? -21.688 -15.094 1.788 1 98.81 592 LEU A O 1
ATOM 4803 N N . ALA A 1 593 ? -19.766 -15.031 0.667 1 98.62 593 ALA A N 1
ATOM 4804 C CA . ALA A 1 593 ? -19.703 -13.57 0.709 1 98.62 593 ALA A CA 1
ATOM 4805 C C . ALA A 1 593 ? -20.781 -12.945 -0.172 1 98.62 593 ALA A C 1
ATOM 4807 O O . ALA A 1 593 ? -21.188 -13.531 -1.178 1 98.62 593 ALA A O 1
ATOM 4808 N N . VAL A 1 594 ? -21.219 -11.82 0.183 1 98.56 594 VAL A N 1
ATOM 4809 C CA . VAL A 1 594 ? -22.141 -11.047 -0.646 1 98.56 594 VAL A CA 1
ATOM 4810 C C . VAL A 1 594 ? -21.344 -10.188 -1.63 1 98.56 594 VAL A C 1
ATOM 4812 O O . VAL A 1 594 ? -20.484 -9.398 -1.226 1 98.56 594 VAL A O 1
ATOM 4815 N N . HIS A 1 595 ? -21.562 -10.398 -2.926 1 97.75 595 HIS A N 1
ATOM 4816 C CA . HIS A 1 595 ? -20.922 -9.609 -3.979 1 97.75 595 HIS A CA 1
ATOM 4817 C C . HIS A 1 595 ? -21.938 -8.68 -4.652 1 97.75 595 HIS A C 1
ATOM 4819 O O . HIS A 1 595 ? -23.031 -8.477 -4.137 1 97.75 595 HIS A O 1
ATOM 4825 N N . ASP A 1 596 ? -21.531 -7.996 -5.66 1 96.81 596 ASP A N 1
ATOM 4826 C CA . ASP A 1 596 ? -22.484 -7.203 -6.426 1 96.81 596 ASP A CA 1
ATOM 4827 C C . ASP A 1 596 ? -23.484 -8.102 -7.156 1 96.81 596 ASP A C 1
ATOM 4829 O O . ASP A 1 596 ? -23.328 -9.32 -7.164 1 96.81 596 ASP A O 1
ATOM 4833 N N . GLU A 1 597 ? -24.438 -7.535 -7.773 1 97.31 597 GLU A N 1
ATOM 4834 C CA . GLU A 1 597 ? -25.562 -8.273 -8.352 1 97.31 597 GLU A CA 1
ATOM 4835 C C . GLU A 1 597 ? -25.094 -9.219 -9.453 1 97.31 597 GLU A C 1
ATOM 4837 O O . GLU A 1 597 ? -25.594 -10.344 -9.555 1 97.31 597 GLU A O 1
ATOM 4842 N N . LYS A 1 598 ? -24.203 -8.797 -10.219 1 97.31 598 LYS A N 1
ATOM 4843 C CA . LYS A 1 598 ? -23.688 -9.609 -11.328 1 97.31 598 LYS A CA 1
ATOM 4844 C C . LYS A 1 598 ? -23.031 -10.883 -10.812 1 97.31 598 LYS A C 1
ATOM 4846 O O . LYS A 1 598 ? -23.359 -11.984 -11.25 1 97.31 598 LYS A O 1
ATOM 4851 N N . ASP A 1 599 ? -22.078 -10.75 -9.93 1 97.88 599 ASP A N 1
ATOM 4852 C CA . ASP A 1 599 ? -21.359 -11.898 -9.359 1 97.88 599 ASP A CA 1
ATOM 4853 C C . ASP A 1 599 ? -22.312 -12.797 -8.586 1 97.88 599 ASP A C 1
ATOM 4855 O O . ASP A 1 599 ? -22.219 -14.023 -8.656 1 97.88 599 ASP A O 1
ATOM 4859 N N . ASN A 1 600 ? -23.219 -12.195 -7.801 1 98.62 600 ASN A N 1
ATOM 4860 C CA . ASN A 1 600 ? -24.203 -12.969 -7.055 1 98.62 600 ASN A CA 1
ATOM 4861 C C . ASN A 1 600 ? -25.031 -13.859 -7.977 1 98.62 600 ASN A C 1
ATOM 4863 O O . ASN A 1 600 ? -25.344 -15 -7.633 1 98.62 600 ASN A O 1
ATOM 4867 N N . SER A 1 601 ? -25.375 -13.312 -9.117 1 98.31 601 SER A N 1
ATOM 4868 C CA . SER A 1 601 ? -26.188 -14.07 -10.07 1 98.31 601 SER A CA 1
ATOM 4869 C C . SER A 1 601 ? -25.422 -15.289 -10.594 1 98.31 601 SER A C 1
ATOM 4871 O O . SER A 1 601 ? -26.016 -16.344 -10.797 1 98.31 601 SER A O 1
ATOM 4873 N N . VAL A 1 602 ? -24.141 -15.133 -10.828 1 98.38 602 VAL A N 1
ATOM 4874 C CA . VAL A 1 602 ? -23.312 -16.234 -11.289 1 98.38 602 VAL A CA 1
ATOM 4875 C C . VAL A 1 602 ? -23.297 -17.344 -10.242 1 98.38 602 VAL A C 1
ATOM 4877 O O . VAL A 1 602 ? -23.438 -18.531 -10.57 1 98.38 602 VAL A O 1
ATOM 4880 N N . LEU A 1 603 ? -23.156 -16.953 -8.992 1 98.69 603 LEU A N 1
ATOM 4881 C CA . LEU A 1 603 ? -23.156 -17.922 -7.895 1 98.69 603 LEU A CA 1
ATOM 4882 C C . LEU A 1 603 ? -24.484 -18.641 -7.805 1 98.69 603 LEU A C 1
ATOM 4884 O O . LEU A 1 603 ? -24.531 -19.859 -7.672 1 98.69 603 LEU A O 1
ATOM 4888 N N . ILE A 1 604 ? -25.609 -17.906 -7.883 1 98.56 604 ILE A N 1
ATOM 4889 C CA . ILE A 1 604 ? -26.953 -18.453 -7.73 1 98.56 604 ILE A CA 1
ATOM 4890 C C . ILE A 1 604 ? -27.219 -19.469 -8.836 1 98.56 604 ILE A C 1
ATOM 4892 O O . ILE A 1 604 ? -27.734 -20.562 -8.57 1 98.56 604 ILE A O 1
ATOM 4896 N N . ASN A 1 605 ? -26.875 -19.094 -10.039 1 98.38 605 ASN A N 1
ATOM 4897 C CA . ASN A 1 605 ? -27.094 -20 -11.164 1 98.38 605 ASN A CA 1
ATOM 4898 C C . ASN A 1 605 ? -26.312 -21.297 -10.992 1 98.38 605 ASN A C 1
ATOM 4900 O O . ASN A 1 605 ? -26.828 -22.391 -11.273 1 98.38 605 ASN A O 1
ATOM 4904 N N . ALA A 1 606 ? -25.078 -21.188 -10.562 1 98.5 606 ALA A N 1
ATOM 4905 C CA . ALA A 1 606 ? -24.25 -22.375 -10.336 1 98.5 606 ALA A CA 1
ATOM 4906 C C . ALA A 1 606 ? -24.844 -23.25 -9.242 1 98.5 606 ALA A C 1
ATOM 4908 O O . ALA A 1 606 ? -24.938 -24.469 -9.391 1 98.5 606 ALA A O 1
ATOM 4909 N N . LEU A 1 607 ? -25.281 -22.656 -8.141 1 98.38 607 LEU A N 1
ATOM 4910 C CA . LEU A 1 607 ? -25.844 -23.391 -7.016 1 98.38 607 LEU A CA 1
ATOM 4911 C C . LEU A 1 607 ? -27.125 -24.109 -7.414 1 98.38 607 LEU A C 1
ATOM 4913 O O . LEU A 1 607 ? -27.359 -25.234 -7.004 1 98.38 607 LEU A O 1
ATOM 4917 N N . LYS A 1 608 ? -27.953 -23.438 -8.172 1 97.12 608 LYS A N 1
ATOM 4918 C CA . LYS A 1 608 ? -29.203 -24.047 -8.641 1 97.12 608 LYS A CA 1
ATOM 4919 C C . LYS A 1 608 ? -28.922 -25.266 -9.516 1 97.12 608 LYS A C 1
ATOM 4921 O O . LYS A 1 608 ? -29.625 -26.266 -9.422 1 97.12 608 LYS A O 1
ATOM 4926 N N . GLU A 1 609 ? -27.922 -25.141 -10.312 1 96.69 609 GLU A N 1
ATOM 4927 C CA . GLU A 1 609 ? -27.562 -26.25 -11.195 1 96.69 609 GLU A CA 1
ATOM 4928 C C . GLU A 1 609 ? -27.031 -27.438 -10.391 1 96.69 609 GLU A C 1
ATOM 4930 O O . GLU A 1 609 ? -27.297 -28.594 -10.742 1 96.69 609 GLU A O 1
ATOM 4935 N N . ILE A 1 610 ? -26.297 -27.188 -9.375 1 97.06 610 ILE A N 1
ATOM 4936 C CA . ILE A 1 610 ? -25.625 -28.234 -8.617 1 97.06 610 ILE A CA 1
ATOM 4937 C C . ILE A 1 610 ? -26.609 -28.844 -7.617 1 97.06 610 ILE A C 1
ATOM 4939 O O . ILE A 1 610 ? -26.656 -30.062 -7.453 1 97.06 610 ILE A O 1
ATOM 4943 N N . LEU A 1 611 ? -27.391 -27.969 -6.91 1 95.31 611 LEU A N 1
ATOM 4944 C CA . LEU A 1 611 ? -28.172 -28.406 -5.77 1 95.31 611 LEU A CA 1
ATOM 4945 C C . LEU A 1 611 ? -29.641 -28.578 -6.16 1 95.31 611 LEU A C 1
ATOM 4947 O O . LEU A 1 611 ? -30.406 -29.234 -5.449 1 95.31 611 LEU A O 1
ATOM 4951 N N . GLY A 1 612 ? -30.156 -28.078 -7.281 1 84.06 612 GLY A N 1
ATOM 4952 C CA . GLY A 1 612 ? -31.547 -28.188 -7.707 1 84.06 612 GLY A CA 1
ATOM 4953 C C . GLY A 1 612 ? -32.375 -26.953 -7.387 1 84.06 612 GLY A C 1
ATOM 4954 O O . GLY A 1 612 ? -32 -26.172 -6.492 1 84.06 612 GLY A O 1
ATOM 4955 N N . MET B 1 1 ? 2.418 58.75 1.314 1 32.53 1 MET B N 1
ATOM 4956 C CA . MET B 1 1 ? 1.885 57.5 0.771 1 32.53 1 MET B CA 1
ATOM 4957 C C . MET B 1 1 ? 0.386 57.625 0.515 1 32.53 1 MET B C 1
ATOM 4959 O O . MET B 1 1 ? -0.379 57.969 1.422 1 32.53 1 MET B O 1
ATOM 4963 N N . GLY B 1 2 ? -0.043 57.969 -0.59 1 41.38 2 GLY B N 1
ATOM 4964 C CA . GLY B 1 2 ? -1.42 58.344 -0.886 1 41.38 2 GLY B CA 1
ATOM 4965 C C . GLY B 1 2 ? -2.43 57.344 -0.354 1 41.38 2 GLY B C 1
ATOM 4966 O O . GLY B 1 2 ? -2.189 56.125 -0.384 1 41.38 2 GLY B O 1
ATOM 4967 N N . ILE B 1 3 ? -3.34 57.688 0.495 1 47.31 3 ILE B N 1
ATOM 4968 C CA . ILE B 1 3 ? -4.293 56.906 1.265 1 47.31 3 ILE B CA 1
ATOM 4969 C C . ILE B 1 3 ? -5.07 56 0.329 1 47.31 3 ILE B C 1
ATOM 4971 O O . ILE B 1 3 ? -5.758 56.438 -0.583 1 47.31 3 ILE B O 1
ATOM 4975 N N . VAL B 1 4 ? -4.559 54.812 -0.03 1 57.19 4 VAL B N 1
ATOM 4976 C CA . VAL B 1 4 ? -5.395 53.844 -0.765 1 57.19 4 VAL B CA 1
ATOM 4977 C C . VAL B 1 4 ? -6.719 53.656 -0.034 1 57.19 4 VAL B C 1
ATOM 4979 O O . VAL B 1 4 ? -6.742 53.281 1.137 1 57.19 4 VAL B O 1
ATOM 4982 N N . VAL B 1 5 ? -7.816 54.219 -0.469 1 80.12 5 VAL B N 1
ATOM 4983 C CA . VAL B 1 5 ? -9.148 54.062 0.105 1 80.12 5 VAL B CA 1
ATOM 4984 C C . VAL B 1 5 ? -9.641 52.625 -0.123 1 80.12 5 VAL B C 1
ATOM 4986 O O . VAL B 1 5 ? -10.117 52.312 -1.209 1 80.12 5 VAL B O 1
ATOM 4989 N N . MET B 1 6 ? -9.211 51.719 0.761 1 94.75 6 MET B N 1
ATOM 4990 C CA . MET B 1 6 ? -9.586 50.312 0.653 1 94.75 6 MET B CA 1
ATOM 4991 C C . MET B 1 6 ? -10.062 49.781 1.996 1 94.75 6 MET B C 1
ATOM 4993 O O . MET B 1 6 ? -9.68 50.281 3.049 1 94.75 6 MET B O 1
ATOM 4997 N N . GLN B 1 7 ? -11.016 48.844 1.966 1 98.38 7 GLN B N 1
ATOM 4998 C CA . GLN B 1 7 ? -11.508 48.125 3.145 1 98.38 7 GLN B CA 1
ATOM 4999 C C . GLN B 1 7 ? -11.312 46.625 3.014 1 98.38 7 GLN B C 1
ATOM 5001 O O . GLN B 1 7 ? -10.867 46.156 1.97 1 98.38 7 GLN B O 1
ATOM 5006 N N . ALA B 1 8 ? -11.523 45.906 4.113 1 98.69 8 ALA B N 1
ATOM 5007 C CA . ALA B 1 8 ? -11.492 44.438 4.078 1 98.69 8 ALA B CA 1
ATOM 5008 C C . ALA B 1 8 ? -12.789 43.875 4.637 1 98.69 8 ALA B C 1
ATOM 5010 O O . ALA B 1 8 ? -13.359 44.406 5.59 1 98.69 8 ALA B O 1
ATOM 5011 N N . ILE B 1 9 ? -13.219 42.844 4.012 1 98.75 9 ILE B N 1
ATOM 5012 C CA . ILE B 1 9 ? -14.375 42.062 4.484 1 98.75 9 ILE B CA 1
ATOM 5013 C C . ILE B 1 9 ? -13.961 40.656 4.824 1 98.75 9 ILE B C 1
ATOM 5015 O O . ILE B 1 9 ? -13.445 39.938 3.967 1 98.75 9 ILE B O 1
ATOM 5019 N N . ILE B 1 10 ? -14.141 40.219 6.078 1 98.75 10 ILE B N 1
ATOM 5020 C CA . ILE B 1 10 ? -13.828 38.875 6.543 1 98.75 10 ILE B CA 1
ATOM 5021 C C . ILE B 1 10 ? -15.117 38.094 6.75 1 98.75 10 ILE B C 1
ATOM 5023 O O . ILE B 1 10 ? -15.992 38.5 7.508 1 98.75 10 ILE B O 1
ATOM 5027 N N . LEU B 1 11 ? -15.227 37 6.09 1 98.5 11 LEU B N 1
ATOM 5028 C CA . LEU B 1 11 ? -16.391 36.125 6.281 1 98.5 11 LEU B CA 1
ATOM 5029 C C . LEU B 1 11 ? -16.141 35.125 7.406 1 98.5 11 LEU B C 1
ATOM 5031 O O . LEU B 1 11 ? -15.43 34.125 7.215 1 98.5 11 LEU B O 1
ATOM 5035 N N . ALA B 1 12 ? -16.766 35.281 8.594 1 98 12 ALA B N 1
ATOM 5036 C CA . ALA B 1 12 ? -16.469 34.531 9.797 1 98 12 ALA B CA 1
ATOM 5037 C C . ALA B 1 12 ? -17.75 34 10.445 1 98 12 ALA B C 1
ATOM 5039 O O . ALA B 1 12 ? -17.844 33.938 11.672 1 98 12 ALA B O 1
ATOM 5040 N N . ALA B 1 13 ? -18.734 33.656 9.617 1 95.25 13 ALA B N 1
ATOM 5041 C CA . ALA B 1 13 ? -20.047 33.312 10.18 1 95.25 13 ALA B CA 1
ATOM 5042 C C . ALA B 1 13 ? -20.188 31.812 10.352 1 95.25 13 ALA B C 1
ATOM 5044 O O . ALA B 1 13 ? -21.094 31.344 11.039 1 95.25 13 ALA B O 1
ATOM 5045 N N . GLY B 1 14 ? -19.266 31.078 9.812 1 91 14 GLY B N 1
ATOM 5046 C CA . GLY B 1 14 ? -19.438 29.641 9.711 1 91 14 GLY B CA 1
ATOM 5047 C C . GLY B 1 14 ? -19.25 28.906 11.031 1 91 14 GLY B C 1
ATOM 5048 O O . GLY B 1 14 ? -18.578 29.422 11.93 1 91 14 GLY B O 1
ATOM 5049 N N . MET B 1 15 ? -19.766 27.672 11.172 1 88.75 15 MET B N 1
ATOM 5050 C CA . MET B 1 15 ? -19.781 26.891 12.398 1 88.75 15 MET B CA 1
ATOM 5051 C C . MET B 1 15 ? -18.5 26.094 12.555 1 88.75 15 MET B C 1
ATOM 5053 O O . MET B 1 15 ? -18.109 25.75 13.672 1 88.75 15 MET B O 1
ATOM 5057 N N . GLY B 1 16 ? -17.812 25.766 11.445 1 90.5 16 GLY B N 1
ATOM 5058 C CA . GLY B 1 16 ? -16.609 24.969 11.508 1 90.5 16 GLY B CA 1
ATOM 5059 C C . GLY B 1 16 ? -16.844 23.578 12.062 1 90.5 16 GLY B C 1
ATOM 5060 O O . GLY B 1 16 ? -16.062 23.094 12.898 1 90.5 16 GLY B O 1
ATOM 5061 N N . LYS B 1 17 ? -17.859 22.781 11.703 1 84.5 17 LYS B N 1
ATOM 5062 C CA . LYS B 1 17 ? -18.312 21.484 12.234 1 84.5 17 LYS B CA 1
ATOM 5063 C C . LYS B 1 17 ? -17.219 20.438 12.102 1 84.5 17 LYS B C 1
ATOM 5065 O O . LYS B 1 17 ? -17.125 19.516 12.93 1 84.5 17 LYS B O 1
ATOM 5070 N N . ARG B 1 18 ? -16.344 20.562 11.211 1 88.44 18 ARG B N 1
ATOM 5071 C CA . ARG B 1 18 ? -15.32 19.562 10.938 1 88.44 18 ARG B CA 1
ATOM 5072 C C . ARG B 1 18 ? -14.18 19.656 11.938 1 88.44 18 ARG B C 1
ATOM 5074 O O . ARG B 1 18 ? -13.336 18.766 12.016 1 88.44 18 ARG B O 1
ATOM 5081 N N . LEU B 1 19 ? -14.102 20.625 12.633 1 91.44 19 LEU B N 1
ATOM 5082 C CA . LEU B 1 19 ? -13.086 20.797 13.664 1 91.44 19 LEU B CA 1
ATOM 5083 C C . LEU B 1 19 ? -13.562 20.219 14.992 1 91.44 19 LEU B C 1
ATOM 5085 O O . LEU B 1 19 ? -12.789 20.125 15.953 1 91.44 19 LEU B O 1
ATOM 5089 N N . LYS B 1 20 ? -14.789 19.75 15.016 1 89.12 20 LYS B N 1
ATOM 5090 C CA . LYS B 1 20 ? -15.375 19.016 16.125 1 89.12 20 LYS B CA 1
ATOM 5091 C C . LYS B 1 20 ? -15.258 19.781 17.438 1 89.12 20 LYS B C 1
ATOM 5093 O O . LYS B 1 20 ? -15.688 20.922 17.531 1 89.12 20 LYS B O 1
ATOM 5098 N N . GLU B 1 21 ? -14.516 19.234 18.391 1 89.69 21 GLU B N 1
ATOM 5099 C CA . GLU B 1 21 ? -14.469 19.812 19.734 1 89.69 21 GLU B CA 1
ATOM 5100 C C . GLU B 1 21 ? -13.742 21.141 19.75 1 89.69 21 GLU B C 1
ATOM 5102 O O . GLU B 1 21 ? -13.977 21.984 20.609 1 89.69 21 GLU B O 1
ATOM 5107 N N . LEU B 1 22 ? -12.992 21.406 18.75 1 91.5 22 LEU B N 1
ATOM 5108 C CA . LEU B 1 22 ? -12.203 22.625 18.688 1 91.5 22 LEU B CA 1
ATOM 5109 C C . LEU B 1 22 ? -13.094 23.844 18.453 1 91.5 22 LEU B C 1
ATOM 5111 O O . LEU B 1 22 ? -12.695 24.984 18.719 1 91.5 22 LEU B O 1
ATOM 5115 N N . THR B 1 23 ? -14.359 23.641 17.953 1 93.38 23 THR B N 1
ATOM 5116 C CA . THR B 1 23 ? -15.242 24.766 17.656 1 93.38 23 THR B CA 1
ATOM 5117 C C . THR B 1 23 ? -16.547 24.672 18.453 1 93.38 23 THR B C 1
ATOM 5119 O O . THR B 1 23 ? -17.531 25.297 18.094 1 93.38 23 THR B O 1
ATOM 5122 N N . ASN B 1 24 ? -16.531 23.859 19.453 1 91.62 24 ASN B N 1
ATOM 5123 C CA . ASN B 1 24 ? -17.734 23.703 20.266 1 91.62 24 ASN B CA 1
ATOM 5124 C C . ASN B 1 24 ? -18.156 25.016 20.891 1 91.62 24 ASN B C 1
ATOM 5126 O O . ASN B 1 24 ? -19.359 25.312 20.984 1 91.62 24 ASN B O 1
ATOM 5130 N N . ASP B 1 25 ? -17.141 25.797 21.297 1 93.19 25 ASP B N 1
ATOM 5131 C CA . ASP B 1 25 ? -17.5 26.984 22.078 1 93.19 25 ASP B CA 1
ATOM 5132 C C . ASP B 1 25 ? -16.938 28.25 21.422 1 93.19 25 ASP B C 1
ATOM 5134 O O . ASP B 1 25 ? -17.016 29.344 22 1 93.19 25 ASP B O 1
ATOM 5138 N N . VAL B 1 26 ? -16.375 28.156 20.312 1 94.44 26 VAL B N 1
ATOM 5139 C CA . VAL B 1 26 ? -15.82 29.312 19.594 1 94.44 26 VAL B CA 1
ATOM 5140 C C . VAL B 1 26 ? -16.062 29.156 18.094 1 94.44 26 VAL B C 1
ATOM 5142 O O . VAL B 1 26 ? -16.359 28.047 17.625 1 94.44 26 VAL B O 1
ATOM 5145 N N . THR B 1 27 ? -16.031 30.25 17.391 1 95 27 THR B N 1
ATOM 5146 C CA . THR B 1 27 ? -16.109 30.188 15.945 1 95 27 THR B CA 1
ATOM 5147 C C . THR B 1 27 ? -14.766 29.75 15.352 1 95 27 THR B C 1
ATOM 5149 O O . THR B 1 27 ? -13.734 29.797 16.031 1 95 27 THR B O 1
ATOM 5152 N N . LYS B 1 28 ? -14.828 29.297 14.195 1 94.75 28 LYS B N 1
ATOM 5153 C CA . LYS B 1 28 ? -13.734 28.641 13.484 1 94.75 28 LYS B CA 1
ATOM 5154 C C . LYS B 1 28 ? -12.469 29.5 13.508 1 94.75 28 LYS B C 1
ATOM 5156 O O . LYS B 1 28 ? -11.359 28.969 13.641 1 94.75 28 LYS B O 1
ATOM 5161 N N . CYS B 1 29 ? -12.547 30.797 13.281 1 97.31 29 CYS B N 1
ATOM 5162 C CA . CYS B 1 29 ? -11.375 31.656 13.148 1 97.31 29 CYS B CA 1
ATOM 5163 C C . CYS B 1 29 ? -10.742 31.938 14.508 1 97.31 29 CYS B C 1
ATOM 5165 O O . CYS B 1 29 ? -9.672 32.531 14.586 1 97.31 29 CYS B O 1
ATOM 5167 N N . MET B 1 30 ? -11.375 31.469 15.594 1 97.25 30 MET B N 1
ATOM 5168 C CA . MET B 1 30 ? -10.82 31.625 16.938 1 97.25 30 MET B CA 1
ATOM 5169 C C . MET B 1 30 ? -9.984 30.422 17.328 1 97.25 30 MET B C 1
ATOM 5171 O O . MET B 1 30 ? -9.383 30.406 18.406 1 97.25 30 MET B O 1
ATOM 5175 N N . VAL B 1 31 ? -9.938 29.391 16.469 1 96.88 31 VAL B N 1
ATOM 5176 C CA . VAL B 1 31 ? -9.062 28.25 16.703 1 96.88 31 VAL B CA 1
ATOM 5177 C C . VAL B 1 31 ? -7.602 28.688 16.656 1 96.88 31 VAL B C 1
ATOM 5179 O O . VAL B 1 31 ? -7.219 29.484 15.789 1 96.88 31 VAL B O 1
ATOM 5182 N N . LYS B 1 32 ? -6.797 28.203 17.578 1 97.5 32 LYS B N 1
ATOM 5183 C CA . LYS B 1 32 ? -5.406 28.625 17.734 1 97.5 32 LYS B CA 1
ATOM 5184 C C . LYS B 1 32 ? -4.477 27.75 16.891 1 97.5 32 LYS B C 1
ATOM 5186 O O . LYS B 1 32 ? -4.664 26.547 16.797 1 97.5 32 LYS B O 1
ATOM 5191 N N . ILE B 1 33 ? -3.619 28.359 16.188 1 97.69 33 ILE B N 1
ATOM 5192 C CA . ILE B 1 33 ? -2.453 27.75 15.555 1 97.69 33 ILE B CA 1
ATOM 5193 C C . ILE B 1 33 ? -1.178 28.266 16.219 1 97.69 33 ILE B C 1
ATOM 5195 O O . ILE B 1 33 ? -0.84 29.453 16.094 1 97.69 33 ILE B O 1
ATOM 5199 N N . ASN B 1 34 ? -0.464 27.406 16.859 1 97.06 34 ASN B N 1
ATOM 5200 C CA . ASN B 1 34 ? 0.705 27.812 17.641 1 97.06 34 ASN B CA 1
ATOM 5201 C C . ASN B 1 34 ? 0.366 28.922 18.641 1 97.06 34 ASN B C 1
ATOM 5203 O O . ASN B 1 34 ? 1.033 29.953 18.672 1 97.06 34 ASN B O 1
ATOM 5207 N N . ASP B 1 35 ? -0.75 28.812 19.344 1 95.5 35 ASP B N 1
ATOM 5208 C CA . ASP B 1 35 ? -1.178 29.625 20.484 1 95.5 35 ASP B CA 1
ATOM 5209 C C . ASP B 1 35 ? -1.727 30.969 20.031 1 95.5 35 ASP B C 1
ATOM 5211 O O . ASP B 1 35 ? -2.01 31.844 20.859 1 95.5 35 ASP B O 1
ATOM 5215 N N . VAL B 1 36 ? -1.862 31.266 18.797 1 97.38 36 VAL B N 1
ATOM 5216 C CA . VAL B 1 36 ? -2.461 32.469 18.25 1 97.38 36 VAL B CA 1
ATOM 5217 C C . VAL B 1 36 ? -3.682 32.125 17.406 1 97.38 36 VAL B C 1
ATOM 5219 O O . VAL B 1 36 ? -3.629 31.219 16.578 1 97.38 36 VAL B O 1
ATOM 5222 N N . THR B 1 37 ? -4.762 32.781 17.641 1 97.81 37 THR B N 1
ATOM 5223 C CA . THR B 1 37 ? -5.965 32.469 16.859 1 97.81 37 THR B CA 1
ATOM 5224 C C . THR B 1 37 ? -5.805 32.938 15.414 1 97.81 37 THR B C 1
ATOM 5226 O O . THR B 1 37 ? -5.039 33.844 15.125 1 97.81 37 THR B O 1
ATOM 5229 N N . MET B 1 38 ? -6.48 32.312 14.469 1 98 38 MET B N 1
ATOM 5230 C CA . MET B 1 38 ? -6.426 32.656 13.055 1 98 38 MET B CA 1
ATOM 5231 C C . MET B 1 38 ? -6.875 34.125 12.844 1 98 38 MET B C 1
ATOM 5233 O O . MET B 1 38 ? -6.242 34.844 12.094 1 98 38 MET B O 1
ATOM 5237 N N . ILE B 1 39 ? -7.898 34.562 13.57 1 98.19 39 ILE B N 1
ATOM 5238 C CA . ILE B 1 39 ? -8.469 35.906 13.398 1 98.19 39 ILE B CA 1
ATOM 5239 C C . ILE B 1 39 ? -7.484 36.938 13.922 1 98.19 39 ILE B C 1
ATOM 5241 O O . ILE B 1 39 ? -7.363 38.031 13.352 1 98.19 39 ILE B O 1
ATOM 5245 N N . GLU B 1 40 ? -6.844 36.656 15.039 1 98 40 GLU B N 1
ATOM 5246 C CA . GLU B 1 40 ? -5.832 37.562 15.578 1 98 40 GLU B CA 1
ATOM 5247 C C . GLU B 1 40 ? -4.715 37.781 14.57 1 98 40 GLU B C 1
ATOM 5249 O O . GLU B 1 40 ? -4.312 38.938 14.344 1 98 40 GLU B O 1
ATOM 5254 N N . ARG B 1 41 ? -4.238 36.75 13.938 1 97.38 41 ARG B N 1
ATOM 5255 C CA . ARG B 1 41 ? -3.189 36.844 12.93 1 97.38 41 ARG B CA 1
ATOM 5256 C C . ARG B 1 41 ? -3.67 37.625 11.719 1 97.38 41 ARG B C 1
ATOM 5258 O O . ARG B 1 41 ? -2.965 38.531 11.234 1 97.38 41 ARG B O 1
ATOM 5265 N N . MET B 1 42 ? -4.828 37.312 11.242 1 98.19 42 MET B N 1
ATOM 5266 C CA . MET B 1 42 ? -5.387 37.969 10.055 1 98.19 42 MET B CA 1
ATOM 5267 C C . MET B 1 42 ? -5.609 39.438 10.289 1 98.19 42 MET B C 1
ATOM 5269 O O . MET B 1 42 ? -5.246 40.281 9.445 1 98.19 42 MET B O 1
ATOM 5273 N N . LEU B 1 43 ? -6.137 39.812 11.43 1 98.31 43 LEU B N 1
ATOM 5274 C CA . LEU B 1 43 ? -6.41 41.219 11.758 1 98.31 43 LEU B CA 1
ATOM 5275 C C . LEU B 1 43 ? -5.113 42 11.891 1 98.31 43 LEU B C 1
ATOM 5277 O O . LEU B 1 43 ? -5.055 43.188 11.5 1 98.31 43 LEU B O 1
ATOM 5281 N N . SER B 1 44 ? -4.152 41.344 12.484 1 97.38 44 SER B N 1
ATOM 5282 C CA . SER B 1 44 ? -2.855 42 12.586 1 97.38 44 SER B CA 1
ATOM 5283 C C . SER B 1 44 ? -2.287 42.312 11.203 1 97.38 44 SER B C 1
ATOM 5285 O O . SER B 1 44 ? -1.759 43.406 10.977 1 97.38 44 SER B O 1
ATOM 5287 N N . GLN B 1 45 ? -2.381 41.406 10.289 1 97.69 45 GLN B N 1
ATOM 5288 C CA . GLN B 1 45 ? -1.874 41.594 8.93 1 97.69 45 GLN B CA 1
ATOM 5289 C C . GLN B 1 45 ? -2.674 42.656 8.172 1 97.69 45 GLN B C 1
ATOM 5291 O O . GLN B 1 45 ? -2.107 43.438 7.426 1 97.69 45 GLN B O 1
ATOM 5296 N N . LEU B 1 46 ? -3.951 42.688 8.375 1 98 46 LEU B N 1
ATOM 5297 C CA . LEU B 1 46 ? -4.812 43.688 7.738 1 98 46 LEU B CA 1
ATOM 5298 C C . LEU B 1 46 ? -4.555 45.062 8.312 1 98 46 LEU B C 1
ATOM 5300 O O . LEU B 1 46 ? -4.59 46.062 7.582 1 98 46 LEU B O 1
ATOM 5304 N N . ASP B 1 47 ? -4.352 45.125 9.594 1 96.5 47 ASP B N 1
ATOM 5305 C CA . ASP B 1 47 ? -4.109 46.375 10.281 1 96.5 47 ASP B CA 1
ATOM 5306 C C . ASP B 1 47 ? -2.871 47.094 9.734 1 96.5 47 ASP B C 1
ATOM 5308 O O . ASP B 1 47 ? -2.793 48.312 9.734 1 96.5 47 ASP B O 1
ATOM 5312 N N . ASN B 1 48 ? -1.967 46.312 9.242 1 95.12 48 ASN B N 1
ATOM 5313 C CA . ASN B 1 48 ? -0.716 46.844 8.711 1 95.12 48 ASN B CA 1
ATOM 5314 C C . ASN B 1 48 ? -0.91 47.469 7.324 1 95.12 48 ASN B C 1
ATOM 5316 O O . ASN B 1 48 ? -0.022 48.156 6.812 1 95.12 48 ASN B O 1
ATOM 5320 N N . LEU B 1 49 ? -2.025 47.312 6.691 1 96.12 49 LEU B N 1
ATOM 5321 C CA . LEU B 1 49 ? -2.277 47.812 5.34 1 96.12 49 LEU B CA 1
ATOM 5322 C C . LEU B 1 49 ? -2.863 49.219 5.367 1 96.12 49 LEU B C 1
ATOM 5324 O O . LEU B 1 49 ? -3.043 49.844 4.32 1 96.12 49 LEU B O 1
ATOM 5328 N N . ASN B 1 50 ? -3.139 49.75 6.531 1 91.06 50 ASN B N 1
ATOM 5329 C CA . ASN B 1 50 ? -3.738 51.062 6.691 1 91.06 50 ASN B CA 1
ATOM 5330 C C . ASN B 1 50 ? -5.059 51.188 5.938 1 91.06 50 ASN B C 1
ATOM 5332 O O . ASN B 1 50 ? -5.246 52.094 5.129 1 91.06 50 ASN B O 1
ATOM 5336 N N . LEU B 1 51 ? -5.941 50.281 6.168 1 96.88 51 LEU B N 1
ATOM 5337 C CA . LEU B 1 51 ? -7.266 50.219 5.551 1 96.88 51 LEU B CA 1
ATOM 5338 C C . LEU B 1 51 ? -8.203 51.25 6.195 1 96.88 51 LEU B C 1
ATOM 5340 O O . LEU B 1 51 ? -7.984 51.656 7.332 1 96.88 51 LEU B O 1
ATOM 5344 N N . ASN B 1 52 ? -9.227 51.594 5.438 1 97.06 52 ASN B N 1
ATOM 5345 C CA . ASN B 1 52 ? -10.25 52.469 5.98 1 97.06 52 ASN B CA 1
ATOM 5346 C C . ASN B 1 52 ? -11.078 51.781 7.059 1 97.06 52 ASN B C 1
ATOM 5348 O O . ASN B 1 52 ? -11.508 52.406 8.023 1 97.06 52 ASN B O 1
ATOM 5352 N N . LYS B 1 53 ? -11.336 50.562 6.793 1 97.5 53 LYS B N 1
ATOM 5353 C CA . LYS B 1 53 ? -12.211 49.812 7.68 1 97.5 53 LYS B CA 1
ATOM 5354 C C . LYS B 1 53 ? -12.062 48.312 7.445 1 97.5 53 LYS B C 1
ATOM 5356 O O . LYS B 1 53 ? -11.664 47.875 6.359 1 97.5 53 LYS B O 1
ATOM 5361 N N . ILE B 1 54 ? -12.328 47.562 8.5 1 98.5 54 ILE B N 1
ATOM 5362 C CA . ILE B 1 54 ? -12.461 46.094 8.398 1 98.5 54 ILE B CA 1
ATOM 5363 C C . ILE B 1 54 ? -13.883 45.688 8.781 1 98.5 54 ILE B C 1
ATOM 5365 O O . ILE B 1 54 ? -14.383 46.062 9.844 1 98.5 54 ILE B O 1
ATOM 5369 N N . ILE B 1 55 ? -14.523 45.031 7.883 1 98.75 55 ILE B N 1
ATOM 5370 C CA . ILE B 1 55 ? -15.859 44.5 8.141 1 98.75 55 ILE B CA 1
ATOM 5371 C C . ILE B 1 55 ? -15.789 43 8.414 1 98.75 55 ILE B C 1
ATOM 5373 O O . ILE B 1 55 ? -15.195 42.25 7.637 1 98.75 55 ILE B O 1
ATOM 5377 N N . ILE B 1 56 ? -16.328 42.562 9.531 1 98.69 56 ILE B N 1
ATOM 5378 C CA . ILE B 1 56 ? -16.375 41.125 9.859 1 98.69 56 ILE B CA 1
ATOM 5379 C C . ILE B 1 56 ? -17.812 40.656 9.883 1 98.69 56 ILE B C 1
ATOM 5381 O O . ILE B 1 56 ? -18.641 41.156 10.664 1 98.69 56 ILE B O 1
ATOM 5385 N N . VAL B 1 57 ? -18.094 39.688 8.992 1 98.69 57 VAL B N 1
ATOM 5386 C CA . VAL B 1 57 ? -19.406 39.062 9.008 1 98.69 57 VAL B CA 1
ATOM 5387 C C . VAL B 1 57 ? -19.438 37.938 10.023 1 98.69 57 VAL B C 1
ATOM 5389 O O . VAL B 1 57 ? -18.75 36.938 9.852 1 98.69 57 VAL B O 1
ATOM 5392 N N . ILE B 1 58 ? -20.234 38.062 11.086 1 98.25 58 ILE B N 1
ATOM 5393 C CA . ILE B 1 58 ? -20.25 37.094 12.188 1 98.25 58 ILE B CA 1
ATOM 5394 C C . ILE B 1 58 ? -21.562 36.312 12.156 1 98.25 58 ILE B C 1
ATOM 5396 O O . ILE B 1 58 ? -22.516 36.719 11.5 1 98.25 58 ILE B O 1
ATOM 5400 N N . GLY B 1 59 ? -21.625 35.188 12.734 1 97.81 59 GLY B N 1
ATOM 5401 C CA . GLY B 1 59 ? -22.766 34.281 12.875 1 97.81 59 GLY B CA 1
ATOM 5402 C C . GLY B 1 59 ? -22.641 33.344 14.07 1 97.81 59 GLY B C 1
ATOM 5403 O O . GLY B 1 59 ? -22.938 33.75 15.203 1 97.81 59 GLY B O 1
ATOM 5404 N N . TYR B 1 60 ? -22.172 32.094 13.867 1 96.81 60 TYR B N 1
ATOM 5405 C CA . TYR B 1 60 ? -21.953 31.125 14.93 1 96.81 60 TYR B CA 1
ATOM 5406 C C . TYR B 1 60 ? -20.984 31.656 15.977 1 96.81 60 TYR B C 1
ATOM 5408 O O . TYR B 1 60 ? -19.844 32.031 15.648 1 96.81 60 TYR B O 1
ATOM 5416 N N . LYS B 1 61 ? -21.438 31.812 17.266 1 96.94 61 LYS B N 1
ATOM 5417 C CA . LYS B 1 61 ? -20.625 32.312 18.375 1 96.94 61 LYS B CA 1
ATOM 5418 C C . LYS B 1 61 ? -20.109 33.719 18.078 1 96.94 61 LYS B C 1
ATOM 5420 O O . LYS B 1 61 ? -18.984 34.062 18.453 1 96.94 61 LYS B O 1
ATOM 5425 N N . GLY B 1 62 ? -20.922 34.531 17.344 1 97.06 62 GLY B N 1
ATOM 5426 C CA . GLY B 1 62 ? -20.531 35.844 16.891 1 97.06 62 GLY B CA 1
ATOM 5427 C C . GLY B 1 62 ? -20.203 36.781 18.016 1 97.06 62 GLY B C 1
ATOM 5428 O O . GLY B 1 62 ? -19.25 37.562 17.938 1 97.06 62 GLY B O 1
ATOM 5429 N N . ASN B 1 63 ? -20.969 36.75 19.094 1 96.88 63 ASN B N 1
ATOM 5430 C CA . ASN B 1 63 ? -20.734 37.656 20.219 1 96.88 63 ASN B CA 1
ATOM 5431 C C . ASN B 1 63 ? -19.406 37.344 20.906 1 96.88 63 ASN B C 1
ATOM 5433 O O . ASN B 1 63 ? -18.703 38.281 21.344 1 96.88 63 ASN B O 1
ATOM 5437 N N . LYS B 1 64 ? -19.125 36.094 20.969 1 97.25 64 LYS B N 1
ATOM 5438 C CA . LYS B 1 64 ? -17.844 35.719 21.547 1 97.25 64 LYS B CA 1
ATOM 5439 C C . LYS B 1 64 ? -16.688 36.25 20.688 1 97.25 64 LYS B C 1
ATOM 5441 O O . LYS B 1 64 ? -15.656 36.656 21.219 1 97.25 64 LYS B O 1
ATOM 5446 N N . LEU B 1 65 ? -16.875 36.156 19.438 1 97.75 65 LEU B N 1
ATOM 5447 C CA . LEU B 1 65 ? -15.867 36.688 18.516 1 97.75 65 LEU B CA 1
ATOM 5448 C C . LEU B 1 65 ? -15.727 38.188 18.688 1 97.75 65 LEU B C 1
ATOM 5450 O O . LEU B 1 65 ? -14.609 38.719 18.75 1 97.75 65 LEU B O 1
ATOM 5454 N N . LYS B 1 66 ? -16.828 38.906 18.766 1 97.38 66 LYS B N 1
ATOM 5455 C CA . LYS B 1 66 ? -16.828 40.344 18.953 1 97.38 66 LYS B CA 1
ATOM 5456 C C . LYS B 1 66 ? -16.047 40.75 20.219 1 97.38 66 LYS B C 1
ATOM 5458 O O . LYS B 1 66 ? -15.219 41.656 20.188 1 97.38 66 LYS B O 1
ATOM 5463 N N . ASP B 1 67 ? -16.406 40.031 21.25 1 97.5 67 ASP B N 1
ATOM 5464 C CA . ASP B 1 67 ? -15.773 40.312 22.531 1 97.5 67 ASP B CA 1
ATOM 5465 C C . ASP B 1 67 ? -14.266 40.031 22.469 1 97.5 67 ASP B C 1
ATOM 5467 O O . ASP B 1 67 ? -13.477 40.781 23.031 1 97.5 67 ASP B O 1
ATOM 5471 N N . PHE B 1 68 ? -13.922 39 21.828 1 97.69 68 PHE B N 1
ATOM 5472 C CA . PHE B 1 68 ? -12.516 38.625 21.688 1 97.69 68 PHE B CA 1
ATOM 5473 C C . PHE B 1 68 ? -11.766 39.688 20.891 1 97.69 68 PHE B C 1
ATOM 5475 O O . PHE B 1 68 ? -10.672 40.094 21.281 1 97.69 68 PHE B O 1
ATOM 5482 N N . ILE B 1 69 ? -12.344 40.156 19.812 1 97.75 69 ILE B N 1
ATOM 5483 C CA . ILE B 1 69 ? -11.711 41.125 18.922 1 97.75 69 ILE B CA 1
ATOM 5484 C C . ILE B 1 69 ? -11.469 42.406 19.672 1 97.75 69 ILE B C 1
ATOM 5486 O O . ILE B 1 69 ? -10.453 43.094 19.453 1 97.75 69 ILE B O 1
ATOM 5490 N N . LYS B 1 70 ? -12.344 42.75 20.562 1 95.69 70 LYS B N 1
ATOM 5491 C CA . LYS B 1 70 ? -12.211 43.969 21.359 1 95.69 70 LYS B CA 1
ATOM 5492 C C . LYS B 1 70 ? -10.969 43.906 22.234 1 95.69 70 LYS B C 1
ATOM 5494 O O . LYS B 1 70 ? -10.438 44.938 22.641 1 95.69 70 LYS B O 1
ATOM 5499 N N . THR B 1 71 ? -10.633 42.719 22.562 1 97.19 71 THR B N 1
ATOM 5500 C CA . THR B 1 71 ? -9.461 42.562 23.406 1 97.19 71 THR B CA 1
ATOM 5501 C C . THR B 1 71 ? -8.18 42.719 22.594 1 97.19 71 THR B C 1
ATOM 5503 O O . THR B 1 71 ? -7.094 42.875 23.156 1 97.19 71 THR B O 1
ATOM 5506 N N . LEU B 1 72 ? -8.383 42.688 21.312 1 96.56 72 LEU B N 1
ATOM 5507 C CA . LEU B 1 72 ? -7.219 42.781 20.422 1 96.56 72 LEU B CA 1
ATOM 5508 C C . LEU B 1 72 ? -6.844 44.219 20.156 1 96.56 72 LEU B C 1
ATOM 5510 O O . LEU B 1 72 ? -7.691 45.125 20.25 1 96.56 72 LEU B O 1
ATOM 5514 N N . ASN B 1 73 ? -5.598 44.594 20.031 1 91.44 73 ASN B N 1
ATOM 5515 C CA . ASN B 1 73 ? -5.117 45.938 19.719 1 91.44 73 ASN B CA 1
ATOM 5516 C C . ASN B 1 73 ? -5.094 46.188 18.219 1 91.44 73 ASN B C 1
ATOM 5518 O O . ASN B 1 73 ? -4.027 46.188 17.594 1 91.44 73 ASN B O 1
ATOM 5522 N N . VAL B 1 74 ? -6.324 46.406 17.609 1 96 74 VAL B N 1
ATOM 5523 C CA . VAL B 1 74 ? -6.441 46.688 16.172 1 96 74 VAL B CA 1
ATOM 5524 C C . VAL B 1 74 ? -6.711 48.188 15.977 1 96 74 VAL B C 1
ATOM 5526 O O . VAL B 1 74 ? -7.648 48.75 16.562 1 96 74 VAL B O 1
ATOM 5529 N N . ASN B 1 75 ? -5.945 48.875 15.195 1 96.19 75 ASN B N 1
ATOM 5530 C CA . ASN B 1 75 ? -6.082 50.312 14.961 1 96.19 75 ASN B CA 1
ATOM 5531 C C . ASN B 1 75 ? -7.16 50.594 13.922 1 96.19 75 ASN B C 1
ATOM 5533 O O . ASN B 1 75 ? -7.852 51.625 14.016 1 96.19 75 ASN B O 1
ATOM 5537 N N . THR B 1 76 ? -7.23 49.781 12.93 1 97.12 76 THR B N 1
ATOM 5538 C CA . THR B 1 76 ? -8.227 49.938 11.883 1 97.12 76 THR B CA 1
ATOM 5539 C C . THR B 1 76 ? -9.641 49.781 12.445 1 97.12 76 THR B C 1
ATOM 5541 O O . THR B 1 76 ? -9.914 48.844 13.172 1 97.12 76 THR B O 1
ATOM 5544 N N . PRO B 1 77 ? -10.547 50.781 12.148 1 97.31 77 PRO B N 1
ATOM 5545 C CA . PRO B 1 77 ? -11.922 50.625 12.617 1 97.31 77 PRO B CA 1
ATOM 5546 C C . PRO B 1 77 ? -12.562 49.312 12.133 1 97.31 77 PRO B C 1
ATOM 5548 O O . PRO B 1 77 ? -12.352 48.906 10.984 1 97.31 77 PRO B O 1
ATOM 5551 N N . ILE B 1 78 ? -13.375 48.688 13.031 1 98.19 78 ILE B N 1
ATOM 5552 C CA . ILE B 1 78 ? -13.992 47.406 12.703 1 98.19 78 ILE B CA 1
ATOM 5553 C C . ILE B 1 78 ? -15.516 47.531 12.789 1 98.19 78 ILE B C 1
ATOM 5555 O O . ILE B 1 78 ? -16.047 48.031 13.781 1 98.19 78 ILE B O 1
ATOM 5559 N N . ASP B 1 79 ? -16.188 47.156 11.734 1 98.25 79 ASP B N 1
ATOM 5560 C CA . ASP B 1 79 ? -17.641 47 11.727 1 98.25 79 ASP B CA 1
ATOM 5561 C C . ASP B 1 79 ? -18.031 45.531 11.711 1 98.25 79 ASP B C 1
ATOM 5563 O O . ASP B 1 79 ? -17.266 44.688 11.219 1 98.25 79 ASP B O 1
ATOM 5567 N N . PHE B 1 80 ? -19.172 45.25 12.312 1 98.38 80 PHE B N 1
ATOM 5568 C CA . PHE B 1 80 ? -19.672 43.875 12.312 1 98.38 80 PHE B CA 1
ATOM 5569 C C . PHE B 1 80 ? -20.984 43.781 11.555 1 98.38 80 PHE B C 1
ATOM 5571 O O . PHE B 1 80 ? -21.828 44.688 11.648 1 98.38 80 PHE B O 1
ATOM 5578 N N . VAL B 1 81 ? -21.094 42.844 10.695 1 98.5 81 VAL B N 1
ATOM 5579 C CA . VAL B 1 81 ? -22.344 42.469 10.039 1 98.5 81 VAL B CA 1
ATOM 5580 C C . VAL B 1 81 ? -22.781 41.094 10.547 1 98.5 81 VAL B C 1
ATOM 5582 O O . VAL B 1 81 ? -21.969 40.156 10.625 1 98.5 81 VAL B O 1
ATOM 5585 N N . GLU B 1 82 ? -24.016 40.938 10.938 1 98 82 GLU B N 1
ATOM 5586 C CA . GLU B 1 82 ? -24.453 39.688 11.562 1 98 82 GLU B CA 1
ATOM 5587 C C . GLU B 1 82 ? -25.312 38.875 10.602 1 98 82 GLU B C 1
ATOM 5589 O O . GLU B 1 82 ? -26.312 39.375 10.07 1 98 82 GLU B O 1
ATOM 5594 N N . ASN B 1 83 ? -24.891 37.688 10.336 1 98.25 83 ASN B N 1
ATOM 5595 C CA . ASN B 1 83 ? -25.734 36.656 9.703 1 98.25 83 ASN B CA 1
ATOM 5596 C C . ASN B 1 83 ? -26.516 35.875 10.742 1 98.25 83 ASN B C 1
ATOM 5598 O O . ASN B 1 83 ? -26.016 34.906 11.297 1 98.25 83 ASN B O 1
ATOM 5602 N N . LYS B 1 84 ? -27.734 36.125 10.898 1 96.75 84 LYS B N 1
ATOM 5603 C CA . LYS B 1 84 ? -28.562 35.531 11.953 1 96.75 84 LYS B CA 1
ATOM 5604 C C . LYS B 1 84 ? -29.016 34.125 11.594 1 96.75 84 LYS B C 1
ATOM 5606 O O . LYS B 1 84 ? -29.484 33.375 12.453 1 96.75 84 LYS B O 1
ATOM 5611 N N . ILE B 1 85 ? -28.922 33.812 10.328 1 97.31 85 ILE B N 1
ATOM 5612 C CA . ILE B 1 85 ? -29.359 32.5 9.898 1 97.31 85 ILE B CA 1
ATOM 5613 C C . ILE B 1 85 ? -28.172 31.719 9.312 1 97.31 85 ILE B C 1
ATOM 5615 O O . ILE B 1 85 ? -28.297 31.078 8.273 1 97.31 85 ILE B O 1
ATOM 5619 N N . TYR B 1 86 ? -27.047 31.906 10.031 1 95.56 86 TYR B N 1
ATOM 5620 C CA . TYR B 1 86 ? -25.797 31.312 9.586 1 95.56 86 TYR B CA 1
ATOM 5621 C C . TYR B 1 86 ? -25.938 29.797 9.43 1 95.56 86 TYR B C 1
ATOM 5623 O O . TYR B 1 86 ? -25.219 29.188 8.641 1 95.56 86 TYR B O 1
ATOM 5631 N N . ASP B 1 87 ? -26.828 29.109 10.125 1 94.38 87 ASP B N 1
ATOM 5632 C CA . ASP B 1 87 ? -26.969 27.656 10.133 1 94.38 87 ASP B CA 1
ATOM 5633 C C . ASP B 1 87 ? -27.844 27.188 8.977 1 94.38 87 ASP B C 1
ATOM 5635 O O . ASP B 1 87 ? -27.969 25.984 8.727 1 94.38 87 ASP B O 1
ATOM 5639 N N . LYS B 1 88 ? -28.406 28.125 8.164 1 95.25 88 LYS B N 1
ATOM 5640 C CA . LYS B 1 88 ? -29.281 27.781 7.055 1 95.25 88 LYS B CA 1
ATOM 5641 C C . LYS B 1 88 ? -28.75 28.312 5.734 1 95.25 88 LYS B C 1
ATOM 5643 O O . LYS B 1 88 ? -29.328 28.062 4.676 1 95.25 88 LYS B O 1
ATOM 5648 N N . THR B 1 89 ? -27.688 29.109 5.84 1 96.12 89 THR B N 1
ATOM 5649 C CA . THR B 1 89 ? -27.141 29.75 4.648 1 96.12 89 THR B CA 1
ATOM 5650 C C . THR B 1 89 ? -25.656 29.438 4.5 1 96.12 89 THR B C 1
ATOM 5652 O O . THR B 1 89 ? -25.078 28.75 5.352 1 96.12 89 THR B O 1
ATOM 5655 N N . ASN B 1 90 ? -25.078 29.812 3.367 1 95.56 90 ASN B N 1
ATOM 5656 C CA . ASN B 1 90 ? -23.656 29.656 3.117 1 95.56 90 ASN B CA 1
ATOM 5657 C C . ASN B 1 90 ? -22.969 31 2.914 1 95.56 90 ASN B C 1
ATOM 5659 O O . ASN B 1 90 ? -23.547 32.031 3.197 1 95.56 90 ASN B O 1
ATOM 5663 N N . ASN B 1 91 ? -21.719 31.016 2.506 1 95.88 91 ASN B N 1
ATOM 5664 C CA . ASN B 1 91 ? -20.891 32.219 2.518 1 95.88 91 ASN B CA 1
ATOM 5665 C C . ASN B 1 91 ? -21.359 33.219 1.466 1 95.88 91 ASN B C 1
ATOM 5667 O O . ASN B 1 91 ? -21.047 34.406 1.557 1 95.88 91 ASN B O 1
ATOM 5671 N N . ILE B 1 92 ? -22.188 32.781 0.506 1 97 92 ILE B N 1
ATOM 5672 C CA . ILE B 1 92 ? -22.734 33.719 -0.474 1 97 92 ILE B CA 1
ATOM 5673 C C . ILE B 1 92 ? -23.688 34.688 0.217 1 97 92 ILE B C 1
ATOM 5675 O O . ILE B 1 92 ? -23.719 35.875 -0.132 1 97 92 ILE B O 1
ATOM 5679 N N . TYR B 1 93 ? -24.406 34.156 1.166 1 97.88 93 TYR B N 1
ATOM 5680 C CA . TYR B 1 93 ? -25.344 35 1.89 1 97.88 93 TYR B CA 1
ATOM 5681 C C . TYR B 1 93 ? -24.609 35.969 2.826 1 97.88 93 TYR B C 1
ATOM 5683 O O . TYR B 1 93 ? -25 37.125 2.965 1 97.88 93 TYR B O 1
ATOM 5691 N N . SER B 1 94 ? -23.625 35.438 3.496 1 98 94 SER B N 1
ATOM 5692 C CA . SER B 1 94 ? -22.797 36.281 4.352 1 98 94 SER B CA 1
ATOM 5693 C C . SER B 1 94 ? -22.234 37.469 3.572 1 98 94 SER B C 1
ATOM 5695 O O . SER B 1 94 ? -22.266 38.594 4.047 1 98 94 SER B O 1
ATOM 5697 N N . LEU B 1 95 ? -21.672 37.156 2.418 1 98.25 95 LEU B N 1
ATOM 5698 C CA . LEU B 1 95 ? -21.125 38.219 1.599 1 98.25 95 LEU B CA 1
ATOM 5699 C C . LEU B 1 95 ? -22.219 39.156 1.131 1 98.25 95 LEU B C 1
ATOM 5701 O O . LEU B 1 95 ? -22 40.375 1.053 1 98.25 95 LEU B O 1
ATOM 5705 N N . PHE B 1 96 ? -23.359 38.625 0.803 1 98.31 96 PHE B N 1
ATOM 5706 C CA . PHE B 1 96 ? -24.5 39.438 0.399 1 98.31 96 PHE B CA 1
ATOM 5707 C C . PHE B 1 96 ? -24.891 40.438 1.491 1 98.31 96 PHE B C 1
ATOM 5709 O O . PHE B 1 96 ? -25.219 41.562 1.202 1 98.31 96 PHE B O 1
ATOM 5716 N N . LEU B 1 97 ? -24.844 40 2.713 1 98.44 97 LEU B N 1
ATOM 5717 C CA . LEU B 1 97 ? -25.203 40.875 3.834 1 98.44 97 LEU B CA 1
ATOM 5718 C C . LEU B 1 97 ? -24.25 42.062 3.939 1 98.44 97 LEU B C 1
ATOM 5720 O O . LEU B 1 97 ? -24.594 43.094 4.512 1 98.44 97 LEU B O 1
ATOM 5724 N N . ALA B 1 98 ? -23.109 41.875 3.41 1 98.44 98 ALA B N 1
ATOM 5725 C CA . ALA B 1 98 ? -22.109 42.938 3.449 1 98.44 98 ALA B CA 1
ATOM 5726 C C . ALA B 1 98 ? -22.031 43.688 2.119 1 98.44 98 ALA B C 1
ATOM 5728 O O . ALA B 1 98 ? -21.078 44.406 1.855 1 98.44 98 ALA B O 1
ATOM 5729 N N . LYS B 1 99 ? -22.984 43.562 1.218 1 98.38 99 LYS B N 1
ATOM 5730 C CA . LYS B 1 99 ? -22.922 44.062 -0.156 1 98.38 99 LYS B CA 1
ATOM 5731 C C . LYS B 1 99 ? -22.781 45.594 -0.19 1 98.38 99 LYS B C 1
ATOM 5733 O O . LYS B 1 99 ? -22.125 46.125 -1.077 1 98.38 99 LYS B O 1
ATOM 5738 N N . ASP B 1 100 ? -23.422 46.312 0.754 1 98.25 100 ASP B N 1
ATOM 5739 C CA . ASP B 1 100 ? -23.359 47.75 0.748 1 98.25 100 ASP B CA 1
ATOM 5740 C C . ASP B 1 100 ? -21.922 48.25 0.938 1 98.25 100 ASP B C 1
ATOM 5742 O O . ASP B 1 100 ? -21.531 49.281 0.372 1 98.25 100 ASP B O 1
ATOM 5746 N N . TYR B 1 101 ? -21.234 47.562 1.726 1 98.12 101 TYR B N 1
ATOM 5747 C CA . TYR B 1 101 ? -19.812 47.906 1.891 1 98.12 101 TYR B CA 1
ATOM 5748 C C . TYR B 1 101 ? -19.047 47.688 0.592 1 98.12 101 TYR B C 1
ATOM 5750 O O . TYR B 1 101 ? -18.203 48.531 0.223 1 98.12 101 TYR B O 1
ATOM 5758 N N . LEU B 1 102 ? -19.328 46.625 -0.134 1 97.75 102 LEU B N 1
ATOM 5759 C CA . LEU B 1 102 ? -18.703 46.344 -1.418 1 97.75 102 LEU B CA 1
ATOM 5760 C C . LEU B 1 102 ? -18.969 47.438 -2.416 1 97.75 102 LEU B C 1
ATOM 5762 O O . LEU B 1 102 ? -18.094 47.781 -3.217 1 97.75 102 LEU B O 1
ATOM 5766 N N . LEU B 1 103 ? -20.125 48 -2.346 1 97.81 103 LEU B N 1
ATOM 5767 C CA . LEU B 1 103 ? -20.562 49.031 -3.305 1 97.81 103 LEU B CA 1
ATOM 5768 C C . LEU B 1 103 ? -19.922 50.375 -3.01 1 97.81 103 LEU B C 1
ATOM 5770 O O . LEU B 1 103 ? -19.875 51.25 -3.877 1 97.81 103 LEU B O 1
ATOM 5774 N N . ASN B 1 104 ? -19.359 50.531 -1.841 1 97 104 ASN B N 1
ATOM 5775 C CA . ASN B 1 104 ? -18.969 51.844 -1.407 1 97 104 ASN B CA 1
ATOM 5776 C C . ASN B 1 104 ? -17.453 52.031 -1.476 1 97 104 ASN B C 1
ATOM 5778 O O . ASN B 1 104 ? -16.969 53.188 -1.531 1 97 104 ASN B O 1
ATOM 5782 N N . GLU B 1 105 ? -16.75 50.969 -1.497 1 97.12 105 GLU B N 1
ATOM 5783 C CA . GLU B 1 105 ? -15.297 51.094 -1.421 1 97.12 105 GLU B CA 1
ATOM 5784 C C . GLU B 1 105 ? -14.602 49.875 -2.029 1 97.12 105 GLU B C 1
ATOM 5786 O O . GLU B 1 105 ? -15.18 48.812 -2.066 1 97.12 105 GLU B O 1
ATOM 5791 N N . ASP B 1 106 ? -13.352 50.062 -2.588 1 97.81 106 ASP B N 1
ATOM 5792 C CA . ASP B 1 106 ? -12.516 48.906 -2.939 1 97.81 106 ASP B CA 1
ATOM 5793 C C . ASP B 1 106 ? -12.336 47.969 -1.745 1 97.81 106 ASP B C 1
ATOM 5795 O O . ASP B 1 106 ? -12.203 48.438 -0.608 1 97.81 106 ASP B O 1
ATOM 5799 N N . SER B 1 107 ? -12.352 46.688 -2.018 1 98.5 107 SER B N 1
ATOM 5800 C CA . SER B 1 107 ? -12.422 45.781 -0.882 1 98.5 107 SER B CA 1
ATOM 5801 C C . SER B 1 107 ? -11.523 44.562 -1.093 1 98.5 107 SER B C 1
ATOM 5803 O O . SER B 1 107 ? -1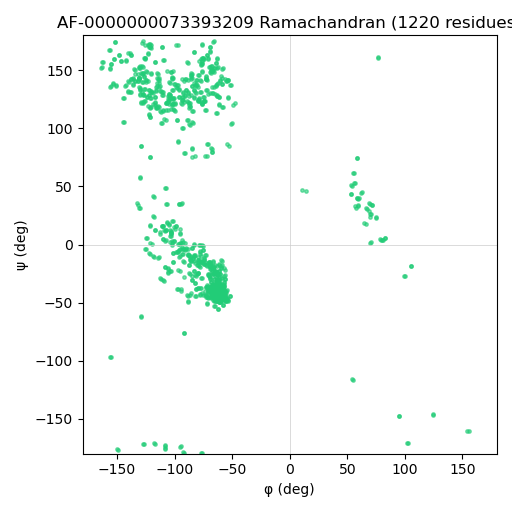1.422 44.062 -2.207 1 98.5 107 SER B O 1
ATOM 5805 N N . LEU B 1 108 ? -10.859 44.125 -0.05 1 98.5 108 LEU B N 1
ATOM 5806 C CA . LEU B 1 108 ? -10.336 42.781 0.078 1 98.5 108 LEU B CA 1
ATOM 5807 C C . LEU B 1 108 ? -11.375 41.844 0.697 1 98.5 108 LEU B C 1
ATOM 5809 O O . LEU B 1 108 ? -12.039 42.219 1.669 1 98.5 108 LEU B O 1
ATOM 5813 N N . ILE B 1 109 ? -11.555 40.781 0.097 1 98.62 109 ILE B N 1
ATOM 5814 C CA . ILE B 1 109 ? -12.461 39.781 0.646 1 98.62 109 ILE B CA 1
ATOM 5815 C C . ILE B 1 109 ? -11.656 38.562 1.121 1 98.62 109 ILE B C 1
ATOM 5817 O O . ILE B 1 109 ? -10.859 38 0.365 1 98.62 109 ILE B O 1
ATOM 5821 N N . LEU B 1 110 ? -11.867 38.094 2.383 1 98.5 110 LEU B N 1
ATOM 5822 C CA . LEU B 1 110 ? -11.117 37 2.949 1 98.5 110 LEU B CA 1
ATOM 5823 C C . LEU B 1 110 ? -12.047 36 3.658 1 98.5 110 LEU B C 1
ATOM 5825 O O . LEU B 1 110 ? -12.969 36.406 4.363 1 98.5 110 LEU B O 1
ATOM 5829 N N . GLU B 1 111 ? -11.727 34.719 3.498 1 97.62 111 GLU B N 1
ATOM 5830 C CA . GLU B 1 111 ? -12.305 33.719 4.395 1 97.62 111 GLU B CA 1
ATOM 5831 C C . GLU B 1 111 ? -11.57 33.688 5.734 1 97.62 111 GLU B C 1
ATOM 5833 O O . GLU B 1 111 ? -10.352 33.906 5.785 1 97.62 111 GLU B O 1
ATOM 5838 N N . SER B 1 112 ? -12.266 33.438 6.789 1 97.31 112 SER B N 1
ATOM 5839 C CA . SER B 1 112 ? -11.711 33.594 8.133 1 97.31 112 SER B CA 1
ATOM 5840 C C . SER B 1 112 ? -10.922 32.344 8.547 1 97.31 112 SER B C 1
ATOM 5842 O O . SER B 1 112 ? -10.234 32.375 9.57 1 97.31 112 SER B O 1
ATOM 5844 N N . ASP B 1 113 ? -11 31.203 7.812 1 96.62 113 ASP B N 1
ATOM 5845 C CA . ASP B 1 113 ? -10.352 29.953 8.195 1 96.62 113 ASP B CA 1
ATOM 5846 C C . ASP B 1 113 ? -9 29.797 7.488 1 96.62 113 ASP B C 1
ATOM 5848 O O . ASP B 1 113 ? -8.617 28.688 7.117 1 96.62 113 ASP B O 1
ATOM 5852 N N . LEU B 1 114 ? -8.305 30.906 7.277 1 97.75 114 LEU B N 1
ATOM 5853 C CA . LEU B 1 114 ? -7.027 30.922 6.566 1 97.75 114 LEU B CA 1
ATOM 5854 C C . LEU B 1 114 ? -5.891 31.328 7.5 1 97.75 114 LEU B C 1
ATOM 5856 O O . LEU B 1 114 ? -6.094 32.094 8.438 1 97.75 114 LEU B O 1
ATOM 5860 N N . ILE B 1 115 ? -4.789 30.781 7.254 1 98.06 115 ILE B N 1
ATOM 5861 C CA . ILE B 1 115 ? -3.516 31.281 7.77 1 98.06 115 ILE B CA 1
ATOM 5862 C C . ILE B 1 115 ? -2.541 31.5 6.613 1 98.06 115 ILE B C 1
ATOM 5864 O O . ILE B 1 115 ? -2.492 30.688 5.68 1 98.06 115 ILE B O 1
ATOM 5868 N N . PHE B 1 116 ? -1.879 32.594 6.57 1 97.94 116 PHE B N 1
ATOM 5869 C CA . PHE B 1 116 ? -0.976 32.906 5.469 1 97.94 116 PHE B CA 1
ATOM 5870 C C . PHE B 1 116 ? 0.129 33.844 5.922 1 97.94 116 PHE B C 1
ATOM 5872 O O . PHE B 1 116 ? -0.024 34.562 6.922 1 97.94 116 PHE B O 1
ATOM 5879 N N . GLU B 1 117 ? 1.175 33.906 5.242 1 96.19 117 GLU B N 1
ATOM 5880 C CA . GLU B 1 117 ? 2.367 34.656 5.586 1 96.19 117 GLU B CA 1
ATOM 5881 C C . GLU B 1 117 ? 2.166 36.156 5.305 1 96.19 117 GLU B C 1
ATOM 5883 O O . GLU B 1 117 ? 1.352 36.531 4.457 1 96.19 117 GLU B O 1
ATOM 5888 N N . ASN B 1 118 ? 2.934 36.875 6.051 1 95.75 118 ASN B N 1
ATOM 5889 C CA . ASN B 1 118 ? 2.967 38.312 5.781 1 95.75 118 ASN B CA 1
ATOM 5890 C C . ASN B 1 118 ? 3.398 38.594 4.348 1 95.75 118 ASN B C 1
ATOM 5892 O O . ASN B 1 118 ? 4.109 37.812 3.734 1 95.75 118 ASN B O 1
ATOM 5896 N N . GLY B 1 119 ? 3.004 39.594 3.82 1 95.62 119 GLY B N 1
ATOM 5897 C CA . GLY B 1 119 ? 3.408 40 2.486 1 95.62 119 GLY B CA 1
ATOM 5898 C C . GLY B 1 119 ? 2.389 39.656 1.418 1 95.62 119 GLY B C 1
ATOM 5899 O O . GLY B 1 119 ? 2.307 40.312 0.388 1 95.62 119 GLY B O 1
ATOM 5900 N N . ILE B 1 120 ? 1.609 38.625 1.679 1 97.31 120 ILE B N 1
ATOM 5901 C CA . ILE B 1 120 ? 0.652 38.156 0.68 1 97.31 120 ILE B CA 1
ATOM 5902 C C . ILE B 1 120 ? -0.388 39.25 0.419 1 97.31 120 ILE B C 1
ATOM 5904 O O . ILE B 1 120 ? -0.683 39.562 -0.734 1 97.31 120 ILE B O 1
ATOM 5908 N N . LEU B 1 121 ? -0.943 39.875 1.457 1 97.75 121 LEU B N 1
ATOM 5909 C CA . LEU B 1 121 ? -1.961 40.906 1.301 1 97.75 121 LEU B CA 1
ATOM 5910 C C . LEU B 1 121 ? -1.366 42.156 0.685 1 97.75 121 LEU B C 1
ATOM 5912 O O . LEU B 1 121 ? -2.008 42.812 -0.14 1 97.75 121 LEU B O 1
ATOM 5916 N N . GLU B 1 122 ? -0.16 42.469 1.094 1 96.25 122 GLU B N 1
ATOM 5917 C CA . GLU B 1 122 ? 0.53 43.625 0.516 1 96.25 122 GLU B CA 1
ATOM 5918 C C . GLU B 1 122 ? 0.723 43.438 -0.988 1 96.25 122 GLU B C 1
ATOM 5920 O O . GLU B 1 122 ? 0.503 44.375 -1.758 1 96.25 122 GLU B O 1
ATOM 5925 N N . ASP B 1 123 ? 1.119 42.25 -1.355 1 95.81 123 ASP B N 1
ATOM 5926 C CA . ASP B 1 123 ? 1.309 41.938 -2.771 1 95.81 123 ASP B CA 1
ATOM 5927 C C . ASP B 1 123 ? 0.003 42.094 -3.547 1 95.81 123 ASP B C 1
ATOM 5929 O O . ASP B 1 123 ? 0.004 42.594 -4.68 1 95.81 123 ASP B O 1
ATOM 5933 N N . LEU B 1 124 ? -1.033 41.719 -2.941 1 95.69 124 LEU B N 1
ATOM 5934 C CA . LEU B 1 124 ? -2.346 41.781 -3.574 1 95.69 124 LEU B CA 1
ATOM 5935 C C . LEU B 1 124 ? -2.809 43.25 -3.709 1 95.69 124 LEU B C 1
ATOM 5937 O O . LEU B 1 124 ? -3.283 43.656 -4.773 1 95.69 124 LEU B O 1
ATOM 5941 N N . VAL B 1 125 ? -2.676 44.062 -2.686 1 96.25 125 VAL B N 1
ATOM 5942 C CA . VAL B 1 125 ? -3.131 45.438 -2.633 1 96.25 125 VAL B CA 1
ATOM 5943 C C . VAL B 1 125 ? -2.332 46.281 -3.623 1 96.25 125 VAL B C 1
ATOM 5945 O O . VAL B 1 125 ? -2.885 47.156 -4.277 1 96.25 125 VAL B O 1
ATOM 5948 N N . ASN B 1 126 ? -1.062 45.938 -3.787 1 95.31 126 ASN B N 1
ATOM 5949 C CA . ASN B 1 126 ? -0.168 46.75 -4.598 1 95.31 126 ASN B CA 1
ATOM 5950 C C . ASN B 1 126 ? -0.197 46.344 -6.066 1 95.31 126 ASN B C 1
ATOM 5952 O O . ASN B 1 126 ? 0.395 47 -6.918 1 95.31 126 ASN B O 1
ATOM 5956 N N . ASP B 1 127 ? -0.85 45.25 -6.332 1 95.69 127 ASP B N 1
ATOM 5957 C CA . ASP B 1 127 ? -0.96 44.844 -7.727 1 95.69 127 ASP B CA 1
ATOM 5958 C C . ASP B 1 127 ? -1.733 45.875 -8.547 1 95.69 127 ASP B C 1
ATOM 5960 O O . ASP B 1 127 ? -2.744 46.406 -8.094 1 95.69 127 ASP B O 1
ATOM 5964 N N . PRO B 1 128 ? -1.285 46.156 -9.727 1 94.81 128 PRO B N 1
ATOM 5965 C CA . PRO B 1 128 ? -1.932 47.188 -10.539 1 94.81 128 PRO B CA 1
ATOM 5966 C C . PRO B 1 128 ? -3.326 46.781 -11.016 1 94.81 128 PRO B C 1
ATOM 5968 O O . PRO B 1 128 ? -4.172 47.625 -11.266 1 94.81 128 PRO B O 1
ATOM 5971 N N . TYR B 1 129 ? -3.557 45.531 -11.188 1 95.5 129 TYR B N 1
ATOM 5972 C CA . TYR B 1 129 ? -4.891 45.094 -11.586 1 95.5 129 TYR B CA 1
ATOM 5973 C C . TYR B 1 129 ? -5.883 45.25 -10.438 1 95.5 129 TYR B C 1
ATOM 5975 O O . TYR B 1 129 ? -5.633 44.812 -9.32 1 95.5 129 TYR B O 1
ATOM 5983 N N . PRO B 1 130 ? -7.02 45.875 -10.68 1 95.69 130 PRO B N 1
ATOM 5984 C CA . PRO B 1 130 ? -7.918 46.25 -9.594 1 95.69 130 PRO B CA 1
ATOM 5985 C C . PRO B 1 130 ? -8.766 45.094 -9.086 1 95.69 130 PRO B C 1
ATOM 5987 O O . PRO B 1 130 ? -9.266 45.125 -7.957 1 95.69 130 PRO B O 1
ATOM 5990 N N . ASN B 1 131 ? -9.008 44.062 -9.914 1 97.06 131 ASN B N 1
ATOM 5991 C CA . ASN B 1 131 ? -9.836 42.906 -9.562 1 97.06 131 ASN B CA 1
ATOM 5992 C C . ASN B 1 131 ? -9.062 41.625 -9.695 1 97.06 131 ASN B C 1
ATOM 5994 O O . ASN B 1 131 ? -8.727 41.188 -10.812 1 97.06 131 ASN B O 1
ATOM 5998 N N . LEU B 1 132 ? -8.797 40.969 -8.539 1 97.5 132 LEU B N 1
ATOM 5999 C CA . LEU B 1 132 ? -7.906 39.812 -8.539 1 97.5 132 LEU B CA 1
ATOM 6000 C C . LEU B 1 132 ? -8.484 38.688 -7.676 1 97.5 132 LEU B C 1
ATOM 6002 O O . LEU B 1 132 ? -9.062 38.969 -6.617 1 97.5 132 LEU B O 1
ATOM 6006 N N . ALA B 1 133 ? -8.375 37.5 -8.18 1 97.56 133 ALA B N 1
ATOM 6007 C CA . ALA B 1 133 ? -8.5 36.281 -7.355 1 97.56 133 ALA B CA 1
ATOM 6008 C C . ALA B 1 133 ? -7.125 35.719 -7.043 1 97.56 133 ALA B C 1
ATOM 6010 O O . ALA B 1 133 ? -6.355 35.375 -7.953 1 97.56 133 ALA B O 1
ATOM 6011 N N . LEU B 1 134 ? -6.805 35.594 -5.77 1 98.19 134 LEU B N 1
ATOM 6012 C CA . LEU B 1 134 ? -5.555 34.938 -5.402 1 98.19 134 LEU B CA 1
ATOM 6013 C C . LEU B 1 134 ? -5.66 33.438 -5.574 1 98.19 134 LEU B C 1
ATOM 6015 O O . LEU B 1 134 ? -6.617 32.812 -5.102 1 98.19 134 LEU B O 1
ATOM 6019 N N . VAL B 1 135 ? -4.703 32.844 -6.324 1 98.12 135 VAL B N 1
ATOM 6020 C CA . VAL B 1 135 ? -4.742 31.391 -6.566 1 98.12 135 VAL B CA 1
ATOM 6021 C C . VAL B 1 135 ? -3.379 30.781 -6.258 1 98.12 135 VAL B C 1
ATOM 6023 O O . VAL B 1 135 ? -2.365 31.484 -6.238 1 98.12 135 VAL B O 1
ATOM 6026 N N . ALA B 1 136 ? -3.381 29.531 -5.906 1 97.44 136 ALA B N 1
ATOM 6027 C CA . ALA B 1 136 ? -2.172 28.734 -5.719 1 97.44 136 ALA B CA 1
ATOM 6028 C C . ALA B 1 136 ? -2.221 27.453 -6.551 1 97.44 136 ALA B C 1
ATOM 6030 O O . ALA B 1 136 ? -3.297 26.906 -6.789 1 97.44 136 ALA B O 1
ATOM 6031 N N . LYS B 1 137 ? -1.02 27.062 -7.055 1 96.62 137 LYS B N 1
ATOM 6032 C CA . LYS B 1 137 ? -0.962 25.766 -7.746 1 96.62 137 LYS B CA 1
ATOM 6033 C C . LYS B 1 137 ? -1.574 24.656 -6.898 1 96.62 137 LYS B C 1
ATOM 6035 O O . LYS B 1 137 ? -1.323 24.578 -5.695 1 96.62 137 LYS B O 1
ATOM 6040 N N . PHE B 1 138 ? -2.344 23.828 -7.57 1 95.75 138 PHE B N 1
ATOM 6041 C CA . PHE B 1 138 ? -3.105 22.812 -6.848 1 95.75 138 PHE B CA 1
ATOM 6042 C C . PHE B 1 138 ? -2.176 21.781 -6.215 1 95.75 138 PHE B C 1
ATOM 6044 O O . PHE B 1 138 ? -1.255 21.281 -6.867 1 95.75 138 PHE B O 1
ATOM 6051 N N . GLU B 1 139 ? -2.369 21.516 -4.949 1 92.5 139 GLU B N 1
ATOM 6052 C CA . GLU B 1 139 ? -1.686 20.469 -4.191 1 92.5 139 GLU B CA 1
ATOM 6053 C C . GLU B 1 139 ? -2.684 19.5 -3.561 1 92.5 139 GLU B C 1
ATOM 6055 O O . GLU B 1 139 ? -3.852 19.844 -3.369 1 92.5 139 GLU B O 1
ATOM 6060 N N . SER B 1 140 ? -2.254 18.359 -3.123 1 87.75 140 SER B N 1
ATOM 6061 C CA . SER B 1 140 ? -3.105 17.234 -2.719 1 87.75 140 SER B CA 1
ATOM 6062 C C . SER B 1 140 ? -3.908 17.578 -1.468 1 87.75 140 SER B C 1
ATOM 6064 O O . SER B 1 140 ? -4.973 17.016 -1.231 1 87.75 140 SER B O 1
ATOM 6066 N N . TRP B 1 141 ? -3.408 18.5 -0.665 1 87.56 141 TRP B N 1
ATOM 6067 C CA . TRP B 1 141 ? -4.082 18.812 0.591 1 87.56 141 TRP B CA 1
ATOM 6068 C C . TRP B 1 141 ? -5.223 19.797 0.364 1 87.56 141 TRP B C 1
ATOM 6070 O O . TRP B 1 141 ? -6.059 20.016 1.248 1 87.56 141 TRP B O 1
ATOM 6080 N N . MET B 1 142 ? -5.262 20.328 -0.829 1 91.56 142 MET B N 1
ATOM 6081 C CA . MET B 1 142 ? -6.219 21.391 -1.121 1 91.56 142 MET B CA 1
ATOM 6082 C C . MET B 1 142 ? -7.578 20.812 -1.503 1 91.56 142 MET B C 1
ATOM 6084 O O . MET B 1 142 ? -7.652 19.781 -2.176 1 91.56 142 MET B O 1
ATOM 6088 N N . ASP B 1 143 ? -8.547 21.453 -0.921 1 88 143 ASP B N 1
ATOM 6089 C CA . ASP B 1 143 ? -9.938 21.172 -1.256 1 88 143 ASP B CA 1
ATOM 6090 C C . ASP B 1 143 ? -10.703 22.438 -1.6 1 88 143 ASP B C 1
ATOM 6092 O O . ASP B 1 143 ? -10.32 23.531 -1.167 1 88 143 ASP B O 1
ATOM 6096 N N . GLY B 1 144 ? -11.656 22.344 -2.5 1 90.31 144 GLY B N 1
ATOM 6097 C CA . GLY B 1 144 ? -12.461 23.516 -2.803 1 90.31 144 GLY B CA 1
ATOM 6098 C C . GLY B 1 144 ? -12.453 23.891 -4.273 1 90.31 144 GLY B C 1
ATOM 6099 O O . GLY B 1 144 ? -12.383 23.016 -5.137 1 90.31 144 GLY B O 1
ATOM 6100 N N . THR B 1 145 ? -12.523 25.172 -4.492 1 93.56 145 THR B N 1
ATOM 6101 C CA . THR B 1 145 ? -12.719 25.672 -5.848 1 93.56 145 THR B CA 1
ATOM 6102 C C . THR B 1 145 ? -11.406 25.656 -6.625 1 93.56 145 THR B C 1
ATOM 6104 O O . THR B 1 145 ? -10.406 26.234 -6.188 1 93.56 145 THR B O 1
ATOM 6107 N N . VAL B 1 146 ? -11.469 24.984 -7.75 1 96.19 146 VAL B N 1
ATOM 6108 C CA . VAL B 1 146 ? -10.312 24.844 -8.633 1 96.19 146 VAL B CA 1
ATOM 6109 C C . VAL B 1 146 ? -10.586 25.547 -9.953 1 96.19 146 VAL B C 1
ATOM 6111 O O . VAL B 1 146 ? -11.711 25.531 -10.461 1 96.19 146 VAL B O 1
ATOM 6114 N N . VAL B 1 147 ? -9.57 26.266 -10.492 1 97 147 VAL B N 1
ATOM 6115 C CA . VAL B 1 147 ? -9.711 27 -11.742 1 97 147 VAL B CA 1
ATOM 6116 C C . VAL B 1 147 ? -8.586 26.609 -12.695 1 97 147 VAL B C 1
ATOM 6118 O O . VAL B 1 147 ? -7.551 26.094 -12.273 1 97 147 VAL B O 1
ATOM 6121 N N . THR B 1 148 ? -8.766 26.688 -13.977 1 96.62 148 THR B N 1
ATOM 6122 C CA . THR B 1 148 ? -7.711 26.719 -14.977 1 96.62 148 THR B CA 1
ATOM 6123 C C . THR B 1 148 ? -7.477 28.141 -15.484 1 96.62 148 THR B C 1
ATOM 6125 O O . THR B 1 148 ? -8.391 28.969 -15.453 1 96.62 148 THR B O 1
ATOM 6128 N N . ILE B 1 149 ? -6.301 28.422 -15.852 1 96.75 149 ILE B N 1
ATOM 6129 C CA . ILE B 1 149 ? -5.938 29.797 -16.203 1 96.75 149 ILE B CA 1
ATOM 6130 C C . ILE B 1 149 ? -5.203 29.797 -17.547 1 96.75 149 ILE B C 1
ATOM 6132 O O . ILE B 1 149 ? -4.574 28.812 -17.922 1 96.75 149 ILE B O 1
ATOM 6136 N N . ASP B 1 150 ? -5.258 30.828 -18.297 1 94.88 150 ASP B N 1
ATOM 6137 C CA . ASP B 1 150 ? -4.508 30.953 -19.531 1 94.88 150 ASP B CA 1
ATOM 6138 C C . ASP B 1 150 ? -3.188 31.703 -19.312 1 94.88 150 ASP B C 1
ATOM 6140 O O . ASP B 1 150 ? -2.822 31.984 -18.172 1 94.88 150 ASP B O 1
ATOM 6144 N N . ASN B 1 151 ? -2.461 32 -20.344 1 94.69 151 ASN B N 1
ATOM 6145 C CA . ASN B 1 151 ? -1.131 32.594 -20.25 1 94.69 151 ASN B CA 1
ATOM 6146 C C . ASN B 1 151 ? -1.199 34.062 -19.859 1 94.69 151 ASN B C 1
ATOM 6148 O O . ASN B 1 151 ? -0.192 34.656 -19.469 1 94.69 151 ASN B O 1
ATOM 6152 N N . GLN B 1 152 ? -2.434 34.656 -19.906 1 93.06 152 GLN B N 1
ATOM 6153 C CA . GLN B 1 152 ? -2.604 36.062 -19.547 1 93.06 152 GLN B CA 1
ATOM 6154 C C . GLN B 1 152 ? -3.209 36.219 -18.156 1 93.06 152 GLN B C 1
ATOM 6156 O O . GLN B 1 152 ? -3.678 37.281 -17.781 1 93.06 152 GLN B O 1
ATOM 6161 N N . ASN B 1 153 ? -3.299 35.094 -17.359 1 94.94 153 ASN B N 1
ATOM 6162 C CA . ASN B 1 153 ? -3.803 35.062 -16 1 94.94 153 ASN B CA 1
ATOM 6163 C C . ASN B 1 153 ? -5.305 35.312 -15.945 1 94.94 153 ASN B C 1
ATOM 6165 O O . ASN B 1 153 ? -5.809 35.906 -14.984 1 94.94 153 ASN B O 1
ATOM 6169 N N . ASN B 1 154 ? -5.941 35.031 -17.031 1 94.69 154 ASN B N 1
ATOM 6170 C CA . ASN B 1 154 ? -7.402 35 -17 1 94.69 154 ASN B CA 1
ATOM 6171 C C . ASN B 1 154 ? -7.918 33.625 -16.516 1 94.69 154 ASN B C 1
ATOM 6173 O O . ASN B 1 154 ? -7.324 32.594 -16.812 1 94.69 154 ASN B O 1
ATOM 6177 N N . ILE B 1 155 ? -8.992 33.688 -15.844 1 95 155 ILE B N 1
ATOM 6178 C CA . ILE B 1 155 ? -9.641 32.438 -15.445 1 95 155 ILE B CA 1
ATOM 6179 C C . ILE B 1 155 ? -10.383 31.844 -16.641 1 95 155 ILE B C 1
ATOM 6181 O O . ILE B 1 155 ? -11.289 32.469 -17.188 1 95 155 ILE B O 1
ATOM 6185 N N . MET B 1 156 ? -10.039 30.656 -16.984 1 92.94 156 MET B N 1
ATOM 6186 C CA . MET B 1 156 ? -10.672 29.984 -18.109 1 92.94 156 MET B CA 1
ATOM 6187 C C . MET B 1 156 ? -11.906 29.203 -17.672 1 92.94 156 MET B C 1
ATOM 6189 O O . MET B 1 156 ? -12.93 29.219 -18.344 1 92.94 156 MET B O 1
ATOM 6193 N N . ASN B 1 157 ? -11.727 28.531 -16.578 1 91.88 157 ASN B N 1
ATOM 6194 C CA . ASN B 1 157 ? -12.828 27.703 -16.094 1 91.88 157 ASN B CA 1
ATOM 6195 C C . ASN B 1 157 ? -12.789 27.562 -14.57 1 91.88 157 ASN B C 1
ATOM 6197 O O . ASN B 1 157 ? -11.711 27.453 -13.977 1 91.88 157 ASN B O 1
ATOM 6201 N N . PHE B 1 158 ? -13.953 27.688 -13.984 1 93.38 158 PHE B N 1
ATOM 6202 C CA . PHE B 1 158 ? -14.195 27.141 -12.656 1 93.38 158 PHE B CA 1
ATOM 6203 C C . PHE B 1 158 ? -14.672 25.703 -12.734 1 93.38 158 PHE B C 1
ATOM 6205 O O . PHE B 1 158 ? -15.711 25.406 -13.328 1 93.38 158 PHE B O 1
ATOM 6212 N N . LEU B 1 159 ? -13.922 24.844 -12.078 1 92.75 159 LEU B N 1
ATOM 6213 C CA . LEU B 1 159 ? -14.219 23.422 -12.258 1 92.75 159 LEU B CA 1
ATOM 6214 C C . LEU B 1 159 ? -15.305 22.969 -11.289 1 92.75 159 LEU B C 1
ATOM 6216 O O . LEU B 1 159 ? -15.219 23.25 -10.086 1 92.75 159 LEU B O 1
ATOM 6220 N N . SER B 1 160 ? -16.312 22.344 -11.812 1 85.88 160 SER B N 1
ATOM 6221 C CA . SER B 1 160 ? -17.234 21.594 -10.977 1 85.88 160 SER B CA 1
ATOM 6222 C C . SER B 1 160 ? -16.625 20.25 -10.539 1 85.88 160 SER B C 1
ATOM 6224 O O . SER B 1 160 ? -15.57 19.859 -11.031 1 85.88 160 SER B O 1
ATOM 6226 N N . LYS B 1 161 ? -17.297 19.578 -9.664 1 80.69 161 LYS B N 1
ATOM 6227 C CA . LYS B 1 161 ? -16.844 18.281 -9.18 1 80.69 161 LYS B CA 1
ATOM 6228 C C . LYS B 1 161 ? -16.703 17.281 -10.328 1 80.69 161 LYS B C 1
ATOM 6230 O O . LYS B 1 161 ? -15.773 16.453 -10.336 1 80.69 161 LYS B O 1
ATOM 6235 N N . ASN B 1 162 ? -17.578 17.391 -11.242 1 85.5 162 ASN B N 1
ATOM 6236 C CA . ASN B 1 162 ? -17.594 16.438 -12.344 1 85.5 162 ASN B CA 1
ATOM 6237 C C . ASN B 1 162 ? -16.531 16.75 -13.383 1 85.5 162 ASN B C 1
ATOM 6239 O O . ASN B 1 162 ? -16.156 15.891 -14.18 1 85.5 162 ASN B O 1
ATOM 6243 N N . GLN B 1 163 ? -16.078 17.969 -13.312 1 90.62 163 GLN B N 1
ATOM 6244 C CA . GLN B 1 163 ? -15.086 18.391 -14.289 1 90.62 163 GLN B CA 1
ATOM 6245 C C . GLN B 1 163 ? -13.664 18.172 -13.773 1 90.62 163 GLN B C 1
ATOM 6247 O O . GLN B 1 163 ? -12.703 18.188 -14.539 1 90.62 163 GLN B O 1
ATOM 6252 N N . PHE B 1 164 ? -13.609 17.953 -12.531 1 93.25 164 PHE B N 1
ATOM 6253 C CA . PHE B 1 164 ? -12.297 17.75 -11.93 1 93.25 164 PHE B CA 1
ATOM 6254 C C . PHE B 1 164 ? -11.742 16.391 -12.281 1 93.25 164 PHE B C 1
ATOM 6256 O O . PHE B 1 164 ? -12.422 15.367 -12.117 1 93.25 164 PHE B O 1
ATOM 6263 N N . SER B 1 165 ? -10.539 16.344 -12.883 1 93.19 165 SER B N 1
ATOM 6264 C CA . SER B 1 165 ? -9.805 15.125 -13.18 1 93.19 165 SER B CA 1
ATOM 6265 C C . SER B 1 165 ? -8.43 15.133 -12.516 1 93.19 165 SER B C 1
ATOM 6267 O O . SER B 1 165 ? -7.645 16.062 -12.719 1 93.19 165 SER B O 1
ATOM 6269 N N . PHE B 1 166 ? -8.109 14.078 -11.805 1 92.44 166 PHE B N 1
ATOM 6270 C CA . PHE B 1 166 ? -6.832 14.008 -11.102 1 92.44 166 PHE B CA 1
ATOM 6271 C C . PHE B 1 166 ? -5.672 13.969 -12.094 1 92.44 166 PHE B C 1
ATOM 6273 O O . PHE B 1 166 ? -4.562 14.391 -11.773 1 92.44 166 PHE B O 1
ATOM 6280 N N . GLU B 1 167 ? -5.859 13.531 -13.258 1 89 167 GLU B N 1
ATOM 6281 C CA . GLU B 1 167 ? -4.832 13.469 -14.297 1 89 167 GLU B CA 1
ATOM 6282 C C . GLU B 1 167 ? -4.434 14.859 -14.758 1 89 167 GLU B C 1
ATOM 6284 O O . GLU B 1 167 ? -3.324 15.062 -15.266 1 89 167 GLU B O 1
ATOM 6289 N N . ASN B 1 168 ? -5.297 15.812 -14.523 1 93.75 168 ASN B N 1
ATOM 6290 C CA . ASN B 1 168 ? -5.074 17.156 -15.047 1 93.75 168 ASN B CA 1
ATOM 6291 C C . ASN B 1 168 ? -4.629 18.109 -13.945 1 93.75 168 ASN B C 1
ATOM 6293 O O . ASN B 1 168 ? -4.664 19.328 -14.125 1 93.75 168 ASN B O 1
ATOM 6297 N N . ILE B 1 169 ? -4.18 17.609 -12.852 1 93.75 169 ILE B N 1
ATOM 6298 C CA . ILE B 1 169 ? -3.787 18.391 -11.68 1 93.75 169 ILE B CA 1
ATOM 6299 C C . ILE B 1 169 ? -2.715 19.406 -12.07 1 93.75 169 ILE B C 1
ATOM 6301 O O . ILE B 1 169 ? -2.75 20.547 -11.617 1 93.75 169 ILE B O 1
ATOM 6305 N N . PRO B 1 170 ? -1.821 19.062 -12.969 1 93.38 170 PRO B N 1
ATOM 6306 C CA . PRO B 1 170 ? -0.779 20.031 -13.328 1 93.38 170 PRO B CA 1
ATOM 6307 C C . PRO B 1 170 ? -1.348 21.312 -13.93 1 93.38 170 PRO B C 1
ATOM 6309 O O . PRO B 1 170 ? -0.699 22.359 -13.875 1 93.38 170 PRO B O 1
ATOM 6312 N N . ASN B 1 171 ? -2.576 21.312 -14.375 1 95.62 171 ASN B N 1
ATOM 6313 C CA . ASN B 1 171 ? -3.191 22.469 -15 1 95.62 171 ASN B CA 1
ATOM 6314 C C . ASN B 1 171 ? -4.105 23.203 -14.023 1 95.62 171 ASN B C 1
ATOM 6316 O O . ASN B 1 171 ? -4.703 24.234 -14.383 1 95.62 171 ASN B O 1
ATOM 6320 N N . TYR B 1 172 ? -4.16 22.766 -12.828 1 97.12 172 TYR B N 1
ATOM 6321 C CA . TYR B 1 172 ? -5.164 23.266 -11.898 1 97.12 172 TYR B CA 1
ATOM 6322 C C . TYR B 1 172 ? -4.551 24.266 -10.93 1 97.12 172 TYR B C 1
ATOM 6324 O O . TYR B 1 172 ? -3.396 24.125 -10.523 1 97.12 172 TYR B O 1
ATOM 6332 N N . TYR B 1 173 ? -5.305 25.266 -10.609 1 97.69 173 TYR B N 1
ATOM 6333 C CA . TYR B 1 173 ? -5.051 26.203 -9.516 1 97.69 173 TYR B CA 1
ATOM 6334 C C . TYR B 1 173 ? -6.227 26.234 -8.547 1 97.69 173 TYR B C 1
ATOM 6336 O O . TYR B 1 173 ? -7.383 26.141 -8.961 1 97.69 173 TYR B O 1
ATOM 6344 N N . LYS B 1 174 ? -5.93 26.312 -7.285 1 97.12 174 LYS B N 1
ATOM 6345 C CA . LYS B 1 174 ? -6.949 26.469 -6.258 1 97.12 174 LYS B CA 1
ATOM 6346 C C . LYS B 1 174 ? -7.066 27.938 -5.82 1 97.12 174 LYS B C 1
ATOM 6348 O O . LYS B 1 174 ? -6.055 28.609 -5.648 1 97.12 174 LYS B O 1
ATOM 6353 N N . THR B 1 175 ? -8.297 28.406 -5.695 1 96.75 175 THR B N 1
ATOM 6354 C CA . THR B 1 175 ? -8.477 29.734 -5.105 1 96.75 175 THR B CA 1
ATOM 6355 C C . THR B 1 175 ? -8.078 29.719 -3.633 1 96.75 175 THR B C 1
ATOM 6357 O O . THR B 1 175 ? -8.398 28.781 -2.9 1 96.75 175 THR B O 1
ATOM 6360 N N . VAL B 1 176 ? -7.355 30.703 -3.201 1 97.25 176 VAL B N 1
ATOM 6361 C CA . VAL B 1 176 ? -6.859 30.812 -1.835 1 97.25 176 VAL B CA 1
ATOM 6362 C C . VAL B 1 176 ? -7.945 31.406 -0.937 1 97.25 176 VAL B C 1
ATOM 6364 O O . VAL B 1 176 ? -7.801 31.438 0.287 1 97.25 176 VAL B O 1
ATOM 6367 N N . ASN B 1 177 ? -9.07 31.891 -1.596 1 97.06 177 ASN B N 1
ATOM 6368 C CA . ASN B 1 177 ? -10.203 32.5 -0.902 1 97.06 177 ASN B CA 1
ATOM 6369 C C . ASN B 1 177 ? -9.852 33.875 -0.336 1 97.06 177 ASN B C 1
ATOM 6371 O O . ASN B 1 177 ? -10.234 34.188 0.789 1 97.06 177 ASN B O 1
ATOM 6375 N N . ILE B 1 178 ? -9.016 34.531 -1.075 1 98.38 178 ILE B N 1
ATOM 6376 C CA . ILE B 1 178 ? -8.711 35.938 -0.924 1 98.38 178 ILE B CA 1
ATOM 6377 C C . ILE B 1 178 ? -8.883 36.656 -2.266 1 98.38 178 ILE B C 1
ATOM 6379 O O . ILE B 1 178 ? -8.328 36.219 -3.279 1 98.38 178 ILE B O 1
ATOM 6383 N N . TYR B 1 179 ? -9.625 37.75 -2.26 1 98.12 179 TYR B N 1
ATOM 6384 C CA . TYR B 1 179 ? -9.93 38.5 -3.49 1 98.12 179 TYR B CA 1
ATOM 6385 C C . TYR B 1 179 ? -9.742 40 -3.301 1 98.12 179 TYR B C 1
ATOM 6387 O O . TYR B 1 179 ? -9.836 40.5 -2.18 1 98.12 179 TYR B O 1
ATOM 6395 N N . LYS B 1 180 ? -9.414 40.625 -4.328 1 98.19 180 LYS B N 1
ATOM 6396 C CA . LYS B 1 180 ? -9.398 42.094 -4.441 1 98.19 180 LYS B CA 1
ATOM 6397 C C . LYS B 1 180 ? -10.43 42.562 -5.457 1 98.19 180 LYS B C 1
ATOM 6399 O O . LYS B 1 180 ? -10.367 42.188 -6.629 1 98.19 180 LYS B O 1
ATOM 6404 N N . PHE B 1 181 ? -11.43 43.375 -4.941 1 98 181 PHE B N 1
ATOM 6405 C CA . PHE B 1 181 ? -12.469 43.906 -5.805 1 98 181 PHE B CA 1
ATOM 6406 C C . PHE B 1 181 ? -12.469 45.438 -5.773 1 98 181 PHE B C 1
ATOM 6408 O O . PHE B 1 181 ? -12.5 46.031 -4.699 1 98 181 PHE B O 1
ATOM 6415 N N . SER B 1 182 ? -12.508 46.031 -6.926 1 97.56 182 SER B N 1
ATOM 6416 C CA . SER B 1 182 ? -12.727 47.469 -6.988 1 97.56 182 SER B CA 1
ATOM 6417 C C . SER B 1 182 ? -14.195 47.812 -6.762 1 97.56 182 SER B C 1
ATOM 6419 O O . SER B 1 182 ? -15.078 47 -7.008 1 97.56 182 SER B O 1
ATOM 6421 N N . LYS B 1 183 ? -14.32 49.062 -6.301 1 97.19 183 LYS B N 1
ATOM 6422 C CA . LYS B 1 183 ? -15.672 49.594 -6.172 1 97.19 183 LYS B CA 1
ATOM 6423 C C . LYS B 1 183 ? -16.438 49.5 -7.492 1 97.19 183 LYS B C 1
ATOM 6425 O O . LYS B 1 183 ? -17.609 49.125 -7.516 1 97.19 183 LYS B O 1
ATOM 6430 N N . ASP B 1 184 ? -15.766 49.75 -8.57 1 97.06 184 ASP B N 1
ATOM 6431 C CA . ASP B 1 184 ? -16.359 49.688 -9.898 1 97.06 184 ASP B CA 1
ATOM 6432 C C . ASP B 1 184 ? -16.797 48.281 -10.266 1 97.06 184 ASP B C 1
ATOM 6434 O O . ASP B 1 184 ? -17.906 48.094 -10.758 1 97.06 184 ASP B O 1
ATOM 6438 N N . PHE B 1 185 ? -15.953 47.312 -10.039 1 96.81 185 PHE B N 1
ATOM 6439 C CA . PHE B 1 185 ? -16.25 45.938 -10.305 1 96.81 185 PHE B CA 1
ATOM 6440 C C . PHE B 1 185 ? -17.453 45.469 -9.477 1 96.81 185 PHE B C 1
ATOM 6442 O O . PHE B 1 185 ? -18.328 44.781 -9.984 1 96.81 185 PHE B O 1
ATOM 6449 N N . SER B 1 186 ? -17.5 45.844 -8.188 1 97.88 186 SER B N 1
ATOM 6450 C CA . SER B 1 186 ? -18.594 45.469 -7.301 1 97.88 186 SER B CA 1
ATOM 6451 C C . SER B 1 186 ? -19.922 46.062 -7.754 1 97.88 186 SER B C 1
ATOM 6453 O O . SER B 1 186 ? -20.953 45.375 -7.746 1 97.88 186 SER B O 1
ATOM 6455 N N . ASN B 1 187 ? -19.875 47.344 -8.195 1 97.62 187 ASN B N 1
ATOM 6456 C CA . ASN B 1 187 ? -21.094 48.062 -8.578 1 97.62 187 ASN B CA 1
ATOM 6457 C C . ASN B 1 187 ? -21.641 47.531 -9.906 1 97.62 187 ASN B C 1
ATOM 6459 O O . ASN B 1 187 ? -22.859 47.406 -10.078 1 97.62 187 ASN B O 1
ATOM 6463 N N . HIS B 1 188 ? -20.781 47.188 -10.789 1 96.44 188 HIS B N 1
ATOM 6464 C CA . HIS B 1 188 ? -21.234 46.969 -12.164 1 96.44 188 HIS B CA 1
ATOM 6465 C C . HIS B 1 188 ? -21.344 45.469 -12.477 1 96.44 188 HIS B C 1
ATOM 6467 O O . HIS B 1 188 ? -22.062 45.094 -13.391 1 96.44 188 HIS B O 1
ATOM 6473 N N . TYR B 1 189 ? -20.641 44.719 -11.742 1 96.19 189 TYR B N 1
ATOM 6474 C CA . TYR B 1 189 ? -20.609 43.312 -12.117 1 96.19 189 TYR B CA 1
ATOM 6475 C C . TYR B 1 189 ? -20.922 42.406 -10.914 1 96.19 189 TYR B C 1
ATOM 6477 O O . TYR B 1 189 ? -21.969 41.781 -10.859 1 96.19 189 TYR B O 1
ATOM 6485 N N . TYR B 1 190 ? -20.094 42.438 -9.883 1 97.38 190 TYR B N 1
ATOM 6486 C CA . TYR B 1 190 ? -20.156 41.406 -8.867 1 97.38 190 TYR B CA 1
ATOM 6487 C C . TYR B 1 190 ? -21.469 41.438 -8.109 1 97.38 190 TYR B C 1
ATOM 6489 O O . TYR B 1 190 ? -22.172 40.438 -8.016 1 97.38 190 TYR B O 1
ATOM 6497 N N . VAL B 1 191 ? -21.875 42.625 -7.539 1 98.06 191 VAL B N 1
ATOM 6498 C CA . VAL B 1 191 ? -23.031 42.688 -6.668 1 98.06 191 VAL B CA 1
ATOM 6499 C C . VAL B 1 191 ? -24.312 42.438 -7.48 1 98.06 191 VAL B C 1
ATOM 6501 O O . VAL B 1 191 ? -25.203 41.719 -7.039 1 98.06 191 VAL B O 1
ATOM 6504 N N . PRO B 1 192 ? -24.406 43.031 -8.664 1 97.44 192 PRO B N 1
ATOM 6505 C CA . PRO B 1 192 ? -25.578 42.719 -9.477 1 97.44 192 PRO B CA 1
ATOM 6506 C C . PRO B 1 192 ? -25.719 41.219 -9.734 1 97.44 192 PRO B C 1
ATOM 6508 O O . PRO B 1 192 ? -26.812 40.656 -9.609 1 97.44 192 PRO B O 1
ATOM 6511 N N . PHE B 1 193 ? -24.688 40.562 -10.055 1 96.69 193 PHE B N 1
ATOM 6512 C CA . PHE B 1 193 ? -24.734 39.125 -10.305 1 96.69 193 PHE B CA 1
ATOM 6513 C C . PHE B 1 193 ? -24.938 38.344 -9 1 96.69 193 PHE B C 1
ATOM 6515 O O . PHE B 1 193 ? -25.594 37.312 -8.992 1 96.69 193 PHE B O 1
ATOM 6522 N N . LEU B 1 194 ? -24.359 38.844 -7.902 1 97.69 194 LEU B N 1
ATOM 6523 C CA . LEU B 1 194 ? -24.562 38.25 -6.586 1 97.69 194 LEU B CA 1
ATOM 6524 C C . LEU B 1 194 ? -26.047 38.219 -6.234 1 97.69 194 LEU B C 1
ATOM 6526 O O . LEU B 1 194 ? -26.578 37.188 -5.832 1 97.69 194 LEU B O 1
ATOM 6530 N N . GLU B 1 195 ? -26.688 39.344 -6.453 1 97.56 195 GLU B N 1
ATOM 6531 C CA . GLU B 1 195 ? -28.109 39.469 -6.164 1 97.56 195 GLU B CA 1
ATOM 6532 C C . GLU B 1 195 ? -28.938 38.562 -7.078 1 97.56 195 GLU B C 1
ATOM 6534 O O . GLU B 1 195 ? -29.859 37.875 -6.621 1 97.56 195 GLU B O 1
ATOM 6539 N N . ALA B 1 196 ? -28.578 38.562 -8.297 1 96.25 196 ALA B N 1
ATOM 6540 C CA . ALA B 1 196 ? -29.281 37.719 -9.266 1 96.25 196 ALA B CA 1
ATOM 6541 C C . ALA B 1 196 ? -29.125 36.25 -8.914 1 96.25 196 ALA B C 1
ATOM 6543 O O . ALA B 1 196 ? -30.078 35.469 -9.031 1 96.25 196 ALA B O 1
ATOM 6544 N N . TYR B 1 197 ? -27.922 35.875 -8.57 1 95.31 197 TYR B N 1
ATOM 6545 C CA . TYR B 1 197 ? -27.641 34.5 -8.242 1 95.31 197 TYR B CA 1
ATOM 6546 C C . TYR B 1 197 ? -28.453 34.031 -7.035 1 95.31 197 TYR B C 1
ATOM 6548 O O . TYR B 1 197 ? -29.047 32.969 -7.059 1 95.31 197 TYR B O 1
ATOM 6556 N N . ILE B 1 198 ? -28.469 34.781 -6 1 96.31 198 ILE B N 1
ATOM 6557 C CA . ILE B 1 198 ? -29.188 34.469 -4.773 1 96.31 198 ILE B CA 1
ATOM 6558 C C . ILE B 1 198 ? -30.672 34.344 -5.062 1 96.31 198 ILE B C 1
ATOM 6560 O O . ILE B 1 198 ? -31.344 33.438 -4.539 1 96.31 198 ILE B O 1
ATOM 6564 N N . GLN B 1 199 ? -31.172 35.25 -5.906 1 95.88 199 GLN B N 1
ATOM 6565 C CA . GLN B 1 199 ? -32.562 35.188 -6.277 1 95.88 199 GLN B CA 1
ATOM 6566 C C . GLN B 1 199 ? -32.906 33.938 -7.062 1 95.88 199 GLN B C 1
ATOM 6568 O O . GLN B 1 199 ? -33.969 33.344 -6.871 1 95.88 199 GLN B O 1
ATOM 6573 N N . ALA B 1 200 ? -32.031 33.531 -7.859 1 95.44 200 ALA B N 1
ATOM 6574 C CA . ALA B 1 200 ? -32.281 32.406 -8.773 1 95.44 200 ALA B CA 1
ATOM 6575 C C . ALA B 1 200 ? -32 31.062 -8.078 1 95.44 200 ALA B C 1
ATOM 6577 O O . ALA B 1 200 ? -32.719 30.078 -8.336 1 95.44 200 ALA B O 1
ATOM 6578 N N . LEU B 1 201 ? -30.906 30.984 -7.285 1 94.06 201 LEU B N 1
ATOM 6579 C CA . LEU B 1 201 ? -30.438 29.672 -6.84 1 94.06 201 LEU B CA 1
ATOM 6580 C C . LEU B 1 201 ? -30.484 29.562 -5.32 1 94.06 201 LEU B C 1
ATOM 6582 O O . LEU B 1 201 ? -30.25 28.484 -4.762 1 94.06 201 LEU B O 1
ATOM 6586 N N . GLY B 1 202 ? -30.719 30.672 -4.641 1 94.12 202 GLY B N 1
ATOM 6587 C CA . GLY B 1 202 ? -30.875 30.625 -3.195 1 94.12 202 GLY B CA 1
ATOM 6588 C C . GLY B 1 202 ? -29.656 31.094 -2.438 1 94.12 202 GLY B C 1
ATOM 6589 O O . GLY B 1 202 ? -28.719 31.641 -3.031 1 94.12 202 GLY B O 1
ATOM 6590 N N . THR B 1 203 ? -29.672 30.891 -1.039 1 94.94 203 THR B N 1
ATOM 6591 C CA . THR B 1 203 ? -28.672 31.484 -0.158 1 94.94 203 THR B CA 1
ATOM 6592 C C . THR B 1 203 ? -27.703 30.438 0.362 1 94.94 203 THR B C 1
ATOM 6594 O O . THR B 1 203 ? -26.844 30.719 1.205 1 94.94 203 THR B O 1
ATOM 6597 N N . ASN B 1 204 ? -27.891 29.25 -0.124 1 94.44 204 ASN B N 1
ATOM 6598 C CA . ASN B 1 204 ? -27.062 28.156 0.382 1 94.44 204 ASN B CA 1
ATOM 6599 C C . ASN B 1 204 ? -26.031 27.703 -0.653 1 94.44 204 ASN B C 1
ATOM 6601 O O . ASN B 1 204 ? -25.938 26.516 -0.953 1 94.44 204 ASN B O 1
ATOM 6605 N N . GLU B 1 205 ? -25.312 28.703 -1.232 1 93.06 205 GLU B N 1
ATOM 6606 C CA . GLU B 1 205 ? -24.266 28.484 -2.234 1 93.06 205 GLU B CA 1
ATOM 6607 C C . GLU B 1 205 ? -22.969 29.172 -1.849 1 93.06 205 GLU B C 1
ATOM 6609 O O . GLU B 1 205 ? -22.906 29.844 -0.816 1 93.06 205 GLU B O 1
ATOM 6614 N N . TYR B 1 206 ? -22 28.922 -2.637 1 93.06 206 TYR B N 1
ATOM 6615 C CA . TYR B 1 206 ? -20.719 29.594 -2.434 1 93.06 206 TYR B CA 1
ATOM 6616 C C . TYR B 1 206 ? -20.625 30.859 -3.268 1 93.06 206 TYR B C 1
ATOM 6618 O O . TYR B 1 206 ? -21.062 30.891 -4.418 1 93.06 206 TYR B O 1
ATOM 6626 N N . TYR B 1 207 ? -20.016 31.891 -2.701 1 95.19 207 TYR B N 1
ATOM 6627 C C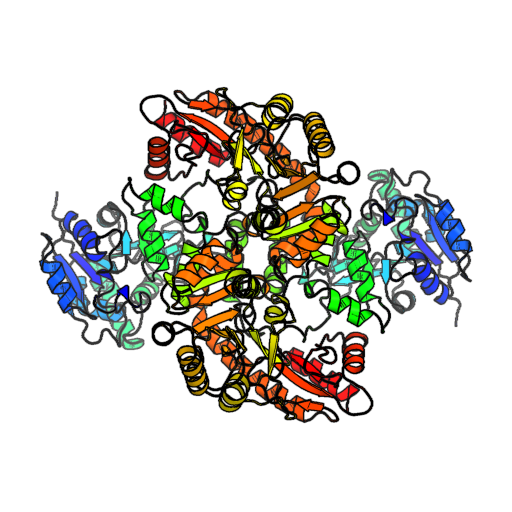A . TYR B 1 207 ? -19.938 33.188 -3.402 1 95.19 207 TYR B CA 1
ATOM 6628 C C . TYR B 1 207 ? -19.047 33.062 -4.641 1 95.19 207 TYR B C 1
ATOM 6630 O O . TYR B 1 207 ? -19.141 33.875 -5.551 1 95.19 207 TYR B O 1
ATOM 6638 N N . GLU B 1 208 ? -18.172 32.031 -4.703 1 92.56 208 GLU B N 1
ATOM 6639 C CA . GLU B 1 208 ? -17.281 31.828 -5.84 1 92.56 208 GLU B CA 1
ATOM 6640 C C . GLU B 1 208 ? -18.078 31.5 -7.105 1 92.56 208 GLU B C 1
ATOM 6642 O O . GLU B 1 208 ? -17.594 31.734 -8.219 1 92.56 208 GLU B O 1
ATOM 6647 N N . GLN B 1 209 ? -19.25 31.031 -6.934 1 91.88 209 GLN B N 1
ATOM 6648 C CA . GLN B 1 209 ? -20.109 30.719 -8.078 1 91.88 209 GLN B CA 1
ATOM 6649 C C . GLN B 1 209 ? -20.438 31.969 -8.875 1 91.88 209 GLN B C 1
ATOM 6651 O O . GLN B 1 209 ? -20.609 31.906 -10.102 1 91.88 209 GLN B O 1
ATOM 6656 N N . VAL B 1 210 ? -20.5 33.031 -8.188 1 94.81 210 VAL B N 1
ATOM 6657 C CA . VAL B 1 210 ? -20.766 34.312 -8.844 1 94.81 210 VAL B CA 1
ATOM 6658 C C . VAL B 1 210 ? -19.594 34.688 -9.75 1 94.81 210 VAL B C 1
ATOM 6660 O O . VAL B 1 210 ? -19.797 35.156 -10.867 1 94.81 210 VAL B O 1
ATOM 6663 N N . LEU B 1 211 ? -18.406 34.438 -9.258 1 94.06 211 LEU B N 1
ATOM 6664 C CA . LEU B 1 211 ? -17.219 34.719 -10.047 1 94.06 211 LEU B CA 1
ATOM 6665 C C . LEU B 1 211 ? -17.172 33.812 -11.281 1 94.06 211 LEU B C 1
ATOM 6667 O O . LEU B 1 211 ? -16.688 34.25 -12.336 1 94.06 211 LEU B O 1
ATOM 6671 N N . LYS B 1 212 ? -17.609 32.562 -11.125 1 91.19 212 LYS B N 1
ATOM 6672 C CA . LYS B 1 212 ? -17.703 31.656 -12.258 1 91.19 212 LYS B CA 1
ATOM 6673 C C . LYS B 1 212 ? -18.578 32.25 -13.367 1 91.19 212 LYS B C 1
ATOM 6675 O O . LYS B 1 212 ? -18.203 32.188 -14.547 1 91.19 212 LYS B O 1
ATOM 6680 N N . VAL B 1 213 ? -19.641 32.844 -12.938 1 90.5 213 VAL B N 1
ATOM 6681 C CA . VAL B 1 213 ? -20.562 33.438 -13.891 1 90.5 213 VAL B CA 1
ATOM 6682 C C . VAL B 1 213 ? -19.891 34.656 -14.57 1 90.5 213 VAL B C 1
ATOM 6684 O O . VAL B 1 213 ? -19.953 34.781 -15.797 1 90.5 213 VAL B O 1
ATOM 6687 N N . ILE B 1 214 ? -19.281 35.469 -13.805 1 92.56 214 ILE B N 1
ATOM 6688 C CA . ILE B 1 214 ? -18.688 36.688 -14.289 1 92.56 214 ILE B CA 1
ATOM 6689 C C . ILE B 1 214 ? -17.516 36.375 -15.219 1 92.56 214 ILE B C 1
ATOM 6691 O O . ILE B 1 214 ? -17.312 37.094 -16.219 1 92.56 214 ILE B O 1
ATOM 6695 N N . SER B 1 215 ? -16.719 35.438 -14.859 1 88.62 215 SER B N 1
ATOM 6696 C CA . SER B 1 215 ? -15.539 35.094 -15.648 1 88.62 215 SER B CA 1
ATOM 6697 C C . SER B 1 215 ? -15.922 34.562 -17.031 1 88.62 215 SER B C 1
ATOM 6699 O O . SER B 1 215 ? -15.109 34.562 -17.953 1 88.62 215 SER B O 1
ATOM 6701 N N . ASN B 1 216 ? -17.094 34.062 -17.188 1 84.75 216 ASN B N 1
ATOM 6702 C CA . ASN B 1 216 ? -17.562 33.531 -18.453 1 84.75 216 ASN B CA 1
ATOM 6703 C C . ASN B 1 216 ? -18.094 34.625 -19.375 1 84.75 216 ASN B C 1
ATOM 6705 O O . ASN B 1 216 ? -18.469 34.375 -20.516 1 84.75 216 ASN B O 1
ATOM 6709 N N . LEU B 1 217 ? -18.031 35.812 -18.844 1 85.31 217 LEU B N 1
ATOM 6710 C CA . LEU B 1 217 ? -18.438 36.938 -19.688 1 85.31 217 LEU B CA 1
ATOM 6711 C C . LEU B 1 217 ? -17.359 37.25 -20.719 1 85.31 217 LEU B C 1
ATOM 6713 O O . LEU B 1 217 ? -16.219 36.812 -20.594 1 85.31 217 LEU B O 1
ATOM 6717 N N . ASP B 1 218 ? -17.719 37.938 -21.781 1 72.94 218 ASP B N 1
ATOM 6718 C CA . ASP B 1 218 ? -16.859 38.219 -22.938 1 72.94 218 ASP B CA 1
ATOM 6719 C C . ASP B 1 218 ? -15.555 38.875 -22.516 1 72.94 218 ASP B C 1
ATOM 6721 O O . ASP B 1 218 ? -14.484 38.531 -23.031 1 72.94 218 ASP B O 1
ATOM 6725 N N . GLU B 1 219 ? -15.648 39.812 -21.688 1 76.81 219 GLU B N 1
ATOM 6726 C CA . GLU B 1 219 ? -14.453 40.469 -21.172 1 76.81 219 GLU B CA 1
ATOM 6727 C C . GLU B 1 219 ? -14.102 39.969 -19.781 1 76.81 219 GLU B C 1
ATOM 6729 O O . GLU B 1 219 ? -14.984 39.781 -18.938 1 76.81 219 GLU B O 1
ATOM 6734 N N . SER B 1 220 ? -12.812 39.688 -19.703 1 77.56 220 SER B N 1
ATOM 6735 C CA . SER B 1 220 ? -12.359 39.281 -18.375 1 77.56 220 SER B CA 1
ATOM 6736 C C . SER B 1 220 ? -12.312 40.469 -17.422 1 77.56 220 SER B C 1
ATOM 6738 O O . SER B 1 220 ? -11.555 41.406 -17.625 1 77.56 220 SER B O 1
ATOM 6740 N N . HIS B 1 221 ? -13.141 40.406 -16.422 1 88.44 221 HIS B N 1
ATOM 6741 C CA . HIS B 1 221 ? -13.227 41.5 -15.453 1 88.44 221 HIS B CA 1
ATOM 6742 C C . HIS B 1 221 ? -12.469 41.156 -14.172 1 88.44 221 HIS B C 1
ATOM 6744 O O . HIS B 1 221 ? -12.312 42 -13.289 1 88.44 221 HIS B O 1
ATOM 6750 N N . ILE B 1 222 ? -12.031 39.969 -14.086 1 93.62 222 ILE B N 1
ATOM 6751 C CA . ILE B 1 222 ? -11.258 39.531 -12.93 1 93.62 222 ILE B CA 1
ATOM 6752 C C . ILE B 1 222 ? -10.094 38.656 -13.398 1 93.62 222 ILE B C 1
ATOM 6754 O O . ILE B 1 222 ? -10.266 37.812 -14.266 1 93.62 222 ILE B O 1
ATOM 6758 N N . LYS B 1 223 ? -8.883 38.938 -12.906 1 95.38 223 LYS B N 1
ATOM 6759 C CA . LYS B 1 223 ? -7.688 38.156 -13.203 1 95.38 223 LYS B CA 1
ATOM 6760 C C . LYS B 1 223 ? -7.207 37.406 -11.969 1 95.38 223 LYS B C 1
ATOM 6762 O O . LYS B 1 223 ? -7.738 37.562 -10.875 1 95.38 223 LYS B O 1
ATOM 6767 N N . VAL B 1 224 ? -6.262 36.531 -12.203 1 96.69 224 VAL B N 1
ATOM 6768 C CA . VAL B 1 224 ? -5.707 35.812 -11.062 1 96.69 224 VAL B CA 1
ATOM 6769 C C . VAL B 1 224 ? -4.355 36.406 -10.68 1 96.69 224 VAL B C 1
ATOM 6771 O O . VAL B 1 224 ? -3.654 36.969 -11.531 1 96.69 224 VAL B O 1
ATOM 6774 N N . LYS B 1 225 ? -4.141 36.438 -9.438 1 97.44 225 LYS B N 1
ATOM 6775 C CA . LYS B 1 225 ? -2.791 36.594 -8.914 1 97.44 225 LYS B CA 1
ATOM 6776 C C . LYS B 1 225 ? -2.248 35.312 -8.352 1 97.44 225 LYS B C 1
ATOM 6778 O O . LYS B 1 225 ? -2.812 34.75 -7.402 1 97.44 225 LYS B O 1
ATOM 6783 N N . LYS B 1 226 ? -1.192 34.75 -8.922 1 95.75 226 LYS B N 1
ATOM 6784 C CA . LYS B 1 226 ? -0.61 33.469 -8.492 1 95.75 226 LYS B CA 1
ATOM 6785 C C . LYS B 1 226 ? 0.25 33.656 -7.242 1 95.75 226 LYS B C 1
ATOM 6787 O O . LYS B 1 226 ? 1.123 34.531 -7.207 1 95.75 226 LYS B O 1
ATOM 6792 N N . LEU B 1 227 ? -0.083 32.906 -6.285 1 96.06 227 LEU B N 1
ATOM 6793 C CA . LEU B 1 227 ? 0.746 32.875 -5.086 1 96.06 227 LEU B CA 1
ATOM 6794 C C . LEU B 1 227 ? 2.018 32.062 -5.332 1 96.06 227 LEU B C 1
ATOM 6796 O O . LEU B 1 227 ? 1.953 30.906 -5.734 1 96.06 227 LEU B O 1
ATOM 6800 N N . VAL B 1 228 ? 3.203 32.719 -5.141 1 89.19 228 VAL B N 1
ATOM 6801 C CA . VAL B 1 228 ? 4.477 32.062 -5.402 1 89.19 228 VAL B CA 1
ATOM 6802 C C . VAL B 1 228 ? 5.387 32.188 -4.184 1 89.19 228 VAL B C 1
ATOM 6804 O O . VAL B 1 228 ? 5.625 33.281 -3.697 1 89.19 228 VAL B O 1
ATOM 6807 N N . ASN B 1 229 ? 5.84 31.062 -3.641 1 87.62 229 ASN B N 1
ATOM 6808 C CA . ASN B 1 229 ? 6.914 30.953 -2.656 1 87.62 229 ASN B CA 1
ATOM 6809 C C . ASN B 1 229 ? 6.496 31.547 -1.31 1 87.62 229 ASN B C 1
ATOM 6811 O O . ASN B 1 229 ? 7.285 32.219 -0.651 1 87.62 229 ASN B O 1
ATOM 6815 N N . LYS B 1 230 ? 5.207 31.547 -0.959 1 94.31 230 LYS B N 1
ATOM 6816 C CA . LYS B 1 230 ? 4.711 31.938 0.357 1 94.31 230 LYS B CA 1
ATOM 6817 C C . LYS B 1 230 ? 3.738 30.891 0.905 1 94.31 230 LYS B C 1
ATOM 6819 O O . LYS B 1 230 ? 2.949 30.312 0.153 1 94.31 230 LYS B O 1
ATOM 6824 N N . ASN B 1 231 ? 3.848 30.703 2.146 1 95.69 231 ASN B N 1
ATOM 6825 C CA . ASN B 1 231 ? 3.035 29.672 2.781 1 95.69 231 ASN B CA 1
ATOM 6826 C C . ASN B 1 231 ? 1.62 30.172 3.066 1 95.69 231 ASN B C 1
ATOM 6828 O O . ASN B 1 231 ? 1.427 31.344 3.416 1 95.69 231 ASN B O 1
ATOM 6832 N N . TRP B 1 232 ? 0.703 29.438 2.811 1 97.31 232 TRP B N 1
ATOM 6833 C CA . TRP B 1 232 ? -0.688 29.625 3.215 1 97.31 232 TRP B CA 1
ATOM 6834 C C . TRP B 1 232 ? -1.355 28.281 3.48 1 97.31 232 TRP B C 1
ATOM 6836 O O . TRP B 1 232 ? -0.823 27.234 3.109 1 97.31 232 TRP B O 1
ATOM 6846 N N . TYR B 1 233 ? -2.385 28.25 4.223 1 97.31 233 TYR B N 1
ATOM 6847 C CA . TYR B 1 233 ? -3.113 27.016 4.488 1 97.31 233 TYR B CA 1
ATOM 6848 C C . TYR B 1 233 ? -4.562 27.312 4.855 1 97.31 233 TYR B C 1
ATOM 6850 O O . TYR B 1 233 ? -4.855 28.312 5.516 1 97.31 233 TYR B O 1
ATOM 6858 N N . GLU B 1 234 ? -5.465 26.594 4.344 1 97 234 GLU B N 1
ATOM 6859 C CA . GLU B 1 234 ? -6.871 26.609 4.742 1 97 234 GLU B CA 1
ATOM 6860 C C . GLU B 1 234 ? -7.16 25.547 5.793 1 97 234 GLU B C 1
ATOM 6862 O O . GLU B 1 234 ? -6.898 24.359 5.574 1 97 234 GLU B O 1
ATOM 6867 N N . ILE B 1 235 ? -7.707 25.922 6.93 1 96.94 235 ILE B N 1
ATOM 6868 C CA . ILE B 1 235 ? -7.918 25 8.039 1 96.94 235 ILE B CA 1
ATOM 6869 C C . ILE B 1 235 ? -9.359 24.5 8.031 1 96.94 235 ILE B C 1
ATOM 6871 O O . ILE B 1 235 ? -10.273 25.203 8.469 1 96.94 235 ILE B O 1
ATOM 6875 N N . ASP B 1 236 ? -9.5 23.266 7.648 1 94.06 236 ASP B N 1
ATOM 6876 C CA . ASP B 1 236 ? -10.844 22.688 7.578 1 94.06 236 ASP B CA 1
ATOM 6877 C C . ASP B 1 236 ? -11.055 21.656 8.68 1 94.06 236 ASP B C 1
ATOM 6879 O O . ASP B 1 236 ? -12.188 21.438 9.125 1 94.06 236 ASP B O 1
ATOM 6883 N N . ASP B 1 237 ? -9.984 20.969 9.086 1 94.06 237 ASP B N 1
ATOM 6884 C CA . ASP B 1 237 ? -10.086 19.906 10.094 1 94.06 237 ASP B CA 1
ATOM 6885 C C . ASP B 1 237 ? -8.797 19.812 10.906 1 94.06 237 ASP B C 1
ATOM 6887 O O . ASP B 1 237 ? -7.91 20.656 10.789 1 94.06 237 ASP B O 1
ATOM 6891 N N . ILE B 1 238 ? -8.758 18.844 11.789 1 95.75 238 ILE B N 1
ATOM 6892 C CA . ILE B 1 238 ? -7.664 18.734 12.75 1 95.75 238 ILE B CA 1
ATOM 6893 C C . ILE B 1 238 ? -6.371 18.375 12.023 1 95.75 238 ILE B C 1
ATOM 6895 O O . ILE B 1 238 ? -5.281 18.75 12.469 1 95.75 238 ILE B O 1
ATOM 6899 N N . GLN B 1 239 ? -6.457 17.641 10.961 1 95.69 239 GLN B N 1
ATOM 6900 C CA . GLN B 1 239 ? -5.27 17.328 10.164 1 95.69 239 GLN B CA 1
ATOM 6901 C C . GLN B 1 239 ? -4.652 18.609 9.594 1 95.69 239 GLN B C 1
ATOM 6903 O O . GLN B 1 239 ? -3.432 18.781 9.641 1 95.69 239 GLN B O 1
ATOM 6908 N N . ASP B 1 240 ? -5.492 19.453 9.016 1 96.62 240 ASP B N 1
ATOM 6909 C CA . ASP B 1 240 ? -5.027 20.734 8.492 1 96.62 240 ASP B CA 1
ATOM 6910 C C . ASP B 1 240 ? -4.344 21.547 9.586 1 96.62 240 ASP B C 1
ATOM 6912 O O . ASP B 1 240 ? -3.289 22.156 9.352 1 96.62 240 ASP B O 1
ATOM 6916 N N . LEU B 1 241 ? -5.027 21.547 10.727 1 97.19 241 LEU B N 1
ATOM 6917 C CA . LEU B 1 241 ? -4.469 22.266 11.859 1 97.19 241 LEU B CA 1
ATOM 6918 C C . LEU B 1 241 ? -3.07 21.766 12.195 1 97.19 241 LEU B C 1
ATOM 6920 O O . LEU B 1 241 ? -2.146 22.562 12.391 1 97.19 241 LEU B O 1
ATOM 6924 N N . ASN B 1 242 ? -2.904 20.453 12.234 1 97.25 242 ASN B N 1
ATOM 6925 C CA . ASN B 1 242 ? -1.625 19.828 12.555 1 97.25 242 ASN B CA 1
ATOM 6926 C C . ASN B 1 242 ? -0.548 20.203 11.539 1 97.25 242 ASN B C 1
ATOM 6928 O O . ASN B 1 242 ? 0.584 20.516 11.922 1 97.25 242 ASN B O 1
ATOM 6932 N N . ILE B 1 243 ? -0.861 20.203 10.281 1 96.94 243 ILE B N 1
ATOM 6933 C CA . ILE B 1 243 ? 0.078 20.531 9.219 1 96.94 243 ILE B CA 1
ATOM 6934 C C . ILE B 1 243 ? 0.459 22.016 9.297 1 96.94 243 ILE B C 1
ATOM 6936 O O . ILE B 1 243 ? 1.641 22.359 9.234 1 96.94 243 ILE B O 1
ATOM 6940 N N . ALA B 1 244 ? -0.566 22.875 9.5 1 97.56 244 ALA B N 1
ATOM 6941 C CA . ALA B 1 244 ? -0.339 24.312 9.586 1 97.56 244 ALA B CA 1
ATOM 6942 C C . ALA B 1 244 ? 0.545 24.656 10.781 1 97.56 244 ALA B C 1
ATOM 6944 O O . ALA B 1 244 ? 1.368 25.578 10.711 1 97.56 244 ALA B O 1
ATOM 6945 N N . GLU B 1 245 ? 0.389 23.953 11.875 1 97.75 245 GLU B N 1
ATOM 6946 C CA . GLU B 1 245 ? 1.187 24.188 13.07 1 97.75 245 GLU B CA 1
ATOM 6947 C C . GLU B 1 245 ? 2.672 23.969 12.797 1 97.75 245 GLU B C 1
ATOM 6949 O O . GLU B 1 245 ? 3.521 24.672 13.359 1 97.75 245 GLU B O 1
ATOM 6954 N N . SER B 1 246 ? 2.953 23.062 11.93 1 97.06 246 SER B N 1
ATOM 6955 C CA . SER B 1 246 ? 4.344 22.812 11.555 1 97.06 246 SER B CA 1
ATOM 6956 C C . SER B 1 246 ? 4.848 23.875 10.586 1 97.06 246 SER B C 1
ATOM 6958 O O . SER B 1 246 ? 5.953 24.406 10.734 1 97.06 246 SER B O 1
ATOM 6960 N N . ILE B 1 247 ? 4.031 24.234 9.609 1 96.56 247 ILE B N 1
ATOM 6961 C CA . ILE B 1 247 ? 4.41 25.172 8.555 1 96.56 247 ILE B CA 1
ATOM 6962 C C . ILE B 1 247 ? 4.66 26.562 9.156 1 96.56 247 ILE B C 1
ATOM 6964 O O . ILE B 1 247 ? 5.602 27.25 8.773 1 96.56 247 ILE B O 1
ATOM 6968 N N . PHE B 1 248 ? 3.863 26.938 10.188 1 97.12 248 PHE B N 1
ATOM 6969 C CA . PHE B 1 248 ? 3.896 28.297 10.711 1 97.12 248 PHE B CA 1
ATOM 6970 C C . PHE B 1 248 ? 4.5 28.312 12.109 1 97.12 248 PHE B C 1
ATOM 6972 O O . PHE B 1 248 ? 4.281 29.266 12.867 1 97.12 248 PHE B O 1
ATOM 6979 N N . ALA B 1 249 ? 5.148 27.266 12.453 1 96.88 249 ALA B N 1
ATOM 6980 C CA . ALA B 1 249 ? 5.824 27.219 13.75 1 96.88 249 ALA B CA 1
ATOM 6981 C C . ALA B 1 249 ? 6.941 28.25 13.828 1 96.88 249 ALA B C 1
ATOM 6983 O O . ALA B 1 249 ? 7.426 28.734 12.805 1 96.88 249 ALA B O 1
ATOM 6984 N N . SER B 1 250 ? 7.277 28.625 15.094 1 95.31 250 SER B N 1
ATOM 6985 C CA . SER B 1 250 ? 8.469 29.453 15.297 1 95.31 250 SER B CA 1
ATOM 6986 C C . SER B 1 250 ? 9.727 28.703 14.867 1 95.31 250 SER B C 1
ATOM 6988 O O . SER B 1 250 ? 9.734 27.484 14.773 1 95.31 250 SER B O 1
ATOM 6990 N N . ASP B 1 251 ? 10.75 29.406 14.625 1 93.31 251 ASP B N 1
ATOM 6991 C CA . ASP B 1 251 ? 12.008 28.844 14.133 1 93.31 251 ASP B CA 1
ATOM 6992 C C . ASP B 1 251 ? 12.531 27.766 15.086 1 93.31 251 ASP B C 1
ATOM 6994 O O . ASP B 1 251 ? 13.117 26.781 14.648 1 93.31 251 ASP B O 1
ATOM 6998 N N . ASP B 1 252 ? 12.25 27.984 16.328 1 92.25 252 ASP B N 1
ATOM 6999 C CA . ASP B 1 252 ? 12.805 27.078 17.328 1 92.25 252 ASP B CA 1
ATOM 7000 C C . ASP B 1 252 ? 11.961 25.812 17.453 1 92.25 252 ASP B C 1
ATOM 7002 O O . ASP B 1 252 ? 12.422 24.797 17.984 1 92.25 252 ASP B O 1
ATOM 7006 N N . GLU B 1 253 ? 10.742 25.859 16.922 1 95.38 253 GLU B N 1
ATOM 7007 C CA . GLU B 1 253 ? 9.836 24.719 17.125 1 95.38 253 GLU B CA 1
ATOM 7008 C C . GLU B 1 253 ? 9.648 23.938 15.828 1 95.38 253 GLU B C 1
ATOM 7010 O O . GLU B 1 253 ? 9.211 22.781 15.859 1 95.38 253 GLU B O 1
ATOM 7015 N N . LYS B 1 254 ? 9.938 24.531 14.75 1 96.75 254 LYS B N 1
ATOM 7016 C CA . LYS B 1 254 ? 9.633 23.969 13.445 1 96.75 254 LYS B CA 1
ATOM 7017 C C . LYS B 1 254 ? 10.32 22.609 13.258 1 96.75 254 LYS B C 1
ATOM 7019 O O . LYS B 1 254 ? 9.688 21.641 12.867 1 96.75 254 LYS B O 1
ATOM 7024 N N . LEU B 1 255 ? 11.609 22.578 13.586 1 96.81 255 LEU B N 1
ATOM 7025 C CA . LEU B 1 255 ? 12.383 21.359 13.406 1 96.81 255 LEU B CA 1
ATOM 7026 C C . LEU B 1 255 ? 11.789 20.219 14.234 1 96.81 255 LEU B C 1
ATOM 7028 O O . LEU B 1 255 ? 11.656 19.094 13.734 1 96.81 255 LEU B O 1
ATOM 7032 N N . SER B 1 256 ? 11.492 20.5 15.477 1 96.06 256 SER B N 1
ATOM 7033 C CA . SER B 1 256 ? 10.922 19.484 16.359 1 96.06 256 SER B CA 1
ATOM 7034 C C . SER B 1 256 ? 9.586 18.969 15.812 1 96.06 256 SER B C 1
ATOM 7036 O O . SER B 1 256 ? 9.297 17.781 15.875 1 96.06 256 SER B O 1
ATOM 7038 N N . ASN B 1 257 ? 8.727 19.859 15.281 1 96.56 257 ASN B N 1
ATOM 7039 C CA . ASN B 1 257 ? 7.438 19.484 14.719 1 96.56 257 ASN B CA 1
ATOM 7040 C C . ASN B 1 257 ? 7.594 18.562 13.508 1 96.56 257 ASN B C 1
ATOM 7042 O O . ASN B 1 257 ? 6.855 17.594 13.367 1 96.56 257 ASN B O 1
ATOM 7046 N N . PHE B 1 258 ? 8.531 18.875 12.656 1 96.94 258 PHE B N 1
ATOM 7047 C CA . PHE B 1 258 ? 8.781 18.047 11.484 1 96.94 258 PHE B CA 1
ATOM 7048 C C . PHE B 1 258 ? 9.328 16.672 11.891 1 96.94 258 PHE B C 1
ATOM 7050 O O . PHE B 1 258 ? 8.867 15.648 11.398 1 96.94 258 PHE B O 1
ATOM 7057 N N . ASN B 1 259 ? 10.281 16.656 12.867 1 95.44 259 ASN B N 1
ATOM 7058 C CA . ASN B 1 259 ? 10.914 15.414 13.297 1 95.44 259 ASN B CA 1
ATOM 7059 C C . ASN B 1 259 ? 9.922 14.477 13.969 1 95.44 259 ASN B C 1
ATOM 7061 O O . ASN B 1 259 ? 10.031 13.25 13.836 1 95.44 259 ASN B O 1
ATOM 7065 N N . SER B 1 260 ? 9.008 15.039 14.625 1 94.56 260 SER B N 1
ATOM 7066 C CA . SER B 1 260 ? 8.078 14.234 15.406 1 94.56 260 SER B CA 1
ATOM 7067 C C . SER B 1 260 ? 7.09 13.5 14.508 1 94.56 260 SER B C 1
ATOM 7069 O O . SER B 1 260 ? 6.402 12.578 14.953 1 94.56 260 SER B O 1
ATOM 7071 N N . ARG B 1 261 ? 7.082 13.82 13.242 1 95.12 261 ARG B N 1
ATOM 7072 C CA . ARG B 1 261 ? 6.168 13.172 12.312 1 95.12 261 ARG B CA 1
ATOM 7073 C C . ARG B 1 261 ? 6.723 11.836 11.844 1 95.12 261 ARG B C 1
ATOM 7075 O O . ARG B 1 261 ? 5.965 10.938 11.461 1 95.12 261 ARG B O 1
ATOM 7082 N N . TYR B 1 262 ? 8.047 11.695 11.719 1 94.69 262 TYR B N 1
ATOM 7083 C CA . TYR B 1 262 ? 8.781 10.484 11.352 1 94.69 262 TYR B CA 1
ATOM 7084 C C . TYR B 1 262 ? 8.547 10.133 9.891 1 94.69 262 TYR B C 1
ATOM 7086 O O . TYR B 1 262 ? 8.984 9.078 9.43 1 94.69 262 TYR B O 1
ATOM 7094 N N . GLY B 1 263 ? 7.816 10.883 9.172 1 96.62 263 GLY B N 1
ATOM 7095 C CA . GLY B 1 263 ? 7.523 10.633 7.77 1 96.62 263 GLY B CA 1
ATOM 7096 C C . GLY B 1 263 ? 6.227 11.273 7.309 1 96.62 263 GLY B C 1
ATOM 7097 O O . GLY B 1 263 ? 5.773 12.258 7.895 1 96.62 263 GLY B O 1
ATOM 7098 N N . GLY B 1 264 ? 5.66 10.781 6.184 1 97.19 264 GLY B N 1
ATOM 7099 C CA . GLY B 1 264 ? 4.473 11.406 5.629 1 97.19 264 GLY B CA 1
ATOM 7100 C C . GLY B 1 264 ? 4.73 12.805 5.102 1 97.19 264 GLY B C 1
ATOM 7101 O O . GLY B 1 264 ? 3.871 13.688 5.203 1 97.19 264 GLY B O 1
ATOM 7102 N N . TYR B 1 265 ? 5.906 13.039 4.641 1 97.38 265 TYR B N 1
ATOM 7103 C CA . TYR B 1 265 ? 6.336 14.398 4.328 1 97.38 265 TYR B CA 1
ATOM 7104 C C . TYR B 1 265 ? 5.758 14.859 2.998 1 97.38 265 TYR B C 1
ATOM 7106 O O . TYR B 1 265 ? 5.945 16.016 2.6 1 97.38 265 TYR B O 1
ATOM 7114 N N . TRP B 1 266 ? 4.914 13.922 2.281 1 96.69 266 TRP B N 1
ATOM 7115 C CA . TRP B 1 266 ? 4.176 14.367 1.105 1 96.69 266 TRP B CA 1
ATOM 7116 C C . TRP B 1 266 ? 3.227 15.508 1.461 1 96.69 266 TRP B C 1
ATOM 7118 O O . TRP B 1 266 ? 2.74 16.219 0.578 1 96.69 266 TRP B O 1
ATOM 7128 N N . ARG B 1 267 ? 2.99 15.742 2.738 1 96.31 267 ARG B N 1
ATOM 7129 C CA . ARG B 1 267 ? 2.154 16.828 3.229 1 96.31 267 ARG B CA 1
ATOM 7130 C C . ARG B 1 267 ? 2.879 18.172 3.113 1 96.31 267 ARG B C 1
ATOM 7132 O O . ARG B 1 267 ? 2.258 19.234 3.227 1 96.31 267 ARG B O 1
ATOM 7139 N N . TYR B 1 268 ? 4.176 18.125 2.941 1 95.88 268 TYR B N 1
ATOM 7140 C CA . TYR B 1 268 ? 5.031 19.297 2.801 1 95.88 268 TYR B CA 1
ATOM 7141 C C . TYR B 1 268 ? 5.773 19.266 1.471 1 95.88 268 TYR B C 1
ATOM 7143 O O . TYR B 1 268 ? 6.996 19.094 1.438 1 95.88 268 TYR B O 1
ATOM 7151 N N . PRO B 1 269 ? 5.094 19.562 0.389 1 91.81 269 PRO B N 1
ATOM 7152 C CA . PRO B 1 269 ? 5.629 19.312 -0.95 1 91.81 269 PRO B CA 1
ATOM 7153 C C . PRO B 1 269 ? 6.832 20.188 -1.275 1 91.81 269 PRO B C 1
ATOM 7155 O O . PRO B 1 269 ? 7.602 19.875 -2.189 1 91.81 269 PRO B O 1
ATOM 7158 N N . HIS B 1 270 ? 7.094 21.219 -0.53 1 92.19 270 HIS B N 1
ATOM 7159 C CA . HIS B 1 270 ? 8.18 22.141 -0.86 1 92.19 270 HIS B CA 1
ATOM 7160 C C . HIS B 1 270 ? 9.43 21.828 -0.038 1 92.19 270 HIS B C 1
ATOM 7162 O O . HIS B 1 270 ? 10.477 22.453 -0.234 1 92.19 270 HIS B O 1
ATOM 7168 N N . MET B 1 271 ? 9.328 20.938 0.881 1 96.19 271 MET B N 1
ATOM 7169 C CA . MET B 1 271 ? 10.453 20.578 1.737 1 96.19 271 MET B CA 1
ATOM 7170 C C . MET B 1 271 ? 11.25 19.422 1.138 1 96.19 271 MET B C 1
ATOM 7172 O O . MET B 1 271 ? 10.68 18.438 0.694 1 96.19 271 MET B O 1
ATOM 7176 N N . LEU B 1 272 ? 12.586 19.594 1.001 1 97.69 272 LEU B N 1
ATOM 7177 C CA . LEU B 1 272 ? 13.469 18.516 0.561 1 97.69 272 LEU B CA 1
ATOM 7178 C C . LEU B 1 272 ? 13.93 17.672 1.744 1 97.69 272 LEU B C 1
ATOM 7180 O O . LEU B 1 272 ? 14.531 18.203 2.689 1 97.69 272 LEU B O 1
ATOM 7184 N N . ASP B 1 273 ? 13.656 16.391 1.708 1 97.81 273 ASP B N 1
ATOM 7185 C CA . ASP B 1 273 ? 13.961 15.469 2.803 1 97.81 273 ASP B CA 1
ATOM 7186 C C . ASP B 1 273 ? 15.32 14.805 2.602 1 97.81 273 ASP B C 1
ATOM 7188 O O . ASP B 1 273 ? 15.438 13.836 1.847 1 97.81 273 ASP B O 1
ATOM 7192 N N . PHE B 1 274 ? 16.344 15.312 3.299 1 98.44 274 PHE B N 1
ATOM 7193 C CA . PHE B 1 274 ? 17.672 14.688 3.289 1 98.44 274 PHE B CA 1
ATOM 7194 C C . PHE B 1 274 ? 17.875 13.828 4.535 1 98.44 274 PHE B C 1
ATOM 7196 O O . PHE B 1 274 ? 19 13.492 4.887 1 98.44 274 PHE B O 1
ATOM 7203 N N . CYS B 1 275 ? 16.766 13.5 5.254 1 96.44 275 CYS B N 1
ATOM 7204 C CA . CYS B 1 275 ? 16.812 12.672 6.449 1 96.44 275 CYS B CA 1
ATOM 7205 C C . CYS B 1 275 ? 16.703 11.195 6.09 1 96.44 275 CYS B C 1
ATOM 7207 O O . CYS B 1 275 ? 17.438 10.367 6.625 1 96.44 275 CYS B O 1
ATOM 7209 N N . TYR B 1 276 ? 15.758 10.875 5.285 1 93.69 276 TYR B N 1
ATOM 7210 C CA . TYR B 1 276 ? 15.477 9.469 5.039 1 93.69 276 TYR B CA 1
ATOM 7211 C C . TYR B 1 276 ? 16.266 8.953 3.844 1 93.69 276 TYR B C 1
ATOM 7213 O O . TYR B 1 276 ? 16.531 9.703 2.898 1 93.69 276 TYR B O 1
ATOM 7221 N N . LEU B 1 277 ? 16.703 7.773 3.967 1 97.62 277 LEU B N 1
ATOM 7222 C CA . LEU B 1 277 ? 17.703 7.148 3.109 1 97.62 277 LEU B CA 1
ATOM 7223 C C . LEU B 1 277 ? 17.031 6.305 2.025 1 97.62 277 LEU B C 1
ATOM 7225 O O . LEU B 1 277 ? 16.812 5.109 2.219 1 97.62 277 LEU B O 1
ATOM 7229 N N . VAL B 1 278 ? 16.719 6.934 0.877 1 97.12 278 VAL B N 1
ATOM 7230 C CA . VAL B 1 278 ? 15.992 6.273 -0.201 1 97.12 278 VAL B CA 1
ATOM 7231 C C . VAL B 1 278 ? 16.734 6.48 -1.522 1 97.12 278 VAL B C 1
ATOM 7233 O O . VAL B 1 278 ? 17.141 7.594 -1.843 1 97.12 278 VAL B O 1
ATOM 7236 N N . ASN B 1 279 ? 16.906 5.41 -2.32 1 97.62 279 ASN B N 1
ATOM 7237 C CA . ASN B 1 279 ? 17.531 5.473 -3.637 1 97.62 279 ASN B CA 1
ATOM 7238 C C . ASN B 1 279 ? 16.703 6.324 -4.605 1 97.62 279 ASN B C 1
ATOM 7240 O O . ASN B 1 279 ? 15.602 5.945 -4.988 1 97.62 279 ASN B O 1
ATOM 7244 N N . PRO B 1 280 ? 17.266 7.477 -5.012 1 97.12 280 PRO B N 1
ATOM 7245 C CA . PRO B 1 280 ? 16.484 8.352 -5.891 1 97.12 280 PRO B CA 1
ATOM 7246 C C . PRO B 1 280 ? 16.469 7.871 -7.34 1 97.12 280 PRO B C 1
ATOM 7248 O O . PRO B 1 280 ? 15.742 8.414 -8.172 1 97.12 280 PRO B O 1
ATOM 7251 N N . TYR B 1 281 ? 17.234 6.824 -7.699 1 97.88 281 TYR B N 1
ATOM 7252 C CA . TYR B 1 281 ? 17.375 6.426 -9.094 1 97.88 281 TYR B CA 1
ATOM 7253 C C . TYR B 1 281 ? 16.641 5.113 -9.367 1 97.88 281 TYR B C 1
ATOM 7255 O O . TYR B 1 281 ? 16.844 4.484 -10.406 1 97.88 281 TYR B O 1
ATOM 7263 N N . PHE B 1 282 ? 15.844 4.684 -8.469 1 97.12 282 PHE B N 1
ATOM 7264 C CA . PHE B 1 282 ? 14.945 3.531 -8.539 1 97.12 282 PHE B CA 1
ATOM 7265 C C . PHE B 1 282 ? 13.75 3.711 -7.613 1 97.12 282 PHE B C 1
ATOM 7267 O O . PHE B 1 282 ? 13.906 4.168 -6.48 1 97.12 282 PHE B O 1
ATOM 7274 N N . PRO B 1 283 ? 12.586 3.318 -8.148 1 97.56 283 PRO B N 1
ATOM 7275 C CA . PRO B 1 283 ? 12.227 2.473 -9.289 1 97.56 283 PRO B CA 1
ATOM 7276 C C . PRO B 1 283 ? 12.102 3.262 -10.586 1 97.56 283 PRO B C 1
ATOM 7278 O O . PRO B 1 283 ? 11.914 4.48 -10.562 1 97.56 283 PRO B O 1
ATOM 7281 N N . PRO B 1 284 ? 12.25 2.586 -11.75 1 97.19 284 PRO B N 1
ATOM 7282 C CA . PRO B 1 284 ? 12 3.232 -13.039 1 97.19 284 PRO B CA 1
ATOM 7283 C C . PRO B 1 284 ? 10.516 3.496 -13.289 1 97.19 284 PRO B C 1
ATOM 7285 O O . PRO B 1 284 ? 9.656 2.861 -12.664 1 97.19 284 PRO B O 1
ATOM 7288 N N . GLN B 1 285 ? 10.227 4.406 -14.203 1 95.88 285 GLN B N 1
ATOM 7289 C CA . GLN B 1 285 ? 8.852 4.785 -14.508 1 95.88 285 GLN B CA 1
ATOM 7290 C C . GLN B 1 285 ? 8.039 3.578 -14.969 1 95.88 285 GLN B C 1
ATOM 7292 O O . GLN B 1 285 ? 6.848 3.467 -14.656 1 95.88 285 GLN B O 1
ATOM 7297 N N . SER B 1 286 ? 8.594 2.648 -15.719 1 95 286 SER B N 1
ATOM 7298 C CA . SER B 1 286 ? 7.887 1.477 -16.234 1 95 286 SER B CA 1
ATOM 7299 C C . SER B 1 286 ? 7.375 0.603 -15.086 1 95 286 SER B C 1
ATOM 7301 O O . SER B 1 286 ? 6.281 0.043 -15.172 1 95 286 SER B O 1
ATOM 7303 N N . LEU B 1 287 ? 8.18 0.419 -14.039 1 96.94 287 LEU B N 1
ATOM 7304 C CA . LEU B 1 287 ? 7.758 -0.331 -12.859 1 96.94 287 LEU B CA 1
ATOM 7305 C C . LEU B 1 287 ? 6.586 0.359 -12.172 1 96.94 287 LEU B C 1
ATOM 7307 O O . LEU B 1 287 ? 5.609 -0.292 -11.797 1 96.94 287 LEU B O 1
ATOM 7311 N N . ILE B 1 288 ? 6.652 1.702 -12.016 1 97.38 288 ILE B N 1
ATOM 7312 C CA . ILE B 1 288 ? 5.59 2.492 -11.406 1 97.38 288 ILE B CA 1
ATOM 7313 C C . ILE B 1 288 ? 4.305 2.334 -12.211 1 97.38 288 ILE B C 1
ATOM 7315 O O . ILE B 1 288 ? 3.229 2.119 -11.641 1 97.38 288 ILE B O 1
ATOM 7319 N N . ASP B 1 289 ? 4.398 2.416 -13.523 1 96.06 289 ASP B N 1
ATOM 7320 C CA . ASP B 1 289 ? 3.244 2.287 -14.406 1 96.06 289 ASP B CA 1
ATOM 7321 C C . ASP B 1 289 ? 2.604 0.906 -14.273 1 96.06 289 ASP B C 1
ATOM 7323 O O . ASP B 1 289 ? 1.379 0.776 -14.328 1 96.06 289 ASP B O 1
ATOM 7327 N N . GLU B 1 290 ? 3.402 -0.141 -14.188 1 95.81 290 GLU B N 1
ATOM 7328 C CA . GLU B 1 290 ? 2.877 -1.494 -14.039 1 95.81 290 GLU B CA 1
ATOM 7329 C C . GLU B 1 290 ? 2.109 -1.643 -12.727 1 95.81 290 GLU B C 1
ATOM 7331 O O . GLU B 1 290 ? 1.019 -2.217 -12.703 1 95.81 290 GLU B O 1
ATOM 7336 N N . LEU B 1 291 ? 2.674 -1.093 -11.648 1 97.62 291 LEU B N 1
ATOM 7337 C CA . LEU B 1 291 ? 1.973 -1.104 -10.367 1 97.62 291 LEU B CA 1
ATOM 7338 C C . LEU B 1 291 ? 0.644 -0.363 -10.469 1 97.62 291 LEU B C 1
ATOM 7340 O O . LEU B 1 291 ? -0.386 -0.862 -10.008 1 97.62 291 LEU B O 1
ATOM 7344 N N . LYS B 1 292 ? 0.628 0.79 -11.094 1 96.12 292 LYS B N 1
ATOM 7345 C CA . LYS B 1 292 ? -0.562 1.624 -11.234 1 96.12 292 LYS B CA 1
ATOM 7346 C C . LYS B 1 292 ? -1.637 0.918 -12.055 1 96.12 292 LYS B C 1
ATOM 7348 O O . LYS B 1 292 ? -2.83 1.067 -11.781 1 96.12 292 LYS B O 1
ATOM 7353 N N . SER B 1 293 ? -1.203 0.197 -13.055 1 95.5 293 SER B N 1
ATOM 7354 C CA . SER B 1 293 ? -2.15 -0.484 -13.93 1 95.5 293 SER B CA 1
ATOM 7355 C C . SER B 1 293 ? -2.912 -1.572 -13.18 1 95.5 293 SER B C 1
ATOM 7357 O O . SER B 1 293 ? -3.973 -2.016 -13.633 1 95.5 293 SER B O 1
ATOM 7359 N N . ASN B 1 294 ? -2.406 -2.023 -12.047 1 96.38 294 ASN B N 1
ATOM 7360 C CA . ASN B 1 294 ? -3.062 -3.047 -11.234 1 96.38 294 ASN B CA 1
ATOM 7361 C C . ASN B 1 294 ? -3.6 -2.471 -9.93 1 96.38 294 ASN B C 1
ATOM 7363 O O . ASN B 1 294 ? -3.947 -3.219 -9.016 1 96.38 294 ASN B O 1
ATOM 7367 N N . PHE B 1 295 ? -3.703 -1.17 -9.836 1 97.38 295 PHE B N 1
ATOM 7368 C CA . PHE B 1 295 ? -3.986 -0.49 -8.578 1 97.38 295 PHE B CA 1
ATOM 7369 C C . PHE B 1 295 ? -5.324 -0.944 -8 1 97.38 295 PHE B C 1
ATOM 7371 O O . PHE B 1 295 ? -5.41 -1.305 -6.828 1 97.38 295 PHE B O 1
ATOM 7378 N N . GLU B 1 296 ? -6.367 -0.952 -8.82 1 96.56 296 GLU B N 1
ATOM 7379 C CA . GLU B 1 296 ? -7.719 -1.206 -8.336 1 96.56 296 GLU B CA 1
ATOM 7380 C C . GLU B 1 296 ? -7.848 -2.615 -7.766 1 96.56 296 GLU B C 1
ATOM 7382 O O . GLU B 1 296 ? -8.367 -2.797 -6.664 1 96.56 296 GLU B O 1
ATOM 7387 N N . ILE B 1 297 ? -7.363 -3.619 -8.492 1 96.44 297 ILE B N 1
ATOM 7388 C CA . ILE B 1 297 ? -7.504 -5 -8.047 1 96.44 297 ILE B CA 1
ATOM 7389 C C . ILE B 1 297 ? -6.652 -5.23 -6.797 1 96.44 297 ILE B C 1
ATOM 7391 O O . ILE B 1 297 ? -7.047 -5.98 -5.898 1 96.44 297 ILE B O 1
ATOM 7395 N N . LEU B 1 298 ? -5.473 -4.598 -6.727 1 97.94 298 LEU B N 1
ATOM 7396 C CA . LEU B 1 298 ? -4.609 -4.742 -5.559 1 97.94 298 LEU B CA 1
ATOM 7397 C C . LEU B 1 298 ? -5.242 -4.094 -4.332 1 97.94 298 LEU B C 1
ATOM 7399 O O . LEU B 1 298 ? -5.172 -4.645 -3.229 1 97.94 298 LEU B O 1
ATOM 7403 N N . LEU B 1 299 ? -5.867 -2.932 -4.52 1 98.38 299 LEU B N 1
ATOM 7404 C CA . LEU B 1 299 ? -6.543 -2.211 -3.445 1 98.38 299 LEU B CA 1
ATOM 7405 C C . LEU B 1 299 ? -7.664 -3.055 -2.848 1 98.38 299 LEU B C 1
ATOM 7407 O O . LEU B 1 299 ? -7.848 -3.076 -1.628 1 98.38 299 LEU B O 1
ATOM 7411 N N . GLU B 1 300 ? -8.359 -3.848 -3.666 1 97.69 300 GLU B N 1
ATOM 7412 C CA . GLU B 1 300 ? -9.609 -4.492 -3.275 1 97.69 300 GLU B CA 1
ATOM 7413 C C . GLU B 1 300 ? -9.391 -5.973 -2.963 1 97.69 300 GLU B C 1
ATOM 7415 O O . GLU B 1 300 ? -10.352 -6.719 -2.768 1 97.69 300 GLU B O 1
ATOM 7420 N N . SER B 1 301 ? -8.094 -6.418 -2.893 1 97.25 301 SER B N 1
ATOM 7421 C CA . SER B 1 301 ? -7.812 -7.828 -2.648 1 97.25 301 SER B CA 1
ATOM 7422 C C . SER B 1 301 ? -6.852 -8.008 -1.479 1 97.25 301 SER B C 1
ATOM 7424 O O . SER B 1 301 ? -5.953 -7.188 -1.278 1 97.25 301 SER B O 1
ATOM 7426 N N . TYR B 1 302 ? -7.055 -9.109 -0.776 1 97.31 302 TYR B N 1
ATOM 7427 C CA . TYR B 1 302 ? -6.094 -9.508 0.246 1 97.31 302 TYR B CA 1
ATOM 7428 C C . TYR B 1 302 ? -4.812 -10.039 -0.386 1 97.31 302 TYR B C 1
ATOM 7430 O O . TYR B 1 302 ? -4.859 -10.711 -1.419 1 97.31 302 TYR B O 1
ATOM 7438 N N . PRO B 1 303 ? -3.691 -9.727 0.214 1 98 303 PRO B N 1
ATOM 7439 C CA . PRO B 1 303 ? -2.457 -10.375 -0.234 1 98 303 PRO B CA 1
ATOM 7440 C C . PRO B 1 303 ? -2.416 -11.859 0.103 1 98 303 PRO B C 1
ATOM 7442 O O . PRO B 1 303 ? -3.26 -12.352 0.859 1 98 303 PRO B O 1
ATOM 7445 N N . SER B 1 304 ? -1.515 -12.539 -0.49 1 97.88 304 SER B N 1
ATOM 7446 C CA . SER B 1 304 ? -1.294 -13.953 -0.191 1 97.88 304 SER B CA 1
ATOM 7447 C C . SER B 1 304 ? -0.709 -14.141 1.205 1 97.88 304 SER B C 1
ATOM 7449 O O . SER B 1 304 ? -0.344 -13.164 1.864 1 97.88 304 SER B O 1
ATOM 7451 N N . GLY B 1 305 ? -0.673 -15.375 1.629 1 96.56 305 GLY B N 1
ATOM 7452 C CA . GLY B 1 305 ? -0.043 -15.719 2.895 1 96.56 305 GLY B CA 1
ATOM 7453 C C . GLY B 1 305 ? 1.473 -15.742 2.818 1 96.56 305 GLY B C 1
ATOM 7454 O O . GLY B 1 305 ? 2.049 -15.508 1.755 1 96.56 305 GLY B O 1
ATOM 7455 N N . ILE B 1 306 ? 2.078 -16.047 3.896 1 96.56 306 ILE B N 1
ATOM 7456 C CA . ILE B 1 306 ? 3.518 -15.93 4.105 1 96.56 306 ILE B CA 1
ATOM 7457 C C . ILE B 1 306 ? 4.258 -16.906 3.193 1 96.56 306 ILE B C 1
ATOM 7459 O O . ILE B 1 306 ? 5.379 -16.625 2.758 1 96.56 306 ILE B O 1
ATOM 7463 N N . GLU B 1 307 ? 3.646 -18.031 2.855 1 96.5 307 GLU B N 1
ATOM 7464 C CA . GLU B 1 307 ? 4.305 -19.031 2.021 1 96.5 307 GLU B CA 1
ATOM 7465 C C . GLU B 1 307 ? 4.551 -18.5 0.611 1 96.5 307 GLU B C 1
ATOM 7467 O O . GLU B 1 307 ? 5.629 -18.688 0.049 1 96.5 307 GLU B O 1
ATOM 7472 N N . ILE B 1 308 ? 3.514 -17.859 0.048 1 97.5 308 ILE B N 1
ATOM 7473 C CA . ILE B 1 308 ? 3.639 -17.297 -1.291 1 97.5 308 ILE B CA 1
ATOM 7474 C C . ILE B 1 308 ? 4.621 -16.125 -1.271 1 97.5 308 ILE B C 1
ATOM 7476 O O . ILE B 1 308 ? 5.461 -16 -2.166 1 97.5 308 ILE B O 1
ATOM 7480 N N . ASN B 1 309 ? 4.551 -15.297 -0.29 1 98 309 ASN B N 1
ATOM 7481 C CA . ASN B 1 309 ? 5.453 -14.156 -0.189 1 98 309 ASN B CA 1
ATOM 7482 C C . ASN B 1 309 ? 6.906 -14.594 -0.039 1 98 309 ASN B C 1
ATOM 7484 O O . ASN B 1 309 ? 7.809 -13.969 -0.598 1 98 309 ASN B O 1
ATOM 7488 N N . SER B 1 310 ? 7.121 -15.656 0.728 1 98.19 310 SER B N 1
ATOM 7489 C CA . SER B 1 310 ? 8.469 -16.203 0.868 1 98.19 310 SER B CA 1
ATOM 7490 C C . SER B 1 310 ? 8.977 -16.766 -0.457 1 98.19 310 SER B C 1
ATOM 7492 O O . SER B 1 310 ? 10.164 -16.641 -0.772 1 98.19 310 SER B O 1
ATOM 7494 N N . LEU B 1 311 ? 8.078 -17.391 -1.204 1 97.62 311 LEU B N 1
ATOM 7495 C CA . LEU B 1 311 ? 8.43 -17.906 -2.521 1 97.62 311 LEU B CA 1
ATOM 7496 C C . LEU B 1 311 ? 8.914 -16.797 -3.436 1 97.62 311 LEU B C 1
ATOM 7498 O O . LEU B 1 311 ? 9.93 -16.938 -4.121 1 97.62 311 LEU B O 1
ATOM 7502 N N . LEU B 1 312 ? 8.203 -15.672 -3.42 1 97.44 312 LEU B N 1
ATOM 7503 C CA . LEU B 1 312 ? 8.555 -14.531 -4.266 1 97.44 312 LEU B CA 1
ATOM 7504 C C . LEU B 1 312 ? 9.914 -13.969 -3.877 1 97.44 312 LEU B C 1
ATOM 7506 O O . LEU B 1 312 ? 10.734 -13.672 -4.746 1 97.44 312 LEU B O 1
ATOM 7510 N N . ALA B 1 313 ? 10.148 -13.844 -2.568 1 97.5 313 ALA B N 1
ATOM 7511 C CA . ALA B 1 313 ? 11.422 -13.328 -2.086 1 97.5 313 ALA B CA 1
ATOM 7512 C C . ALA B 1 313 ? 12.562 -14.297 -2.404 1 97.5 313 ALA B C 1
ATOM 7514 O O . ALA B 1 313 ? 13.641 -13.875 -2.826 1 97.5 313 ALA B O 1
ATOM 7515 N N . ALA B 1 314 ? 12.305 -15.547 -2.18 1 97.25 314 ALA B N 1
ATOM 7516 C CA . ALA B 1 314 ? 13.305 -16.578 -2.449 1 97.25 314 ALA B CA 1
ATOM 7517 C C . ALA B 1 314 ? 13.719 -16.562 -3.918 1 97.25 314 ALA B C 1
ATOM 7519 O O . ALA B 1 314 ? 14.906 -16.703 -4.234 1 97.25 314 ALA B O 1
ATOM 7520 N N . LYS B 1 315 ? 12.75 -16.422 -4.777 1 95.12 315 LYS B N 1
ATOM 7521 C CA . LYS B 1 315 ? 12.992 -16.375 -6.215 1 95.12 315 LYS B CA 1
ATOM 7522 C C . LYS B 1 315 ? 13.93 -15.219 -6.57 1 95.12 315 LYS B C 1
ATOM 7524 O O . LYS B 1 315 ? 14.898 -15.406 -7.305 1 95.12 315 LYS B O 1
ATOM 7529 N N . TYR B 1 316 ? 13.734 -14.117 -6.012 1 93.19 316 TYR B N 1
ATOM 7530 C CA . TYR B 1 316 ? 14.516 -12.938 -6.355 1 93.19 316 TYR B CA 1
ATOM 7531 C C . TYR B 1 316 ? 15.938 -13.039 -5.805 1 93.19 316 TYR B C 1
ATOM 7533 O O . TYR B 1 316 ? 16.906 -12.734 -6.508 1 93.19 316 TYR B O 1
ATOM 7541 N N . PHE B 1 317 ? 16.078 -13.484 -4.555 1 95.38 317 PHE B N 1
ATOM 7542 C CA . PHE B 1 317 ? 17.375 -13.43 -3.887 1 95.38 317 PHE B CA 1
ATOM 7543 C C . PHE B 1 317 ? 18.141 -14.727 -4.09 1 95.38 317 PHE B C 1
ATOM 7545 O O . PHE B 1 317 ? 19.297 -14.836 -3.684 1 95.38 317 PHE B O 1
ATOM 7552 N N . GLY B 1 318 ? 17.516 -15.68 -4.738 1 94.12 318 GLY B N 1
ATOM 7553 C CA . GLY B 1 318 ? 18.219 -16.906 -5.102 1 94.12 318 GLY B CA 1
ATOM 7554 C C . GLY B 1 318 ? 18.547 -17.781 -3.906 1 94.12 318 GLY B C 1
ATOM 7555 O O . 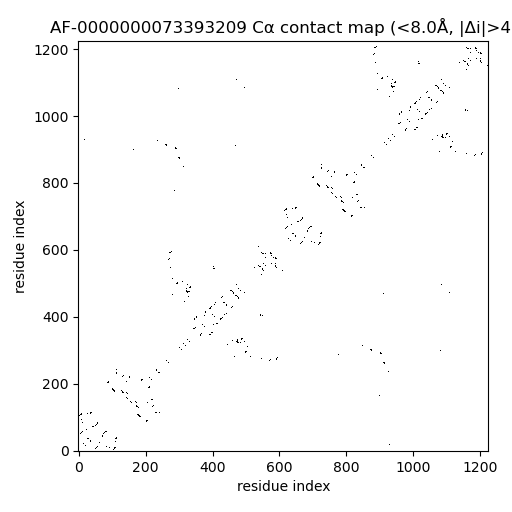GLY B 1 318 ? 19.656 -18.297 -3.809 1 94.12 318 GLY B O 1
ATOM 7556 N N . VAL B 1 319 ? 17.656 -17.812 -2.895 1 96.69 319 VAL B N 1
ATOM 7557 C CA . VAL B 1 319 ? 17.812 -18.672 -1.73 1 96.69 319 VAL B CA 1
ATOM 7558 C C . VAL B 1 319 ? 16.609 -19.594 -1.598 1 96.69 319 VAL B C 1
ATOM 7560 O O . VAL B 1 319 ? 15.633 -19.469 -2.34 1 96.69 319 VAL B O 1
ATOM 7563 N N . HIS B 1 320 ? 16.703 -20.578 -0.712 1 97.19 320 HIS B N 1
ATOM 7564 C CA . HIS B 1 320 ? 15.609 -21.516 -0.538 1 97.19 320 HIS B CA 1
ATOM 7565 C C . HIS B 1 320 ? 14.43 -20.859 0.187 1 97.19 320 HIS B C 1
ATOM 7567 O O . HIS B 1 320 ? 14.633 -20.062 1.099 1 97.19 320 HIS B O 1
ATOM 7573 N N . GLN B 1 321 ? 13.281 -21.266 -0.212 1 97.19 321 GLN B N 1
ATOM 7574 C CA . GLN B 1 321 ? 12.039 -20.688 0.295 1 97.19 321 GLN B CA 1
ATOM 7575 C C . GLN B 1 321 ? 11.93 -20.859 1.808 1 97.19 321 GLN B C 1
ATOM 7577 O O . GLN B 1 321 ? 11.43 -19.969 2.504 1 97.19 321 GLN B O 1
ATOM 7582 N N . ASN B 1 322 ? 12.359 -21.984 2.352 1 97.38 322 ASN B N 1
ATOM 7583 C CA . ASN B 1 322 ? 12.227 -22.266 3.777 1 97.38 322 ASN B CA 1
ATOM 7584 C C . ASN B 1 322 ? 13.258 -21.5 4.598 1 97.38 322 ASN B C 1
ATOM 7586 O O . ASN B 1 322 ? 13.211 -21.516 5.832 1 97.38 322 ASN B O 1
ATOM 7590 N N . GLN B 1 323 ? 14.148 -20.688 3.941 1 98.06 323 GLN B N 1
ATOM 7591 C CA . GLN B 1 323 ? 15.211 -19.984 4.645 1 98.06 323 GLN B CA 1
ATOM 7592 C C . GLN B 1 323 ? 14.953 -18.484 4.664 1 98.06 323 GLN B C 1
ATOM 7594 O O . GLN B 1 323 ? 15.789 -17.703 5.133 1 98.06 323 GLN B O 1
ATOM 7599 N N . ILE B 1 324 ? 13.789 -18.094 4.133 1 98.25 324 ILE B N 1
ATOM 7600 C CA . ILE B 1 324 ? 13.586 -16.656 4 1 98.25 324 ILE B CA 1
ATOM 7601 C C . ILE B 1 324 ? 12.172 -16.297 4.461 1 98.25 324 ILE B C 1
ATOM 7603 O O . ILE B 1 324 ? 11.242 -17.078 4.297 1 98.25 324 ILE B O 1
ATOM 7607 N N . CYS B 1 325 ? 12.016 -15.133 5.121 1 97.94 325 CYS B N 1
ATOM 7608 C CA . CYS B 1 325 ? 10.75 -14.578 5.59 1 97.94 325 CYS B CA 1
ATOM 7609 C C . CYS B 1 325 ? 10.602 -13.125 5.176 1 97.94 325 CYS B C 1
ATOM 7611 O O . CYS B 1 325 ? 11.57 -12.359 5.211 1 97.94 325 CYS B O 1
ATOM 7613 N N . VAL B 1 326 ? 9.383 -12.805 4.691 1 98.25 326 VAL B N 1
ATOM 7614 C CA . VAL B 1 326 ? 9.094 -11.422 4.305 1 98.25 326 VAL B CA 1
ATOM 7615 C C . VAL B 1 326 ? 8.359 -10.719 5.441 1 98.25 326 VAL B C 1
ATOM 7617 O O . VAL B 1 326 ? 7.48 -11.297 6.082 1 98.25 326 VAL B O 1
ATOM 7620 N N . GLY B 1 327 ? 8.758 -9.484 5.711 1 98 327 GLY B N 1
ATOM 7621 C CA . GLY B 1 327 ? 8.117 -8.711 6.766 1 98 327 GLY B CA 1
ATOM 7622 C C . GLY B 1 327 ? 7.598 -7.367 6.289 1 98 327 GLY B C 1
ATOM 7623 O O . GLY B 1 327 ? 7.961 -6.902 5.207 1 98 327 GLY B O 1
ATOM 7624 N N . ASN B 1 328 ? 6.621 -6.777 7.074 1 97.69 328 ASN B N 1
ATOM 7625 C CA . ASN B 1 328 ? 6.219 -5.383 6.91 1 97.69 328 ASN B CA 1
ATOM 7626 C C . ASN B 1 328 ? 7.34 -4.426 7.309 1 97.69 328 ASN B C 1
ATOM 7628 O O . ASN B 1 328 ? 7.266 -3.781 8.359 1 97.69 328 ASN B O 1
ATOM 7632 N N . GLY B 1 329 ? 8.25 -4.289 6.387 1 96.62 329 GLY B N 1
ATOM 7633 C CA . GLY B 1 329 ? 9.516 -3.652 6.719 1 96.62 329 GLY B CA 1
ATOM 7634 C C . GLY B 1 329 ? 10.453 -4.555 7.5 1 96.62 329 GLY B C 1
ATOM 7635 O O . GLY B 1 329 ? 10.016 -5.543 8.094 1 96.62 329 GLY B O 1
ATOM 7636 N N . ALA B 1 330 ? 11.75 -4.18 7.48 1 96.44 330 ALA B N 1
ATOM 7637 C CA . ALA B 1 330 ? 12.703 -4.922 8.305 1 96.44 330 ALA B CA 1
ATOM 7638 C C . ALA B 1 330 ? 12.383 -4.77 9.789 1 96.44 330 ALA B C 1
ATOM 7640 O O . ALA B 1 330 ? 12.664 -5.664 10.586 1 96.44 330 ALA B O 1
ATOM 7641 N N . SER B 1 331 ? 11.703 -3.691 10.125 1 94.69 331 SER B N 1
ATOM 7642 C CA . SER B 1 331 ? 11.422 -3.363 11.516 1 94.69 331 SER B CA 1
ATOM 7643 C C . SER B 1 331 ? 10.555 -4.438 12.172 1 94.69 331 SER B C 1
ATOM 7645 O O . SER B 1 331 ? 10.758 -4.77 13.344 1 94.69 331 SER B O 1
ATOM 7647 N N . GLU B 1 332 ? 9.539 -4.949 11.43 1 95.62 332 GLU B N 1
ATOM 7648 C CA . GLU B 1 332 ? 8.695 -6.004 11.984 1 95.62 332 GLU B CA 1
ATOM 7649 C C . GLU B 1 332 ? 9.516 -7.246 12.312 1 95.62 332 GLU B C 1
ATOM 7651 O O . GLU B 1 332 ? 9.305 -7.887 13.352 1 95.62 332 GLU B O 1
ATOM 7656 N N . LEU B 1 333 ? 10.445 -7.582 11.445 1 96.94 333 LEU B N 1
ATOM 7657 C CA . LEU B 1 333 ? 11.281 -8.766 11.609 1 96.94 333 LEU B CA 1
ATOM 7658 C C . LEU B 1 333 ? 12.273 -8.586 12.75 1 96.94 333 LEU B C 1
ATOM 7660 O O . LEU B 1 333 ? 12.523 -9.523 13.516 1 96.94 333 LEU B O 1
ATOM 7664 N N . ILE B 1 334 ? 12.836 -7.375 12.859 1 96 334 ILE B N 1
ATOM 7665 C CA . ILE B 1 334 ? 13.75 -7.039 13.945 1 96 334 ILE B CA 1
ATOM 7666 C C . ILE B 1 334 ? 13.055 -7.215 15.289 1 96 334 ILE B C 1
ATOM 7668 O O . ILE B 1 334 ? 13.617 -7.805 16.219 1 96 334 ILE B O 1
ATOM 7672 N N . LYS B 1 335 ? 11.852 -6.746 15.375 1 92.94 335 LYS B N 1
ATOM 7673 C CA . LYS B 1 335 ? 11.07 -6.891 16.594 1 92.94 335 LYS B CA 1
ATOM 7674 C C . LYS B 1 335 ? 10.906 -8.359 16.984 1 92.94 335 LYS B C 1
ATOM 7676 O O . LYS B 1 335 ? 11.172 -8.742 18.125 1 92.94 335 LYS B O 1
ATOM 7681 N N . SER B 1 336 ? 10.453 -9.141 16.016 1 92.75 336 SER B N 1
ATOM 7682 C CA . SER B 1 336 ? 10.25 -10.562 16.281 1 92.75 336 SER B CA 1
ATOM 7683 C C . SER B 1 336 ? 11.555 -11.242 16.672 1 92.75 336 SER B C 1
ATOM 7685 O O . SER B 1 336 ? 11.586 -12.031 17.625 1 92.75 336 SER B O 1
ATOM 7687 N N . LEU B 1 337 ? 12.641 -10.875 16.016 1 93.5 337 LEU B N 1
ATOM 7688 C CA . LEU B 1 337 ? 13.945 -11.484 16.219 1 93.5 337 LEU B CA 1
ATOM 7689 C C . LEU B 1 337 ? 14.469 -11.18 17.609 1 93.5 337 LEU B C 1
ATOM 7691 O O . LEU B 1 337 ? 14.891 -12.086 18.344 1 93.5 337 LEU B O 1
ATOM 7695 N N . ILE B 1 338 ? 14.422 -9.945 18.047 1 92.12 338 ILE B N 1
ATOM 7696 C CA . ILE B 1 338 ? 15.047 -9.523 19.297 1 92.12 338 ILE B CA 1
ATOM 7697 C C . ILE B 1 338 ? 14.148 -9.906 20.469 1 92.12 338 ILE B C 1
ATOM 7699 O O . ILE B 1 338 ? 14.633 -10.391 21.5 1 92.12 338 ILE B O 1
ATOM 7703 N N . GLU B 1 339 ? 12.844 -9.812 20.344 1 86.06 339 GLU B N 1
ATOM 7704 C CA . GLU B 1 339 ? 11.938 -10.008 21.484 1 86.06 339 GLU B CA 1
ATOM 7705 C C . GLU B 1 339 ? 11.625 -11.484 21.688 1 86.06 339 GLU B C 1
ATOM 7707 O O . GLU B 1 339 ? 11.383 -11.922 22.812 1 86.06 339 GLU B O 1
ATOM 7712 N N . LYS B 1 340 ? 11.641 -12.195 20.609 1 80.31 340 LYS B N 1
ATOM 7713 C CA . LYS B 1 340 ? 11.117 -13.555 20.75 1 80.31 340 LYS B CA 1
ATOM 7714 C C . LYS B 1 340 ? 12.227 -14.594 20.578 1 80.31 340 LYS B C 1
ATOM 7716 O O . LYS B 1 340 ? 12.164 -15.672 21.172 1 80.31 340 LYS B O 1
ATOM 7721 N N . VAL B 1 341 ? 13.188 -14.281 19.844 1 76.75 341 VAL B N 1
ATOM 7722 C CA . VAL B 1 341 ? 14.219 -15.281 19.547 1 76.75 341 VAL B CA 1
ATOM 7723 C C . VAL B 1 341 ? 15.375 -15.133 20.531 1 76.75 341 VAL B C 1
ATOM 7725 O O . VAL B 1 341 ? 15.906 -16.125 21.031 1 76.75 341 VAL B O 1
ATOM 7728 N N . SER B 1 342 ? 15.648 -13.914 20.766 1 80.44 342 SER B N 1
ATOM 7729 C CA . SER B 1 342 ? 16.719 -13.703 21.734 1 80.44 342 SER B CA 1
ATOM 7730 C C . SER B 1 342 ? 16.281 -14.055 23.156 1 80.44 342 SER B C 1
ATOM 7732 O O . SER B 1 342 ? 15.148 -13.75 23.547 1 80.44 342 SER B O 1
ATOM 7734 N N . ASN B 1 343 ? 17.109 -14.789 23.812 1 81.5 343 ASN B N 1
ATOM 7735 C CA . ASN B 1 343 ? 16.844 -15.039 25.234 1 81.5 343 ASN B CA 1
ATOM 7736 C C . ASN B 1 343 ? 16.844 -13.742 26.031 1 81.5 343 ASN B C 1
ATOM 7738 O O . ASN B 1 343 ? 17.797 -12.953 25.953 1 81.5 343 ASN B O 1
ATOM 7742 N N . PRO B 1 344 ? 15.82 -13.555 26.734 1 81.56 344 PRO B N 1
ATOM 7743 C CA . PRO B 1 344 ? 15.719 -12.312 27.484 1 81.56 344 PRO B CA 1
ATOM 7744 C C . PRO B 1 344 ? 16.891 -12.094 28.438 1 81.56 344 PRO B C 1
ATOM 7746 O O . PRO B 1 344 ? 17.25 -10.945 28.719 1 81.56 344 PRO B O 1
ATOM 7749 N N . ASN B 1 345 ? 17.531 -13.125 28.75 1 86.56 345 ASN B N 1
ATOM 7750 C CA . ASN B 1 345 ? 18.609 -13.031 29.734 1 86.56 345 ASN B CA 1
ATOM 7751 C C . ASN B 1 345 ? 19.969 -12.914 29.047 1 86.56 345 ASN B C 1
ATOM 7753 O O . ASN B 1 345 ? 20.969 -12.594 29.703 1 86.56 345 ASN B O 1
ATOM 7757 N N . ASP B 1 346 ? 19.984 -13.039 27.781 1 91.12 346 ASP B N 1
ATOM 7758 C CA . ASP B 1 346 ? 21.234 -12.93 27.047 1 91.12 346 ASP B CA 1
ATOM 7759 C C . ASP B 1 346 ? 21.562 -11.469 26.719 1 91.12 346 ASP B C 1
ATOM 7761 O O . ASP B 1 346 ? 20.656 -10.648 26.562 1 91.12 346 ASP B O 1
ATOM 7765 N N . ASN B 1 347 ? 22.844 -11.242 26.734 1 95.75 347 ASN B N 1
ATOM 7766 C CA . ASN B 1 347 ? 23.297 -9.914 26.328 1 95.75 347 ASN B CA 1
ATOM 7767 C C . ASN B 1 347 ? 23.344 -9.773 24.812 1 95.75 347 ASN B C 1
ATOM 7769 O O . ASN B 1 347 ? 23.672 -10.727 24.109 1 95.75 347 ASN B O 1
ATOM 7773 N N . LEU B 1 348 ? 22.953 -8.594 24.375 1 96.5 348 LEU B N 1
ATOM 7774 C CA . LEU B 1 348 ? 23 -8.211 22.969 1 96.5 348 LEU B CA 1
ATOM 7775 C C . LEU B 1 348 ? 24.203 -7.309 22.688 1 96.5 348 LEU B C 1
ATOM 7777 O O . LEU B 1 348 ? 24.344 -6.258 23.312 1 96.5 348 LEU B O 1
ATOM 7781 N N . GLY B 1 349 ? 25.125 -7.766 21.859 1 97.56 349 GLY B N 1
ATOM 7782 C CA . GLY B 1 349 ? 26.219 -6.922 21.406 1 97.56 349 GLY B CA 1
ATOM 7783 C C . GLY B 1 349 ? 25.828 -6.023 20.25 1 97.56 349 GLY B C 1
ATOM 7784 O O . GLY B 1 349 ? 25.219 -6.473 19.281 1 97.56 349 GLY B O 1
ATOM 7785 N N . ILE B 1 350 ? 26.141 -4.707 20.328 1 97.5 350 ILE B N 1
ATOM 7786 C CA . ILE B 1 350 ? 25.875 -3.766 19.234 1 97.5 350 ILE B CA 1
ATOM 7787 C C . ILE B 1 350 ? 27.078 -2.828 19.062 1 97.5 350 ILE B C 1
ATOM 7789 O O . ILE B 1 350 ? 27.984 -2.803 19.906 1 97.5 350 ILE B O 1
ATOM 7793 N N . VAL B 1 351 ? 27.109 -2.189 17.938 1 97.31 351 VAL B N 1
ATOM 7794 C CA . VAL B 1 351 ? 28.016 -1.07 17.703 1 97.31 351 VAL B CA 1
ATOM 7795 C C . VAL B 1 351 ? 27.266 0.247 17.859 1 97.31 351 VAL B C 1
ATOM 7797 O O . VAL B 1 351 ? 26.094 0.348 17.5 1 97.31 351 VAL B O 1
ATOM 7800 N N . ILE B 1 352 ? 27.859 1.228 18.484 1 95.75 352 ILE B N 1
ATOM 7801 C CA . ILE B 1 352 ? 27.234 2.541 18.562 1 95.75 352 ILE B CA 1
ATOM 7802 C C . ILE B 1 352 ? 28.188 3.604 18.016 1 95.75 352 ILE B C 1
ATOM 7804 O O . ILE B 1 352 ? 29.406 3.477 18.141 1 95.75 352 ILE B O 1
ATOM 7808 N N . PRO B 1 353 ? 27.828 4.742 17.406 1 95.25 353 PRO B N 1
ATOM 7809 C CA . PRO B 1 353 ? 26.406 4.945 17.109 1 95.25 353 PRO B CA 1
ATOM 7810 C C . PRO B 1 353 ? 25.875 3.998 16.031 1 95.25 353 PRO B C 1
ATOM 7812 O O . PRO B 1 353 ? 26.656 3.52 15.195 1 95.25 353 PRO B O 1
ATOM 7815 N N . THR B 1 354 ? 24.609 3.629 16.156 1 93.25 354 THR B N 1
ATOM 7816 C CA . THR B 1 354 ? 24.016 2.697 15.203 1 93.25 354 THR B CA 1
ATOM 7817 C C . THR B 1 354 ? 22.516 2.932 15.078 1 93.25 354 THR B C 1
ATOM 7819 O O . THR B 1 354 ? 21.969 3.881 15.656 1 93.25 354 THR B O 1
ATOM 7822 N N . PHE B 1 355 ? 21.891 2.219 14.156 1 90.94 355 PHE B N 1
ATOM 7823 C CA . PHE B 1 355 ? 20.438 2.156 14.055 1 90.94 355 PHE B CA 1
ATOM 7824 C C . PHE B 1 355 ? 19.828 1.564 15.328 1 90.94 355 PHE B C 1
ATOM 7826 O O . PHE B 1 355 ? 20.031 0.386 15.625 1 90.94 355 PHE B O 1
ATOM 7833 N N . GLU B 1 356 ? 19 2.256 16.031 1 90.12 356 GLU B N 1
ATOM 7834 C CA . GLU B 1 356 ? 18.641 1.965 17.422 1 90.12 356 GLU B CA 1
ATOM 7835 C C . GLU B 1 356 ? 17.422 1.059 17.5 1 90.12 356 GLU B C 1
ATOM 7837 O O . GLU B 1 356 ? 16.969 0.707 18.594 1 90.12 356 GLU B O 1
ATOM 7842 N N . GLU B 1 357 ? 16.844 0.615 16.391 1 88.56 357 GLU B N 1
ATOM 7843 C CA . GLU B 1 357 ? 15.664 -0.254 16.422 1 88.56 357 GLU B CA 1
ATOM 7844 C C . GLU B 1 357 ? 15.977 -1.581 17.109 1 88.56 357 GLU B C 1
ATOM 7846 O O . GLU B 1 357 ? 15.117 -2.164 17.766 1 88.56 357 GLU B O 1
ATOM 7851 N N . TYR B 1 358 ? 17.219 -2.043 17 1 92.94 358 TYR B N 1
ATOM 7852 C CA . TYR B 1 358 ? 17.609 -3.293 17.641 1 92.94 358 TYR B CA 1
ATOM 7853 C C . TYR B 1 358 ? 17.703 -3.133 19.156 1 92.94 358 TYR B C 1
ATOM 7855 O O . TYR B 1 358 ? 17.094 -3.895 19.891 1 92.94 358 TYR B O 1
ATOM 7863 N N . SER B 1 359 ? 18.406 -2.123 19.594 1 91.5 359 SER B N 1
ATOM 7864 C CA . SER B 1 359 ? 18.641 -1.933 21.031 1 91.5 359 SER B CA 1
ATOM 7865 C C . SER B 1 359 ? 17.344 -1.521 21.734 1 91.5 359 SER B C 1
ATOM 7867 O O . SER B 1 359 ? 17.141 -1.857 22.891 1 91.5 359 SER B O 1
ATOM 7869 N N . HIS B 1 360 ? 16.453 -0.885 20.984 1 89.69 360 HIS B N 1
ATOM 7870 C CA . HIS B 1 360 ? 15.203 -0.433 21.562 1 89.69 360 HIS B CA 1
ATOM 7871 C C . HIS B 1 360 ? 14.305 -1.613 21.922 1 89.69 360 HIS B C 1
ATOM 7873 O O . HIS B 1 360 ? 13.398 -1.482 22.75 1 89.69 360 HIS B O 1
ATOM 7879 N N . ARG B 1 361 ? 14.562 -2.766 21.328 1 89.69 361 ARG B N 1
ATOM 7880 C CA . ARG B 1 361 ? 13.719 -3.938 21.547 1 89.69 361 ARG B CA 1
ATOM 7881 C C . ARG B 1 361 ? 14.273 -4.828 22.641 1 89.69 361 ARG B C 1
ATOM 7883 O O . ARG B 1 361 ? 13.734 -5.902 22.922 1 89.69 361 ARG B O 1
ATOM 7890 N N . LYS B 1 362 ? 15.414 -4.418 23.266 1 92.38 362 LYS B N 1
ATOM 7891 C CA . LYS B 1 362 ? 16.094 -5.18 24.312 1 92.38 362 LYS B CA 1
ATOM 7892 C C . LYS B 1 362 ? 16.172 -4.379 25.609 1 92.38 362 LYS B C 1
ATOM 7894 O O . LYS B 1 362 ? 16.203 -3.145 25.578 1 92.38 362 LYS B O 1
ATOM 7899 N N . ASN B 1 363 ? 16.109 -5.07 26.766 1 92.69 363 ASN B N 1
ATOM 7900 C CA . ASN B 1 363 ? 16.406 -4.422 28.047 1 92.69 363 ASN B CA 1
ATOM 7901 C C . ASN B 1 363 ? 17.781 -3.732 28.016 1 92.69 363 ASN B C 1
ATOM 7903 O O . ASN B 1 363 ? 18.781 -4.355 27.672 1 92.69 363 ASN B O 1
ATOM 7907 N N . PRO B 1 364 ? 17.781 -2.49 28.344 1 92.69 364 PRO B N 1
ATOM 7908 C CA . PRO B 1 364 ? 19.031 -1.727 28.281 1 92.69 364 PRO B CA 1
ATOM 7909 C C . PRO B 1 364 ? 20.156 -2.352 29.109 1 92.69 364 PRO B C 1
ATOM 7911 O O . PRO B 1 364 ? 21.328 -2.242 28.75 1 92.69 364 PRO B O 1
ATOM 7914 N N . ASP B 1 365 ? 19.828 -3.035 30.172 1 94.31 365 ASP B N 1
ATOM 7915 C CA . ASP B 1 365 ? 20.812 -3.648 31.062 1 94.31 365 ASP B CA 1
ATOM 7916 C C . ASP B 1 365 ? 21.5 -4.828 30.375 1 94.31 365 ASP B C 1
ATOM 7918 O O . ASP B 1 365 ? 22.562 -5.281 30.828 1 94.31 365 ASP B O 1
ATOM 7922 N N . ASN B 1 366 ? 20.906 -5.262 29.312 1 95.56 366 ASN B N 1
ATOM 7923 C CA . ASN B 1 366 ? 21.422 -6.43 28.609 1 95.56 366 ASN B CA 1
ATOM 7924 C C . ASN B 1 366 ? 22.109 -6.039 27.297 1 95.56 366 ASN B C 1
ATOM 7926 O O . ASN B 1 366 ? 22.312 -6.883 26.422 1 95.56 366 ASN B O 1
ATOM 7930 N N . ILE B 1 367 ? 22.484 -4.766 27.172 1 96.06 367 ILE B N 1
ATOM 7931 C CA . ILE B 1 367 ? 23.156 -4.289 25.953 1 96.06 367 ILE B CA 1
ATOM 7932 C C . ILE B 1 367 ? 24.641 -4.082 26.234 1 96.06 367 ILE B C 1
ATOM 7934 O O . ILE B 1 367 ? 25 -3.414 27.219 1 96.06 367 ILE B O 1
ATOM 7938 N N . ILE B 1 368 ? 25.484 -4.703 25.484 1 97.38 368 ILE B N 1
ATOM 7939 C CA . ILE B 1 368 ? 26.922 -4.469 25.5 1 97.38 368 ILE B CA 1
ATOM 7940 C C . ILE B 1 368 ? 27.359 -3.779 24.203 1 97.38 368 ILE B C 1
ATOM 7942 O O . ILE B 1 368 ? 27.281 -4.375 23.125 1 97.38 368 ILE B O 1
ATOM 7946 N N . ALA B 1 369 ? 27.859 -2.521 24.312 1 96.69 369 ALA B N 1
ATOM 7947 C CA . ALA B 1 369 ? 28.078 -1.694 23.125 1 96.69 369 ALA B CA 1
ATOM 7948 C C . ALA B 1 369 ? 29.562 -1.464 22.875 1 96.69 369 ALA B C 1
ATOM 7950 O O . ALA B 1 369 ? 30.312 -1.205 23.812 1 96.69 369 ALA B O 1
ATOM 7951 N N . PHE B 1 370 ? 29.953 -1.669 21.656 1 97.62 370 PHE B N 1
ATOM 7952 C CA . PHE B 1 370 ? 31.266 -1.272 21.141 1 97.62 370 PHE B CA 1
ATOM 7953 C C . PHE B 1 370 ? 31.203 0.115 20.516 1 97.62 370 PHE B C 1
ATOM 7955 O O . PHE B 1 370 ? 30.328 0.392 19.688 1 97.62 370 PHE B O 1
ATOM 7962 N N . THR B 1 371 ? 32.062 1.021 20.844 1 95.31 371 THR B N 1
ATOM 7963 C CA . THR B 1 371 ? 32.188 2.352 20.25 1 95.31 371 THR B CA 1
ATOM 7964 C C . THR B 1 371 ? 33.562 2.566 19.641 1 95.31 371 THR B C 1
ATOM 7966 O O . THR B 1 371 ? 34.562 2.541 20.359 1 95.31 371 THR B O 1
ATOM 7969 N N . PRO B 1 372 ? 33.562 2.799 18.344 1 94.81 372 PRO B N 1
ATOM 7970 C CA . PRO B 1 372 ? 34.875 3.141 17.766 1 94.81 372 PRO B CA 1
ATOM 7971 C C . PRO B 1 372 ? 35.469 4.395 18.391 1 94.81 372 PRO B C 1
ATOM 7973 O O . PRO B 1 372 ? 34.75 5.367 18.656 1 94.81 372 PRO B O 1
ATOM 7976 N N . THR B 1 373 ? 36.781 4.438 18.547 1 89.19 373 THR B N 1
ATOM 7977 C CA . THR B 1 373 ? 37.406 5.52 19.297 1 89.19 373 THR B CA 1
ATOM 7978 C C . THR B 1 373 ? 38.062 6.523 18.344 1 89.19 373 THR B C 1
ATOM 7980 O O . THR B 1 373 ? 38.562 7.559 18.781 1 89.19 373 THR B O 1
ATOM 7983 N N . ASN B 1 374 ? 37.938 6.309 17.109 1 93.06 374 ASN B N 1
ATOM 7984 C CA . ASN B 1 374 ? 38.531 7.242 16.156 1 93.06 374 ASN B CA 1
ATOM 7985 C C . ASN B 1 374 ? 37.5 8.227 15.609 1 93.06 374 ASN B C 1
ATOM 7987 O O . ASN B 1 374 ? 36.312 8.023 15.773 1 93.06 374 ASN B O 1
ATOM 7991 N N . ASN B 1 375 ? 37.969 9.258 14.852 1 89.38 375 ASN B N 1
ATOM 7992 C CA . ASN B 1 375 ? 37.125 10.359 14.43 1 89.38 375 ASN B CA 1
ATOM 7993 C C . ASN B 1 375 ? 36.25 9.977 13.234 1 89.38 375 ASN B C 1
ATOM 7995 O O . ASN B 1 375 ? 35.25 10.648 12.938 1 89.38 375 ASN B O 1
ATOM 7999 N N . ASN B 1 376 ? 36.562 8.938 12.602 1 94.88 376 ASN B N 1
ATOM 8000 C CA . ASN B 1 376 ? 35.812 8.539 11.422 1 94.88 376 ASN B CA 1
ATOM 8001 C C . ASN B 1 376 ? 34.844 7.391 11.742 1 94.88 376 ASN B C 1
ATOM 8003 O O . ASN B 1 376 ? 34.219 6.844 10.836 1 94.88 376 ASN B O 1
ATOM 8007 N N . PHE B 1 377 ? 34.844 7 13.023 1 96.19 377 PHE B N 1
ATOM 8008 C CA . PHE B 1 377 ? 34 5.887 13.453 1 96.19 377 PHE B CA 1
ATOM 8009 C C . PHE B 1 377 ? 34.312 4.629 12.656 1 96.19 377 PHE B C 1
ATOM 8011 O O . PHE B 1 377 ? 33.406 3.854 12.312 1 96.19 377 PHE B O 1
ATOM 8018 N N . LYS B 1 378 ? 35.562 4.461 12.266 1 97.31 378 LYS B N 1
ATOM 8019 C CA . LYS B 1 378 ? 36 3.299 11.5 1 97.31 378 LYS B CA 1
ATOM 8020 C C . LYS B 1 378 ? 36.281 2.117 12.43 1 97.31 378 LYS B C 1
ATOM 8022 O O . LYS B 1 378 ? 36.844 2.291 13.516 1 97.31 378 LYS B O 1
ATOM 8027 N N . TYR B 1 379 ? 35.906 0.938 12.07 1 98.06 379 TYR B N 1
ATOM 8028 C CA . TYR B 1 379 ? 36.219 -0.295 12.789 1 98.06 379 TYR B CA 1
ATOM 8029 C C . TYR B 1 379 ? 36.188 -1.495 11.852 1 98.06 379 TYR B C 1
ATOM 8031 O O . TYR B 1 379 ? 35.625 -1.417 10.742 1 98.06 379 TYR B O 1
ATOM 8039 N N . GLY B 1 380 ? 36.906 -2.547 12.203 1 97.81 380 GLY B N 1
ATOM 8040 C CA . GLY B 1 380 ? 36.906 -3.797 11.453 1 97.81 380 GLY B CA 1
ATOM 8041 C C . GLY B 1 380 ? 36.594 -5.008 12.312 1 97.81 380 GLY B C 1
ATOM 8042 O O . GLY B 1 380 ? 36.219 -4.867 13.477 1 97.81 380 GLY B O 1
ATOM 8043 N N . VAL B 1 381 ? 36.75 -6.148 11.742 1 97.88 381 VAL B N 1
ATOM 8044 C CA . VAL B 1 381 ? 36.375 -7.406 12.391 1 97.88 381 VAL B CA 1
ATOM 8045 C C . VAL B 1 381 ? 37.281 -7.652 13.594 1 97.88 381 VAL B C 1
ATOM 8047 O O . VAL B 1 381 ? 36.812 -8.156 14.625 1 97.88 381 VAL B O 1
ATOM 8050 N N . ASN B 1 382 ? 38.531 -7.273 13.445 1 98.06 382 ASN B N 1
ATOM 8051 C CA . ASN B 1 382 ? 39.469 -7.488 14.555 1 98.06 382 ASN B CA 1
ATOM 8052 C C . ASN B 1 382 ? 39.094 -6.652 15.773 1 98.06 382 ASN B C 1
ATOM 8054 O O . ASN B 1 382 ? 39.25 -7.102 16.906 1 98.06 382 ASN B O 1
ATOM 8058 N N . ASP B 1 383 ? 38.625 -5.461 15.547 1 98.31 383 ASP B N 1
ATOM 8059 C CA . ASP B 1 383 ? 38.188 -4.613 16.641 1 98.31 383 ASP B CA 1
ATOM 8060 C C . ASP B 1 383 ? 37 -5.246 17.375 1 98.31 383 ASP B C 1
ATOM 8062 O O . ASP B 1 383 ? 36.938 -5.262 18.609 1 98.31 383 ASP B O 1
ATOM 8066 N N . LEU B 1 384 ? 36.062 -5.789 16.641 1 98.56 384 LEU B N 1
ATOM 8067 C CA . LEU B 1 384 ? 34.875 -6.383 17.203 1 98.56 384 LEU B CA 1
ATOM 8068 C C . LEU B 1 384 ? 35.188 -7.656 17.969 1 98.56 384 LEU B C 1
ATOM 8070 O O . LEU B 1 384 ? 34.719 -7.848 19.094 1 98.56 384 LEU B O 1
ATOM 8074 N N . ILE B 1 385 ? 36.031 -8.5 17.359 1 98.31 385 ILE B N 1
ATOM 8075 C CA . ILE B 1 385 ? 36.375 -9.758 18 1 98.31 385 ILE B CA 1
ATOM 8076 C C . ILE B 1 385 ? 37.125 -9.477 19.297 1 98.31 385 ILE B C 1
ATOM 8078 O O . ILE B 1 385 ? 36.844 -10.062 20.344 1 98.31 385 ILE B O 1
ATOM 8082 N N . SER B 1 386 ? 38.062 -8.555 19.219 1 97.88 386 SER B N 1
ATOM 8083 C CA . SER B 1 386 ? 38.875 -8.219 20.391 1 97.88 386 SER B CA 1
ATOM 8084 C C . SER B 1 386 ? 37.969 -7.684 21.516 1 97.88 386 SER B C 1
ATOM 8086 O O . SER B 1 386 ? 38.188 -8.016 22.688 1 97.88 386 SER B O 1
ATOM 8088 N N . PHE B 1 387 ? 37.031 -6.93 21.203 1 98.19 387 PHE B N 1
ATOM 8089 C CA . PHE B 1 387 ? 36.188 -6.297 22.203 1 98.19 387 PHE B CA 1
ATOM 8090 C C . PHE B 1 387 ? 35.188 -7.301 22.797 1 98.19 387 PHE B C 1
ATOM 8092 O O . PHE B 1 387 ? 34.969 -7.328 24.016 1 98.19 387 PHE B O 1
ATOM 8099 N N . PHE B 1 388 ? 34.594 -8.148 22 1 98.06 388 PHE B N 1
ATOM 8100 C CA . PHE B 1 388 ? 33.469 -8.969 22.453 1 98.06 388 PHE B CA 1
ATOM 8101 C C . PHE B 1 388 ? 33.938 -10.32 22.953 1 98.06 388 PHE B C 1
ATOM 8103 O O . PHE B 1 388 ? 33.188 -11.086 23.547 1 98.06 388 PHE B O 1
ATOM 8110 N N . SER B 1 389 ? 35.188 -10.641 22.781 1 96.94 389 SER B N 1
ATOM 8111 C CA . SER B 1 389 ? 35.719 -11.969 23.094 1 96.94 389 SER B CA 1
ATOM 8112 C C . SER B 1 389 ? 35.594 -12.273 24.594 1 96.94 389 SER B C 1
ATOM 8114 O O . SER B 1 389 ? 35.438 -13.43 24.984 1 96.94 389 SER B O 1
ATOM 8116 N N . ASP B 1 390 ? 35.688 -11.305 25.438 1 95.69 390 ASP B N 1
ATOM 8117 C CA . ASP B 1 390 ? 35.625 -11.539 26.875 1 95.69 390 ASP B CA 1
ATOM 8118 C C . ASP B 1 390 ? 34.25 -11.109 27.422 1 95.69 390 ASP B C 1
ATOM 8120 O O . ASP B 1 390 ? 34.125 -10.891 28.625 1 95.69 390 ASP B O 1
ATOM 8124 N N . LYS B 1 391 ? 33.344 -10.867 26.516 1 95.88 391 LYS B N 1
ATOM 8125 C CA . LYS B 1 391 ? 31.984 -10.469 26.906 1 95.88 391 LYS B CA 1
ATOM 8126 C C . LYS B 1 391 ? 31 -11.633 26.75 1 95.88 391 LYS B C 1
ATOM 8128 O O . LYS B 1 391 ? 31.141 -12.445 25.828 1 95.88 391 LYS B O 1
ATOM 8133 N N . ASN B 1 392 ? 30.125 -11.805 27.641 1 94.19 392 ASN B N 1
ATOM 8134 C CA . ASN B 1 392 ? 29.094 -12.836 27.562 1 94.19 392 ASN B CA 1
ATOM 8135 C C . ASN B 1 392 ? 27.891 -12.375 26.75 1 94.19 392 ASN B C 1
ATOM 8137 O O . ASN B 1 392 ? 26.891 -11.945 27.297 1 94.19 392 ASN B O 1
ATOM 8141 N N . ILE B 1 393 ? 28 -12.484 25.391 1 95.62 393 ILE B N 1
ATOM 8142 C CA . ILE B 1 393 ? 26.891 -12.094 24.531 1 95.62 393 ILE B CA 1
ATOM 8143 C C . ILE B 1 393 ? 26.328 -13.328 23.828 1 95.62 393 ILE B C 1
ATOM 8145 O O . ILE B 1 393 ? 27.078 -14.242 23.469 1 95.62 393 ILE B O 1
ATOM 8149 N N . GLY B 1 394 ? 25.031 -13.344 23.672 1 94.75 394 GLY B N 1
ATOM 8150 C CA . GLY B 1 394 ? 24.359 -14.406 22.938 1 94.75 394 GLY B CA 1
ATOM 8151 C C . GLY B 1 394 ? 24.062 -14.047 21.5 1 94.75 394 GLY B C 1
ATOM 8152 O O . GLY B 1 394 ? 23.875 -14.93 20.656 1 94.75 394 GLY B O 1
ATOM 8153 N N . MET B 1 395 ? 24.016 -12.797 21.234 1 95.94 395 MET B N 1
ATOM 8154 C CA . MET B 1 395 ? 23.688 -12.258 19.922 1 95.94 395 MET B CA 1
ATOM 8155 C C . MET B 1 395 ? 24.516 -11.008 19.625 1 95.94 395 MET B C 1
ATOM 8157 O O . MET B 1 395 ? 24.766 -10.203 20.516 1 95.94 395 MET B O 1
ATOM 8161 N N . LEU B 1 396 ? 25.031 -10.898 18.422 1 97.44 396 LEU B N 1
ATOM 8162 C CA . LEU B 1 396 ? 25.781 -9.734 17.953 1 97.44 396 LEU B CA 1
ATOM 8163 C C . LEU B 1 396 ? 25.156 -9.164 16.688 1 97.44 396 LEU B C 1
ATOM 8165 O O . LEU B 1 396 ? 24.875 -9.906 15.742 1 97.44 396 LEU B O 1
ATOM 8169 N N . ILE B 1 397 ? 24.859 -7.824 16.719 1 97.94 397 ILE B N 1
ATOM 8170 C CA . ILE B 1 397 ? 24.281 -7.148 15.555 1 97.94 397 ILE B CA 1
ATOM 8171 C C . ILE B 1 397 ? 25.375 -6.379 14.812 1 97.94 397 ILE B C 1
ATOM 8173 O O . ILE B 1 397 ? 26.094 -5.57 15.406 1 97.94 397 ILE B O 1
ATOM 8177 N N . LEU B 1 398 ? 25.5 -6.621 13.578 1 98.44 398 LEU B N 1
ATOM 8178 C CA . LEU B 1 398 ? 26.375 -5.844 12.703 1 98.44 398 LEU B CA 1
ATOM 8179 C C . LEU B 1 398 ? 25.578 -5.215 11.562 1 98.44 398 LEU B C 1
ATOM 8181 O O . LEU B 1 398 ? 25.031 -5.926 10.711 1 98.44 398 LEU B O 1
ATOM 8185 N N . ILE B 1 399 ? 25.406 -3.938 11.57 1 98.38 399 ILE B N 1
ATOM 8186 C CA . ILE B 1 399 ? 24.875 -3.191 10.445 1 98.38 399 ILE B CA 1
ATOM 8187 C C . ILE B 1 399 ? 26 -2.807 9.492 1 98.38 399 ILE B C 1
ATOM 8189 O O . ILE B 1 399 ? 26.938 -2.111 9.883 1 98.38 399 ILE B O 1
ATOM 8193 N N . ASN B 1 400 ? 25.938 -3.293 8.234 1 98.5 400 ASN B N 1
ATOM 8194 C CA . ASN B 1 400 ? 27.062 -3.174 7.312 1 98.5 400 ASN B CA 1
ATOM 8195 C C . ASN B 1 400 ? 26.578 -2.955 5.879 1 98.5 400 ASN B C 1
ATOM 8197 O O . ASN B 1 400 ? 26.125 -3.893 5.223 1 98.5 400 ASN B O 1
ATOM 8201 N N . PRO B 1 401 ? 26.719 -1.669 5.363 1 98.25 401 PRO B N 1
ATOM 8202 C CA . PRO B 1 401 ? 27.344 -0.475 5.938 1 98.25 401 PRO B CA 1
ATOM 8203 C C . PRO B 1 401 ? 26.609 0.04 7.172 1 98.25 401 PRO B C 1
ATOM 8205 O O . PRO B 1 401 ? 25.375 -0.092 7.27 1 98.25 401 PRO B O 1
ATOM 8208 N N . ASP B 1 402 ? 27.406 0.614 8.031 1 98.12 402 ASP B N 1
ATOM 8209 C CA . ASP B 1 402 ? 26.906 1.091 9.312 1 98.12 402 ASP B CA 1
ATOM 8210 C C . ASP B 1 402 ? 26.047 2.34 9.141 1 98.12 402 ASP B C 1
ATOM 8212 O O . ASP B 1 402 ? 26.266 3.133 8.219 1 98.12 402 ASP B O 1
ATOM 8216 N N . ASN B 1 403 ? 25 2.492 9.852 1 97.19 403 ASN B N 1
ATOM 8217 C CA . ASN B 1 403 ? 24.203 3.703 10 1 97.19 403 ASN B CA 1
ATOM 8218 C C . ASN B 1 403 ? 24.328 4.293 11.398 1 97.19 403 ASN B C 1
ATOM 8220 O O . ASN B 1 403 ? 23.859 3.703 12.375 1 97.19 403 ASN B O 1
ATOM 8224 N N . PRO B 1 404 ? 25.062 5.344 11.5 1 97.12 404 PRO B N 1
ATOM 8225 C CA . PRO B 1 404 ? 25.062 6.414 10.5 1 97.12 404 PRO B CA 1
ATOM 8226 C C . PRO B 1 404 ? 26.438 6.633 9.867 1 97.12 404 PRO B C 1
ATOM 8228 O O . PRO B 1 404 ? 26.594 7.516 9.023 1 97.12 404 PRO B O 1
ATOM 8231 N N . SER B 1 405 ? 27.453 5.883 10.242 1 97.25 405 SER B N 1
ATOM 8232 C CA . SER B 1 405 ? 28.828 6.242 9.883 1 97.25 405 SER B CA 1
ATOM 8233 C C . SER B 1 405 ? 29.109 5.906 8.422 1 97.25 405 SER B C 1
ATOM 8235 O O . SER B 1 405 ? 29.984 6.52 7.801 1 97.25 405 SER B O 1
ATOM 8237 N N . GLY B 1 406 ? 28.453 4.926 7.922 1 98.12 406 GLY B N 1
ATOM 8238 C CA . GLY B 1 406 ? 28.75 4.461 6.578 1 98.12 406 GLY B CA 1
ATOM 8239 C C . GLY B 1 406 ? 29.938 3.512 6.527 1 98.12 406 GLY B C 1
ATOM 8240 O O . GLY B 1 406 ? 30.344 3.08 5.445 1 98.12 406 GLY B O 1
ATOM 8241 N N . ASN B 1 407 ? 30.438 3.156 7.719 1 98.25 407 ASN B N 1
ATOM 8242 C CA . ASN B 1 407 ? 31.547 2.205 7.797 1 98.25 407 ASN B CA 1
ATOM 8243 C C . ASN B 1 407 ? 31.188 0.873 7.145 1 98.25 407 ASN B C 1
ATOM 8245 O O . ASN B 1 407 ? 30.062 0.382 7.301 1 98.25 407 ASN B O 1
ATOM 8249 N N . TYR B 1 408 ? 32.156 0.325 6.398 1 98.44 408 TYR B N 1
ATOM 8250 C CA . TYR B 1 408 ? 31.938 -0.926 5.684 1 98.44 408 TYR B CA 1
ATOM 8251 C C . TYR B 1 408 ? 33.062 -1.921 5.949 1 98.44 408 TYR B C 1
ATOM 8253 O O . TYR B 1 408 ? 34.219 -1.552 5.953 1 98.44 408 TYR B O 1
ATOM 8261 N N . ILE B 1 409 ? 32.688 -3.078 6.316 1 98.56 409 ILE B N 1
ATOM 8262 C CA . ILE B 1 409 ? 33.625 -4.203 6.457 1 98.56 409 ILE B CA 1
ATOM 8263 C C . ILE B 1 409 ? 33.438 -5.164 5.281 1 98.56 409 ILE B C 1
ATOM 8265 O O . ILE B 1 409 ? 32.312 -5.602 4.988 1 98.56 409 ILE B O 1
ATOM 8269 N N . CYS B 1 410 ? 34.531 -5.543 4.605 1 98.12 410 CYS B N 1
ATOM 8270 C CA . CYS B 1 410 ? 34.469 -6.398 3.428 1 98.12 410 CYS B CA 1
ATOM 8271 C C . CYS B 1 410 ? 33.906 -7.77 3.773 1 98.12 410 CYS B C 1
ATOM 8273 O O . CYS B 1 410 ? 34.031 -8.242 4.902 1 98.12 410 CYS B O 1
ATOM 8275 N N . LYS B 1 411 ? 33.312 -8.375 2.836 1 97.62 411 LYS B N 1
ATOM 8276 C CA . LYS B 1 411 ? 32.562 -9.609 2.971 1 97.62 411 LYS B CA 1
ATOM 8277 C C . LYS B 1 411 ? 33.375 -10.703 3.629 1 97.62 411 LYS B C 1
ATOM 8279 O O . LYS B 1 411 ? 32.938 -11.375 4.559 1 97.62 411 LYS B O 1
ATOM 8284 N N . ASN B 1 412 ? 34.594 -10.891 3.174 1 97.38 412 ASN B N 1
ATOM 8285 C CA . ASN B 1 412 ? 35.438 -11.945 3.701 1 97.38 412 ASN B CA 1
ATOM 8286 C C . ASN B 1 412 ? 35.719 -11.734 5.184 1 97.38 412 ASN B C 1
ATOM 8288 O O . ASN B 1 412 ? 35.844 -12.703 5.941 1 97.38 412 ASN B O 1
ATOM 8292 N N . ASP B 1 413 ? 35.938 -10.5 5.566 1 98.19 413 ASP B N 1
ATOM 8293 C CA . ASP B 1 413 ? 36.188 -10.188 6.973 1 98.19 413 ASP B CA 1
ATOM 8294 C C . ASP B 1 413 ? 34.938 -10.461 7.809 1 98.19 413 ASP B C 1
ATOM 8296 O O . ASP B 1 413 ? 35.031 -10.969 8.93 1 98.19 413 ASP B O 1
ATOM 8300 N N . VAL B 1 414 ? 33.781 -10.164 7.281 1 98.44 414 VAL B N 1
ATOM 8301 C CA . VAL B 1 414 ? 32.531 -10.438 7.996 1 98.44 414 VAL B CA 1
ATOM 8302 C C . VAL B 1 414 ? 32.344 -11.945 8.141 1 98.44 414 VAL B C 1
ATOM 8304 O O . VAL B 1 414 ? 31.828 -12.414 9.156 1 98.44 414 VAL B O 1
ATOM 8307 N N . LEU B 1 415 ? 32.75 -12.727 7.113 1 97.94 415 LEU B N 1
ATOM 8308 C CA . LEU B 1 415 ? 32.656 -14.18 7.211 1 97.94 415 LEU B CA 1
ATOM 8309 C C . LEU B 1 415 ? 33.562 -14.695 8.328 1 97.94 415 LEU B C 1
ATOM 8311 O O . LEU B 1 415 ? 33.219 -15.68 8.992 1 97.94 415 LEU B O 1
ATOM 8315 N N . ARG B 1 416 ? 34.719 -14.016 8.539 1 97.88 416 ARG B N 1
ATOM 8316 C CA . ARG B 1 416 ? 35.562 -14.359 9.672 1 97.88 416 ARG B CA 1
ATOM 8317 C C . ARG B 1 416 ? 34.844 -14.086 10.992 1 97.88 416 ARG B C 1
ATOM 8319 O O . ARG B 1 416 ? 34.969 -14.875 11.938 1 97.88 416 ARG B O 1
ATOM 8326 N N . LEU B 1 417 ? 34.188 -13.008 11.039 1 98.38 417 LEU B N 1
ATOM 8327 C CA . LEU B 1 417 ? 33.375 -12.695 12.219 1 98.38 417 LEU B CA 1
ATOM 8328 C C . LEU B 1 417 ? 32.312 -13.75 12.445 1 98.38 417 LEU B C 1
ATOM 8330 O O . LEU B 1 417 ? 32.062 -14.156 13.578 1 98.38 417 LEU B O 1
ATOM 8334 N N . ALA B 1 418 ? 31.641 -14.172 11.352 1 97.88 418 ALA B N 1
ATOM 8335 C CA . ALA B 1 418 ? 30.594 -15.195 11.43 1 97.88 418 ALA B CA 1
ATOM 8336 C C . ALA B 1 418 ? 31.156 -16.516 11.969 1 97.88 418 ALA B C 1
ATOM 8338 O O . ALA B 1 418 ? 30.516 -17.188 12.773 1 97.88 418 ALA B O 1
ATOM 8339 N N . LYS B 1 419 ? 32.312 -16.875 11.523 1 97.12 419 LYS B N 1
ATOM 8340 C CA . LYS B 1 419 ? 32.969 -18.094 11.992 1 97.12 419 LYS B CA 1
ATOM 8341 C C . LYS B 1 419 ? 33.312 -17.984 13.477 1 97.12 419 LYS B C 1
ATOM 8343 O O . LYS B 1 419 ? 33.094 -18.938 14.234 1 97.12 419 LYS B O 1
ATOM 8348 N N . TRP B 1 420 ? 33.844 -16.859 13.844 1 97.44 420 TRP B N 1
ATOM 8349 C CA . TRP B 1 420 ? 34.125 -16.625 15.258 1 97.44 420 TRP B CA 1
ATOM 8350 C C . TRP B 1 420 ? 32.875 -16.75 16.109 1 97.44 420 TRP B C 1
ATOM 8352 O O . TRP B 1 420 ? 32.906 -17.375 17.172 1 97.44 420 TRP B O 1
ATOM 8362 N N . ALA B 1 421 ? 31.812 -16.125 15.656 1 96.56 421 ALA B N 1
ATOM 8363 C CA . ALA B 1 421 ? 30.547 -16.188 16.359 1 96.56 421 ALA B CA 1
ATOM 8364 C C . ALA B 1 421 ? 30.062 -17.625 16.5 1 96.56 421 ALA B C 1
ATOM 8366 O O . ALA B 1 421 ? 29.609 -18.031 17.578 1 96.56 421 ALA B O 1
ATOM 8367 N N . ASP B 1 422 ? 30.172 -18.375 15.438 1 94.94 422 ASP B N 1
ATOM 8368 C CA . ASP B 1 422 ? 29.781 -19.781 15.445 1 94.94 422 ASP B CA 1
ATOM 8369 C C . ASP B 1 422 ? 30.562 -20.562 16.484 1 94.94 422 ASP B C 1
ATOM 8371 O O . ASP B 1 422 ? 29.984 -21.344 17.25 1 94.94 422 ASP B O 1
ATOM 8375 N N . ASN B 1 423 ? 31.828 -20.328 16.531 1 95.69 423 ASN B N 1
ATOM 8376 C CA . ASN B 1 423 ? 32.719 -21.047 17.438 1 95.69 423 ASN B CA 1
ATOM 8377 C C . ASN B 1 423 ? 32.406 -20.703 18.891 1 95.69 423 ASN B C 1
ATOM 8379 O O . ASN B 1 423 ? 32.75 -21.469 19.797 1 95.69 423 ASN B O 1
ATOM 8383 N N . ASN B 1 424 ? 31.781 -19.641 19.109 1 95.44 424 ASN B N 1
ATOM 8384 C CA . ASN B 1 424 ? 31.5 -19.188 20.469 1 95.44 424 ASN B CA 1
ATOM 8385 C C . ASN B 1 424 ? 30.016 -19.234 20.781 1 95.44 424 ASN B C 1
ATOM 8387 O O . ASN B 1 424 ? 29.562 -18.625 21.75 1 95.44 424 ASN B O 1
ATOM 8391 N N . ASP B 1 425 ? 29.219 -19.859 19.922 1 92.94 425 ASP B N 1
ATOM 8392 C CA . ASP B 1 425 ? 27.781 -20.047 20.078 1 92.94 425 ASP B CA 1
ATOM 8393 C C . ASP B 1 425 ? 27.062 -18.703 20.203 1 92.94 425 ASP B C 1
ATOM 8395 O O . ASP B 1 425 ? 26.25 -18.516 21.109 1 92.94 425 ASP B O 1
ATOM 8399 N N . ILE B 1 426 ? 27.5 -17.766 19.422 1 95.31 426 ILE B N 1
ATOM 8400 C CA . ILE B 1 426 ? 26.891 -16.438 19.328 1 95.31 426 ILE B CA 1
ATOM 8401 C C . ILE B 1 426 ? 26.109 -16.328 18.016 1 95.31 426 ILE B C 1
ATOM 8403 O O . ILE B 1 426 ? 26.609 -16.703 16.953 1 95.31 426 ILE B O 1
ATOM 8407 N N . THR B 1 427 ? 24.844 -15.93 18.047 1 95.94 427 THR B N 1
ATOM 8408 C CA . THR B 1 427 ? 24.094 -15.617 16.844 1 95.94 427 THR B CA 1
ATOM 8409 C C . THR B 1 427 ? 24.531 -14.289 16.25 1 95.94 427 THR B C 1
ATOM 8411 O O . THR B 1 427 ? 24.562 -13.273 16.953 1 95.94 427 THR B O 1
ATOM 8414 N N . LEU B 1 428 ? 24.938 -14.281 15.023 1 97.62 428 LEU B N 1
ATOM 8415 C CA . LEU B 1 428 ? 25.328 -13.047 14.352 1 97.62 428 LEU B CA 1
ATOM 8416 C C . LEU B 1 428 ? 24.234 -12.562 13.414 1 97.62 428 LEU B C 1
ATOM 8418 O O . LEU B 1 428 ? 23.812 -13.289 12.508 1 97.62 428 LEU B O 1
ATOM 8422 N N . ILE B 1 429 ? 23.734 -11.383 13.625 1 97.94 429 ILE B N 1
ATOM 8423 C CA . ILE B 1 429 ? 22.812 -10.727 12.703 1 97.94 429 ILE B CA 1
ATOM 8424 C C . ILE B 1 429 ? 23.578 -9.719 11.844 1 97.94 429 ILE B C 1
ATOM 8426 O O . ILE B 1 429 ? 24.234 -8.828 12.367 1 97.94 429 ILE B O 1
ATOM 8430 N N . VAL B 1 430 ? 23.516 -9.883 10.602 1 98.56 430 VAL B N 1
ATOM 8431 C CA . VAL B 1 430 ? 24.078 -8.906 9.664 1 98.56 430 VAL B CA 1
ATOM 8432 C C . VAL B 1 430 ? 22.938 -8.172 8.953 1 98.56 430 VAL B C 1
ATOM 8434 O O . VAL B 1 430 ? 22.203 -8.766 8.164 1 98.56 430 VAL B O 1
ATOM 8437 N N . ASP B 1 431 ? 22.766 -6.945 9.32 1 98.62 431 ASP B N 1
ATOM 8438 C CA . ASP B 1 431 ? 21.844 -6.066 8.609 1 98.62 431 ASP B CA 1
ATOM 8439 C C . ASP B 1 431 ? 22.531 -5.434 7.395 1 98.62 431 ASP B C 1
ATOM 8441 O O . ASP B 1 431 ? 23.344 -4.523 7.543 1 98.62 431 ASP B O 1
ATOM 8445 N N . GLU B 1 432 ? 22.172 -5.93 6.234 1 98.56 432 GLU B N 1
ATOM 8446 C CA . GLU B 1 432 ? 22.844 -5.465 5.027 1 98.56 432 GLU B CA 1
ATOM 8447 C C . GLU B 1 432 ? 21.938 -4.562 4.199 1 98.56 432 GLU B C 1
ATOM 8449 O O . GLU B 1 432 ? 22 -4.57 2.969 1 98.56 432 GLU B O 1
ATOM 8454 N N . SER B 1 433 ? 21.078 -3.74 4.879 1 98.25 433 SER B N 1
ATOM 8455 C CA . SER B 1 433 ? 20.078 -2.877 4.258 1 98.25 433 SER B CA 1
ATOM 8456 C C . SER B 1 433 ? 20.719 -1.868 3.316 1 98.25 433 SER B C 1
ATOM 8458 O O . SER B 1 433 ? 20.078 -1.365 2.395 1 98.25 433 SER B O 1
ATOM 8460 N N . PHE B 1 434 ? 22.047 -1.574 3.459 1 98.44 434 PHE B N 1
ATOM 8461 C CA . PHE B 1 434 ? 22.688 -0.551 2.65 1 98.44 434 PHE B CA 1
ATOM 8462 C C . PHE B 1 434 ? 23.781 -1.163 1.774 1 98.44 434 PHE B C 1
ATOM 8464 O O . PHE B 1 434 ? 24.531 -0.442 1.118 1 98.44 434 PHE B O 1
ATOM 8471 N N . VAL B 1 435 ? 23.844 -2.441 1.664 1 98.31 435 VAL B N 1
ATOM 8472 C CA . VAL B 1 435 ? 25 -3.139 1.107 1 98.31 435 VAL B CA 1
ATOM 8473 C C . VAL B 1 435 ? 25.094 -2.881 -0.396 1 98.31 435 VAL B C 1
ATOM 8475 O O . VAL B 1 435 ? 26.172 -2.875 -0.97 1 98.31 435 VAL B O 1
ATOM 8478 N N . ASP B 1 436 ? 23.969 -2.6 -1.035 1 97.81 436 ASP B N 1
ATOM 8479 C CA . ASP B 1 436 ? 23.922 -2.43 -2.484 1 97.81 436 ASP B CA 1
ATOM 8480 C C . ASP B 1 436 ? 24.656 -1.154 -2.91 1 97.81 436 ASP B C 1
ATOM 8482 O O . ASP B 1 436 ? 25 -0.992 -4.082 1 97.81 436 ASP B O 1
ATOM 8486 N N . PHE B 1 437 ? 24.859 -0.291 -1.972 1 98.19 437 PHE B N 1
ATOM 8487 C CA . PHE B 1 437 ? 25.422 1.013 -2.305 1 98.19 437 PHE B CA 1
ATOM 8488 C C . PHE B 1 437 ? 26.938 0.966 -2.295 1 98.19 437 PHE B C 1
ATOM 8490 O O . PHE B 1 437 ? 27.609 1.881 -2.795 1 98.19 437 PHE B O 1
ATOM 8497 N N . GLU B 1 438 ? 27.547 -0.073 -1.655 1 97.56 438 GLU B N 1
ATOM 8498 C CA . GLU B 1 438 ? 29 -0.096 -1.505 1 97.56 438 GLU B CA 1
ATOM 8499 C C . GLU B 1 438 ? 29.688 -0.275 -2.854 1 97.56 438 GLU B C 1
ATOM 8501 O O . GLU B 1 438 ? 29.094 -0.82 -3.789 1 97.56 438 GLU B O 1
ATOM 8506 N N . ASP B 1 439 ? 30.859 0.238 -3.025 1 96.5 439 ASP B N 1
ATOM 8507 C CA . ASP B 1 439 ? 31.562 0.131 -4.301 1 96.5 439 ASP B CA 1
ATOM 8508 C C . ASP B 1 439 ? 33 -0.363 -4.094 1 96.5 439 ASP B C 1
ATOM 8510 O O . ASP B 1 439 ? 33.906 0.019 -4.836 1 96.5 439 ASP B O 1
ATOM 8514 N N . ILE B 1 440 ? 33.219 -1.16 -3.107 1 95.94 440 ILE B N 1
ATOM 8515 C CA . ILE B 1 440 ? 34.562 -1.633 -2.752 1 95.94 440 ILE B CA 1
ATOM 8516 C C . ILE B 1 440 ? 34.812 -3.014 -3.361 1 95.94 440 ILE B C 1
ATOM 8518 O O . ILE B 1 440 ? 35.938 -3.348 -3.738 1 95.94 440 ILE B O 1
ATOM 8522 N N . GLU B 1 441 ? 33.781 -3.84 -3.357 1 96.25 441 GLU B N 1
ATOM 8523 C CA . GLU B 1 441 ? 33.969 -5.207 -3.84 1 96.25 441 GLU B CA 1
ATOM 8524 C C . GLU B 1 441 ? 32.75 -5.66 -4.668 1 96.25 441 GLU B C 1
ATOM 8526 O O . GLU B 1 441 ? 31.719 -5.004 -4.668 1 96.25 441 GLU B O 1
ATOM 8531 N N . GLU B 1 442 ? 33.062 -6.73 -5.355 1 93 442 GLU B N 1
ATOM 8532 C CA . GLU B 1 442 ? 32 -7.324 -6.164 1 93 442 GLU B CA 1
ATOM 8533 C C . GLU B 1 442 ? 31.141 -8.273 -5.336 1 93 442 GLU B C 1
ATOM 8535 O O . GLU B 1 442 ? 31.641 -8.914 -4.402 1 93 442 GLU B O 1
ATOM 8540 N N . ASN B 1 443 ? 29.906 -8.383 -5.496 1 93.12 443 ASN B N 1
ATOM 8541 C CA . ASN B 1 443 ? 28.938 -9.289 -4.883 1 93.12 443 ASN B CA 1
ATOM 8542 C C . ASN B 1 443 ? 28.984 -9.211 -3.359 1 93.12 443 ASN B C 1
ATOM 8544 O O . ASN B 1 443 ? 29.234 -10.219 -2.689 1 93.12 443 ASN B O 1
ATOM 8548 N N . PRO B 1 444 ? 28.719 -8.141 -2.736 1 96.88 444 PRO B N 1
ATOM 8549 C CA . PRO B 1 444 ? 28.891 -7.891 -1.304 1 96.88 444 PRO B CA 1
ATOM 8550 C C . PRO B 1 444 ? 27.812 -8.562 -0.452 1 96.88 444 PRO B C 1
ATOM 8552 O O . PRO B 1 444 ? 27.984 -8.719 0.759 1 96.88 444 PRO B O 1
ATOM 8555 N N . SER B 1 445 ? 26.75 -8.984 -0.995 1 97.62 445 SER B N 1
ATOM 8556 C CA . SER B 1 445 ? 25.609 -9.438 -0.216 1 97.62 445 SER B CA 1
ATOM 8557 C C . SER B 1 445 ? 25.844 -10.828 0.363 1 97.62 445 SER B C 1
ATOM 8559 O O . SER B 1 445 ? 26.516 -11.656 -0.257 1 97.62 445 SER B O 1
ATOM 8561 N N . PHE B 1 446 ? 25.25 -11.062 1.531 1 97.81 446 PHE B N 1
ATOM 8562 C CA . PHE B 1 446 ? 25.312 -12.359 2.188 1 97.81 446 PHE B CA 1
ATOM 8563 C C . PHE B 1 446 ? 24.078 -13.195 1.859 1 97.81 446 PHE B C 1
ATOM 8565 O O . PHE B 1 446 ? 24.016 -14.367 2.221 1 97.81 446 PHE B O 1
ATOM 8572 N N . LEU B 1 447 ? 23.141 -12.633 1.144 1 97.31 447 LEU B N 1
ATOM 8573 C CA . LEU B 1 447 ? 22 -13.391 0.625 1 97.31 447 LEU B CA 1
ATOM 8574 C C . LEU B 1 447 ? 22.438 -14.289 -0.531 1 97.31 447 LEU B C 1
ATOM 8576 O O . LEU B 1 447 ? 22.188 -13.961 -1.696 1 97.31 447 LEU B O 1
ATOM 8580 N N . ASN B 1 448 ? 23.031 -15.266 -0.161 1 96.12 448 ASN B N 1
ATOM 8581 C CA . ASN B 1 448 ? 23.625 -16.281 -1.007 1 96.12 448 ASN B CA 1
ATOM 8582 C C . ASN B 1 448 ? 23.422 -17.688 -0.428 1 96.12 448 ASN B C 1
ATOM 8584 O O . ASN B 1 448 ? 23.656 -17.906 0.763 1 96.12 448 ASN B O 1
ATOM 8588 N N . GLN B 1 449 ? 23 -18.578 -1.24 1 96.31 449 GLN B N 1
ATOM 8589 C CA . GLN B 1 449 ? 22.594 -19.906 -0.77 1 96.31 449 GLN B CA 1
ATOM 8590 C C . GLN B 1 449 ? 23.75 -20.625 -0.075 1 96.31 449 GLN B C 1
ATOM 8592 O O . GLN B 1 449 ? 23.578 -21.219 0.983 1 96.31 449 GLN B O 1
ATOM 8597 N N . GLU B 1 450 ? 24.938 -20.531 -0.653 1 95.81 450 GLU B N 1
ATOM 8598 C CA . GLU B 1 450 ? 26.094 -21.203 -0.095 1 95.81 450 GLU B CA 1
ATOM 8599 C C . GLU B 1 450 ? 26.484 -20.609 1.255 1 95.81 450 GLU B C 1
ATOM 8601 O O . GLU B 1 450 ? 26.812 -21.344 2.193 1 95.81 450 GLU B O 1
ATOM 8606 N N . ILE B 1 451 ? 26.438 -19.328 1.354 1 96.56 451 ILE B N 1
ATOM 8607 C CA . ILE B 1 451 ? 26.797 -18.641 2.594 1 96.56 451 ILE B CA 1
ATOM 8608 C C . ILE B 1 451 ? 25.797 -19.016 3.689 1 96.56 451 ILE B C 1
ATOM 8610 O O . ILE B 1 451 ? 26.188 -19.391 4.797 1 96.56 451 ILE B O 1
ATOM 8614 N N . LEU B 1 452 ? 24.516 -18.969 3.406 1 96.19 452 LEU B N 1
ATOM 8615 C CA . LEU B 1 452 ? 23.516 -19.312 4.398 1 96.19 452 LEU B CA 1
ATOM 8616 C C . LEU B 1 452 ? 23.703 -20.75 4.887 1 96.19 452 LEU B C 1
ATOM 8618 O O . LEU B 1 452 ? 23.578 -21.016 6.082 1 96.19 452 LEU B O 1
ATOM 8622 N N . THR B 1 453 ? 24.031 -21.625 3.986 1 95.12 453 THR B N 1
ATOM 8623 C CA . THR B 1 453 ? 24.172 -23.047 4.312 1 95.12 453 THR B CA 1
ATOM 8624 C C . THR B 1 453 ? 25.406 -23.266 5.199 1 95.12 453 THR B C 1
ATOM 8626 O O . THR B 1 453 ? 25.359 -24.078 6.125 1 95.12 453 THR B O 1
ATOM 8629 N N . ASN B 1 454 ? 26.453 -22.562 5.004 1 94.62 454 ASN B N 1
ATOM 8630 C CA . ASN B 1 454 ? 27.734 -22.781 5.66 1 94.62 454 ASN B CA 1
ATOM 8631 C C . ASN B 1 454 ? 27.812 -22.094 7.016 1 94.62 454 ASN B C 1
ATOM 8633 O O . ASN B 1 454 ? 28.672 -22.406 7.836 1 94.62 454 ASN B O 1
ATOM 8637 N N . TYR B 1 455 ? 26.938 -21.203 7.316 1 94.25 455 TYR B N 1
ATOM 8638 C CA . TYR B 1 455 ? 26.938 -20.453 8.578 1 94.25 455 TYR B CA 1
ATOM 8639 C C . TYR B 1 455 ? 25.562 -20.5 9.242 1 94.25 455 TYR B C 1
ATOM 8641 O O . TYR B 1 455 ? 24.797 -19.547 9.164 1 94.25 455 TYR B O 1
ATOM 8649 N N . PRO B 1 456 ? 25.281 -21.516 9.977 1 89.94 456 PRO B N 1
ATOM 8650 C CA . PRO B 1 456 ? 23.938 -21.75 10.5 1 89.94 456 PRO B CA 1
ATOM 8651 C C . PRO B 1 456 ? 23.516 -20.703 11.531 1 89.94 456 PRO B C 1
ATOM 8653 O O . PRO B 1 456 ? 22.328 -20.484 11.75 1 89.94 456 PRO B O 1
ATOM 8656 N N . ASN B 1 457 ? 24.531 -20 12.203 1 93.12 457 ASN B N 1
ATOM 8657 C CA . ASN B 1 457 ? 24.188 -19.016 13.219 1 93.12 457 ASN B CA 1
ATOM 8658 C C . ASN B 1 457 ? 24.141 -17.609 12.641 1 93.12 457 ASN B C 1
ATOM 8660 O O . ASN B 1 457 ? 24.016 -16.625 13.383 1 93.12 457 ASN B O 1
ATOM 8664 N N . LEU B 1 458 ? 24.203 -17.547 11.367 1 97.12 458 LEU B N 1
ATOM 8665 C CA . LEU B 1 458 ? 24.156 -16.25 10.672 1 97.12 458 LEU B CA 1
ATOM 8666 C C . LEU B 1 458 ? 22.734 -15.914 10.266 1 97.12 458 LEU B C 1
ATOM 8668 O O . LEU B 1 458 ? 22.016 -16.766 9.711 1 97.12 458 LEU B O 1
ATOM 8672 N N . ILE B 1 459 ? 22.219 -14.75 10.609 1 98.06 459 ILE B N 1
ATOM 8673 C CA . ILE B 1 459 ? 20.938 -14.211 10.195 1 98.06 459 ILE B CA 1
ATOM 8674 C C . ILE B 1 459 ? 21.141 -12.938 9.375 1 98.06 459 ILE B C 1
ATOM 8676 O O . ILE B 1 459 ? 21.859 -12.031 9.805 1 98.06 459 ILE B O 1
ATOM 8680 N N . ILE B 1 460 ? 20.562 -12.906 8.195 1 98.69 460 ILE B N 1
ATOM 8681 C CA . ILE B 1 460 ? 20.672 -11.734 7.336 1 98.69 460 ILE B CA 1
ATOM 8682 C C . ILE B 1 460 ? 19.359 -10.953 7.367 1 98.69 460 ILE B C 1
ATOM 8684 O O . ILE B 1 460 ? 18.281 -11.531 7.219 1 98.69 460 ILE B O 1
ATOM 8688 N N . VAL B 1 461 ? 19.406 -9.664 7.629 1 98.5 461 VAL B N 1
ATOM 8689 C CA . VAL B 1 461 ? 18.266 -8.758 7.543 1 98.5 461 VAL B CA 1
ATOM 8690 C C . VAL B 1 461 ? 18.5 -7.727 6.441 1 98.5 461 VAL B C 1
ATOM 8692 O O . VAL B 1 461 ? 19.609 -7.207 6.297 1 98.5 461 VAL B O 1
ATOM 8695 N N . LYS B 1 462 ? 17.5 -7.461 5.645 1 98.5 462 LYS B N 1
ATOM 8696 C CA . LYS B 1 462 ? 17.641 -6.504 4.551 1 98.5 462 LYS B CA 1
ATOM 8697 C C . LYS B 1 462 ? 16.344 -5.719 4.344 1 98.5 462 LYS B C 1
ATOM 8699 O O . LYS B 1 462 ? 15.273 -6.309 4.164 1 98.5 462 LYS B O 1
ATOM 8704 N N . SER B 1 463 ? 16.453 -4.445 4.359 1 97.5 463 SER B N 1
ATOM 8705 C CA . SER B 1 463 ? 15.32 -3.576 4.031 1 97.5 463 SER B CA 1
ATOM 8706 C C . SER B 1 463 ? 15.141 -3.463 2.52 1 97.5 463 SER B C 1
ATOM 8708 O O . SER B 1 463 ? 16.109 -3.383 1.773 1 97.5 463 SER B O 1
ATOM 8710 N N . ILE B 1 464 ? 13.891 -3.525 2.014 1 96.69 464 ILE B N 1
ATOM 8711 C CA . ILE B 1 464 ? 13.578 -3.275 0.611 1 96.69 464 ILE B CA 1
ATOM 8712 C C . ILE B 1 464 ? 13.188 -1.812 0.424 1 96.69 464 ILE B C 1
ATOM 8714 O O . ILE B 1 464 ? 13.008 -1.351 -0.706 1 96.69 464 ILE B O 1
ATOM 8718 N N . SER B 1 465 ? 13.25 -0.976 1.437 1 92.38 465 SER B N 1
ATOM 8719 C CA . SER B 1 465 ? 12.844 0.424 1.409 1 92.38 465 SER B CA 1
ATOM 8720 C C . SER B 1 465 ? 13.961 1.318 0.885 1 92.38 465 SER B C 1
ATOM 8722 O O . SER B 1 465 ? 13.695 2.371 0.3 1 92.38 465 SER B O 1
ATOM 8724 N N . LYS B 1 466 ? 15.273 0.882 1.059 1 96.94 466 LYS B N 1
ATOM 8725 C CA . LYS B 1 466 ? 16.406 1.789 0.902 1 96.94 466 LYS B CA 1
ATOM 8726 C C . LYS B 1 466 ? 16.938 1.758 -0.527 1 96.94 466 LYS B C 1
ATOM 8728 O O . LYS B 1 466 ? 16.531 2.562 -1.366 1 96.94 466 LYS B O 1
ATOM 8733 N N . SER B 1 467 ? 17.672 0.692 -0.88 1 97.31 467 SER B N 1
ATOM 8734 C CA . SER B 1 467 ? 18.266 0.609 -2.205 1 97.31 467 SER B CA 1
ATOM 8735 C C . SER B 1 467 ? 17.219 0.389 -3.283 1 97.31 467 SER B C 1
ATOM 8737 O O . SER B 1 467 ? 17.375 0.834 -4.422 1 97.31 467 SER B O 1
ATOM 8739 N N . PHE B 1 468 ? 16.078 -0.214 -2.885 1 97.19 468 PHE B N 1
ATOM 8740 C CA . PHE B 1 468 ? 15.023 -0.504 -3.852 1 97.19 468 PHE B CA 1
ATOM 8741 C C . PHE B 1 468 ? 14.094 0.692 -4.016 1 97.19 468 PHE B C 1
ATOM 8743 O O . PHE B 1 468 ? 13.25 0.709 -4.91 1 97.19 468 PHE B O 1
ATOM 8750 N N . GLY B 1 469 ? 14.164 1.695 -3.158 1 97.69 469 GLY B N 1
ATOM 8751 C CA . GLY B 1 469 ? 13.555 3.002 -3.352 1 97.69 469 GLY B CA 1
ATOM 8752 C C . GLY B 1 469 ? 12.055 2.99 -3.156 1 97.69 469 GLY B C 1
ATOM 8753 O O . GLY B 1 469 ? 11.344 3.822 -3.727 1 97.69 469 GLY B O 1
ATOM 8754 N N . VAL B 1 470 ? 11.492 2.01 -2.391 1 98.25 470 VAL B N 1
ATOM 8755 C CA . VAL B 1 470 ? 10.039 1.904 -2.271 1 98.25 470 VAL B CA 1
ATOM 8756 C C . VAL B 1 470 ? 9.648 1.801 -0.8 1 98.25 470 VAL B C 1
ATOM 8758 O O . VAL B 1 470 ? 8.922 0.879 -0.407 1 98.25 470 VAL B O 1
ATOM 8761 N N . PRO B 1 471 ? 10.039 2.828 0.034 1 98.12 471 PRO B N 1
ATOM 8762 C CA . PRO B 1 471 ? 9.719 2.746 1.462 1 98.12 471 PRO B CA 1
ATOM 8763 C C . PRO B 1 471 ? 8.219 2.695 1.731 1 98.12 471 PRO B C 1
ATOM 8765 O O . PRO B 1 471 ? 7.789 2.17 2.762 1 98.12 471 PRO B O 1
ATOM 8768 N N . GLY B 1 472 ? 7.426 3.174 0.808 1 98.44 472 GLY B N 1
ATOM 8769 C CA . GLY B 1 472 ? 5.984 3.223 0.99 1 98.44 472 GLY B CA 1
ATOM 8770 C C . GLY B 1 472 ? 5.336 1.852 0.985 1 98.44 472 GLY B C 1
ATOM 8771 O O . GLY B 1 472 ? 4.191 1.698 1.417 1 98.44 472 GLY B O 1
ATOM 8772 N N . LEU B 1 473 ? 5.988 0.818 0.468 1 98.5 473 LEU B N 1
ATOM 8773 C CA . LEU B 1 473 ? 5.43 -0.527 0.372 1 98.5 473 LEU B CA 1
ATOM 8774 C C . LEU B 1 473 ? 5.613 -1.284 1.684 1 98.5 473 LEU B C 1
ATOM 8776 O O . LEU B 1 473 ? 4.91 -2.266 1.941 1 98.5 473 LEU B O 1
ATOM 8780 N N . ARG B 1 474 ? 6.602 -0.863 2.488 1 97.81 474 ARG B N 1
ATOM 8781 C CA . ARG B 1 474 ? 6.922 -1.508 3.758 1 97.81 474 ARG B CA 1
ATOM 8782 C C . ARG B 1 474 ? 7.273 -2.979 3.553 1 97.81 474 ARG B C 1
ATOM 8784 O O . ARG B 1 474 ? 6.531 -3.863 3.986 1 97.81 474 ARG B O 1
ATOM 8791 N N . LEU B 1 475 ? 8.453 -3.236 3.035 1 98.31 475 LEU B N 1
ATOM 8792 C CA . LEU B 1 475 ? 8.93 -4.594 2.801 1 98.31 475 LEU B CA 1
ATOM 8793 C C . LEU B 1 475 ? 10.305 -4.801 3.418 1 98.31 475 LEU B C 1
ATOM 8795 O O . LEU B 1 475 ? 11.141 -3.896 3.395 1 98.31 475 LEU B O 1
ATOM 8799 N N . GLY B 1 476 ? 10.562 -5.891 3.996 1 98.12 476 GLY B N 1
ATOM 8800 C CA . GLY B 1 476 ? 11.852 -6.348 4.508 1 98.12 476 GLY B CA 1
ATOM 8801 C C . GLY B 1 476 ? 12.023 -7.852 4.434 1 98.12 476 GLY B C 1
ATOM 8802 O O . GLY B 1 476 ? 11.055 -8.586 4.207 1 98.12 476 GLY B O 1
ATOM 8803 N N . ILE B 1 477 ? 13.289 -8.266 4.551 1 97.75 477 ILE B N 1
ATOM 8804 C CA . ILE B 1 477 ? 13.602 -9.688 4.418 1 97.75 477 ILE B CA 1
ATOM 8805 C C . ILE B 1 477 ? 14.484 -10.125 5.582 1 97.75 477 ILE B C 1
ATOM 8807 O O . ILE B 1 477 ? 15.305 -9.352 6.074 1 97.75 477 ILE B O 1
ATOM 8811 N N . LEU B 1 478 ? 14.234 -11.297 6.027 1 98.44 478 LEU B N 1
ATOM 8812 C CA . LEU B 1 478 ? 15.102 -12.023 6.941 1 98.44 478 LEU B CA 1
ATOM 8813 C C . LEU B 1 478 ? 15.438 -13.406 6.391 1 98.44 478 LEU B C 1
ATOM 8815 O O . LEU B 1 478 ? 14.547 -14.109 5.895 1 98.44 478 LEU B O 1
ATOM 8819 N N . ALA B 1 479 ? 16.672 -13.797 6.324 1 98.56 479 ALA B N 1
ATOM 8820 C CA . ALA B 1 479 ? 17.094 -15.102 5.816 1 98.56 479 ALA B CA 1
ATOM 8821 C C . ALA B 1 479 ? 18.078 -15.773 6.766 1 98.56 479 ALA B C 1
ATOM 8823 O O . ALA B 1 479 ? 18.938 -15.109 7.355 1 98.56 479 ALA B O 1
ATOM 8824 N N . SER B 1 480 ? 18 -17.047 6.969 1 97.94 480 SER B N 1
ATOM 8825 C CA . SER B 1 480 ? 18.875 -17.844 7.832 1 97.94 480 SER B CA 1
ATOM 8826 C C . SER B 1 480 ? 18.766 -19.328 7.52 1 97.94 480 SER B C 1
ATOM 8828 O O . SER B 1 480 ? 17.781 -19.766 6.922 1 97.94 480 SER B O 1
ATOM 8830 N N . ASN B 1 481 ? 19.781 -20.062 7.859 1 96.62 481 ASN B N 1
ATOM 8831 C CA . ASN B 1 481 ? 19.719 -21.516 7.758 1 96.62 481 ASN B CA 1
ATOM 8832 C C . ASN B 1 481 ? 19.125 -22.141 9.016 1 96.62 481 ASN B C 1
ATOM 8834 O O . ASN B 1 481 ? 18.875 -23.344 9.055 1 96.62 481 ASN B O 1
ATOM 8838 N N . ASN B 1 482 ? 18.969 -21.359 10.039 1 95.12 482 ASN B N 1
ATOM 8839 C CA . ASN B 1 482 ? 18.203 -21.828 11.188 1 95.12 482 ASN B CA 1
ATOM 8840 C C . ASN B 1 482 ? 16.719 -21.906 10.875 1 95.12 482 ASN B C 1
ATOM 8842 O O . ASN B 1 482 ? 15.945 -21 11.203 1 95.12 482 ASN B O 1
ATOM 8846 N N . LEU B 1 483 ? 16.312 -23.031 10.328 1 96.38 483 LEU B N 1
ATOM 8847 C CA . LEU B 1 483 ? 14.977 -23.203 9.781 1 96.38 483 LEU B CA 1
ATOM 8848 C C . LEU B 1 483 ? 13.914 -23.094 10.875 1 96.38 483 LEU B C 1
ATOM 8850 O O . LEU B 1 483 ? 12.812 -22.609 10.625 1 96.38 483 LEU B O 1
ATOM 8854 N N . LYS B 1 484 ? 14.227 -23.562 12.07 1 95.12 484 LYS B N 1
ATOM 8855 C CA . LYS B 1 484 ? 13.305 -23.453 13.195 1 95.12 484 LYS B CA 1
ATOM 8856 C C . LYS B 1 484 ? 13.016 -21.984 13.523 1 95.12 484 LYS B C 1
ATOM 8858 O O . LYS B 1 484 ? 11.875 -21.625 13.797 1 95.12 484 LYS B O 1
ATOM 8863 N N . LEU B 1 485 ? 14.078 -21.234 13.5 1 95 485 LEU B N 1
ATOM 8864 C CA . LEU B 1 485 ? 13.945 -19.797 13.766 1 95 485 LEU B CA 1
ATOM 8865 C C . LEU B 1 485 ? 13.094 -19.141 12.688 1 95 485 LEU B C 1
ATOM 8867 O O . LEU B 1 485 ? 12.203 -18.344 13 1 95 485 LEU B O 1
ATOM 8871 N N . VAL B 1 486 ? 13.359 -19.406 11.422 1 96.69 486 VAL B N 1
ATOM 8872 C CA . VAL B 1 486 ? 12.633 -18.797 10.305 1 96.69 486 VAL B CA 1
ATOM 8873 C C . VAL B 1 486 ? 11.156 -19.188 10.391 1 96.69 486 VAL B C 1
ATOM 8875 O O . VAL B 1 486 ? 10.281 -18.328 10.211 1 96.69 486 VAL B O 1
ATOM 8878 N N . ASP B 1 487 ? 10.906 -20.422 10.688 1 96.25 487 ASP B N 1
ATOM 8879 C CA . ASP B 1 487 ? 9.531 -20.891 10.82 1 96.25 487 ASP B CA 1
ATOM 8880 C C . ASP B 1 487 ? 8.82 -20.188 11.977 1 96.25 487 ASP B C 1
ATOM 8882 O O . ASP B 1 487 ? 7.637 -19.859 11.867 1 96.25 487 ASP B O 1
ATOM 8886 N N . TYR B 1 488 ? 9.539 -20.031 13.016 1 94.88 488 TYR B N 1
ATOM 8887 C CA . TYR B 1 488 ? 8.977 -19.328 14.164 1 94.88 488 TYR B CA 1
ATOM 8888 C C . TYR B 1 488 ? 8.594 -17.906 13.789 1 94.88 488 TYR B C 1
ATOM 8890 O O . TYR B 1 488 ? 7.5 -17.438 14.133 1 94.88 488 TYR B O 1
ATOM 8898 N N . ILE B 1 489 ? 9.453 -17.234 13.125 1 95.75 489 ILE B N 1
ATOM 8899 C CA . ILE B 1 489 ? 9.203 -15.844 12.75 1 95.75 489 ILE B CA 1
ATOM 8900 C C . ILE B 1 489 ? 7.996 -15.773 11.82 1 95.75 489 ILE B C 1
ATOM 8902 O O . ILE B 1 489 ? 7.145 -14.891 11.953 1 95.75 489 ILE B O 1
ATOM 8906 N N . LYS B 1 490 ? 7.887 -16.703 10.867 1 95.88 490 LYS B N 1
ATOM 8907 C CA . LYS B 1 490 ? 6.758 -16.766 9.938 1 95.88 490 LYS B CA 1
ATOM 8908 C C . LYS B 1 490 ? 5.438 -16.891 10.688 1 95.88 490 LYS B C 1
ATOM 8910 O O . LYS B 1 490 ? 4.418 -16.359 10.266 1 95.88 490 LYS B O 1
ATOM 8915 N N . LYS B 1 491 ? 5.461 -17.594 11.781 1 92.31 491 LYS B N 1
ATOM 8916 C CA . LYS B 1 491 ? 4.254 -17.797 12.578 1 92.31 491 LYS B CA 1
ATOM 8917 C C . LYS B 1 491 ? 3.984 -16.594 13.484 1 92.31 491 LYS B C 1
ATOM 8919 O O . LYS B 1 491 ? 2.836 -16.328 13.844 1 92.31 491 LYS B O 1
ATOM 8924 N N . ASP B 1 492 ? 5.078 -15.922 13.812 1 92.06 492 ASP B N 1
ATOM 8925 C CA . ASP B 1 492 ? 4.969 -14.82 14.766 1 92.06 492 ASP B CA 1
ATOM 8926 C C . ASP B 1 492 ? 4.387 -13.578 14.102 1 92.06 492 ASP B C 1
ATOM 8928 O O . ASP B 1 492 ? 3.652 -12.812 14.734 1 92.06 492 ASP B O 1
ATOM 8932 N N . VAL B 1 493 ? 4.77 -13.352 12.844 1 91.38 493 VAL B N 1
ATOM 8933 C CA . VAL B 1 493 ? 4.238 -12.164 12.18 1 91.38 493 VAL B CA 1
ATOM 8934 C C . VAL B 1 493 ? 2.738 -12.328 11.945 1 91.38 493 VAL B C 1
ATOM 8936 O O . VAL B 1 493 ? 2.232 -13.453 11.898 1 91.38 493 VAL B O 1
ATOM 8939 N N . ALA B 1 494 ? 2.035 -11.258 11.875 1 87.75 494 ALA B N 1
ATOM 8940 C CA . ALA B 1 494 ? 0.588 -11.305 11.68 1 87.75 494 ALA B CA 1
ATOM 8941 C C . ALA B 1 494 ? 0.232 -11.898 10.32 1 87.75 494 ALA B C 1
ATOM 8943 O O . ALA B 1 494 ? 1.02 -11.812 9.375 1 87.75 494 ALA B O 1
ATOM 8944 N N . ILE B 1 495 ? -0.966 -12.523 10.281 1 86.62 495 ILE B N 1
ATOM 8945 C CA . ILE B 1 495 ? -1.465 -12.961 8.977 1 86.62 495 ILE B CA 1
ATOM 8946 C C . ILE B 1 495 ? -1.624 -11.758 8.055 1 86.62 495 ILE B C 1
ATOM 8948 O O . ILE B 1 495 ? -2.051 -10.68 8.492 1 86.62 495 ILE B O 1
ATOM 8952 N N . TRP B 1 496 ? -1.293 -11.914 6.797 1 92.44 496 TRP B N 1
ATOM 8953 C CA . TRP B 1 496 ? -1.342 -10.812 5.84 1 92.44 496 TRP B CA 1
ATOM 8954 C C . TRP B 1 496 ? -0.54 -9.617 6.34 1 92.44 496 TRP B C 1
ATOM 8956 O O . TRP B 1 496 ? -1.048 -8.492 6.387 1 92.44 496 TRP B O 1
ATOM 8966 N N . ASN B 1 497 ? 0.692 -9.953 6.73 1 95.62 497 ASN B N 1
ATOM 8967 C CA . ASN B 1 497 ? 1.525 -8.938 7.359 1 95.62 497 ASN B CA 1
ATOM 8968 C C . ASN B 1 497 ? 2.027 -7.918 6.336 1 95.62 497 ASN B C 1
ATOM 8970 O O . ASN B 1 497 ? 2.523 -6.852 6.711 1 95.62 497 ASN B O 1
ATOM 8974 N N . ILE B 1 498 ? 1.95 -8.164 5.039 1 97.75 498 ILE B N 1
ATOM 8975 C CA . ILE B 1 498 ? 2.33 -7.156 4.051 1 97.75 498 ILE B CA 1
ATOM 8976 C C . ILE B 1 498 ? 1.113 -6.77 3.213 1 97.75 498 ILE B C 1
ATOM 8978 O O . ILE B 1 498 ? 0.125 -7.504 3.166 1 97.75 498 ILE B O 1
ATOM 8982 N N . ASN B 1 499 ? 1.139 -5.605 2.629 1 98.31 499 ASN B N 1
ATOM 8983 C CA . ASN B 1 499 ? 0.033 -5.113 1.812 1 98.31 499 ASN B CA 1
ATOM 8984 C C . ASN B 1 499 ? 0.104 -5.656 0.388 1 98.31 499 ASN B C 1
ATOM 8986 O O . ASN B 1 499 ? 1.13 -6.203 -0.023 1 98.31 499 ASN B O 1
ATOM 8990 N N . SER B 1 500 ? -0.982 -5.535 -0.372 1 98.62 500 SER B N 1
ATOM 8991 C CA . SER B 1 500 ? -1.093 -6.141 -1.694 1 98.62 500 SER B CA 1
ATOM 8992 C C . SER B 1 500 ? -0.128 -5.492 -2.682 1 98.62 500 SER B C 1
ATOM 8994 O O . SER B 1 500 ? 0.387 -6.156 -3.582 1 98.62 500 SER B O 1
ATOM 8996 N N . PHE B 1 501 ? 0.117 -4.18 -2.553 1 98.62 501 PHE B N 1
ATOM 8997 C CA . PHE B 1 501 ? 1.057 -3.49 -3.428 1 98.62 501 PHE B CA 1
ATOM 8998 C C . PHE B 1 501 ? 2.473 -4.02 -3.229 1 98.62 501 PHE B C 1
ATOM 9000 O O . PHE B 1 501 ? 3.217 -4.199 -4.195 1 98.62 501 PHE B O 1
ATOM 9007 N N . GLY B 1 502 ? 2.785 -4.25 -1.934 1 98.56 502 GLY B N 1
ATOM 9008 C CA . GLY B 1 502 ? 4.074 -4.848 -1.633 1 98.56 502 GLY B CA 1
ATOM 9009 C C . GLY B 1 502 ? 4.254 -6.227 -2.242 1 98.56 502 GLY B C 1
ATOM 9010 O O . GLY B 1 502 ? 5.305 -6.527 -2.811 1 98.56 502 GLY B O 1
ATOM 9011 N N . GLU B 1 503 ? 3.207 -7.07 -2.141 1 98.31 503 GLU B N 1
ATOM 9012 C CA . GLU B 1 503 ? 3.289 -8.398 -2.738 1 98.31 503 GLU B CA 1
ATOM 9013 C C . GLU B 1 503 ? 3.439 -8.312 -4.254 1 98.31 503 GLU B C 1
ATOM 9015 O O . GLU B 1 503 ? 4.258 -9.023 -4.844 1 98.31 503 GLU B O 1
ATOM 9020 N N . PHE B 1 504 ? 2.592 -7.504 -4.895 1 98.38 504 PHE B N 1
ATOM 9021 C CA . PHE B 1 504 ? 2.654 -7.375 -6.348 1 98.38 504 PHE B CA 1
ATOM 9022 C C . PHE B 1 504 ? 4.023 -6.867 -6.785 1 98.38 504 PHE B C 1
ATOM 9024 O O . PHE B 1 504 ? 4.562 -7.32 -7.797 1 98.38 504 PHE B O 1
ATOM 9031 N N . TYR B 1 505 ? 4.637 -5.992 -5.984 1 98.44 505 TYR B N 1
ATOM 9032 C CA . TYR B 1 505 ? 5.996 -5.531 -6.242 1 98.44 505 TYR B CA 1
ATOM 9033 C C . TYR B 1 505 ? 6.973 -6.699 -6.254 1 98.44 505 TYR B C 1
ATOM 9035 O O . TYR B 1 505 ? 7.801 -6.816 -7.164 1 98.44 505 TYR B O 1
ATOM 9043 N N . LEU B 1 506 ? 6.883 -7.574 -5.273 1 97.81 506 LEU B N 1
ATOM 9044 C CA . LEU B 1 506 ? 7.75 -8.742 -5.203 1 97.81 506 LEU B CA 1
ATOM 9045 C C . LEU B 1 506 ? 7.547 -9.641 -6.418 1 97.81 506 LEU B C 1
ATOM 9047 O O . LEU B 1 506 ? 8.492 -10.289 -6.879 1 97.81 506 LEU B O 1
ATOM 9051 N N . GLN B 1 507 ? 6.344 -9.648 -6.949 1 96.75 507 GLN B N 1
ATOM 9052 C CA . GLN B 1 507 ? 6.02 -10.484 -8.102 1 96.75 507 GLN B CA 1
ATOM 9053 C C . GLN B 1 507 ? 6.77 -10.016 -9.344 1 96.75 507 GLN B C 1
ATOM 9055 O O . GLN B 1 507 ? 7.223 -10.836 -10.148 1 96.75 507 GLN B O 1
ATOM 9060 N N . ILE B 1 508 ? 6.973 -8.664 -9.461 1 95.62 508 ILE B N 1
ATOM 9061 C CA . ILE B 1 508 ? 7.355 -8.172 -10.781 1 95.62 508 ILE B CA 1
ATOM 9062 C C . ILE B 1 508 ? 8.773 -7.617 -10.734 1 95.62 508 ILE B C 1
ATOM 9064 O O . ILE B 1 508 ? 9.383 -7.352 -11.773 1 95.62 508 ILE B O 1
ATOM 9068 N N . PHE B 1 509 ? 9.375 -7.418 -9.562 1 92.75 509 PHE B N 1
ATOM 9069 C CA . PHE B 1 509 ? 10.594 -6.625 -9.43 1 92.75 509 PHE B CA 1
ATOM 9070 C C . PHE B 1 509 ? 11.734 -7.266 -10.211 1 92.75 509 PHE B C 1
ATOM 9072 O O . PHE B 1 509 ? 12.625 -6.566 -10.703 1 92.75 509 PHE B O 1
ATOM 9079 N N . GLU B 1 510 ? 11.719 -8.562 -10.43 1 92.44 510 GLU B N 1
ATOM 9080 C CA . GLU B 1 510 ? 12.789 -9.242 -11.164 1 92.44 510 GLU B CA 1
ATOM 9081 C C . GLU B 1 510 ? 12.859 -8.75 -12.609 1 92.44 510 GLU B C 1
ATOM 9083 O O . GLU B 1 510 ? 13.945 -8.695 -13.195 1 92.44 510 GLU B O 1
ATOM 9088 N N . LYS B 1 511 ? 11.719 -8.383 -13.18 1 91.81 511 LYS B N 1
ATOM 9089 C CA . LYS B 1 511 ? 11.656 -7.844 -14.539 1 91.81 511 LYS B CA 1
ATOM 9090 C C . LYS B 1 511 ? 12.5 -6.582 -14.672 1 91.81 511 LYS B C 1
ATOM 9092 O O . LYS B 1 511 ? 12.898 -6.211 -15.773 1 91.81 511 LYS B O 1
ATOM 9097 N N . TYR B 1 512 ? 12.836 -5.977 -13.523 1 95.81 512 TYR B N 1
ATOM 9098 C CA . TYR B 1 512 ? 13.461 -4.66 -13.555 1 95.81 512 TYR B CA 1
ATOM 9099 C C . TYR B 1 512 ? 14.852 -4.703 -12.93 1 95.81 512 TYR B C 1
ATOM 9101 O O . TYR B 1 512 ? 15.359 -3.682 -12.461 1 95.81 512 TYR B O 1
ATOM 9109 N N . LYS B 1 513 ? 15.445 -5.855 -12.93 1 95.75 513 LYS B N 1
ATOM 9110 C CA . LYS B 1 513 ? 16.75 -6.059 -12.32 1 95.75 513 LYS B CA 1
ATOM 9111 C C . LYS B 1 513 ? 17.812 -5.199 -13.008 1 95.75 513 LYS B C 1
ATOM 9113 O O . LYS B 1 513 ? 18.656 -4.602 -12.336 1 95.75 513 LYS B O 1
ATOM 9118 N N . SER B 1 514 ? 17.766 -5.156 -14.359 1 96.75 514 SER B N 1
ATOM 9119 C CA . SER B 1 514 ? 18.734 -4.352 -15.094 1 96.75 514 SER B CA 1
ATOM 9120 C C . SER B 1 514 ? 18.578 -2.869 -14.766 1 96.75 514 SER B C 1
ATOM 9122 O O . SER B 1 514 ? 19.578 -2.162 -14.594 1 96.75 514 SER B O 1
ATOM 9124 N N . ASP B 1 515 ? 17.312 -2.412 -14.688 1 97.44 515 ASP B N 1
ATOM 9125 C CA . ASP B 1 515 ? 17.047 -1.031 -14.289 1 97.44 515 ASP B CA 1
ATOM 9126 C C . ASP B 1 515 ? 17.609 -0.746 -12.898 1 97.44 515 ASP B C 1
ATOM 9128 O O . ASP B 1 515 ? 18.141 0.337 -12.648 1 97.44 515 ASP B O 1
ATOM 9132 N N . TYR B 1 516 ? 17.484 -1.703 -12.016 1 97.75 516 TYR B N 1
ATOM 9133 C CA . TYR B 1 516 ? 17.984 -1.576 -10.656 1 97.75 516 TYR B CA 1
ATOM 9134 C C . TYR B 1 516 ? 19.5 -1.429 -10.633 1 97.75 516 TYR B C 1
ATOM 9136 O O . TYR B 1 516 ? 20.031 -0.53 -9.977 1 97.75 516 TYR B O 1
ATOM 9144 N N . GLU B 1 517 ? 20.172 -2.266 -11.352 1 97.25 517 GLU B N 1
ATOM 9145 C CA . GLU B 1 517 ? 21.641 -2.225 -11.414 1 97.25 517 GLU B CA 1
ATOM 9146 C C . GLU B 1 517 ? 22.125 -0.902 -12 1 97.25 517 GLU B C 1
ATOM 9148 O O . GLU B 1 517 ? 23.078 -0.306 -11.492 1 97.25 517 GLU B O 1
ATOM 9153 N N . ASN B 1 518 ? 21.422 -0.481 -13.023 1 97.88 518 ASN B N 1
ATOM 9154 C CA . ASN B 1 518 ? 21.75 0.807 -13.617 1 97.88 518 ASN B CA 1
ATOM 9155 C C . ASN B 1 518 ? 21.531 1.955 -12.641 1 97.88 518 ASN B C 1
ATOM 9157 O O . ASN B 1 518 ? 22.312 2.912 -12.609 1 97.88 518 ASN B O 1
ATOM 9161 N N . GLY B 1 519 ? 20.422 1.822 -11.898 1 97.75 519 GLY B N 1
ATOM 9162 C CA . GLY B 1 519 ? 20.141 2.83 -10.891 1 97.75 519 GLY B CA 1
ATOM 9163 C C . GLY B 1 519 ? 21.219 2.918 -9.82 1 97.75 519 GLY B C 1
ATOM 9164 O O . GLY B 1 519 ? 21.594 4.016 -9.398 1 97.75 519 GLY B O 1
ATOM 9165 N N . ILE B 1 520 ? 21.734 1.817 -9.43 1 98.06 520 ILE B N 1
ATOM 9166 C CA . ILE B 1 520 ? 22.781 1.767 -8.406 1 98.06 520 ILE B CA 1
ATOM 9167 C C . ILE B 1 520 ? 24.062 2.406 -8.945 1 98.06 520 ILE B C 1
ATOM 9169 O O . ILE B 1 520 ? 24.75 3.129 -8.219 1 98.06 520 ILE B O 1
ATOM 9173 N N . VAL B 1 521 ? 24.359 2.152 -10.211 1 97.88 521 VAL B N 1
ATOM 9174 C CA . VAL B 1 521 ? 25.531 2.748 -10.836 1 97.88 521 VAL B CA 1
ATOM 9175 C C . VAL B 1 521 ? 25.391 4.27 -10.852 1 97.88 521 VAL B C 1
ATOM 9177 O O . VAL B 1 521 ? 26.344 4.988 -10.5 1 97.88 521 VAL B O 1
ATOM 9180 N N . LYS B 1 522 ? 24.234 4.762 -11.242 1 97.94 522 LYS B N 1
ATOM 9181 C CA . LYS B 1 522 ? 23.969 6.199 -11.242 1 97.94 522 LYS B CA 1
ATOM 9182 C C . LYS B 1 522 ? 24.094 6.785 -9.836 1 97.94 522 LYS B C 1
ATOM 9184 O O . LYS B 1 522 ? 24.641 7.879 -9.664 1 97.94 522 LYS B O 1
ATOM 9189 N N . PHE B 1 523 ? 23.609 6.062 -8.93 1 98.06 523 PHE B N 1
ATOM 9190 C CA . PHE B 1 523 ? 23.672 6.504 -7.539 1 98.06 523 PHE B CA 1
ATOM 9191 C C . PHE B 1 523 ? 25.125 6.68 -7.094 1 98.06 523 PHE B C 1
ATOM 9193 O O . PHE B 1 523 ? 25.469 7.684 -6.473 1 98.06 523 PHE B O 1
ATOM 9200 N N . LYS B 1 524 ? 25.953 5.691 -7.34 1 98.12 524 LYS B N 1
ATOM 9201 C CA . LYS B 1 524 ? 27.359 5.734 -6.918 1 98.12 524 LYS B CA 1
ATOM 9202 C C . LYS B 1 524 ? 28.078 6.941 -7.508 1 98.12 524 LYS B C 1
ATOM 9204 O O . LYS B 1 524 ? 28.891 7.578 -6.836 1 98.12 524 LYS B O 1
ATOM 9209 N N . ARG B 1 525 ? 27.703 7.254 -8.711 1 97.94 525 ARG B N 1
ATOM 9210 C CA . ARG B 1 525 ? 28.281 8.438 -9.336 1 97.94 525 ARG B CA 1
ATOM 9211 C C . ARG B 1 525 ? 27.828 9.711 -8.609 1 97.94 525 ARG B C 1
ATOM 9213 O O . ARG B 1 525 ? 28.641 10.602 -8.367 1 97.94 525 ARG B O 1
ATOM 9220 N N . SER B 1 526 ? 26.531 9.758 -8.305 1 98 526 SER B N 1
ATOM 9221 C CA . SER B 1 526 ? 25.984 10.906 -7.59 1 98 526 SER B CA 1
ATOM 9222 C C . SER B 1 526 ? 26.609 11.039 -6.203 1 98 526 SER B C 1
ATOM 9224 O O . SER B 1 526 ? 26.891 12.148 -5.746 1 98 526 SER B O 1
ATOM 9226 N N . ARG B 1 527 ? 26.781 9.914 -5.508 1 98.44 527 ARG B N 1
ATOM 9227 C CA . ARG B 1 527 ? 27.406 9.906 -4.188 1 98.44 527 ARG B CA 1
ATOM 9228 C C . ARG B 1 527 ? 28.812 10.469 -4.25 1 98.44 527 ARG B C 1
ATOM 9230 O O . ARG B 1 527 ? 29.203 11.281 -3.41 1 98.44 527 ARG B O 1
ATOM 9237 N N . ASP B 1 528 ? 29.594 10.055 -5.27 1 98.25 528 ASP B N 1
ATOM 9238 C CA . ASP B 1 528 ? 30.969 10.516 -5.438 1 98.25 528 ASP B CA 1
ATOM 9239 C C . ASP B 1 528 ? 31.031 12.031 -5.656 1 98.25 528 ASP B C 1
ATOM 9241 O O . ASP B 1 528 ? 31.844 12.727 -5.062 1 98.25 528 ASP B O 1
ATOM 9245 N N . LYS B 1 529 ? 30.141 12.445 -6.527 1 98.38 529 LYS B N 1
ATOM 9246 C CA . LYS B 1 529 ? 30.078 13.875 -6.812 1 98.38 529 LYS B CA 1
ATOM 9247 C C . LYS B 1 529 ? 29.703 14.672 -5.559 1 98.38 529 LYS B C 1
ATOM 9249 O O . LYS B 1 529 ? 30.312 15.711 -5.277 1 98.38 529 LYS B O 1
ATOM 9254 N N . LEU B 1 530 ? 28.719 14.211 -4.855 1 98.62 530 LEU B N 1
ATOM 9255 C CA . LEU B 1 530 ? 28.281 14.891 -3.641 1 98.62 530 LEU B CA 1
ATOM 9256 C C . LEU B 1 530 ? 29.406 14.938 -2.611 1 98.62 530 LEU B C 1
ATOM 9258 O O . LEU B 1 530 ? 29.594 15.953 -1.936 1 98.62 530 LEU B O 1
ATOM 9262 N N . GLU B 1 531 ? 30.094 13.805 -2.426 1 98.56 531 GLU B N 1
ATOM 9263 C CA . GLU B 1 531 ? 31.203 13.758 -1.479 1 98.56 531 GLU B CA 1
ATOM 9264 C C . GLU B 1 531 ? 32.25 14.828 -1.79 1 98.56 531 GLU B C 1
ATOM 9266 O O . GLU B 1 531 ? 32.719 15.516 -0.886 1 98.56 531 GLU B O 1
ATOM 9271 N N . LYS B 1 532 ? 32.594 14.914 -3.045 1 98.38 532 LYS B N 1
ATOM 9272 C CA . LYS B 1 532 ? 33.562 15.906 -3.477 1 98.38 532 LYS B CA 1
ATOM 9273 C C . LYS B 1 532 ? 33.094 17.328 -3.152 1 98.38 532 LYS B C 1
ATOM 9275 O O . LYS B 1 532 ? 33.875 18.141 -2.646 1 98.38 532 LYS B O 1
ATOM 9280 N N . GLU B 1 533 ? 31.859 17.594 -3.467 1 98.31 533 GLU B N 1
ATOM 9281 C CA . GLU B 1 533 ? 31.281 18.906 -3.211 1 98.31 533 GLU B CA 1
ATOM 9282 C C . GLU B 1 533 ? 31.219 19.203 -1.715 1 98.31 533 GLU B C 1
ATOM 9284 O O . GLU B 1 533 ? 31.531 20.312 -1.279 1 98.31 533 GLU B O 1
ATOM 9289 N N . LEU B 1 534 ? 30.812 18.219 -0.931 1 98.62 534 LEU B N 1
ATOM 9290 C CA . LEU B 1 534 ? 30.75 18.391 0.516 1 98.62 534 LEU B CA 1
ATOM 9291 C C . LEU B 1 534 ? 32.125 18.688 1.096 1 98.62 534 LEU B C 1
ATOM 9293 O O . LEU B 1 534 ? 32.25 19.516 2 1 98.62 534 LEU B O 1
ATOM 9297 N N . ASN B 1 535 ? 33.156 18.016 0.616 1 98.06 535 ASN B N 1
ATOM 9298 C CA . ASN B 1 535 ? 34.531 18.172 1.105 1 98.06 535 ASN B CA 1
ATOM 9299 C C . ASN B 1 535 ? 35.062 19.578 0.823 1 98.06 535 ASN B C 1
ATOM 9301 O O . ASN B 1 535 ? 36 20.016 1.459 1 98.06 535 ASN B O 1
ATOM 9305 N N . SER B 1 536 ? 34.406 20.234 -0.068 1 97.12 536 SER B N 1
ATOM 9306 C CA . SER B 1 536 ? 34.875 21.578 -0.428 1 97.12 536 SER B CA 1
ATOM 9307 C C . SER B 1 536 ? 34.25 22.625 0.497 1 97.12 536 SER B C 1
ATOM 9309 O O . SER B 1 536 ? 34.625 23.812 0.432 1 97.12 536 SER B O 1
ATOM 9311 N N . ILE B 1 537 ? 33.344 22.281 1.292 1 97 537 ILE B N 1
ATOM 9312 C CA . ILE B 1 537 ? 32.656 23.219 2.182 1 97 537 ILE B CA 1
ATOM 9313 C C . ILE B 1 537 ? 33.5 23.422 3.445 1 97 537 ILE B C 1
ATOM 9315 O O . ILE B 1 537 ? 33.906 22.453 4.098 1 97 537 ILE B O 1
ATOM 9319 N N . LYS B 1 538 ? 33.688 24.672 3.846 1 92.94 538 LYS B N 1
ATOM 9320 C CA . LYS B 1 538 ? 34.406 25 5.062 1 92.94 538 LYS B CA 1
ATOM 9321 C C . LYS B 1 538 ? 33.625 24.578 6.305 1 92.94 538 LYS B C 1
ATOM 9323 O O . LYS B 1 538 ? 32.406 24.5 6.277 1 92.94 538 LYS B O 1
ATOM 9328 N N . ASN B 1 539 ? 34.312 24.234 7.371 1 94.75 539 ASN B N 1
ATOM 9329 C CA . ASN B 1 539 ? 33.719 23.922 8.664 1 94.75 539 ASN B CA 1
ATOM 9330 C C . ASN B 1 539 ? 32.875 22.656 8.602 1 94.75 539 ASN B C 1
ATOM 9332 O O . ASN B 1 539 ? 31.875 22.531 9.328 1 94.75 539 ASN B O 1
ATOM 9336 N N . LEU B 1 540 ? 33.062 21.875 7.605 1 97.25 540 LEU B N 1
ATOM 9337 C CA . LEU B 1 540 ? 32.375 20.594 7.465 1 97.25 540 LEU B CA 1
ATOM 9338 C C . LEU B 1 540 ? 33.406 19.484 7.188 1 97.25 540 LEU B C 1
ATOM 9340 O O . LEU B 1 540 ? 34.188 19.562 6.238 1 97.25 540 LEU B O 1
ATOM 9344 N N . ARG B 1 541 ? 33.406 18.5 8.047 1 97.12 541 ARG B N 1
ATOM 9345 C CA . ARG B 1 541 ? 34.219 17.312 7.789 1 97.12 541 ARG B CA 1
ATOM 9346 C C . ARG B 1 541 ? 33.344 16.109 7.41 1 97.12 541 ARG B C 1
ATOM 9348 O O . ARG B 1 541 ? 32.5 15.695 8.188 1 97.12 541 ARG B O 1
ATOM 9355 N N . VAL B 1 542 ? 33.594 15.594 6.285 1 98.38 542 VAL B N 1
ATOM 9356 C CA . VAL B 1 542 ? 32.812 14.484 5.754 1 98.38 542 VAL B CA 1
ATOM 9357 C C . VAL B 1 542 ? 33.438 13.156 6.137 1 98.38 542 VAL B C 1
ATOM 9359 O O . VAL B 1 542 ? 34.656 12.953 5.91 1 98.38 542 VAL B O 1
ATOM 9362 N N . ILE B 1 543 ? 32.719 12.289 6.797 1 98 543 ILE B N 1
ATOM 9363 C CA . ILE B 1 543 ? 33.188 10.938 7.09 1 98 543 ILE B CA 1
ATOM 9364 C C . ILE B 1 543 ? 32.938 10.039 5.883 1 98 543 ILE B C 1
ATOM 9366 O O . ILE B 1 543 ? 31.828 9.992 5.352 1 98 543 ILE B O 1
ATOM 9370 N N . PRO B 1 544 ? 34 9.359 5.406 1 97.31 544 PRO B N 1
ATOM 9371 C CA . PRO B 1 544 ? 33.812 8.477 4.254 1 97.31 544 PRO B CA 1
ATOM 9372 C C . PRO B 1 544 ? 32.688 7.461 4.469 1 97.31 544 PRO B C 1
ATOM 9374 O O . PRO B 1 544 ? 32.531 6.926 5.57 1 97.31 544 PRO B O 1
ATOM 9377 N N . SER B 1 545 ? 31.938 7.223 3.385 1 98.19 545 SER B N 1
ATOM 9378 C CA . SER B 1 545 ? 30.766 6.367 3.533 1 98.19 545 SER B CA 1
ATOM 9379 C C . SER B 1 545 ? 30.641 5.398 2.361 1 98.19 545 SER B C 1
ATOM 9381 O O . SER B 1 545 ? 30.953 5.75 1.223 1 98.19 545 SER B O 1
ATOM 9383 N N . GLN B 1 546 ? 30.219 4.195 2.664 1 98.31 546 GLN B N 1
ATOM 9384 C CA . GLN B 1 546 ? 29.875 3.223 1.633 1 98.31 546 GLN B CA 1
ATOM 9385 C C . GLN B 1 546 ? 28.359 3.025 1.545 1 98.31 546 GLN B C 1
ATOM 9387 O O . GLN B 1 546 ? 27.891 2.057 0.946 1 98.31 546 GLN B O 1
ATOM 9392 N N . ALA B 1 547 ? 27.578 3.9 2.176 1 98.38 547 ALA B N 1
ATOM 9393 C CA . ALA B 1 547 ? 26.125 3.859 2.182 1 98.38 547 ALA B CA 1
ATOM 9394 C C . ALA B 1 547 ? 25.531 4.992 1.343 1 98.38 547 ALA B C 1
ATOM 9396 O O . ALA B 1 547 ? 26.25 5.621 0.558 1 98.38 547 ALA B O 1
ATOM 9397 N N . ASN B 1 548 ? 24.234 5.191 1.358 1 98.69 548 ASN B N 1
ATOM 9398 C CA . ASN B 1 548 ? 23.609 6.246 0.573 1 98.69 548 ASN B CA 1
ATOM 9399 C C . ASN B 1 548 ? 23.422 7.52 1.391 1 98.69 548 ASN B C 1
ATOM 9401 O O . ASN B 1 548 ? 22.422 8.219 1.243 1 98.69 548 ASN B O 1
ATOM 9405 N N . TYR B 1 549 ? 24.391 7.773 2.283 1 98.75 549 TYR B N 1
ATOM 9406 C CA . TYR B 1 549 ? 24.406 8.969 3.119 1 98.75 549 TYR B CA 1
ATOM 9407 C C . TYR B 1 549 ? 25.828 9.289 3.574 1 98.75 549 TYR B C 1
ATOM 9409 O O . TYR B 1 549 ? 26.734 8.461 3.449 1 98.75 549 TYR B O 1
ATOM 9417 N N . PHE B 1 550 ? 25.969 10.539 4.125 1 98.75 550 PHE B N 1
ATOM 9418 C CA . PHE B 1 550 ? 27.219 10.953 4.75 1 98.75 550 PHE B CA 1
ATOM 9419 C C . PHE B 1 550 ? 26.984 11.453 6.168 1 98.75 550 PHE B C 1
ATOM 9421 O O . PHE B 1 550 ? 26.094 12.289 6.395 1 98.75 550 PHE B O 1
ATOM 9428 N N . MET B 1 551 ? 27.688 10.82 7.066 1 98.31 551 MET B N 1
ATOM 9429 C CA . MET B 1 551 ? 27.844 11.461 8.367 1 98.31 551 MET B CA 1
ATOM 9430 C C . MET B 1 551 ? 28.891 12.578 8.297 1 98.31 551 MET B C 1
ATOM 9432 O O . MET B 1 551 ? 29.953 12.398 7.691 1 98.31 551 MET B O 1
ATOM 9436 N N . CYS B 1 552 ? 28.578 13.75 8.812 1 98.25 552 CYS B N 1
ATOM 9437 C CA . CYS B 1 552 ? 29.484 14.891 8.781 1 98.25 552 CYS B CA 1
ATOM 9438 C C . CYS B 1 552 ? 29.609 15.531 10.156 1 98.25 552 CYS B C 1
ATOM 9440 O O . CYS B 1 552 ? 28.641 15.555 10.922 1 98.25 552 CYS B O 1
ATOM 9442 N N . GLU B 1 553 ? 30.75 15.945 10.422 1 96.75 553 GLU B N 1
ATOM 9443 C CA . GLU B 1 553 ? 30.984 16.766 11.609 1 96.75 553 GLU B CA 1
ATOM 9444 C C . GLU B 1 553 ? 30.969 18.25 11.266 1 96.75 553 GLU B C 1
ATOM 9446 O O . GLU B 1 553 ? 31.625 18.672 10.312 1 96.75 553 GLU B O 1
ATOM 9451 N N . VAL B 1 554 ? 30.188 18.969 11.961 1 96.75 554 VAL B N 1
ATOM 9452 C CA . VAL B 1 554 ? 30.062 20.406 11.742 1 96.75 554 VAL B CA 1
ATOM 9453 C C . VAL B 1 554 ? 30.969 21.141 12.719 1 96.75 554 VAL B C 1
ATOM 9455 O O . VAL B 1 554 ? 31 20.828 13.914 1 96.75 554 VAL B O 1
ATOM 9458 N N . PHE B 1 555 ? 31.734 22.125 12.211 1 90.94 555 PHE B N 1
ATOM 9459 C CA . PHE B 1 555 ? 32.625 22.953 12.992 1 90.94 555 PHE B CA 1
ATOM 9460 C C . PHE B 1 555 ? 32.281 24.438 12.852 1 90.94 555 PHE B C 1
ATOM 9462 O O . PHE B 1 555 ? 31.469 24.797 12.008 1 90.94 555 PHE B O 1
ATOM 9469 N N . GLY B 1 556 ? 32.969 25.188 13.664 1 89.38 556 GLY B N 1
ATOM 9470 C CA . GLY B 1 556 ? 32.812 26.641 13.555 1 89.38 556 GLY B CA 1
ATOM 9471 C C . GLY B 1 556 ? 31.781 27.203 14.516 1 89.38 556 GLY B C 1
ATOM 9472 O O . GLY B 1 556 ? 31.656 26.719 15.648 1 89.38 556 GLY B O 1
ATOM 9473 N N . GLU B 1 557 ? 31.125 28.266 14.062 1 91.12 557 GLU B N 1
ATOM 9474 C CA . GLU B 1 557 ? 30.266 29.047 14.938 1 91.12 557 GLU B CA 1
ATOM 9475 C C . GLU B 1 557 ? 28.906 28.375 15.133 1 91.12 557 GLU B C 1
ATOM 9477 O O . GLU B 1 557 ? 28.203 28.641 16.109 1 91.12 557 GLU B O 1
ATOM 9482 N N . ILE B 1 558 ? 28.531 27.578 14.219 1 93.31 558 ILE B N 1
ATOM 9483 C CA . ILE B 1 558 ? 27.234 26.938 14.32 1 93.31 558 ILE B CA 1
ATOM 9484 C C . ILE B 1 558 ? 27.406 25.438 14.531 1 93.31 558 ILE B C 1
ATOM 9486 O O . ILE B 1 558 ? 28.312 24.828 13.953 1 93.31 558 ILE B O 1
ATOM 9490 N N . ASN B 1 559 ? 26.656 24.859 15.406 1 95.19 559 ASN B N 1
ATOM 9491 C CA . ASN B 1 559 ? 26.688 23.422 15.625 1 95.19 559 ASN B CA 1
ATOM 9492 C C . ASN B 1 559 ? 25.641 22.703 14.781 1 95.19 559 ASN B C 1
ATOM 9494 O O . ASN B 1 559 ? 24.922 23.328 14 1 95.19 559 ASN B O 1
ATOM 9498 N N . SER B 1 560 ? 25.562 21.406 14.914 1 96.62 560 SER B N 1
ATOM 9499 C CA . SER B 1 560 ? 24.703 20.578 14.078 1 96.62 560 SER B CA 1
ATOM 9500 C C . SER B 1 560 ? 23.234 20.922 14.258 1 96.62 560 SER B C 1
ATOM 9502 O O . SER B 1 560 ? 22.484 21 13.289 1 96.62 560 SER B O 1
ATOM 9504 N N . SER B 1 561 ? 22.734 21.141 15.469 1 95.69 561 SER B N 1
ATOM 9505 C CA . SER B 1 561 ? 21.344 21.484 15.742 1 95.69 561 SER B CA 1
ATOM 9506 C C . SER B 1 561 ? 20.953 22.797 15.07 1 95.69 561 SER B C 1
ATOM 9508 O O . SER B 1 561 ? 19.906 22.891 14.445 1 95.69 561 SER B O 1
ATOM 9510 N N . LYS B 1 562 ? 21.781 23.797 15.273 1 96.44 562 LYS B N 1
ATOM 9511 C CA . LYS B 1 562 ? 21.516 25.109 14.672 1 96.44 562 LYS B CA 1
ATOM 9512 C C . LYS B 1 562 ? 21.547 25.031 13.148 1 96.44 562 LYS B C 1
ATOM 9514 O O . LYS B 1 562 ? 20.719 25.656 12.484 1 96.44 562 LYS B O 1
ATOM 9519 N N . LEU B 1 563 ? 22.531 24.328 12.602 1 97.69 563 LEU B N 1
ATOM 9520 C CA . LEU B 1 563 ? 22.562 24.125 11.156 1 97.69 563 LEU B CA 1
ATOM 9521 C C . LEU B 1 563 ? 21.266 23.516 10.648 1 97.69 563 LEU B C 1
ATOM 9523 O O . LEU B 1 563 ? 20.734 23.953 9.625 1 97.69 563 LEU B O 1
ATOM 9527 N N . SER B 1 564 ? 20.781 22.453 11.344 1 98.12 564 SER B N 1
ATOM 9528 C CA . SER B 1 564 ? 19.531 21.797 10.969 1 98.12 564 SER B CA 1
ATOM 9529 C C . SER B 1 564 ? 18.375 22.781 10.984 1 98.12 564 SER B C 1
ATOM 9531 O O . SER B 1 564 ? 17.516 22.766 10.102 1 98.12 564 SER B O 1
ATOM 9533 N N . GLU B 1 565 ? 18.312 23.625 11.938 1 97.81 565 GLU B N 1
ATOM 9534 C CA . GLU B 1 565 ? 17.266 24.641 12.055 1 97.81 565 GLU B CA 1
ATOM 9535 C C . GLU B 1 565 ? 17.328 25.625 10.891 1 97.81 565 GLU B C 1
ATOM 9537 O O . GLU B 1 565 ? 16.297 25.938 10.281 1 97.81 565 GLU B O 1
ATOM 9542 N N . ILE B 1 566 ? 18.516 26.172 10.57 1 98 566 ILE B N 1
ATOM 9543 C CA . ILE B 1 566 ? 18.703 27.156 9.508 1 98 566 ILE B CA 1
ATOM 9544 C C . ILE B 1 566 ? 18.281 26.562 8.164 1 98 566 ILE B C 1
ATOM 9546 O O . ILE B 1 566 ? 17.531 27.172 7.406 1 98 566 ILE B O 1
ATOM 9550 N N . LEU B 1 567 ? 18.766 25.328 7.945 1 98.56 567 LEU B N 1
ATOM 9551 C CA . LEU B 1 567 ? 18.453 24.672 6.68 1 98.56 567 LEU B CA 1
ATOM 9552 C C . LEU B 1 567 ? 16.953 24.516 6.496 1 98.56 567 LEU B C 1
ATOM 9554 O O . LEU B 1 567 ? 16.438 24.734 5.402 1 98.56 567 LEU B O 1
ATOM 9558 N N . LEU B 1 568 ? 16.219 24.094 7.543 1 98.38 568 LEU B N 1
ATOM 9559 C CA . LEU B 1 568 ? 14.781 23.891 7.426 1 98.38 568 LEU B CA 1
ATOM 9560 C C . LEU B 1 568 ? 14.055 25.234 7.324 1 98.38 568 LEU B C 1
ATOM 9562 O O . LEU B 1 568 ? 13.188 25.406 6.469 1 98.38 568 LEU B O 1
ATOM 9566 N N . ASN B 1 569 ? 14.398 26.219 8.156 1 97.25 569 ASN B N 1
ATOM 9567 C CA . ASN B 1 569 ? 13.68 27.5 8.266 1 97.25 569 ASN B CA 1
ATOM 9568 C C . ASN B 1 569 ? 13.898 28.375 7.035 1 97.25 569 ASN B C 1
ATOM 9570 O O . ASN B 1 569 ? 12.977 29.047 6.578 1 97.25 569 ASN B O 1
ATOM 9574 N N . GLU B 1 570 ? 15.109 28.328 6.527 1 96.81 570 GLU B N 1
ATOM 9575 C CA . GLU B 1 570 ? 15.461 29.312 5.504 1 96.81 570 GLU B CA 1
ATOM 9576 C C . GLU B 1 570 ? 15.508 28.672 4.117 1 96.81 570 GLU B C 1
ATOM 9578 O O . GLU B 1 570 ? 15.336 29.359 3.109 1 96.81 570 GLU B O 1
ATOM 9583 N N . TYR B 1 571 ? 15.711 27.375 4.082 1 97.44 571 TYR B N 1
ATOM 9584 C CA . TYR B 1 571 ? 15.945 26.766 2.777 1 97.44 571 TYR B CA 1
ATOM 9585 C C . TYR B 1 571 ? 14.969 25.625 2.531 1 97.44 571 TYR B C 1
ATOM 9587 O O . TYR B 1 571 ? 14.961 25.031 1.453 1 97.44 571 TYR B O 1
ATOM 9595 N N . ASP B 1 572 ? 14.07 25.219 3.484 1 96.88 572 ASP B N 1
ATOM 9596 C CA . ASP B 1 572 ? 13.125 24.125 3.387 1 96.88 572 ASP B CA 1
ATOM 9597 C C . ASP B 1 572 ? 13.844 22.797 3.137 1 96.88 572 ASP B C 1
ATOM 9599 O O . ASP B 1 572 ? 13.422 22.016 2.285 1 96.88 572 ASP B O 1
ATOM 9603 N N . ILE B 1 573 ? 14.984 22.625 3.805 1 98.62 573 ILE B N 1
ATOM 9604 C CA . ILE B 1 573 ? 15.75 21.391 3.717 1 98.62 573 ILE B CA 1
ATOM 9605 C C . ILE B 1 573 ? 15.789 20.703 5.082 1 98.62 573 ILE B C 1
ATOM 9607 O O . ILE B 1 573 ? 16.25 21.297 6.066 1 98.62 573 ILE B O 1
ATOM 9611 N N . LEU B 1 574 ? 15.242 19.5 5.156 1 98.56 574 LEU B N 1
ATOM 9612 C CA . LEU B 1 574 ? 15.266 18.719 6.387 1 98.56 574 LEU B CA 1
ATOM 9613 C C . LEU B 1 574 ? 16.453 17.75 6.398 1 98.56 574 LEU B C 1
ATOM 9615 O O . LEU B 1 574 ? 16.625 16.969 5.465 1 98.56 574 LEU B O 1
ATOM 9619 N N . ILE B 1 575 ? 17.344 17.844 7.383 1 98.56 575 ILE B N 1
ATOM 9620 C CA . ILE B 1 575 ? 18.469 16.938 7.531 1 98.56 575 ILE B CA 1
ATOM 9621 C C . ILE B 1 575 ? 18.406 16.266 8.898 1 98.56 575 ILE B C 1
ATOM 9623 O O . ILE B 1 575 ? 17.578 16.625 9.742 1 98.56 575 ILE B O 1
ATOM 9627 N N . LYS B 1 576 ? 19.266 15.289 9.117 1 97.62 576 LYS B N 1
ATOM 9628 C CA . LYS B 1 576 ? 19.25 14.555 10.375 1 97.62 576 LYS B CA 1
ATOM 9629 C C . LYS B 1 576 ? 20.344 15.062 11.32 1 97.62 576 LYS B C 1
ATOM 9631 O O . LYS B 1 576 ? 21.531 14.969 11.008 1 97.62 576 LYS B O 1
ATOM 9636 N N . ASP B 1 577 ? 19.922 15.633 12.43 1 96.81 577 ASP B N 1
ATOM 9637 C CA . ASP B 1 577 ? 20.828 15.984 13.508 1 96.81 577 ASP B CA 1
ATOM 9638 C C . ASP B 1 577 ? 21.172 14.766 14.367 1 96.81 577 ASP B C 1
ATOM 9640 O O . ASP B 1 577 ? 20.266 14.117 14.906 1 96.81 577 ASP B O 1
ATOM 9644 N N . LEU B 1 578 ? 22.438 14.43 14.531 1 96.25 578 LEU B N 1
ATOM 9645 C CA . LEU B 1 578 ? 22.844 13.227 15.234 1 96.25 578 LEU B CA 1
ATOM 9646 C C . LEU B 1 578 ? 23.344 13.555 16.641 1 96.25 578 LEU B C 1
ATOM 9648 O O . LEU B 1 578 ? 23.859 12.688 17.344 1 96.25 578 LEU B O 1
ATOM 9652 N N . SER B 1 579 ? 23.203 14.797 17.047 1 91.62 579 SER B N 1
ATOM 9653 C CA . SER B 1 579 ? 23.812 15.242 18.297 1 91.62 579 SER B CA 1
ATOM 9654 C C . SER B 1 579 ? 23.234 14.484 19.484 1 91.62 579 SER B C 1
ATOM 9656 O O . SER B 1 579 ? 23.922 14.281 20.484 1 91.62 579 SER B O 1
ATOM 9658 N N . SER B 1 580 ? 21.984 13.969 19.359 1 88.44 580 SER B N 1
ATOM 9659 C CA . SER B 1 580 ? 21.328 13.297 20.469 1 88.44 580 SER B CA 1
ATOM 9660 C C . SER B 1 580 ? 21.5 11.789 20.375 1 88.44 580 SER B C 1
ATOM 9662 O O . SER B 1 580 ? 21.062 11.055 21.266 1 88.44 580 SER B O 1
ATOM 9664 N N . LYS B 1 581 ? 22.141 11.352 19.438 1 91.75 581 LYS B N 1
ATOM 9665 C CA . LYS B 1 581 ? 22.281 9.914 19.234 1 91.75 581 LYS B CA 1
ATOM 9666 C C . LYS B 1 581 ? 23.328 9.32 20.188 1 91.75 581 LYS B C 1
ATOM 9668 O O . LYS B 1 581 ? 24.391 9.906 20.391 1 91.75 581 LYS B O 1
ATOM 9673 N N . ILE B 1 582 ? 22.969 8.109 20.656 1 89.62 582 ILE B N 1
ATOM 9674 C CA . ILE B 1 582 ? 23.906 7.398 21.516 1 89.62 582 ILE B CA 1
ATOM 9675 C C . ILE B 1 582 ? 25.188 7.09 20.734 1 89.62 582 ILE B C 1
ATOM 9677 O O . ILE B 1 582 ? 25.125 6.578 19.625 1 89.62 582 ILE B O 1
ATOM 9681 N N . GLY B 1 583 ? 26.266 7.418 21.219 1 90 583 GLY B N 1
ATOM 9682 C CA . GLY B 1 583 ? 27.531 7.207 20.547 1 90 583 GLY B CA 1
ATOM 9683 C C . GLY B 1 583 ? 28.125 8.484 19.969 1 90 583 GLY B C 1
ATOM 9684 O O . GLY B 1 583 ? 29.297 8.531 19.641 1 90 583 GLY B O 1
ATOM 9685 N N . CYS B 1 584 ? 27.219 9.539 19.812 1 87.81 584 CYS B N 1
ATOM 9686 C CA . CYS B 1 584 ? 27.672 10.836 19.328 1 87.81 584 CYS B CA 1
ATOM 9687 C C . CYS B 1 584 ? 27.812 11.82 20.484 1 87.81 584 CYS B C 1
ATOM 9689 O O . CYS B 1 584 ? 28 13.023 20.266 1 87.81 584 CYS B O 1
ATOM 9691 N N . ASP B 1 585 ? 27.922 11.602 21.656 1 76.75 585 ASP B N 1
ATOM 9692 C CA . ASP B 1 585 ? 28.125 12.219 22.953 1 76.75 585 ASP B CA 1
ATOM 9693 C C . ASP B 1 585 ? 28 13.734 22.875 1 76.75 585 ASP B C 1
ATOM 9695 O O . ASP B 1 585 ? 28.891 14.461 23.328 1 76.75 585 ASP B O 1
ATOM 9699 N N . GLY B 1 586 ? 26.953 14.258 22.203 1 79.62 586 GLY B N 1
ATOM 9700 C CA . GLY B 1 586 ? 26.734 15.695 22.188 1 79.62 586 GLY B CA 1
ATOM 9701 C C . GLY B 1 586 ? 27.594 16.422 21.172 1 79.62 586 GLY B C 1
ATOM 9702 O O . GLY B 1 586 ? 27.578 17.656 21.094 1 79.62 586 GLY B O 1
ATOM 9703 N N . LYS B 1 587 ? 28.328 15.625 20.438 1 90.81 587 LYS B N 1
ATOM 9704 C CA . LYS B 1 587 ? 29.125 16.203 19.359 1 90.81 587 LYS B CA 1
ATOM 9705 C C . LYS B 1 587 ? 28.25 16.656 18.203 1 90.81 587 LYS B C 1
ATOM 9707 O O . LYS B 1 587 ? 27.062 16.297 18.141 1 90.81 587 LYS B O 1
ATOM 9712 N N . SER B 1 588 ? 28.875 17.516 17.359 1 95.81 588 SER B N 1
ATOM 9713 C CA . SER B 1 588 ? 28.125 18.188 16.297 1 95.81 588 SER B CA 1
ATOM 9714 C C . SER B 1 588 ? 28.172 17.375 14.992 1 95.81 588 SER B C 1
ATOM 9716 O O . SER B 1 588 ? 28.906 17.75 14.07 1 95.81 588 SER B O 1
ATOM 9718 N N . TYR B 1 589 ? 27.344 16.359 14.977 1 97 589 TYR B N 1
ATOM 9719 C CA . TYR B 1 589 ? 27.297 15.523 13.789 1 97 589 TYR B CA 1
ATOM 9720 C C . TYR B 1 589 ? 25.922 15.625 13.109 1 97 589 TYR B C 1
ATOM 9722 O O . TYR B 1 589 ? 24.906 15.828 13.781 1 97 589 TYR B O 1
ATOM 9730 N N . ILE B 1 590 ? 25.922 15.594 11.797 1 98.12 590 ILE B N 1
ATOM 9731 C CA . ILE B 1 590 ? 24.719 15.508 10.992 1 98.12 590 ILE B CA 1
ATOM 9732 C C . ILE B 1 590 ? 24.828 14.336 10.016 1 98.12 590 ILE B C 1
ATOM 9734 O O . ILE B 1 590 ? 25.922 13.797 9.812 1 98.12 590 ILE B O 1
ATOM 9738 N N . ARG B 1 591 ? 23.734 13.898 9.516 1 98.56 591 ARG B N 1
ATOM 9739 C CA . ARG B 1 591 ? 23.688 12.922 8.43 1 98.56 591 ARG B CA 1
ATOM 9740 C C . ARG B 1 591 ? 22.922 13.461 7.238 1 98.56 591 ARG B C 1
ATOM 9742 O O . ARG B 1 591 ? 21.828 14.016 7.395 1 98.56 591 ARG B O 1
ATOM 9749 N N . LEU B 1 592 ? 23.469 13.32 6.066 1 98.81 592 LEU B N 1
ATOM 9750 C CA . LEU B 1 592 ? 22.906 13.812 4.816 1 98.81 592 LEU B CA 1
ATOM 9751 C C . LEU B 1 592 ? 22.688 12.672 3.832 1 98.81 592 LEU B C 1
ATOM 9753 O O . LEU B 1 592 ? 23.641 12.016 3.408 1 98.81 592 LEU B O 1
ATOM 9757 N N . ALA B 1 593 ? 21.453 12.453 3.459 1 98.62 593 ALA B N 1
ATOM 9758 C CA . ALA B 1 593 ? 21.141 11.453 2.438 1 98.62 593 ALA B CA 1
ATOM 9759 C C . ALA B 1 593 ? 21.672 11.891 1.071 1 98.62 593 ALA B C 1
ATOM 9761 O O . ALA B 1 593 ? 21.766 13.086 0.783 1 98.62 593 ALA B O 1
ATOM 9762 N N . VAL B 1 594 ? 22 10.969 0.272 1 98.56 594 VAL B N 1
ATOM 9763 C CA . VAL B 1 594 ? 22.375 11.234 -1.112 1 98.56 594 VAL B CA 1
ATOM 9764 C C . VAL B 1 594 ? 21.125 11.258 -1.991 1 98.56 594 VAL B C 1
ATOM 9766 O O . VAL B 1 594 ? 20.359 10.289 -2.014 1 98.56 594 VAL B O 1
ATOM 9769 N N . HIS B 1 595 ? 20.859 12.383 -2.641 1 97.75 595 HIS B N 1
ATOM 9770 C CA . HIS B 1 595 ? 19.734 12.523 -3.568 1 97.75 595 HIS B CA 1
ATOM 9771 C C . HIS B 1 595 ? 20.234 12.602 -5.012 1 97.75 595 HIS B C 1
ATOM 9773 O O . HIS B 1 595 ? 21.391 12.289 -5.297 1 97.75 595 HIS B O 1
ATOM 9779 N N . ASP B 1 596 ? 19.344 12.812 -5.926 1 96.75 596 ASP B N 1
ATOM 9780 C CA . ASP B 1 596 ? 19.766 13.023 -7.305 1 96.75 596 ASP B CA 1
ATOM 9781 C C . ASP B 1 596 ? 20.562 14.328 -7.441 1 96.75 596 ASP B C 1
ATOM 9783 O O . ASP B 1 596 ? 20.641 15.117 -6.492 1 96.75 596 ASP B O 1
ATOM 9787 N N . GLU B 1 597 ? 21.078 14.602 -8.562 1 97.25 597 GLU B N 1
ATOM 9788 C CA . GLU B 1 597 ? 22.016 15.703 -8.781 1 97.25 597 GLU B CA 1
ATOM 9789 C C . GLU B 1 597 ? 21.328 17.047 -8.523 1 97.25 597 GLU B C 1
ATOM 9791 O O . GLU B 1 597 ? 21.938 17.953 -7.938 1 97.25 597 GLU B O 1
ATOM 9796 N N . LYS B 1 598 ? 20.156 17.172 -8.914 1 97.31 598 LYS B N 1
ATOM 9797 C CA . LYS B 1 598 ? 19.406 18.422 -8.734 1 97.31 598 LYS B CA 1
ATOM 9798 C C . LYS B 1 598 ? 19.234 18.75 -7.258 1 97.31 598 LYS B C 1
ATOM 9800 O O . LYS B 1 598 ? 19.562 19.859 -6.82 1 97.31 598 LYS B O 1
ATOM 9805 N N . ASP B 1 599 ? 18.688 17.844 -6.496 1 97.88 599 ASP B N 1
ATOM 9806 C CA . ASP B 1 599 ? 18.469 18.047 -5.07 1 97.88 599 ASP B CA 1
ATOM 9807 C C . ASP B 1 599 ? 19.797 18.234 -4.336 1 97.88 599 ASP B C 1
ATOM 9809 O O . ASP B 1 599 ? 19.891 19.078 -3.438 1 97.88 599 ASP B O 1
ATOM 9813 N N . ASN B 1 600 ? 20.812 17.438 -4.691 1 98.62 600 ASN B N 1
ATOM 9814 C CA . ASN B 1 600 ? 22.125 17.578 -4.082 1 98.62 600 ASN B CA 1
ATOM 9815 C C . ASN B 1 600 ? 22.688 18.984 -4.266 1 98.62 600 ASN B C 1
ATOM 9817 O O . ASN B 1 600 ? 23.297 19.547 -3.35 1 98.62 600 ASN B O 1
ATOM 9821 N N . SER B 1 601 ? 22.453 19.531 -5.43 1 98.31 601 SER B N 1
ATOM 9822 C CA . SER B 1 601 ? 22.953 20.875 -5.719 1 98.31 601 SER B CA 1
ATOM 9823 C C . SER B 1 601 ? 22.281 21.922 -4.832 1 98.31 601 SER B C 1
ATOM 9825 O O . SER B 1 601 ? 22.922 22.875 -4.391 1 98.31 601 SER B O 1
ATOM 9827 N N . VAL B 1 602 ? 21 21.75 -4.578 1 98.38 602 VAL B N 1
ATOM 9828 C CA . VAL B 1 602 ? 20.266 22.672 -3.705 1 98.38 602 VAL B CA 1
ATOM 9829 C C . VAL B 1 602 ? 20.859 22.625 -2.299 1 98.38 602 VAL B C 1
ATOM 9831 O O . VAL B 1 602 ? 21.078 23.656 -1.674 1 98.38 602 VAL B O 1
ATOM 9834 N N . LEU B 1 603 ? 21.141 21.422 -1.835 1 98.69 603 LEU B N 1
ATOM 9835 C CA . LEU B 1 603 ? 21.734 21.25 -0.515 1 98.69 603 LEU B CA 1
ATOM 9836 C C . LEU B 1 603 ? 23.125 21.891 -0.448 1 98.69 603 LEU B C 1
ATOM 9838 O O . LEU B 1 603 ? 23.422 22.609 0.51 1 98.69 603 LEU B O 1
ATOM 9842 N N . ILE B 1 604 ? 23.969 21.672 -1.46 1 98.56 604 ILE B N 1
ATOM 9843 C CA . ILE B 1 604 ? 25.344 22.156 -1.487 1 98.56 604 ILE B CA 1
ATOM 9844 C C . ILE B 1 604 ? 25.344 23.688 -1.463 1 98.56 604 ILE B C 1
ATOM 9846 O O . ILE B 1 604 ? 26.109 24.297 -0.709 1 98.56 604 ILE B O 1
ATOM 9850 N N . ASN B 1 605 ? 24.5 24.266 -2.271 1 98.31 605 ASN B N 1
ATOM 9851 C CA . ASN B 1 605 ? 24.422 25.719 -2.322 1 98.31 605 ASN B CA 1
ATOM 9852 C C . ASN B 1 605 ? 24.016 26.312 -0.974 1 98.31 605 ASN B C 1
ATOM 9854 O O . ASN B 1 605 ? 24.578 27.312 -0.535 1 98.31 605 ASN B O 1
ATOM 9858 N N . ALA B 1 606 ? 23.047 25.688 -0.34 1 98.44 606 ALA B N 1
ATOM 9859 C CA . ALA B 1 606 ? 22.609 26.156 0.974 1 98.44 606 ALA B CA 1
ATOM 9860 C C . ALA B 1 606 ? 23.719 26.031 2.004 1 98.44 606 ALA B C 1
ATOM 9862 O O . ALA B 1 606 ? 23.969 26.953 2.783 1 98.44 606 ALA B O 1
ATOM 9863 N N . LEU B 1 607 ? 24.422 24.906 2.01 1 98.38 607 LEU B N 1
ATOM 9864 C CA . LEU B 1 607 ? 25.5 24.656 2.967 1 98.38 607 LEU B CA 1
ATOM 9865 C C . LEU B 1 607 ? 26.641 25.656 2.768 1 98.38 607 LEU B C 1
ATOM 9867 O O . LEU B 1 607 ? 27.234 26.141 3.738 1 98.38 607 LEU B O 1
ATOM 9871 N N . LYS B 1 608 ? 26.984 25.922 1.537 1 97.06 608 LYS B N 1
ATOM 9872 C CA . LYS B 1 608 ? 28.047 26.891 1.244 1 97.06 608 LYS B CA 1
ATOM 9873 C C . LYS B 1 608 ? 27.688 28.281 1.752 1 97.06 608 LYS B C 1
ATOM 9875 O O . LYS B 1 608 ? 28.531 29 2.271 1 97.06 608 LYS B O 1
ATOM 9880 N N . GLU B 1 609 ? 26.453 28.609 1.607 1 96.56 609 GLU B N 1
ATOM 9881 C CA . GLU B 1 609 ? 25.984 29.906 2.07 1 96.56 609 GLU B CA 1
ATOM 9882 C C . GLU B 1 609 ? 26.031 30 3.594 1 96.56 609 GLU B C 1
ATOM 9884 O O . GLU B 1 609 ? 26.328 31.062 4.145 1 96.56 609 GLU B O 1
ATOM 9889 N N . ILE B 1 610 ? 25.703 28.953 4.25 1 97 610 ILE B N 1
ATOM 9890 C CA . ILE B 1 610 ? 25.578 28.953 5.707 1 97 610 ILE B CA 1
ATOM 9891 C C . ILE B 1 610 ? 26.969 28.797 6.332 1 97 610 ILE B C 1
ATOM 9893 O O . ILE B 1 610 ? 27.297 29.484 7.301 1 97 610 ILE B O 1
ATOM 9897 N N . LEU B 1 611 ? 27.781 27.859 5.785 1 95.31 611 LEU B N 1
ATOM 9898 C CA . LEU B 1 611 ? 29.031 27.453 6.441 1 95.31 611 LEU B CA 1
ATOM 9899 C C . LEU B 1 611 ? 30.234 28.109 5.785 1 95.31 611 LEU B C 1
ATOM 9901 O O . LEU B 1 611 ? 31.312 28.156 6.371 1 95.31 611 LEU B O 1
ATOM 9905 N N . GLY B 1 612 ? 30.188 28.703 4.602 1 83.88 612 GLY B N 1
ATOM 9906 C CA . GLY B 1 612 ? 31.297 29.344 3.912 1 83.88 612 GLY B CA 1
ATOM 9907 C C . GLY B 1 612 ? 31.938 28.453 2.861 1 83.88 612 GLY B C 1
ATOM 9908 O O . GLY B 1 612 ? 31.844 27.234 2.932 1 83.88 612 GLY B O 1
#

Foldseek 3Di:
DPQQAEEEEEEFAAQLCQAPPQRPQHTQQQRDQQRHGLQLQVLVLVLVVNYQEYEYEYHHNRVVVVVVVVVHPRPHHYHYFYDDVNVPFDVLVSVLSVLVVLLPFWYKYAYSQKDWDHPPVVVQSPDPQQKEFEKEQDAPVDDDWKFFADPVQATDATDDPVRDDPVCSRRIIGGLRIIIHGSVCSNPALNVLSVVCCVVPNRHDDSVVSVRVRSPDPDRSYGYDYDDDIDMFGCSYVVSSLLSSLVPPDLVCNQVSVVVVVDPCSSPVQFAEQADFFQQLDDDPVLVVVLVVCVVVLVVDFADWFQLLLVLVCVQLVADSLFKTKFLWLLLVLLCCQQPVDDLPFAEEEEPPADCSNVVNHDVVRYDYDFDPDPLSEDFLVSVCVRCVPPGGQEYEAEACTPPSQHHYAQVRVVVSLVVCVVVNHQYEYEDQFVLLADPDPPRDCSDHVNQVVRQSYKYKYGCCHLNRCVVQRMIMIGHNVSVSSVSSSVVADTSRGGSSNSVCSVCVSVCVVSSNVSSVQLNVLVVVLVVLQCVAPQKAWRDHSGQKTKIFGGDDDAQVRLQSCCCVPLSYHWAFCLPGPNNVNGRITMGGRHHPVVSVSVSVSRNVVRD/DPQQAEEEEEEFAAQLCQAPPQRPQHTQQQRDQQRHGLQLQVLVLVLVVNYQEYEYEYHRNRVVVVVVVVVHPRPHHYHYFYDDVNVPFDSLVSVLSVLVVLLPFWYKYAYSQKDWDHPPVVVQSPDPQQKEFEKEQDAPVDDDWKFFADPVQATDATDDPVRDDPVCSRRIIGGLRIIIHGSVCSNPALNVLSVVCCVVPNRHDDSVVSVRVQSPDPDRSYGYDYDDPIDMFGDSYVVSSLLVSLVPPDLVCNQVSVVVVVDPCSSPVQFAEQADFFQQLDDDPVLVVVLVVCVPVLVVDFADWFQLLLVLVCVQLVADSLFKTKFLWLLLVLLCCQQPVDDLPFAEEEEPPADCSNVVNHDVVRYDYDFDPDPLSEDFLVSVCVRCVPPGGQEYEAEACTPPSQHHYAQVRVVVSLVVCVVVNHQYEYEDQFVLLADPDPPRDCSDHVNQVVRQSYKYKYGCCHLNRCVVQRMIMIGHNVSVSSVSSSVVADTSRGGSSNSVCSVCVSVCVVSSNVSSVQLNVLVVVLVVLQCVAPQKAWRDHSGQKTKIFGGDDDAQVRLQSCCCVPLSYHWAFCLPGPNNVNGRITMGGRHHPVVSVSVSVSRNVVRD

Radius of gyration: 34.17 Å; Cα contacts (8 Å, |Δi|>4): 2491; chains: 2; bounding box: 74×102×87 Å